Protein AF-0000000083112279 (afdb_homodimer)

Nearest PDB structures (foldseek):
  7aj0-assembly1_C  TM=8.791E-01  e=6.677E-43  Pseudoalteromonas sp. MB47
  1n2l-assembly1_A-2  TM=8.224E-01  e=1.714E-39  Homo sapiens
  1e1z-assembly1_P-2  TM=8.198E-01  e=3.653E-37  Homo sapiens
  4fdi-assembly1_A  TM=7.988E-01  e=1.793E-35  Homo sapiens
  4cxs-assembly2_B  TM=7.095E-01  e=3.251E-26  Pseudomonas aeruginosa

Organism: NCBI:txid185642

Foldseek 3Di:
DDPFFFEAEEEEAQAFQCLACCRPVCVQLFHLVLVVQLCQQFEWEQFEWAAQDQQQRLCLQFQLAHCLFALRLDFDFAPDPQFGDQQGATLLLQVVLLQAAEEEFEERRGDHDPCRDVQLHRHQKYWYFDDADVLLAVCVDPPRDPDPVCCVRGHGAATWIKGADPVSDMDIDRPDGCHLVVLQCVLVVRLVVQLVVVVVCVVVVTHYYYHYYHNPLAFSRRHNPVQPQVSHPPHDSSSSVSNVSSVSSNVVCVSCVVSVSQQRYKYKYWYNWHKQCQSPPSMHDYLAAADRQFQTCRTIGIIMGIHRRPQGHRNHYAHAHHYSSAVSLQSVVSSVNNCVQVCQCVWDDGPHDIHHAHRPHHHCSCCRRVVDNYGPDQKDFHAGLQSDRQWMGGHQKIWGQWHQPDRHHCVSVVDGTDGDPGTQMDRCVVPVRPCCVPPPPCRVVVCVVVSVVVVVVVVVVVVVVVVCVVSPHNDGHDDPDVVVVVVVVVVVVVVVD/DDPFFFEAEEEEAQAFQCLACCRPVCVQLFHLVLVVQLQQQFEWEQFEWAAQDQQQRLCLQFQLAHCLFALRLDFDFAPDPQFGDQQGATLLLQVVLLQAAEEEFEERRRDHDPCRDVQLHRHQKYWYFDDADVLLAQCVDPPRDPDVVCCVRGHGAATWIKGADPVSDMDIDRPDGCHLVVLQCVLVVRLVVQLVVVVVCVVVVTHYYYHYYHNPLAFSRRHNPVQPQVSHPPHDSSSSVSNVSSVSSNVVCVSCVVSVSQLRYKYKYWYNWHKQCQSPPSMHDYLAAADRQFQTCRTIGIIMGIHRRPQGHRNHYAHAHHYSSAVSLQSVVSSVCNCVQVCQCVWDDGPHDIHHAHRPHHHCSCCRRVVDNYGPDQKDFHAGLQSDRQWMGGHQKIWGQWHQPDRHHCVSVVDGTDGDPGTQMDRCVVPVRPCCVPPPPCRVVVCVVVSVVVVVVVVVVVVVVVVCVSRPHNDGHDDPDVVVVVVVVVVVVVVVD

Radius of gyration: 30.5 Å; Cα contacts (8 Å, |Δi|>4): 2407; chains: 2; bounding box: 56×106×86 Å

Structure (mmCIF, N/CA/C/O backbone):
data_AF-0000000083112279-model_v1
#
loop_
_entity.id
_entity.type
_entity.pdbx_description
1 polymer Arylsulfatase
#
loop_
_atom_site.group_PDB
_atom_site.id
_atom_site.type_symbol
_atom_site.label_atom_id
_atom_site.label_alt_id
_atom_site.label_comp_id
_atom_site.label_asym_id
_atom_site.label_entity_id
_atom_site.label_seq_id
_atom_site.pdbx_PDB_ins_code
_atom_site.Cartn_x
_atom_site.Cartn_y
_atom_site.Cartn_z
_atom_site.occupancy
_atom_site.B_iso_or_equiv
_atom_site.auth_seq_id
_atom_site.auth_comp_id
_atom_site.auth_asym_id
_atom_site.auth_atom_id
_atom_site.pdbx_PDB_model_num
ATOM 1 N N . MET A 1 1 ? 4.617 -41.594 12.555 1 44.28 1 MET A N 1
ATOM 2 C CA . MET A 1 1 ? 4.465 -40.375 11.742 1 44.28 1 MET A CA 1
ATOM 3 C C . MET A 1 1 ? 5.797 -39.969 11.125 1 44.28 1 MET A C 1
ATOM 5 O O . MET A 1 1 ? 6.855 -40.188 11.727 1 44.28 1 MET A O 1
ATOM 9 N N . SER A 1 2 ? 5.77 -39.906 9.797 1 56.88 2 SER A N 1
ATOM 10 C CA . SER A 1 2 ? 7.02 -39.531 9.133 1 56.88 2 SER A CA 1
ATOM 11 C C . SER A 1 2 ? 7.652 -38.312 9.766 1 56.88 2 SER A C 1
ATOM 13 O O . SER A 1 2 ? 6.949 -37.438 10.273 1 56.88 2 SER A O 1
ATOM 15 N N . ASP A 1 3 ? 8.891 -38.375 10.023 1 83.44 3 ASP A N 1
ATOM 16 C CA . ASP A 1 3 ? 9.672 -37.25 10.539 1 83.44 3 ASP A CA 1
ATOM 17 C C . ASP A 1 3 ? 9.727 -36.125 9.531 1 83.44 3 ASP A C 1
ATOM 19 O O . ASP A 1 3 ? 10.062 -34.969 9.883 1 83.44 3 ASP A O 1
ATOM 23 N N . LYS A 1 4 ? 9.266 -36.406 8.297 1 93.19 4 LYS A N 1
ATOM 24 C CA . LYS A 1 4 ? 9.281 -35.344 7.277 1 93.19 4 LYS A CA 1
ATOM 25 C C . LYS A 1 4 ? 8.039 -34.469 7.371 1 93.19 4 LYS A C 1
ATOM 27 O O . LYS A 1 4 ? 6.93 -34.969 7.551 1 93.19 4 LYS A O 1
ATOM 32 N N . PRO A 1 5 ? 8.172 -33.219 7.238 1 97.5 5 PRO A N 1
ATOM 33 C CA . PRO A 1 5 ? 7.004 -32.344 7.348 1 97.5 5 PRO A CA 1
ATOM 34 C C . PRO A 1 5 ? 6.082 -32.438 6.137 1 97.5 5 PRO A C 1
ATOM 36 O O . PRO A 1 5 ? 6.551 -32.656 5.012 1 97.5 5 PRO A O 1
ATOM 39 N N . ASN A 1 6 ? 4.738 -32.375 6.375 1 98.75 6 ASN A N 1
ATOM 40 C CA . ASN A 1 6 ? 3.773 -32.188 5.293 1 98.75 6 ASN A CA 1
ATOM 41 C C . ASN A 1 6 ? 3.902 -30.812 4.648 1 98.75 6 ASN A C 1
ATOM 43 O O . ASN A 1 6 ? 4.465 -29.891 5.246 1 98.75 6 ASN A O 1
ATOM 47 N N . VAL A 1 7 ? 3.477 -30.688 3.416 1 98.88 7 VAL A N 1
ATOM 48 C CA . VAL A 1 7 ? 3.473 -29.406 2.705 1 98.88 7 VAL A CA 1
ATOM 49 C C . VAL A 1 7 ? 2.092 -29.156 2.111 1 98.88 7 VAL A C 1
ATOM 51 O O . VAL A 1 7 ? 1.567 -29.984 1.36 1 98.88 7 VAL A O 1
ATOM 54 N N . LEU A 1 8 ? 1.483 -28.047 2.477 1 98.94 8 LEU A N 1
ATOM 55 C CA . LEU A 1 8 ? 0.222 -27.578 1.919 1 98.94 8 LEU A CA 1
ATOM 56 C C . LEU A 1 8 ? 0.392 -26.188 1.292 1 98.94 8 LEU A C 1
ATOM 58 O O . LEU A 1 8 ? 0.614 -25.203 1.999 1 98.94 8 LEU A O 1
ATOM 62 N N . ILE A 1 9 ? 0.342 -26.172 -0.002 1 98.94 9 ILE A N 1
ATOM 63 C CA . ILE A 1 9 ? 0.379 -24.922 -0.763 1 98.94 9 ILE A CA 1
ATOM 64 C C . ILE A 1 9 ? -1.037 -24.531 -1.17 1 98.94 9 ILE A C 1
ATOM 66 O O . ILE A 1 9 ? -1.743 -25.297 -1.821 1 98.94 9 ILE A O 1
ATOM 70 N N . ILE A 1 10 ? -1.463 -23.297 -0.829 1 98.94 10 ILE A N 1
ATOM 71 C CA . ILE A 1 10 ? -2.781 -22.781 -1.196 1 98.94 10 ILE A CA 1
ATOM 72 C C . ILE A 1 10 ? -2.631 -21.516 -2.039 1 98.94 10 ILE A C 1
ATOM 74 O O . ILE A 1 10 ? -1.991 -20.547 -1.613 1 98.94 10 ILE A O 1
ATOM 78 N N . TRP A 1 11 ? -3.203 -21.578 -3.215 1 98.56 11 TRP A N 1
ATOM 79 C CA . TRP A 1 11 ? -3.162 -20.406 -4.078 1 98.56 11 TRP A CA 1
ATOM 80 C C . TRP A 1 11 ? -4.57 -19.922 -4.414 1 98.56 11 TRP A C 1
ATOM 82 O O . TRP A 1 11 ? -5.504 -20.719 -4.5 1 98.56 11 TRP A O 1
ATOM 92 N N . GLY A 1 12 ? -4.691 -18.578 -4.48 1 97.12 12 GLY A N 1
ATOM 93 C CA . GLY A 1 12 ? -5.77 -18.016 -5.277 1 97.12 12 GLY A CA 1
ATOM 94 C C . GLY A 1 12 ? -5.34 -17.641 -6.684 1 97.12 12 GLY A C 1
ATOM 95 O O . GLY A 1 12 ? -4.191 -17.875 -7.07 1 97.12 12 GLY A O 1
ATOM 96 N N . ASP A 1 13 ? -6.289 -17.141 -7.465 1 96.81 13 ASP A N 1
ATOM 97 C CA . ASP A 1 13 ? -6.02 -16.812 -8.859 1 96.81 13 ASP A CA 1
ATOM 98 C C . ASP A 1 13 ? -6.113 -15.297 -9.086 1 96.81 13 ASP A C 1
ATOM 100 O O . ASP A 1 13 ? -7.191 -14.711 -8.953 1 96.81 13 ASP A O 1
ATOM 104 N N . ASP A 1 14 ? -4.992 -14.609 -9.445 1 97.25 14 ASP A N 1
ATOM 105 C CA . ASP A 1 14 ? -4.973 -13.195 -9.797 1 97.25 14 ASP A CA 1
ATOM 106 C C . ASP A 1 14 ? -5.266 -12.32 -8.578 1 97.25 14 ASP A C 1
ATOM 108 O O . ASP A 1 14 ? -6.031 -11.359 -8.672 1 97.25 14 ASP A O 1
ATOM 112 N N . ILE A 1 15 ? -4.695 -12.602 -7.469 1 98.06 15 ILE A N 1
ATOM 113 C CA . ILE A 1 15 ? -4.926 -11.836 -6.246 1 98.06 15 ILE A CA 1
ATOM 114 C C . ILE A 1 15 ? -3.789 -10.844 -6.035 1 98.06 15 ILE A C 1
ATOM 116 O O . ILE A 1 15 ? -2.613 -11.203 -6.137 1 98.06 15 ILE A O 1
ATOM 120 N N . GLY A 1 16 ? -4.125 -9.578 -5.836 1 98 16 GLY A N 1
ATOM 121 C CA . GLY A 1 16 ? -3.121 -8.578 -5.508 1 98 16 GLY A CA 1
ATOM 122 C C . GLY A 1 16 ? -2.881 -8.438 -4.016 1 98 16 GLY A C 1
ATOM 123 O O . GLY A 1 16 ? -3.693 -8.898 -3.207 1 98 16 GLY A O 1
ATOM 124 N N . GLN A 1 17 ? -1.799 -7.758 -3.637 1 98.06 17 GLN A N 1
ATOM 125 C CA . GLN A 1 17 ? -1.451 -7.598 -2.229 1 98.06 17 GLN A CA 1
ATOM 126 C C . GLN A 1 17 ? -2.543 -6.844 -1.475 1 98.06 17 GLN A C 1
ATOM 128 O O . GLN A 1 17 ? -2.82 -7.145 -0.312 1 98.06 17 GLN A O 1
ATOM 133 N N . SER A 1 18 ? -3.199 -5.922 -2.158 1 98.31 18 SER A N 1
ATOM 134 C CA . SER A 1 18 ? -4.18 -5.094 -1.463 1 98.31 18 SER A CA 1
ATOM 135 C C . SER A 1 18 ? -5.418 -5.898 -1.09 1 98.31 18 SER A C 1
ATOM 137 O O . SER A 1 18 ? -6.215 -5.469 -0.252 1 98.31 18 SER A O 1
ATOM 139 N N . ASN A 1 19 ? -5.641 -7.039 -1.704 1 98.44 19 ASN A N 1
ATOM 140 C CA . ASN A 1 19 ? -6.824 -7.855 -1.434 1 98.44 19 ASN A CA 1
ATOM 141 C C . ASN A 1 19 ? -6.711 -8.578 -0.096 1 98.44 19 ASN A C 1
ATOM 143 O O . ASN A 1 19 ? -7.703 -9.094 0.42 1 98.44 19 ASN A O 1
ATOM 147 N N . LEU A 1 20 ? -5.543 -8.68 0.424 1 98.75 20 LEU A N 1
ATOM 148 C CA . LEU A 1 20 ? -5.34 -9.328 1.715 1 98.75 20 LEU A CA 1
ATOM 149 C C . LEU A 1 20 ? -5.18 -8.289 2.822 1 98.75 20 LEU A C 1
ATOM 151 O O . LEU A 1 20 ? -4.316 -7.414 2.736 1 98.75 20 LEU A O 1
ATOM 155 N N . SER A 1 21 ? -5.93 -8.492 3.883 1 98.31 21 SER A N 1
ATOM 156 C CA . SER A 1 21 ? -5.953 -7.484 4.934 1 98.31 21 SER A CA 1
ATOM 157 C C . SER A 1 21 ? -4.633 -7.453 5.699 1 98.31 21 SER A C 1
ATOM 159 O O . SER A 1 21 ? -4.277 -6.434 6.297 1 98.31 21 SER A O 1
ATOM 161 N N . CYS A 1 22 ? -3.838 -8.484 5.664 1 98.31 22 CYS A N 1
ATOM 162 C CA . CYS A 1 22 ? -2.539 -8.461 6.328 1 98.31 22 CYS A CA 1
ATOM 163 C C . CYS A 1 22 ? -1.589 -7.492 5.629 1 98.31 22 CYS A C 1
ATOM 165 O O . CYS A 1 22 ? -0.601 -7.051 6.219 1 98.31 22 CYS A O 1
ATOM 167 N N . TYR A 1 23 ? -1.874 -7.164 4.336 1 98.25 23 TYR A N 1
ATOM 168 C CA . TYR A 1 23 ? -1.071 -6.188 3.611 1 98.25 23 TYR A CA 1
ATOM 169 C C . TYR A 1 23 ? -1.723 -4.812 3.648 1 98.25 23 TYR A C 1
ATOM 171 O O . TYR A 1 23 ? -1.031 -3.791 3.68 1 98.25 23 TYR A O 1
ATOM 179 N N . SER A 1 24 ? -3.037 -4.754 3.664 1 97.5 24 SER A N 1
ATOM 180 C CA . SER A 1 24 ? -3.697 -3.488 3.357 1 97.5 24 SER A CA 1
ATOM 181 C C . SER A 1 24 ? -4.43 -2.939 4.578 1 97.5 24 SER A C 1
ATOM 183 O O . SER A 1 24 ? -4.938 -1.814 4.547 1 97.5 24 SER A O 1
ATOM 185 N N . ASN A 1 25 ? -4.488 -3.701 5.672 1 97.19 25 ASN A N 1
ATOM 186 C CA . ASN A 1 25 ? -5.16 -3.283 6.898 1 97.19 25 ASN A CA 1
ATOM 187 C C . ASN A 1 25 ? -6.641 -2.998 6.66 1 97.19 25 ASN A C 1
ATOM 189 O O . ASN A 1 25 ? -7.18 -2.02 7.18 1 97.19 25 ASN A O 1
ATOM 193 N N . GLY A 1 26 ? -7.281 -3.793 5.762 1 97.31 26 GLY A N 1
ATOM 194 C CA . GLY A 1 26 ? -8.711 -3.65 5.543 1 97.31 26 GLY A CA 1
ATOM 195 C C . GLY A 1 26 ? -9.055 -2.516 4.598 1 97.31 26 GLY A C 1
ATOM 196 O O . GLY A 1 26 ? -10.219 -2.119 4.496 1 97.31 26 GLY A O 1
ATOM 197 N N . LEU A 1 27 ? -8.117 -2.018 3.855 1 97.62 27 LEU A N 1
ATOM 198 C CA . LEU A 1 27 ? -8.273 -0.892 2.939 1 97.62 27 LEU A CA 1
ATOM 199 C C . LEU A 1 27 ? -9.391 -1.151 1.939 1 97.62 27 LEU A C 1
ATOM 201 O O . LEU A 1 27 ? -10.094 -0.224 1.536 1 97.62 27 LEU A O 1
ATOM 205 N N . MET A 1 28 ? -9.641 -2.414 1.576 1 97.44 28 MET A N 1
ATOM 206 C CA . MET A 1 28 ? -10.586 -2.781 0.52 1 97.44 28 MET A CA 1
ATOM 207 C C . MET A 1 28 ? -12 -2.902 1.071 1 97.44 28 MET A C 1
ATOM 209 O O . MET A 1 28 ? -12.93 -3.223 0.332 1 97.44 28 MET A O 1
ATOM 213 N N . GLY A 1 29 ? -12.211 -2.756 2.35 1 96.88 29 GLY A N 1
ATOM 214 C CA . GLY A 1 29 ? -13.547 -2.744 2.924 1 96.88 29 GLY A CA 1
ATOM 215 C C . GLY A 1 29 ? -13.922 -4.059 3.584 1 96.88 29 GLY A C 1
ATOM 216 O O . GLY A 1 29 ? -15.055 -4.227 4.047 1 96.88 29 GLY A O 1
ATOM 217 N N . TYR A 1 30 ? -12.984 -5.008 3.578 1 97.44 30 TYR A N 1
ATOM 218 C CA . TYR A 1 30 ? -13.148 -6.305 4.223 1 97.44 30 TYR A CA 1
ATOM 219 C C . TYR A 1 30 ? -11.836 -6.789 4.82 1 97.44 30 TYR A C 1
ATOM 221 O O . TYR A 1 30 ? -10.797 -6.137 4.664 1 97.44 30 TYR A O 1
ATOM 229 N N . ARG A 1 31 ? -11.891 -7.832 5.57 1 97.88 31 ARG A N 1
ATOM 230 C CA . ARG A 1 31 ? -10.695 -8.477 6.109 1 97.88 31 ARG A CA 1
ATOM 231 C C . ARG A 1 31 ? -10.633 -9.945 5.691 1 97.88 31 ARG A C 1
ATOM 233 O O . ARG A 1 31 ? -11.641 -10.523 5.277 1 97.88 31 ARG A O 1
ATOM 240 N N . THR A 1 32 ? -9.523 -10.5 5.68 1 98.62 32 THR A N 1
ATOM 241 C CA . THR A 1 32 ? -9.266 -11.898 5.367 1 98.62 32 THR A CA 1
ATOM 242 C C . THR A 1 32 ? -8.594 -12.602 6.539 1 98.62 32 THR A C 1
ATOM 244 O O . THR A 1 32 ? -7.457 -13.07 6.418 1 98.62 32 THR A O 1
ATOM 247 N N . PRO A 1 33 ? -9.281 -12.766 7.66 1 98.62 33 PRO A N 1
ATOM 248 C CA . PRO A 1 33 ? -8.656 -13.195 8.906 1 98.62 33 PRO A CA 1
ATOM 249 C C . PRO A 1 33 ? -8.008 -14.578 8.797 1 98.62 33 PRO A C 1
ATOM 251 O O . PRO A 1 33 ? -7.008 -14.852 9.469 1 98.62 33 PRO A O 1
ATOM 254 N N . ASN A 1 34 ? -8.578 -15.477 7.969 1 98.88 34 ASN A N 1
ATOM 255 C CA . ASN A 1 34 ? -7.996 -16.812 7.848 1 98.88 34 ASN A CA 1
ATOM 256 C C . ASN A 1 34 ? -6.668 -16.781 7.102 1 98.88 34 ASN A C 1
ATOM 258 O O . ASN A 1 34 ? -5.695 -17.406 7.527 1 98.88 34 ASN A O 1
ATOM 262 N N . ILE A 1 35 ? -6.637 -16.062 6.035 1 98.88 35 ILE A N 1
ATOM 263 C CA . ILE A 1 35 ? -5.383 -15.891 5.312 1 98.88 35 ILE A CA 1
ATOM 264 C C . ILE A 1 35 ? -4.379 -15.148 6.195 1 98.88 35 ILE A C 1
ATOM 266 O O . ILE A 1 35 ? -3.199 -15.508 6.242 1 98.88 35 ILE A O 1
ATOM 270 N N . ASP A 1 36 ? -4.887 -14.133 6.926 1 98.75 36 ASP A N 1
ATOM 271 C CA . ASP A 1 36 ? -4.035 -13.359 7.828 1 98.75 36 ASP A CA 1
ATOM 272 C C . ASP A 1 36 ? -3.404 -14.258 8.891 1 98.75 36 ASP A C 1
ATOM 274 O O . ASP A 1 36 ? -2.301 -13.984 9.367 1 98.75 36 ASP A O 1
ATOM 278 N N . ARG A 1 37 ? -4.039 -15.305 9.266 1 98.5 37 ARG A N 1
ATOM 279 C CA . ARG A 1 37 ? -3.525 -16.25 10.25 1 98.5 37 ARG A CA 1
ATOM 280 C C . ARG A 1 37 ? -2.215 -16.875 9.773 1 98.5 37 ARG A C 1
ATOM 282 O O . ARG A 1 37 ? -1.325 -17.141 10.578 1 98.5 37 ARG A O 1
ATOM 289 N N . VAL A 1 38 ? -2.096 -17.109 8.461 1 98.81 38 VAL A N 1
ATOM 290 C CA . VAL A 1 38 ? -0.855 -17.656 7.926 1 98.81 38 VAL A CA 1
ATOM 291 C C . VAL A 1 38 ? 0.289 -16.672 8.148 1 98.81 38 VAL A C 1
ATOM 293 O O . VAL A 1 38 ? 1.393 -17.062 8.531 1 98.81 38 VAL A O 1
ATOM 296 N N . ALA A 1 39 ? 0.016 -15.422 7.949 1 98.38 39 ALA A N 1
ATOM 297 C CA . ALA A 1 39 ? 1.013 -14.375 8.18 1 98.38 39 ALA A CA 1
ATOM 298 C C . ALA A 1 39 ? 1.322 -14.227 9.664 1 98.38 39 ALA A C 1
ATOM 300 O O . ALA A 1 39 ? 2.49 -14.219 10.062 1 98.38 39 ALA A O 1
ATOM 301 N N . THR A 1 40 ? 0.293 -14.148 10.516 1 97.5 40 THR A N 1
ATOM 302 C CA . THR A 1 40 ? 0.44 -13.891 11.945 1 97.5 40 THR A CA 1
ATOM 303 C C . THR A 1 40 ? 1.188 -15.039 12.625 1 97.5 40 THR A C 1
ATOM 305 O O . THR A 1 40 ? 1.942 -14.82 13.57 1 97.5 40 THR A O 1
ATOM 308 N N . GLU A 1 41 ? 1.013 -16.25 12.078 1 98.12 41 GLU A N 1
ATOM 309 C CA . GLU A 1 41 ? 1.639 -17.422 12.664 1 98.12 41 GLU A CA 1
ATOM 310 C C . GLU A 1 41 ? 2.924 -17.797 11.93 1 98.12 41 GLU A C 1
ATOM 312 O O . GLU A 1 41 ? 3.574 -18.781 12.266 1 98.12 41 GLU A O 1
ATOM 317 N N . GLY A 1 42 ? 3.26 -17.047 10.945 1 98.56 42 GLY A N 1
ATOM 318 C CA . GLY A 1 42 ? 4.426 -17.312 10.125 1 98.56 42 GLY A CA 1
ATOM 319 C C . GLY A 1 42 ? 5.121 -16.062 9.633 1 98.56 42 GLY A C 1
ATOM 320 O O . GLY A 1 42 ? 5.418 -15.164 10.422 1 98.56 42 GLY A O 1
ATOM 321 N N . VAL A 1 43 ? 5.469 -16.062 8.344 1 98.75 43 VAL A N 1
ATOM 322 C CA . VAL A 1 43 ? 6.23 -14.953 7.773 1 98.75 43 VAL A CA 1
ATOM 323 C C . VAL A 1 43 ? 5.461 -14.344 6.602 1 98.75 43 VAL A C 1
ATOM 325 O O . VAL A 1 43 ? 4.836 -15.07 5.82 1 98.75 43 VAL A O 1
ATOM 328 N N . LEU A 1 44 ? 5.41 -13.008 6.551 1 98.75 44 LEU A N 1
ATOM 329 C CA . LEU A 1 44 ? 4.895 -12.219 5.438 1 98.75 44 LEU A CA 1
ATOM 330 C C . LEU A 1 44 ? 6.039 -11.672 4.59 1 98.75 44 LEU A C 1
ATOM 332 O O . LEU A 1 44 ? 7.004 -11.125 5.129 1 98.75 44 LEU A O 1
ATOM 336 N N . PHE A 1 45 ? 5.945 -11.789 3.23 1 98.81 45 PHE A N 1
ATOM 337 C CA . PHE A 1 45 ? 6.961 -11.266 2.326 1 98.81 45 PHE A CA 1
ATOM 338 C C . PHE A 1 45 ? 6.465 -10.008 1.626 1 98.81 45 PHE A C 1
ATOM 340 O O . PHE A 1 45 ? 5.32 -9.953 1.175 1 98.81 45 PHE A O 1
ATOM 347 N N . THR A 1 46 ? 7.348 -9 1.518 1 98.12 46 THR A N 1
ATOM 348 C CA . THR A 1 46 ? 6.957 -7.801 0.783 1 98.12 46 THR A CA 1
ATOM 349 C C . THR A 1 46 ? 7.457 -7.859 -0.656 1 98.12 46 THR A C 1
ATOM 351 O O . THR A 1 46 ? 6.875 -7.238 -1.549 1 98.12 46 THR A O 1
ATOM 354 N N . ASP A 1 47 ? 8.609 -8.508 -0.817 1 98.19 47 ASP A N 1
ATOM 355 C CA . ASP A 1 47 ? 9.242 -8.602 -2.129 1 98.19 47 ASP A CA 1
ATOM 356 C C . ASP A 1 47 ? 9.211 -10.031 -2.658 1 98.19 47 ASP A C 1
ATOM 358 O O . ASP A 1 47 ? 10.258 -10.617 -2.939 1 98.19 47 ASP A O 1
ATOM 362 N N . TYR A 1 48 ? 8.039 -10.531 -2.861 1 98.81 48 TYR A N 1
ATOM 363 C CA . TYR A 1 48 ? 7.832 -11.867 -3.4 1 98.81 48 TYR A CA 1
ATOM 364 C C . TYR A 1 48 ? 7.422 -11.812 -4.867 1 98.81 48 TYR A C 1
ATOM 366 O O . TYR A 1 48 ? 6.457 -11.133 -5.223 1 98.81 48 TYR A O 1
ATOM 374 N N . TYR A 1 49 ? 8.164 -12.594 -5.691 1 98.75 49 TYR A N 1
ATOM 375 C CA . TYR A 1 49 ? 7.973 -12.477 -7.133 1 98.75 49 TYR A CA 1
ATOM 376 C C . TYR A 1 49 ? 7.375 -13.758 -7.711 1 98.75 49 TYR A C 1
ATOM 378 O O . TYR A 1 49 ? 7.93 -14.844 -7.535 1 98.75 49 TYR A O 1
ATOM 386 N N . ALA A 1 50 ? 6.312 -13.609 -8.344 1 98.44 50 ALA A N 1
ATOM 387 C CA . ALA A 1 50 ? 5.742 -14.625 -9.227 1 98.44 50 ALA A CA 1
ATOM 388 C C . ALA A 1 50 ? 6.215 -14.422 -10.664 1 98.44 50 ALA A C 1
ATOM 390 O O . ALA A 1 50 ? 7.414 -14.281 -10.922 1 98.44 50 ALA A O 1
ATOM 391 N N . GLU A 1 51 ? 5.293 -14.547 -11.609 1 97.69 51 GLU A N 1
ATOM 392 C CA . GLU A 1 51 ? 5.449 -14.203 -13.023 1 97.69 51 GLU A CA 1
ATOM 393 C C . GLU A 1 51 ? 4.238 -13.43 -13.539 1 97.69 51 GLU A C 1
ATOM 395 O O . GLU A 1 51 ? 3.311 -13.141 -12.781 1 97.69 51 GLU A O 1
ATOM 400 N N . GLN A 1 52 ? 4.285 -12.992 -14.766 1 96.19 52 GLN A N 1
ATOM 401 C CA . GLN A 1 52 ? 3.316 -12.008 -15.242 1 96.19 52 GLN A CA 1
ATOM 402 C C . GLN A 1 52 ? 2.062 -12.688 -15.781 1 96.19 52 GLN A C 1
ATOM 404 O O . GLN A 1 52 ? 1.125 -12.016 -16.219 1 96.19 52 GLN A O 1
ATOM 409 N N . SER A 1 53 ? 2.002 -14.031 -15.758 1 94.56 53 SER A N 1
ATOM 410 C CA . SER A 1 53 ? 0.819 -14.758 -16.203 1 94.56 53 SER A CA 1
ATOM 411 C C . SER A 1 53 ? 0.625 -16.047 -15.422 1 94.56 53 SER A C 1
ATOM 413 O O . SER A 1 53 ? 1.534 -16.484 -14.719 1 94.56 53 SER A O 1
ATOM 415 N N . CYS A 1 54 ? -0.604 -16.641 -15.641 1 94.94 54 CYS A N 1
ATOM 416 C CA . CYS A 1 54 ? -0.977 -17.828 -14.867 1 94.94 54 CYS A CA 1
ATOM 417 C C . CYS A 1 54 ? -0.032 -18.984 -15.156 1 94.94 54 CYS A C 1
ATOM 419 O O . CYS A 1 54 ? 0.507 -19.594 -14.234 1 94.94 54 CYS A O 1
ATOM 421 N N . THR A 1 55 ? 0.122 -19.312 -16.438 1 95.44 55 THR A N 1
ATOM 422 C CA . THR A 1 55 ? 0.971 -20.438 -16.828 1 95.44 55 THR A CA 1
ATOM 423 C C . THR A 1 55 ? 2.406 -20.219 -16.359 1 95.44 55 THR A C 1
ATOM 425 O O . THR A 1 55 ? 3.02 -21.125 -15.773 1 95.44 55 THR A O 1
ATOM 428 N N . ALA A 1 56 ? 2.906 -19.047 -16.562 1 96.56 56 ALA A N 1
ATOM 429 C CA . ALA A 1 56 ? 4.289 -18.75 -16.203 1 96.56 56 ALA A CA 1
ATOM 430 C C . ALA A 1 56 ? 4.508 -18.859 -14.703 1 96.56 56 ALA A C 1
ATOM 432 O O . ALA A 1 56 ? 5.492 -19.453 -14.258 1 96.56 56 ALA A O 1
ATOM 433 N N . GLY A 1 57 ? 3.635 -18.234 -13.922 1 97.81 57 GLY A N 1
ATOM 434 C CA . GLY A 1 57 ? 3.762 -18.312 -12.477 1 97.81 57 GLY A CA 1
ATOM 435 C C . GLY A 1 57 ? 3.686 -19.719 -11.938 1 97.81 57 GLY A C 1
ATOM 436 O O . GLY A 1 57 ? 4.504 -20.125 -11.102 1 97.81 57 GLY A O 1
ATOM 437 N N . ARG A 1 58 ? 2.73 -20.5 -12.367 1 98.06 58 ARG A N 1
ATOM 438 C CA . ARG A 1 58 ? 2.547 -21.875 -11.922 1 98.06 58 ARG A CA 1
ATOM 439 C C . ARG A 1 58 ? 3.715 -22.75 -12.359 1 98.06 58 ARG A C 1
ATOM 441 O O . ARG A 1 58 ? 4.176 -23.609 -11.602 1 98.06 58 ARG A O 1
ATOM 448 N N . ALA A 1 59 ? 4.199 -22.5 -13.586 1 97.81 59 ALA A N 1
ATOM 449 C CA . ALA A 1 59 ? 5.348 -23.266 -14.078 1 97.81 59 ALA A CA 1
ATOM 450 C C . ALA A 1 59 ? 6.594 -22.969 -13.25 1 97.81 59 ALA A C 1
ATOM 452 O O . ALA A 1 59 ? 7.34 -23.891 -12.891 1 97.81 59 ALA A O 1
ATOM 453 N N . ALA A 1 60 ? 6.773 -21.688 -12.961 1 98.38 60 ALA A N 1
ATOM 454 C CA . ALA A 1 60 ? 7.941 -21.297 -12.172 1 98.38 60 ALA A CA 1
ATOM 455 C C . ALA A 1 60 ? 7.922 -21.969 -10.797 1 98.38 60 ALA A C 1
ATOM 457 O O . ALA A 1 60 ? 8.961 -22.422 -10.305 1 98.38 60 ALA A O 1
ATOM 458 N N . PHE A 1 61 ? 6.82 -22.094 -10.203 1 98.75 61 PHE A N 1
ATOM 459 C CA . PHE A 1 61 ? 6.688 -22.703 -8.883 1 98.75 61 PHE A CA 1
ATOM 460 C C . PHE A 1 61 ? 6.992 -24.188 -8.938 1 98.75 61 PHE A C 1
ATOM 462 O O . PHE A 1 61 ? 7.832 -24.688 -8.18 1 98.75 61 PHE A O 1
ATOM 469 N N . ILE A 1 62 ? 6.324 -24.875 -9.852 1 98.62 62 ILE A N 1
ATOM 470 C CA . ILE A 1 62 ? 6.312 -26.328 -9.758 1 98.62 62 ILE A CA 1
ATOM 471 C C . ILE A 1 62 ? 7.594 -26.906 -10.359 1 98.62 62 ILE A C 1
ATOM 473 O O . ILE A 1 62 ? 8.055 -27.984 -9.961 1 98.62 62 ILE A O 1
ATOM 477 N N . THR A 1 63 ? 8.312 -26.156 -11.281 1 98.5 63 THR A N 1
ATOM 478 C CA . THR A 1 63 ? 9.508 -26.672 -11.93 1 98.5 63 THR A CA 1
ATOM 479 C C . THR A 1 63 ? 10.766 -26.062 -11.305 1 98.5 63 THR A C 1
ATOM 481 O O . THR A 1 63 ? 11.867 -26.578 -11.5 1 98.5 63 THR A O 1
ATOM 484 N N . GLY A 1 64 ? 10.617 -24.891 -10.648 1 98.62 64 GLY A N 1
ATOM 485 C CA . GLY A 1 64 ? 11.773 -24.172 -10.125 1 98.62 64 GLY A CA 1
ATOM 486 C C . GLY A 1 64 ? 12.609 -23.516 -11.203 1 98.62 64 GLY A C 1
ATOM 487 O O . GLY A 1 64 ? 13.758 -23.141 -10.961 1 98.62 64 GLY A O 1
ATOM 488 N N . GLN A 1 65 ? 12.07 -23.5 -12.406 1 97.88 65 GLN A N 1
ATOM 489 C CA . GLN A 1 65 ? 12.789 -22.969 -13.562 1 97.88 65 GLN A CA 1
ATOM 490 C C . GLN A 1 65 ? 12.164 -21.656 -14.031 1 97.88 65 GLN A C 1
ATOM 492 O O . GLN A 1 65 ? 10.953 -21.469 -13.922 1 97.88 65 GLN A O 1
ATOM 497 N N . ASN A 1 66 ? 13.016 -20.797 -14.531 1 95.75 66 ASN A N 1
ATOM 498 C CA . ASN A 1 66 ? 12.508 -19.594 -15.203 1 95.75 66 ASN A CA 1
ATOM 499 C C . ASN A 1 66 ? 11.656 -19.953 -16.422 1 95.75 66 ASN A C 1
ATOM 501 O O . ASN A 1 66 ? 12 -20.859 -17.172 1 95.75 66 ASN A O 1
ATOM 505 N N . PRO A 1 67 ? 10.594 -19.266 -16.547 1 94 67 PRO A N 1
ATOM 506 C CA . PRO A 1 67 ? 9.734 -19.578 -17.688 1 94 67 PRO A CA 1
ATOM 507 C C . PRO A 1 67 ? 10.461 -19.469 -19.031 1 94 67 PRO A C 1
ATOM 509 O O . PRO A 1 67 ? 10.086 -20.141 -20 1 94 67 PRO A O 1
ATOM 512 N N . TYR A 1 68 ? 11.492 -18.75 -19.062 1 91.31 68 TYR A N 1
ATOM 513 C CA . TYR A 1 68 ? 12.32 -18.719 -20.266 1 91.31 68 TYR A CA 1
ATOM 514 C C . TYR A 1 68 ? 12.836 -20.109 -20.594 1 91.31 68 TYR A C 1
ATOM 516 O O . TYR A 1 68 ? 12.914 -20.484 -21.766 1 91.31 68 TYR A O 1
ATOM 524 N N . ARG A 1 69 ? 13.156 -20.859 -19.641 1 94.12 69 ARG A N 1
ATOM 525 C CA . ARG A 1 69 ? 13.742 -22.188 -19.828 1 94.12 69 ARG A CA 1
ATOM 526 C C . ARG A 1 69 ? 12.68 -23.203 -20.266 1 94.12 69 ARG A C 1
ATOM 528 O O . ARG A 1 69 ? 12.914 -24 -21.172 1 94.12 69 ARG A O 1
ATOM 535 N N . THR A 1 70 ? 11.539 -23.125 -19.641 1 94.94 70 THR A N 1
ATOM 536 C CA . THR A 1 70 ? 10.523 -24.141 -19.891 1 94.94 70 THR A CA 1
ATOM 537 C C . THR A 1 70 ? 9.719 -23.797 -21.156 1 94.94 70 THR A C 1
ATOM 539 O O . THR A 1 70 ? 9.102 -24.672 -21.75 1 94.94 70 THR A O 1
ATOM 542 N N . GLY A 1 71 ? 9.695 -22.5 -21.469 1 93.75 71 GLY A N 1
ATOM 543 C CA . GLY A 1 71 ? 8.852 -22.031 -22.562 1 93.75 71 GLY A CA 1
ATOM 544 C C . GLY A 1 71 ? 7.398 -21.875 -22.172 1 93.75 71 GLY A C 1
ATOM 545 O O . GLY A 1 71 ? 6.559 -21.531 -23.016 1 93.75 71 GLY A O 1
ATOM 546 N N . LEU A 1 72 ? 7.043 -22.109 -20.953 1 95.06 72 LEU A N 1
ATOM 547 C CA . LEU A 1 72 ? 5.68 -21.984 -20.453 1 95.06 72 LEU A CA 1
ATOM 548 C C . LEU A 1 72 ? 5.402 -20.562 -19.984 1 95.06 72 LEU A C 1
ATOM 550 O O . LEU A 1 72 ? 5.211 -20.328 -18.781 1 95.06 72 LEU A O 1
ATOM 554 N N . THR A 1 73 ? 5.301 -19.641 -20.922 1 92.31 73 THR A N 1
ATOM 555 C CA . THR A 1 73 ? 5.195 -18.219 -20.609 1 92.31 73 THR A CA 1
ATOM 556 C C . THR A 1 73 ? 3.771 -17.719 -20.828 1 92.31 73 THR A C 1
ATOM 558 O O . THR A 1 73 ? 3.4 -16.641 -20.359 1 92.31 73 THR A O 1
ATOM 561 N N . LYS A 1 74 ? 3.023 -18.531 -21.594 1 85.31 74 LYS A N 1
ATOM 562 C CA . LYS A 1 74 ? 1.675 -18.125 -21.969 1 85.31 74 LYS A CA 1
ATOM 563 C C . LYS A 1 74 ? 0.684 -19.281 -21.812 1 85.31 74 LYS A C 1
ATOM 565 O O . LYS A 1 74 ? 1.076 -20.438 -21.812 1 85.31 74 LYS A O 1
ATOM 570 N N . VAL A 1 75 ? -0.508 -18.828 -21.844 1 71.31 75 VAL A N 1
ATOM 571 C CA . VAL A 1 75 ? -1.599 -19.797 -21.688 1 71.31 75 VAL A CA 1
ATOM 572 C C . VAL A 1 75 ? -1.732 -20.625 -22.953 1 71.31 75 VAL A C 1
ATOM 574 O O . VAL A 1 75 ? -1.735 -20.094 -24.062 1 71.31 75 VAL A O 1
ATOM 577 N N . GLY A 1 76 ? -1.806 -21.891 -22.719 1 73.44 76 GLY A N 1
ATOM 578 C CA . GLY A 1 76 ? -2.008 -22.766 -23.844 1 73.44 76 GLY A CA 1
ATOM 579 C C . GLY A 1 76 ? -3.459 -22.875 -24.281 1 73.44 76 GLY A C 1
ATOM 580 O O . GLY A 1 76 ? -4.367 -22.688 -23.469 1 73.44 76 GLY A O 1
ATOM 581 N N . LEU A 1 77 ? -3.639 -23.125 -25.531 1 78.81 77 LEU A N 1
ATOM 582 C CA . LEU A 1 77 ? -4.969 -23.312 -26.094 1 78.81 77 LEU A CA 1
ATOM 583 C C . LEU A 1 77 ? -5.398 -24.766 -26 1 78.81 77 LEU A C 1
ATOM 585 O O . LEU A 1 77 ? -4.559 -25.656 -25.828 1 78.81 77 LEU A O 1
ATOM 589 N N . PRO A 1 78 ? -6.66 -24.938 -26.016 1 83.19 78 PRO A N 1
ATOM 590 C CA . PRO A 1 78 ? -7.137 -26.328 -26.031 1 83.19 78 PRO A CA 1
ATOM 591 C C . PRO A 1 78 ? -6.457 -27.172 -27.109 1 83.19 78 PRO A C 1
ATOM 593 O O . PRO A 1 78 ? -6.348 -26.734 -28.25 1 83.19 78 PRO A O 1
ATOM 596 N N . GLY A 1 79 ? -5.965 -28.219 -26.656 1 85.12 79 GLY A N 1
ATOM 597 C CA . GLY A 1 79 ? -5.391 -29.172 -27.594 1 85.12 79 GLY A CA 1
ATOM 598 C C . GLY A 1 79 ? -3.961 -28.844 -27.984 1 85.12 79 GLY A C 1
ATOM 599 O O . GLY A 1 79 ? -3.297 -29.641 -28.656 1 85.12 79 GLY A O 1
ATOM 600 N N . ALA A 1 80 ? -3.469 -27.766 -27.5 1 86.12 80 ALA A N 1
ATOM 601 C CA . ALA A 1 80 ? -2.127 -27.328 -27.875 1 86.12 80 ALA A CA 1
ATOM 602 C C . ALA A 1 80 ? -1.072 -28.312 -27.391 1 86.12 80 ALA A C 1
ATOM 604 O O . ALA A 1 80 ? -1.209 -28.891 -26.297 1 86.12 80 ALA A O 1
ATOM 605 N N . GLU A 1 81 ? -0.03 -28.422 -28.188 1 88.31 81 GLU A N 1
ATOM 606 C CA . GLU A 1 81 ? 1.069 -29.312 -27.828 1 88.31 81 GLU A CA 1
ATOM 607 C C . GLU A 1 81 ? 1.943 -28.688 -26.734 1 88.31 81 GLU A C 1
ATOM 609 O O . GLU A 1 81 ? 2.666 -29.406 -26.031 1 88.31 81 GLU A O 1
ATOM 614 N N . LEU A 1 82 ? 1.836 -27.422 -26.688 1 90.31 82 LEU A N 1
ATOM 615 C CA . LEU A 1 82 ? 2.613 -26.734 -25.656 1 90.31 82 LEU A CA 1
ATOM 616 C C . LEU A 1 82 ? 2.076 -27.047 -24.266 1 90.31 82 LEU A C 1
ATOM 618 O O . LEU A 1 82 ? 0.866 -26.984 -24.031 1 90.31 82 LEU A O 1
ATOM 622 N N . GLY A 1 83 ? 2.891 -27.422 -23.344 1 94.5 83 GLY A N 1
ATOM 623 C CA . GLY A 1 83 ? 2.584 -27.781 -21.969 1 94.5 83 GLY A CA 1
ATOM 624 C C . GLY A 1 83 ? 3.783 -28.312 -21.203 1 94.5 83 GLY A C 1
ATOM 625 O O . GLY A 1 83 ? 4.914 -28.234 -21.688 1 94.5 83 GLY A O 1
ATOM 626 N N . LEU A 1 84 ? 3.5 -28.688 -20.016 1 95.94 84 LEU A N 1
ATOM 627 C CA . LEU A 1 84 ? 4.562 -29.266 -19.203 1 95.94 84 LEU A CA 1
ATOM 628 C C . LEU A 1 84 ? 5.164 -30.484 -19.891 1 95.94 84 LEU A C 1
ATOM 630 O O . LEU A 1 84 ? 4.434 -31.375 -20.344 1 95.94 84 LEU A O 1
ATOM 634 N N . GLN A 1 85 ? 6.484 -30.547 -20.016 1 95.44 85 GLN A N 1
ATOM 635 C CA . GLN A 1 85 ? 7.184 -31.594 -20.734 1 95.44 85 GLN A CA 1
ATOM 636 C C . GLN A 1 85 ? 7.805 -32.625 -19.781 1 95.44 85 GLN A C 1
ATOM 638 O O . GLN A 1 85 ? 8.203 -32.25 -18.672 1 95.44 85 GLN A O 1
ATOM 643 N N . PRO A 1 86 ? 7.902 -33.844 -20.219 1 94.88 86 PRO A N 1
ATOM 644 C CA . PRO A 1 86 ? 8.398 -34.875 -19.312 1 94.88 86 PRO A CA 1
ATOM 645 C C . PRO A 1 86 ? 9.859 -34.688 -18.922 1 94.88 86 PRO A C 1
ATOM 647 O O . PRO A 1 86 ? 10.32 -35.25 -17.938 1 94.88 86 PRO A O 1
ATOM 650 N N . GLN A 1 87 ? 10.594 -33.844 -19.656 1 95.81 87 GLN A N 1
ATOM 651 C CA . GLN A 1 87 ? 12.008 -33.625 -19.375 1 95.81 87 GLN A CA 1
ATOM 652 C C . GLN A 1 87 ? 12.188 -32.625 -18.219 1 95.81 87 GLN A C 1
ATOM 654 O O . GLN A 1 87 ? 13.289 -32.469 -17.688 1 95.81 87 GLN A O 1
ATOM 659 N N . ASP A 1 88 ? 11.133 -32 -17.828 1 96.56 88 ASP A N 1
ATOM 660 C CA . ASP A 1 88 ? 11.203 -31.062 -16.719 1 96.56 88 ASP A CA 1
ATOM 661 C C . ASP A 1 88 ? 10.625 -31.672 -15.438 1 96.56 88 ASP A C 1
ATOM 663 O O . ASP A 1 88 ? 9.414 -31.859 -15.328 1 96.56 88 ASP A O 1
ATOM 667 N N . PRO A 1 89 ? 11.484 -31.953 -14.508 1 97.81 89 PRO A N 1
ATOM 668 C CA . PRO A 1 89 ? 10.945 -32.469 -13.242 1 97.81 89 PRO A CA 1
ATOM 669 C C . PRO A 1 89 ? 10.133 -31.406 -12.484 1 97.81 89 PRO A C 1
ATOM 671 O O . PRO A 1 89 ? 10.359 -30.203 -12.648 1 97.81 89 PRO A O 1
ATOM 674 N N . THR A 1 90 ? 9.195 -31.891 -11.68 1 98.5 90 THR A N 1
ATOM 675 C CA . THR A 1 90 ? 8.406 -31 -10.828 1 98.5 90 THR A CA 1
ATOM 676 C C . THR A 1 90 ? 8.734 -31.234 -9.359 1 98.5 90 THR A C 1
ATOM 678 O O . THR A 1 90 ? 9.406 -32.219 -9.008 1 98.5 90 THR A O 1
ATOM 681 N N . ILE A 1 91 ? 8.312 -30.25 -8.516 1 98.75 91 ILE A N 1
ATOM 682 C CA . ILE A 1 91 ? 8.398 -30.438 -7.066 1 98.75 91 ILE A CA 1
ATOM 683 C C . ILE A 1 91 ? 7.766 -31.781 -6.68 1 98.75 91 ILE A C 1
ATOM 685 O O . ILE A 1 91 ? 8.305 -32.5 -5.848 1 98.75 91 ILE A O 1
ATOM 689 N N . ALA A 1 92 ? 6.652 -32.156 -7.293 1 98.56 92 ALA A N 1
ATOM 690 C CA . ALA A 1 92 ? 5.949 -33.375 -7 1 98.56 92 ALA A CA 1
ATOM 691 C C . ALA A 1 92 ? 6.824 -34.594 -7.316 1 98.56 92 ALA A C 1
ATOM 693 O O . ALA A 1 92 ? 6.941 -35.531 -6.504 1 98.56 92 ALA A O 1
ATOM 694 N N . THR A 1 93 ? 7.477 -34.562 -8.508 1 97.69 93 THR A N 1
ATOM 695 C CA . THR A 1 93 ? 8.375 -35.656 -8.906 1 97.69 93 THR A CA 1
ATOM 696 C C . THR A 1 93 ? 9.492 -35.844 -7.879 1 97.69 93 THR A C 1
ATOM 698 O O . THR A 1 93 ? 9.805 -36.938 -7.473 1 97.69 93 THR A O 1
ATOM 701 N N . ALA A 1 94 ? 10.031 -34.719 -7.512 1 98.44 94 ALA A N 1
ATOM 702 C CA . ALA A 1 94 ? 11.195 -34.75 -6.629 1 98.44 94 ALA A CA 1
ATOM 703 C C . ALA A 1 94 ? 10.805 -35.188 -5.215 1 98.44 94 ALA A C 1
ATOM 705 O O . ALA A 1 94 ? 11.539 -35.938 -4.562 1 98.44 94 ALA A O 1
ATOM 706 N N . LEU A 1 95 ? 9.656 -34.656 -4.711 1 98.44 95 LEU A N 1
ATOM 707 C CA . LEU A 1 95 ? 9.219 -35.031 -3.363 1 98.44 95 LEU A CA 1
ATOM 708 C C . LEU A 1 95 ? 8.727 -36.469 -3.318 1 98.44 95 LEU A C 1
ATOM 710 O O . LEU A 1 95 ? 8.891 -37.156 -2.307 1 98.44 95 LEU A O 1
ATOM 714 N N . LYS A 1 96 ? 8.109 -36.906 -4.391 1 97 96 LYS A N 1
ATOM 715 C CA . LYS A 1 96 ? 7.727 -38.312 -4.48 1 97 96 LYS A CA 1
ATOM 716 C C . LYS A 1 96 ? 8.938 -39.219 -4.32 1 97 96 LYS A C 1
ATOM 718 O O . LYS A 1 96 ? 8.852 -40.281 -3.678 1 97 96 LYS A O 1
ATOM 723 N N . ALA A 1 97 ? 10.047 -38.875 -4.879 1 96.75 97 ALA A N 1
ATOM 724 C CA . ALA A 1 97 ? 11.297 -39.594 -4.758 1 96.75 97 ALA A CA 1
ATOM 725 C C . ALA A 1 97 ? 11.766 -39.656 -3.307 1 96.75 97 ALA A C 1
ATOM 727 O O . ALA A 1 97 ? 12.617 -40.469 -2.951 1 96.75 97 ALA A O 1
ATOM 728 N N . GLN A 1 98 ? 11.219 -38.781 -2.475 1 97.06 98 GLN A N 1
ATOM 729 C CA . GLN A 1 98 ? 11.562 -38.75 -1.057 1 97.06 98 GLN A CA 1
ATOM 730 C C . GLN A 1 98 ? 10.461 -39.406 -0.209 1 97.06 98 GLN A C 1
ATOM 732 O O . GLN A 1 98 ? 10.453 -39.25 1.015 1 97.06 98 GLN A O 1
ATOM 737 N N . GLY A 1 99 ? 9.492 -40 -0.822 1 96.75 99 GLY A N 1
ATOM 738 C CA . GLY A 1 99 ? 8.508 -40.781 -0.089 1 96.75 99 GLY A CA 1
ATOM 739 C C . GLY A 1 99 ? 7.211 -40.031 0.143 1 96.75 99 GLY A C 1
ATOM 740 O O . GLY A 1 99 ? 6.336 -40.5 0.877 1 96.75 99 GLY A O 1
ATOM 741 N N . TYR A 1 100 ? 7.02 -38.844 -0.479 1 98.38 100 TYR A N 1
ATOM 742 C CA . TYR A 1 100 ? 5.797 -38.094 -0.303 1 98.38 100 TYR A CA 1
ATOM 743 C C . TYR A 1 100 ? 4.684 -38.625 -1.2 1 98.38 100 TYR A C 1
ATOM 745 O O . TYR A 1 100 ? 4.938 -39.031 -2.328 1 98.38 100 TYR A O 1
ATOM 753 N N . ALA A 1 101 ? 3.484 -38.562 -0.687 1 98.44 101 ALA A N 1
ATOM 754 C CA . ALA A 1 101 ? 2.314 -38.594 -1.56 1 98.44 101 ALA A CA 1
ATOM 755 C C . ALA A 1 101 ? 2.018 -37.188 -2.092 1 98.44 101 ALA A C 1
ATOM 757 O O . ALA A 1 101 ? 2.143 -36.188 -1.362 1 98.44 101 ALA A O 1
ATOM 758 N N . THR A 1 102 ? 1.7 -37.094 -3.33 1 98.75 102 THR A N 1
ATOM 759 C CA . THR A 1 102 ? 1.586 -35.781 -3.963 1 98.75 102 THR A CA 1
ATOM 760 C C . THR A 1 102 ? 0.218 -35.625 -4.617 1 98.75 102 THR A C 1
ATOM 762 O O . THR A 1 102 ? -0.253 -36.531 -5.32 1 98.75 102 THR A O 1
ATOM 765 N N . GLY A 1 103 ? -0.513 -34.531 -4.301 1 98.94 103 GLY A N 1
ATOM 766 C CA . GLY A 1 103 ? -1.823 -34.219 -4.859 1 98.94 103 GLY A CA 1
ATOM 767 C C . GLY A 1 103 ? -1.969 -32.781 -5.309 1 98.94 103 GLY A C 1
ATOM 768 O O . GLY A 1 103 ? -1.481 -31.875 -4.641 1 98.94 103 GLY A O 1
ATOM 769 N N . GLN A 1 104 ? -2.533 -32.594 -6.469 1 98.88 104 GLN A N 1
ATOM 770 C CA . GLN A 1 104 ? -2.928 -31.266 -6.926 1 98.88 104 GLN A CA 1
ATOM 771 C C . GLN A 1 104 ? -4.441 -31.156 -7.066 1 98.88 104 GLN A C 1
ATOM 773 O O . GLN A 1 104 ? -5.082 -32.031 -7.66 1 98.88 104 GLN A O 1
ATOM 778 N N . PHE A 1 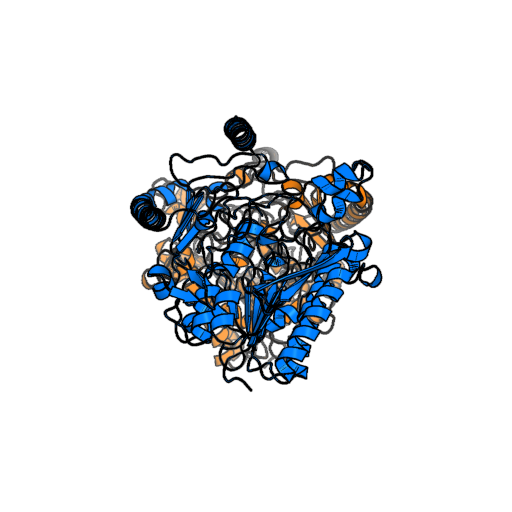105 ? -5.02 -30.156 -6.543 1 98.94 105 PHE A N 1
ATOM 779 C CA . PHE A 1 105 ? -6.461 -29.953 -6.562 1 98.94 105 PHE A CA 1
ATOM 780 C C . PHE A 1 105 ? -6.805 -28.516 -6.957 1 98.94 105 PHE A C 1
ATOM 782 O O . PHE A 1 105 ? -6.234 -27.562 -6.41 1 98.94 105 PHE A O 1
ATOM 789 N N . GLY A 1 106 ? -7.738 -28.344 -7.824 1 98.62 106 GLY A N 1
ATOM 790 C CA . GLY A 1 106 ? -8.102 -27.047 -8.367 1 98.62 106 GLY A CA 1
ATOM 791 C C . GLY A 1 106 ? -7.395 -26.734 -9.672 1 98.62 106 GLY A C 1
ATOM 792 O O . GLY A 1 106 ? -7.023 -27.641 -10.422 1 98.62 106 GLY A O 1
ATOM 793 N N . LYS A 1 107 ? -7.168 -25.484 -9.977 1 97.81 107 LYS A N 1
ATOM 794 C CA . LYS A 1 107 ? -6.68 -25.016 -11.266 1 97.81 107 LYS A CA 1
ATOM 795 C C . LYS A 1 107 ? -5.23 -25.438 -11.5 1 97.81 107 LYS A C 1
ATOM 797 O O . LYS A 1 107 ? -4.398 -25.328 -10.602 1 97.81 107 LYS A O 1
ATOM 802 N N . ASN A 1 108 ? -4.922 -25.922 -12.688 1 96.81 108 ASN A N 1
ATOM 803 C CA . ASN A 1 108 ? -3.566 -26.312 -13.062 1 96.81 108 ASN A CA 1
ATOM 804 C C . ASN A 1 108 ? -2.941 -25.312 -14.031 1 96.81 108 ASN A C 1
ATOM 806 O O . ASN A 1 108 ? -2.244 -24.375 -13.602 1 96.81 108 ASN A O 1
ATOM 810 N N . HIS A 1 109 ? -3.334 -25.328 -15.352 1 94.94 109 HIS A N 1
ATOM 811 C CA . HIS A 1 109 ? -3 -24.391 -16.422 1 94.94 109 HIS A CA 1
ATOM 812 C C . HIS A 1 109 ? -1.583 -24.625 -16.938 1 94.94 109 HIS A C 1
ATOM 814 O O . HIS A 1 109 ? -0.86 -23.672 -17.234 1 94.94 109 HIS A O 1
ATOM 820 N N . LEU A 1 110 ? -1.076 -25.891 -17 1 96.5 110 LEU A N 1
ATOM 821 C CA . LEU A 1 110 ? 0.256 -26.219 -17.5 1 96.5 110 LEU A CA 1
ATOM 822 C C . LEU A 1 110 ? 0.173 -27.094 -18.75 1 96.5 110 LEU A C 1
ATOM 824 O O . LEU A 1 110 ? 1.034 -27.953 -18.969 1 96.5 110 LEU A O 1
ATOM 828 N N . GLY A 1 111 ? -0.908 -26.969 -19.484 1 94.06 111 GLY A N 1
ATOM 829 C CA . GLY A 1 111 ? -1.146 -27.719 -20.703 1 94.06 111 GLY A CA 1
ATOM 830 C C . GLY A 1 111 ? -2.527 -28.344 -20.766 1 94.06 111 GLY A C 1
ATOM 831 O O . GLY A 1 111 ? -3.244 -28.359 -19.766 1 94.06 111 GLY A O 1
ATOM 832 N N . ASP A 1 112 ? -2.869 -28.828 -21.906 1 93.88 112 ASP A N 1
ATOM 833 C CA . ASP A 1 112 ? -4.23 -29.312 -22.141 1 93.88 112 ASP A CA 1
ATOM 834 C C . ASP A 1 112 ? -4.25 -30.828 -22.312 1 93.88 112 ASP A C 1
ATOM 836 O O . ASP A 1 112 ? -5.164 -31.5 -21.844 1 93.88 112 ASP A O 1
ATOM 840 N N . ARG A 1 113 ? -3.242 -31.375 -22.922 1 94.56 113 ARG A N 1
ATOM 841 C CA . ARG A 1 113 ? -3.25 -32.75 -23.344 1 94.56 113 ARG A CA 1
ATOM 842 C C . ARG A 1 113 ? -2.98 -33.688 -22.172 1 94.56 113 ARG A C 1
ATOM 844 O O . ARG A 1 113 ? -2.424 -33.281 -21.156 1 94.56 113 ARG A O 1
ATOM 851 N N . ASP A 1 114 ? -3.338 -34.969 -22.406 1 96.25 114 ASP A N 1
ATOM 852 C CA . ASP A 1 114 ? -3.191 -35.938 -21.344 1 96.25 114 ASP A CA 1
ATOM 853 C C . ASP A 1 114 ? -1.742 -36.031 -20.859 1 96.25 114 ASP A C 1
ATOM 855 O O . ASP A 1 114 ? -1.484 -36.219 -19.672 1 96.25 114 ASP A O 1
ATOM 859 N N . GLU A 1 115 ? -0.806 -35.875 -21.781 1 95.69 115 GLU A N 1
ATOM 860 C CA . GLU A 1 115 ? 0.606 -35.969 -21.422 1 95.69 115 GLU A CA 1
ATOM 861 C C . GLU A 1 115 ? 1.051 -34.812 -20.562 1 95.69 115 GLU A C 1
ATOM 863 O O . GLU A 1 115 ? 2.119 -34.844 -19.938 1 95.69 115 GLU A O 1
ATOM 868 N N . HIS A 1 116 ? 0.214 -33.719 -20.5 1 96.38 116 HIS A N 1
ATOM 869 C CA . HIS A 1 116 ? 0.561 -32.531 -19.719 1 96.38 116 HIS A CA 1
ATOM 870 C C . HIS A 1 116 ? -0.02 -32.625 -18.312 1 96.38 116 HIS A C 1
ATOM 872 O O . HIS A 1 116 ? 0.33 -31.828 -17.438 1 96.38 116 HIS A O 1
ATOM 878 N N . LEU A 1 117 ? -0.936 -33.531 -18.078 1 97.75 117 LEU A N 1
ATOM 879 C CA . LEU A 1 117 ? -1.688 -33.562 -16.828 1 97.75 117 LEU A CA 1
ATOM 880 C C . LEU A 1 117 ? -0.764 -33.812 -15.641 1 97.75 117 LEU A C 1
ATOM 882 O O . LEU A 1 117 ? 0.267 -34.5 -15.789 1 97.75 117 LEU A O 1
ATOM 886 N N . PRO A 1 118 ? -1.12 -33.344 -14.445 1 98.06 118 PRO A N 1
ATOM 887 C CA . PRO A 1 118 ? -0.275 -33.438 -13.25 1 98.06 118 PRO A CA 1
ATOM 888 C C . PRO A 1 118 ? 0.145 -34.875 -12.945 1 98.06 118 PRO A C 1
ATOM 890 O O . PRO A 1 118 ? 1.276 -35.125 -12.516 1 98.06 118 PRO A O 1
ATOM 893 N N . THR A 1 119 ? -0.705 -35.875 -13.242 1 98.19 119 THR A N 1
ATOM 894 C CA . THR A 1 119 ? -0.44 -37.25 -12.875 1 98.19 119 THR A CA 1
ATOM 895 C C . THR A 1 119 ? 0.618 -37.875 -13.797 1 98.19 119 THR A C 1
ATOM 897 O O . THR A 1 119 ? 1.164 -38.938 -13.5 1 98.19 119 THR A O 1
ATOM 900 N N . MET A 1 120 ? 0.942 -37.156 -14.859 1 96.81 120 MET A N 1
ATOM 901 C CA . MET A 1 120 ? 2.055 -37.562 -15.711 1 96.81 120 MET A CA 1
ATOM 902 C C . MET A 1 120 ? 3.348 -36.875 -15.289 1 96.81 120 MET A C 1
ATOM 904 O O . MET A 1 120 ? 4.41 -37.125 -15.852 1 96.81 120 MET A O 1
ATOM 908 N N . HIS A 1 121 ? 3.25 -36.031 -14.32 1 97 121 HIS A N 1
ATOM 909 C CA . HIS A 1 121 ? 4.395 -35.219 -13.914 1 97 121 HIS A CA 1
ATOM 910 C C . HIS A 1 121 ? 4.559 -35.219 -12.398 1 97 121 HIS A C 1
ATOM 912 O O . HIS A 1 121 ? 4.785 -34.156 -11.797 1 97 121 HIS A O 1
ATOM 918 N N . GLY A 1 122 ? 4.387 -36.312 -11.789 1 96.81 122 GLY A N 1
ATOM 919 C CA . GLY A 1 122 ? 4.816 -36.531 -10.414 1 96.81 122 GLY A CA 1
ATOM 920 C C . GLY A 1 122 ? 3.666 -36.531 -9.422 1 96.81 122 GLY A C 1
ATOM 921 O O . GLY A 1 122 ? 3.811 -37.031 -8.305 1 96.81 122 GLY A O 1
ATOM 922 N N . PHE A 1 123 ? 2.492 -36.031 -9.766 1 98.5 123 PHE A N 1
ATOM 923 C CA . PHE A 1 123 ? 1.362 -36.062 -8.844 1 98.5 123 PHE A CA 1
ATOM 924 C C . PHE A 1 123 ? 0.667 -37.406 -8.867 1 98.5 123 PHE A C 1
ATOM 926 O O . PHE A 1 123 ? 0.497 -38 -9.938 1 98.5 123 PHE A O 1
ATOM 933 N N . ASP A 1 124 ? 0.229 -37.844 -7.734 1 98.38 124 ASP A N 1
ATOM 934 C CA . ASP A 1 124 ? -0.494 -39.125 -7.617 1 98.38 124 ASP A CA 1
ATOM 935 C C . ASP A 1 124 ? -1.964 -38.938 -7.992 1 98.38 124 ASP A C 1
ATOM 937 O O . ASP A 1 124 ? -2.604 -39.875 -8.469 1 98.38 124 ASP A O 1
ATOM 941 N N . GLU A 1 125 ? -2.414 -37.781 -7.707 1 98.81 125 GLU A N 1
ATOM 942 C CA . GLU A 1 125 ? -3.826 -37.469 -7.914 1 98.81 125 GLU A CA 1
ATOM 943 C C . GLU A 1 125 ? -4.012 -36 -8.297 1 98.81 125 GLU A C 1
ATOM 945 O O . GLU A 1 125 ? -3.354 -35.125 -7.75 1 98.81 125 GLU A O 1
ATOM 950 N N . PHE A 1 126 ? -4.844 -35.844 -9.344 1 98.81 126 PHE A N 1
ATOM 951 C CA . PHE A 1 126 ? -5.246 -34.5 -9.742 1 98.81 126 PHE A CA 1
ATOM 952 C C . PHE A 1 126 ? -6.762 -34.406 -9.891 1 98.81 126 PHE A C 1
ATOM 954 O O . PHE A 1 126 ? -7.387 -35.312 -10.477 1 98.81 126 PHE A O 1
ATOM 961 N N . PHE A 1 127 ? -7.359 -33.344 -9.328 1 98.94 127 PHE A N 1
ATOM 962 C CA . PHE A 1 127 ? -8.766 -33 -9.539 1 98.94 127 PHE A CA 1
ATOM 963 C C . PHE A 1 127 ? -8.945 -31.5 -9.727 1 98.94 127 PHE A C 1
ATOM 965 O O . PHE A 1 127 ? -8.75 -30.734 -8.789 1 98.94 127 PHE A O 1
ATOM 972 N N . GLY A 1 128 ? -9.258 -31.156 -10.914 1 98.56 128 GLY A N 1
ATOM 973 C CA . GLY A 1 128 ? -9.398 -29.734 -11.141 1 98.56 128 GLY A CA 1
ATOM 974 C C . GLY A 1 128 ? -9.547 -29.375 -12.609 1 98.56 128 GLY A C 1
ATOM 975 O O . GLY A 1 128 ? -9.742 -30.25 -13.453 1 98.56 128 GLY A O 1
ATOM 976 N N . ASN A 1 129 ? -9.609 -28.109 -12.898 1 97.25 129 ASN A N 1
ATOM 977 C CA . ASN A 1 129 ? -9.758 -27.562 -14.242 1 97.25 129 ASN A CA 1
ATOM 978 C C . ASN A 1 129 ? -8.414 -27.125 -14.828 1 97.25 129 ASN A C 1
ATOM 980 O O . ASN A 1 129 ? -7.461 -26.875 -14.078 1 97.25 129 ASN A O 1
ATOM 984 N N . LEU A 1 130 ? -8.359 -27.016 -16.125 1 95.81 130 LEU A N 1
ATOM 985 C CA . LEU A 1 130 ? -7.078 -26.766 -16.781 1 95.81 130 LEU A CA 1
ATOM 986 C C . LEU A 1 130 ? -6.941 -25.297 -17.172 1 95.81 130 LEU A C 1
ATOM 988 O O . LEU A 1 130 ? -5.836 -24.828 -17.438 1 95.81 130 LEU A O 1
ATOM 992 N N . TYR A 1 131 ? -8.117 -24.547 -17.188 1 92.62 131 TYR A N 1
ATOM 993 C CA . TYR A 1 131 ? -8.078 -23.188 -17.672 1 92.62 131 TYR A CA 1
ATOM 994 C C . TYR A 1 131 ? -8.672 -22.219 -16.656 1 92.62 131 TYR A C 1
ATOM 996 O O . TYR A 1 131 ? -9.047 -22.625 -15.555 1 92.62 131 TYR A O 1
ATOM 1004 N N . HIS A 1 132 ? -8.562 -20.969 -17 1 91.88 132 HIS A N 1
ATOM 1005 C CA . HIS A 1 132 ? -9.156 -19.938 -16.172 1 91.88 132 HIS A CA 1
ATOM 1006 C C . HIS A 1 132 ? -10.656 -19.812 -16.438 1 91.88 132 HIS A C 1
ATOM 1008 O O . HIS A 1 132 ? -11.156 -20.297 -17.453 1 91.88 132 HIS A O 1
ATOM 1014 N N . LEU A 1 133 ? -11.336 -19.109 -15.539 1 93.69 133 LEU A N 1
ATOM 1015 C CA . LEU A 1 133 ? -12.789 -19.109 -15.453 1 93.69 133 LEU A CA 1
ATOM 1016 C C . LEU A 1 133 ? -13.414 -18.594 -16.75 1 93.69 133 LEU A C 1
ATOM 1018 O O . LEU A 1 133 ? -14.336 -19.203 -17.281 1 93.69 133 LEU A O 1
ATOM 1022 N N . ASN A 1 134 ? -12.898 -17.547 -17.297 1 92.12 134 ASN A N 1
ATOM 1023 C CA . ASN A 1 134 ? -13.516 -16.969 -18.5 1 92.12 134 ASN A CA 1
ATOM 1024 C C . ASN A 1 134 ? -13.398 -17.906 -19.688 1 92.12 134 ASN A C 1
ATOM 1026 O O . ASN A 1 134 ? -14.297 -17.969 -20.531 1 92.12 134 ASN A O 1
ATOM 1030 N N . ALA A 1 135 ? -12.305 -18.688 -19.766 1 91.69 135 ALA A N 1
ATOM 1031 C CA . ALA A 1 135 ? -12.172 -19.688 -20.828 1 91.69 135 ALA A CA 1
ATOM 1032 C C . ALA A 1 135 ? -13.164 -20.828 -20.625 1 91.69 135 ALA A C 1
ATOM 1034 O O . ALA A 1 135 ? -13.773 -21.297 -21.594 1 91.69 135 ALA A O 1
ATOM 1035 N N . GLU A 1 136 ? -13.32 -21.203 -19.406 1 94 136 GLU A N 1
ATOM 1036 C CA . GLU A 1 136 ? -14.18 -22.328 -19.078 1 94 136 GLU A CA 1
ATOM 1037 C C . GLU A 1 136 ? -15.641 -22.016 -19.359 1 94 136 GLU A C 1
ATOM 1039 O O . GLU A 1 136 ? -16.438 -22.922 -19.656 1 94 136 GLU A O 1
ATOM 1044 N N . GLU A 1 137 ? -16.016 -20.766 -19.328 1 95.06 137 GLU A N 1
ATOM 1045 C CA . GLU A 1 137 ? -17.438 -20.453 -19.5 1 95.06 137 GLU A CA 1
ATOM 1046 C C . GLU A 1 137 ? -17.734 -20 -20.922 1 95.06 137 GLU A C 1
ATOM 1048 O O . GLU A 1 137 ? -18.891 -19.703 -21.25 1 95.06 137 GLU A O 1
ATOM 1053 N N . GLU A 1 138 ? -16.797 -19.969 -21.812 1 93.81 138 GLU A N 1
ATOM 1054 C CA . GLU A 1 138 ? -16.984 -19.531 -23.188 1 93.81 138 GLU A CA 1
ATOM 1055 C C . GLU A 1 138 ? -18.094 -20.312 -23.875 1 93.81 138 GLU A C 1
ATOM 1057 O O . GLU A 1 138 ? -18.922 -19.734 -24.594 1 93.81 138 GLU A O 1
ATOM 1062 N N . PRO A 1 139 ? -18.125 -21.609 -23.641 1 94.81 139 PRO A N 1
ATOM 1063 C CA . PRO A 1 139 ? -19.141 -22.375 -24.359 1 94.81 139 PRO A CA 1
ATOM 1064 C C . PRO A 1 139 ? -20.578 -21.953 -24 1 94.81 139 PRO A C 1
ATOM 1066 O O . PRO A 1 139 ? -21.516 -22.328 -24.688 1 94.81 139 PRO A O 1
ATOM 1069 N N . GLU A 1 140 ? -20.719 -21.219 -22.906 1 96 140 GLU A N 1
ATOM 1070 C CA . GLU A 1 140 ? -22.047 -20.781 -22.469 1 96 140 GLU A CA 1
ATOM 1071 C C . GLU A 1 140 ? -22.422 -19.438 -23.094 1 96 140 GLU A C 1
ATOM 1073 O O . GLU A 1 140 ? -23.531 -18.969 -22.906 1 96 140 GLU A O 1
ATOM 1078 N N . LEU A 1 141 ? -21.562 -18.859 -23.828 1 94.81 141 LEU A N 1
ATOM 1079 C CA . LEU A 1 141 ? -21.891 -17.609 -24.484 1 94.81 141 LEU A CA 1
ATOM 1080 C C . LEU A 1 141 ? -22.938 -17.812 -25.562 1 94.81 141 LEU A C 1
ATOM 1082 O O . LEU A 1 141 ? -22.922 -18.828 -26.281 1 94.81 141 LEU A O 1
ATOM 1086 N N . PRO A 1 142 ? -23.797 -16.781 -25.734 1 94.62 142 PRO A N 1
ATOM 1087 C CA . PRO A 1 142 ? -24.875 -16.938 -26.703 1 94.62 142 PRO A CA 1
ATOM 1088 C C . PRO A 1 142 ? -24.375 -17.109 -28.141 1 94.62 142 PRO A C 1
ATOM 1090 O O . PRO A 1 142 ? -25.016 -17.781 -28.953 1 94.62 142 PRO A O 1
ATOM 1093 N N . ASP A 1 143 ? -23.25 -16.578 -28.438 1 95.12 143 ASP A N 1
ATOM 1094 C CA . ASP A 1 143 ? -22.734 -16.594 -29.812 1 95.12 143 ASP A CA 1
ATOM 1095 C C . ASP A 1 143 ? -21.641 -17.641 -29.984 1 95.12 143 ASP A C 1
ATOM 1097 O O . ASP A 1 143 ? -20.969 -17.672 -31.016 1 95.12 143 ASP A O 1
ATOM 1101 N N . TYR A 1 144 ? -21.422 -18.469 -28.906 1 93.62 144 TYR A N 1
ATOM 1102 C CA . TYR A 1 144 ? -20.516 -19.594 -29.062 1 93.62 144 TYR A CA 1
ATOM 1103 C C . TYR A 1 144 ? -21.109 -20.641 -30 1 93.62 144 TYR A C 1
ATOM 1105 O O . TYR A 1 144 ? -22.281 -21 -29.859 1 93.62 144 TYR A O 1
ATOM 1113 N N . PRO A 1 145 ? -20.297 -21.141 -30.953 1 93.12 145 PRO A N 1
ATOM 1114 C CA . PRO A 1 145 ? -20.844 -22.125 -31.891 1 93.12 145 PRO A CA 1
ATOM 1115 C C . PRO A 1 145 ? -21.406 -23.359 -31.188 1 93.12 145 PRO A C 1
ATOM 1117 O O . PRO A 1 145 ? -20.766 -23.922 -30.297 1 93.12 145 PRO A O 1
ATOM 1120 N N . LYS A 1 146 ? -22.547 -23.828 -31.672 1 92.06 146 LYS A N 1
ATOM 1121 C CA . LYS A 1 146 ? -23.234 -24.922 -31 1 92.06 146 LYS A CA 1
ATOM 1122 C C . LYS A 1 146 ? -22.875 -26.266 -31.641 1 92.06 146 LYS A C 1
ATOM 1124 O O . LYS A 1 146 ? -23.234 -27.312 -31.109 1 92.06 146 LYS A O 1
ATOM 1129 N N . ASP A 1 147 ? -22.047 -26.219 -32.625 1 92.56 147 ASP A N 1
ATOM 1130 C CA . ASP A 1 147 ? -21.562 -27.438 -33.281 1 92.56 147 ASP A CA 1
ATOM 1131 C C . ASP A 1 147 ? -20.719 -28.266 -32.344 1 92.56 147 ASP A C 1
ATOM 1133 O O . ASP A 1 147 ? -19.672 -27.812 -31.859 1 92.56 147 ASP A O 1
ATOM 1137 N N . PRO A 1 148 ? -21.125 -29.484 -32.094 1 91.94 148 PRO A N 1
ATOM 1138 C CA . PRO A 1 148 ? -20.359 -30.344 -31.203 1 91.94 148 PRO A CA 1
ATOM 1139 C C . PRO A 1 148 ? -18.922 -30.562 -31.672 1 91.94 148 PRO A C 1
ATOM 1141 O O . PRO A 1 148 ? -18.016 -30.75 -30.844 1 91.94 148 PRO A O 1
ATOM 1144 N N . GLU A 1 149 ? -18.688 -30.578 -32.938 1 92.25 149 GLU A N 1
ATOM 1145 C CA . GLU A 1 149 ? -17.328 -30.734 -33.438 1 92.25 149 GLU A CA 1
ATOM 1146 C C . GLU A 1 149 ? -16.453 -29.547 -33.094 1 92.25 149 GLU A C 1
ATOM 1148 O O . GLU A 1 149 ? -15.25 -29.703 -32.875 1 92.25 149 GLU A O 1
ATOM 1153 N N . PHE A 1 150 ? -17.141 -28.391 -33.094 1 92.38 150 PHE A N 1
ATOM 1154 C CA . PHE A 1 150 ? -16.406 -27.188 -32.688 1 92.38 150 PHE A CA 1
ATOM 1155 C C . PHE A 1 150 ? -15.953 -27.312 -31.219 1 92.38 150 PHE A C 1
ATOM 1157 O O . PHE A 1 150 ? -14.789 -27.062 -30.906 1 92.38 150 PHE A O 1
ATOM 1164 N N . ARG A 1 151 ? -16.812 -27.672 -30.438 1 91 151 ARG A N 1
ATOM 1165 C CA . ARG A 1 151 ? -16.5 -27.828 -29.016 1 91 151 ARG A CA 1
ATOM 1166 C C . ARG A 1 151 ? -15.422 -28.891 -28.797 1 91 151 ARG A C 1
ATOM 1168 O O . ARG A 1 151 ? -14.531 -28.719 -27.969 1 91 151 ARG A O 1
ATOM 1175 N N . LYS A 1 152 ? -15.578 -29.969 -29.469 1 88.62 152 LYS A N 1
ATOM 1176 C CA . LYS A 1 152 ? -14.609 -31.062 -29.344 1 88.62 152 LYS A CA 1
ATOM 1177 C C . LYS A 1 152 ? -13.203 -30.594 -29.719 1 88.62 152 LYS A C 1
ATOM 1179 O O . LYS A 1 152 ? -12.227 -30.969 -29.062 1 88.62 152 LYS A O 1
ATOM 1184 N N . LYS A 1 153 ? -13.156 -29.812 -30.703 1 87.44 153 LYS A N 1
ATOM 1185 C CA . LYS A 1 153 ? -11.867 -29.406 -31.25 1 87.44 153 LYS A CA 1
ATOM 1186 C C . LYS A 1 153 ? -11.289 -28.219 -30.5 1 87.44 153 LYS A C 1
ATOM 1188 O O . LYS A 1 153 ? -10.078 -28.109 -30.312 1 87.44 153 LYS A O 1
ATOM 1193 N N . PHE A 1 154 ? -12.18 -27.297 -30.094 1 89.94 154 PHE A N 1
ATOM 1194 C CA . PHE A 1 154 ? -11.664 -26 -29.672 1 89.94 154 PHE A CA 1
ATOM 1195 C C . PHE A 1 154 ? -12.133 -25.672 -28.25 1 89.94 154 PHE A C 1
ATOM 1197 O O . PHE A 1 154 ? -11.695 -24.688 -27.672 1 89.94 154 PHE A O 1
ATOM 1204 N N . GLY A 1 155 ? -12.992 -26.406 -27.719 1 91.44 155 GLY A N 1
ATOM 1205 C CA . GLY A 1 155 ? -13.562 -26.109 -26.406 1 91.44 155 GLY A CA 1
ATOM 1206 C C . GLY A 1 155 ? -12.68 -26.547 -25.266 1 91.44 155 GLY A C 1
ATOM 1207 O O . GLY A 1 155 ? -11.836 -27.422 -25.422 1 91.44 155 GLY A O 1
ATOM 1208 N N . PRO A 1 156 ? -12.82 -25.859 -24.141 1 92.88 156 PRO A N 1
ATOM 1209 C CA . PRO A 1 156 ? -12.086 -26.297 -22.953 1 92.88 156 PRO A CA 1
ATOM 1210 C C . PRO A 1 156 ? -12.516 -27.672 -22.469 1 92.88 156 PRO A C 1
ATOM 1212 O O . PRO A 1 156 ? -13.688 -28.047 -22.594 1 92.88 156 PRO A O 1
ATOM 1215 N N . ARG A 1 157 ? -11.555 -28.375 -21.953 1 93.44 157 ARG A N 1
ATOM 1216 C CA . ARG A 1 157 ? -11.891 -29.641 -21.297 1 93.44 157 ARG A CA 1
ATOM 1217 C C . ARG A 1 157 ? -12.688 -29.391 -20.016 1 93.44 157 ARG A C 1
ATOM 1219 O O . ARG A 1 157 ? -12.734 -28.266 -19.516 1 93.44 157 ARG A O 1
ATOM 1226 N N . GLY A 1 158 ? -13.391 -30.391 -19.547 1 93.75 158 GLY A N 1
ATOM 1227 C CA . GLY A 1 158 ? -14.102 -30.281 -18.281 1 93.75 158 GLY A CA 1
ATOM 1228 C C . GLY A 1 158 ? -13.18 -30.375 -17.062 1 93.75 158 GLY A C 1
ATOM 1229 O O . GLY A 1 158 ? -11.969 -30.219 -17.203 1 93.75 158 GLY A O 1
ATOM 1230 N N . VAL A 1 159 ? -13.773 -30.484 -15.93 1 98.12 159 VAL A N 1
ATOM 1231 C CA . VAL A 1 159 ? -13.039 -30.766 -14.703 1 98.12 159 VAL A CA 1
ATOM 1232 C C . VAL A 1 159 ? -12.57 -32.219 -14.695 1 98.12 159 VAL A C 1
ATOM 1234 O O . VAL A 1 159 ? -13.383 -33.125 -14.828 1 98.12 159 VAL A O 1
ATOM 1237 N N . LEU A 1 160 ? -11.305 -32.375 -14.562 1 98.5 160 LEU A N 1
ATOM 1238 C CA . LEU A 1 160 ? -10.727 -33.719 -14.688 1 98.5 160 LEU A CA 1
ATOM 1239 C C . LEU A 1 160 ? -10.352 -34.25 -13.312 1 98.5 160 LEU A C 1
ATOM 1241 O O . LEU A 1 160 ? -9.867 -33.531 -12.453 1 98.5 160 LEU A O 1
ATOM 1245 N N . HIS A 1 161 ? -10.625 -35.469 -13.07 1 98.75 161 HIS A N 1
ATOM 1246 C CA . HIS A 1 161 ? -10.062 -36.281 -11.984 1 98.75 161 HIS A CA 1
ATOM 1247 C C . HIS A 1 161 ? -9.125 -37.344 -12.516 1 98.75 161 HIS A C 1
ATOM 1249 O O . HIS A 1 161 ? -9.539 -38.219 -13.289 1 98.75 161 HIS A O 1
ATOM 1255 N N . THR A 1 162 ? -7.867 -37.25 -12.203 1 98.69 162 THR A N 1
ATOM 1256 C CA . THR A 1 162 ? -6.875 -38.156 -12.75 1 98.69 162 THR A CA 1
ATOM 1257 C C . THR A 1 162 ? -6.078 -38.844 -11.625 1 98.69 162 THR A C 1
ATOM 1259 O O . THR A 1 162 ? -5.879 -38.25 -10.562 1 98.69 162 THR A O 1
ATOM 1262 N N . TRP A 1 163 ? -5.699 -40.062 -11.789 1 98.31 163 TRP A N 1
ATOM 1263 C CA . TRP A 1 163 ? -4.91 -40.844 -10.859 1 98.31 163 TRP A CA 1
ATOM 1264 C C . TRP A 1 163 ? -3.791 -41.594 -11.586 1 98.31 163 TRP A C 1
ATOM 1266 O O . TRP A 1 163 ? -3.965 -42.031 -12.734 1 98.31 163 TRP A O 1
ATOM 1276 N N . VAL A 1 164 ? -2.703 -41.656 -10.938 1 96.44 164 VAL A N 1
ATOM 1277 C CA . VAL A 1 164 ? -1.64 -42.5 -11.492 1 96.44 164 VAL A CA 1
ATOM 1278 C C . VAL A 1 164 ? -1.976 -43.969 -11.297 1 96.44 164 VAL A C 1
ATOM 1280 O O . VAL A 1 164 ? -2.504 -44.375 -10.258 1 96.44 164 VAL A O 1
ATOM 1283 N N . ASN A 1 165 ? -1.616 -44.656 -12.359 1 93.38 165 ASN A N 1
ATOM 1284 C CA . ASN A 1 165 ? -1.688 -46.094 -12.242 1 93.38 165 ASN A CA 1
ATOM 1285 C C . ASN A 1 165 ? -0.348 -46.688 -11.82 1 93.38 165 ASN A C 1
ATOM 1287 O O . ASN A 1 165 ? 0.7 -46.094 -12.023 1 93.38 165 ASN A O 1
ATOM 1291 N N . GLY A 1 166 ? -0.367 -47.812 -11.133 1 84.94 166 GLY A N 1
ATOM 1292 C CA . GLY A 1 166 ? 0.847 -48.469 -10.672 1 84.94 166 GLY A CA 1
ATOM 1293 C C . GLY A 1 166 ? 1.845 -48.719 -11.781 1 84.94 166 GLY A C 1
ATOM 1294 O O . GLY A 1 166 ? 3.041 -48.875 -11.523 1 84.94 166 GLY A O 1
ATOM 1295 N N . ASP A 1 167 ? 1.451 -48.688 -13.117 1 87.69 167 ASP A N 1
ATOM 1296 C CA . ASP A 1 167 ? 2.32 -49.062 -14.227 1 87.69 167 ASP A CA 1
ATOM 1297 C C . ASP A 1 167 ? 2.832 -47.812 -14.953 1 87.69 167 ASP A C 1
ATOM 1299 O O . ASP A 1 167 ? 3.35 -47.906 -16.062 1 87.69 167 ASP A O 1
ATOM 1303 N N . GLY A 1 168 ? 2.67 -46.719 -14.398 1 83.62 168 GLY A N 1
ATOM 1304 C CA . GLY A 1 168 ? 3.172 -45.469 -14.992 1 83.62 168 GLY A CA 1
ATOM 1305 C C . GLY A 1 168 ? 2.148 -44.781 -15.859 1 83.62 168 GLY A C 1
ATOM 1306 O O . GLY A 1 168 ? 2.367 -43.625 -16.297 1 83.62 168 GLY A O 1
ATOM 1307 N N . THR A 1 169 ? 1.054 -45.406 -16.109 1 93.12 169 THR A N 1
ATOM 1308 C CA . THR A 1 169 ? -0.034 -44.781 -16.844 1 93.12 169 THR A CA 1
ATOM 1309 C C . THR A 1 169 ? -0.958 -44.031 -15.898 1 93.12 169 THR A C 1
ATOM 1311 O O . THR A 1 169 ? -0.696 -43.938 -14.695 1 93.12 169 THR A O 1
ATOM 1314 N N . GLN A 1 170 ? -1.908 -43.281 -16.5 1 97.06 170 GLN A N 1
ATOM 1315 C CA . GLN A 1 170 ? -2.867 -42.562 -15.664 1 97.06 170 GLN A CA 1
ATOM 1316 C C . GLN A 1 170 ? -4.301 -42.906 -16.047 1 97.06 170 GLN A C 1
ATOM 1318 O O . GLN A 1 170 ? -4.555 -43.375 -17.156 1 97.06 170 GLN A O 1
ATOM 1323 N N . ARG A 1 171 ? -5.156 -42.812 -15.117 1 97.81 171 ARG A N 1
ATOM 1324 C CA . ARG A 1 171 ? -6.598 -42.812 -15.336 1 97.81 171 ARG A CA 1
ATOM 1325 C C . ARG A 1 171 ? -7.172 -41.406 -15.328 1 97.81 171 ARG A C 1
ATOM 1327 O O . ARG A 1 171 ? -6.863 -40.625 -14.438 1 97.81 171 ARG A O 1
ATOM 1334 N N . VAL A 1 172 ? -7.91 -41.125 -16.375 1 98.06 172 VAL A N 1
ATOM 1335 C CA . VAL A 1 172 ? -8.484 -39.781 -16.516 1 98.06 172 VAL A CA 1
ATOM 1336 C C . VAL A 1 172 ? -10.008 -39.875 -16.547 1 98.06 172 VAL A C 1
ATOM 1338 O O . VAL A 1 172 ? -10.578 -40.625 -17.328 1 98.06 172 VAL A O 1
ATOM 1341 N N . GLU A 1 173 ? -10.648 -39.219 -15.664 1 98.19 173 GLU A N 1
ATOM 1342 C CA . GLU A 1 173 ? -12.102 -39.031 -15.648 1 98.19 173 GLU A CA 1
ATOM 1343 C C . GLU A 1 173 ? -12.492 -37.594 -15.875 1 98.19 173 GLU A C 1
ATOM 1345 O O . GLU A 1 173 ? -12.047 -36.688 -15.141 1 98.19 173 GLU A O 1
ATOM 1350 N N . ASP A 1 174 ? -13.203 -37.344 -16.906 1 97.12 174 ASP A N 1
ATOM 1351 C CA . ASP A 1 174 ? -13.805 -36.031 -17.125 1 97.12 174 ASP A CA 1
ATOM 1352 C C . ASP A 1 174 ? -15.141 -35.906 -16.391 1 97.12 174 ASP A C 1
ATOM 1354 O O . ASP A 1 174 ? -16.125 -36.531 -16.797 1 97.12 174 ASP A O 1
ATOM 1358 N N . THR A 1 175 ? -15.219 -35.094 -15.414 1 98.19 175 THR A N 1
ATOM 1359 C CA . THR A 1 175 ? -16.391 -35.031 -14.555 1 98.19 175 THR A CA 1
ATOM 1360 C C . THR A 1 175 ? -17.406 -34 -15.07 1 98.19 175 THR A C 1
ATOM 1362 O O . THR A 1 175 ? -18.375 -33.688 -14.383 1 98.19 175 THR A O 1
ATOM 1365 N N . GLY A 1 176 ? -17.203 -33.469 -16.203 1 97 176 GLY A N 1
ATOM 1366 C CA . GLY A 1 176 ? -18.141 -32.531 -16.812 1 97 176 GLY A CA 1
ATOM 1367 C C . GLY A 1 176 ? -17.594 -31.109 -16.859 1 97 176 GLY A C 1
ATOM 1368 O O . GLY A 1 176 ? -16.547 -30.812 -16.266 1 97 176 GLY A O 1
ATOM 1369 N N . PRO A 1 177 ? -18.312 -30.219 -17.594 1 96.69 177 PRO A N 1
ATOM 1370 C CA . PRO A 1 177 ? -17.844 -28.844 -17.797 1 96.69 177 PRO A CA 1
ATOM 1371 C C . PRO A 1 177 ? -17.875 -28.016 -16.516 1 96.69 177 PRO A C 1
ATOM 1373 O O . PRO A 1 177 ? -18.734 -28.234 -15.656 1 96.69 177 PRO A O 1
ATOM 1376 N N . LEU A 1 178 ? -16.922 -27.125 -16.359 1 97.62 178 LEU A N 1
ATOM 1377 C CA . LEU A 1 178 ? -16.953 -26.109 -15.32 1 97.62 178 LEU A CA 1
ATOM 1378 C C . LEU A 1 178 ? -17.844 -24.938 -15.734 1 97.62 178 LEU A C 1
ATOM 1380 O O . LEU A 1 178 ? -17.359 -23.875 -16.078 1 97.62 178 LEU A O 1
ATOM 1384 N N . THR A 1 179 ? -19.141 -25.172 -15.695 1 97.56 179 THR A N 1
ATOM 1385 C CA . THR A 1 179 ? -20.141 -24.172 -16.078 1 97.56 179 THR A CA 1
ATOM 1386 C C . THR A 1 179 ? -20.141 -23.016 -15.094 1 97.56 179 THR A C 1
ATOM 1388 O O . THR A 1 179 ? -19.609 -23.125 -13.992 1 97.56 179 THR A O 1
ATOM 1391 N N . LYS A 1 180 ? -20.797 -21.938 -15.547 1 97.38 180 LYS A N 1
ATOM 1392 C CA . LYS A 1 180 ? -20.969 -20.797 -14.648 1 97.38 180 LYS A CA 1
ATOM 1393 C C . LYS A 1 180 ? -21.625 -21.219 -13.336 1 97.38 180 LYS A C 1
ATOM 1395 O O . LYS A 1 180 ? -21.203 -20.797 -12.266 1 97.38 180 LYS A O 1
ATOM 1400 N N . LYS A 1 181 ? -22.625 -22.031 -13.461 1 97.88 181 LYS A N 1
ATOM 1401 C CA . LYS A 1 181 ? -23.328 -22.516 -12.266 1 97.88 181 LYS A CA 1
ATOM 1402 C C . LYS A 1 181 ? -22.391 -23.344 -11.383 1 97.88 181 LYS A C 1
ATOM 1404 O O . LYS A 1 181 ? -22.359 -23.172 -10.164 1 97.88 181 LYS A O 1
ATOM 1409 N N . ARG A 1 182 ? -21.594 -24.266 -11.891 1 97.88 182 ARG A N 1
ATOM 1410 C CA . ARG A 1 182 ? -20.656 -25.094 -11.133 1 97.88 182 ARG A CA 1
ATOM 1411 C C . ARG A 1 182 ? -19.578 -24.25 -10.477 1 97.88 182 ARG A C 1
ATOM 1413 O O . ARG A 1 182 ? -19.109 -24.547 -9.375 1 97.88 182 ARG A O 1
ATOM 1420 N N . MET A 1 183 ? -19.219 -23.125 -11.156 1 98.12 183 MET A N 1
ATOM 1421 C CA . MET A 1 183 ? -18.172 -22.234 -10.68 1 98.12 183 MET A CA 1
ATOM 1422 C C . MET A 1 183 ? -18.547 -21.625 -9.328 1 98.12 183 MET A C 1
ATOM 1424 O O . MET A 1 183 ? -17.656 -21.234 -8.555 1 98.12 183 MET A O 1
ATOM 1428 N N . GLU A 1 184 ? -19.812 -21.578 -9.023 1 97.75 184 GLU A N 1
ATOM 1429 C CA . GLU A 1 184 ? -20.25 -20.969 -7.77 1 97.75 184 GLU A CA 1
ATOM 1430 C C . GLU A 1 184 ? -19.703 -21.734 -6.566 1 97.75 184 GLU A C 1
ATOM 1432 O O . GLU A 1 184 ? -19.484 -21.156 -5.504 1 97.75 184 GLU A O 1
ATOM 1437 N N . THR A 1 185 ? -19.375 -23.062 -6.773 1 97 185 THR A N 1
ATOM 1438 C CA . THR A 1 185 ? -19.016 -23.875 -5.617 1 97 185 THR A CA 1
ATOM 1439 C C . THR A 1 185 ? -17.875 -24.828 -5.969 1 97 185 THR A C 1
ATOM 1441 O O . THR A 1 185 ? -17.578 -25.766 -5.211 1 97 185 THR A O 1
ATOM 1444 N N . CYS A 1 186 ? -17.297 -24.641 -7.078 1 97.31 186 CYS A N 1
ATOM 1445 C CA . CYS A 1 186 ? -16.297 -25.609 -7.551 1 97.31 186 CYS A CA 1
ATOM 1446 C C . CYS A 1 186 ? -15.133 -25.703 -6.578 1 97.31 186 CYS A C 1
ATOM 1448 O O . CYS A 1 186 ? -14.562 -26.781 -6.391 1 97.31 186 CYS A O 1
ATOM 1450 N N . ASP A 1 187 ? -14.789 -24.578 -5.922 1 98.25 187 ASP A N 1
ATOM 1451 C CA . ASP A 1 187 ? -13.672 -24.594 -4.988 1 98.25 187 ASP A CA 1
ATOM 1452 C C . ASP A 1 187 ? -13.984 -25.469 -3.773 1 98.25 187 ASP A C 1
ATOM 1454 O O . ASP A 1 187 ? -13.07 -26 -3.129 1 98.25 187 ASP A O 1
ATOM 1458 N N . ASP A 1 188 ? -15.281 -25.672 -3.471 1 98.12 188 ASP A N 1
ATOM 1459 C CA . ASP A 1 188 ? -15.664 -26.641 -2.436 1 98.12 188 ASP A CA 1
ATOM 1460 C C . ASP A 1 188 ? -15.391 -28.062 -2.883 1 98.12 188 ASP A C 1
ATOM 1462 O O . ASP A 1 188 ? -14.969 -28.906 -2.084 1 98.12 188 ASP A O 1
ATOM 1466 N N . GLU A 1 189 ? -15.648 -28.359 -4.168 1 98.31 189 GLU A N 1
ATOM 1467 C CA . GLU A 1 189 ? -15.367 -29.688 -4.703 1 98.31 189 GLU A CA 1
ATOM 1468 C C . GLU A 1 189 ? -13.875 -30.016 -4.609 1 98.31 189 GLU A C 1
ATOM 1470 O O . GLU A 1 189 ? -13.5 -31.094 -4.156 1 98.31 189 GLU A O 1
ATOM 1475 N N . PHE A 1 190 ? -13.125 -29.031 -5.039 1 98.81 190 PHE A N 1
ATOM 1476 C CA . PHE A 1 190 ? -11.68 -29.219 -5.043 1 98.81 190 PHE A CA 1
ATOM 1477 C C . PHE A 1 190 ? -11.141 -29.344 -3.623 1 98.81 190 PHE A C 1
ATOM 1479 O O . PHE A 1 190 ? -10.297 -30.188 -3.338 1 98.81 190 PHE A O 1
ATOM 1486 N N . ARG A 1 191 ? -11.633 -28.469 -2.74 1 98.81 191 ARG A N 1
ATOM 1487 C CA . ARG A 1 191 ? -11.242 -28.516 -1.334 1 98.81 191 ARG A CA 1
ATOM 1488 C C . ARG A 1 191 ? -11.578 -29.859 -0.714 1 98.81 191 ARG A C 1
ATOM 1490 O O . ARG A 1 191 ? -10.75 -30.453 -0.005 1 98.81 191 ARG A O 1
ATOM 1497 N N . ASN A 1 192 ? -12.773 -30.375 -0.957 1 98.81 192 ASN A N 1
ATOM 1498 C CA . ASN A 1 192 ? -13.188 -31.656 -0.411 1 98.81 192 ASN A CA 1
ATOM 1499 C C . ASN A 1 192 ? -12.281 -32.781 -0.889 1 98.81 192 ASN A C 1
ATOM 1501 O O . ASN A 1 192 ? -11.953 -33.688 -0.123 1 98.81 192 ASN A O 1
ATOM 1505 N N . ALA A 1 193 ? -11.891 -32.719 -2.156 1 98.88 193 ALA A N 1
ATOM 1506 C CA . ALA A 1 193 ? -10.969 -33.719 -2.689 1 98.88 193 ALA A CA 1
ATOM 1507 C C . ALA A 1 193 ? -9.602 -33.625 -2.016 1 98.88 193 ALA A C 1
ATOM 1509 O O . ALA A 1 193 ? -8.977 -34.656 -1.716 1 98.88 193 ALA A O 1
ATOM 1510 N N . ALA A 1 194 ? -9.133 -32.406 -1.833 1 98.94 194 ALA A N 1
ATOM 1511 C CA . ALA A 1 194 ? -7.867 -32.188 -1.134 1 98.94 194 ALA A CA 1
ATOM 1512 C C . ALA A 1 194 ? -7.934 -32.719 0.293 1 98.94 194 ALA A C 1
ATOM 1514 O O . ALA A 1 194 ? -7 -33.406 0.759 1 98.94 194 ALA A O 1
ATOM 1515 N N . VAL A 1 195 ? -9.039 -32.438 0.977 1 98.94 195 VAL A N 1
ATOM 1516 C CA . VAL A 1 195 ? -9.25 -32.875 2.346 1 98.94 195 VAL A CA 1
ATOM 1517 C C . VAL A 1 195 ? -9.219 -34.406 2.395 1 98.94 195 VAL A C 1
ATOM 1519 O O . VAL A 1 195 ? -8.555 -35 3.252 1 98.94 195 VAL A O 1
ATOM 1522 N N . ASP A 1 196 ? -9.945 -35.062 1.502 1 98.88 196 ASP A N 1
ATOM 1523 C CA . ASP A 1 196 ? -9.969 -36.531 1.43 1 98.88 196 ASP A CA 1
ATOM 1524 C C . ASP A 1 196 ? -8.562 -37.094 1.229 1 98.88 196 ASP A C 1
ATOM 1526 O O . ASP A 1 196 ? -8.164 -38.031 1.914 1 98.88 196 ASP A O 1
ATOM 1530 N N . PHE A 1 197 ? -7.824 -36.5 0.292 1 98.88 197 PHE A N 1
ATOM 1531 C CA . PHE A 1 197 ? -6.461 -36.938 0.009 1 98.88 197 PHE A CA 1
ATOM 1532 C C . PHE A 1 197 ? -5.59 -36.844 1.256 1 98.88 197 PHE A C 1
ATOM 1534 O O . PHE A 1 197 ? -4.879 -37.781 1.602 1 98.88 197 PHE A O 1
ATOM 1541 N N . ILE A 1 198 ? -5.633 -35.656 1.929 1 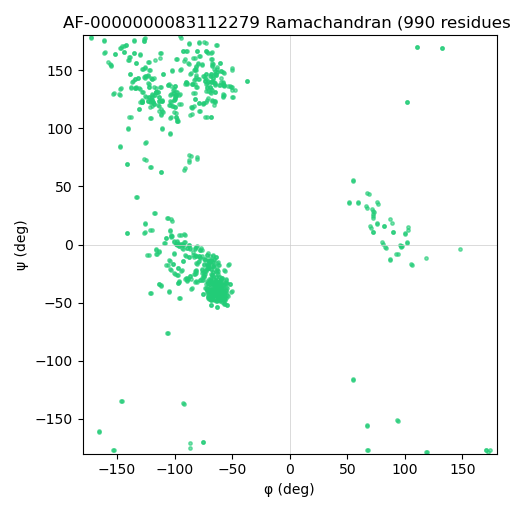98.88 198 ILE A N 1
ATOM 1542 C CA . ILE A 1 198 ? -4.82 -35.406 3.111 1 98.88 198 ILE A CA 1
ATOM 1543 C C . ILE A 1 198 ? -5.164 -36.406 4.207 1 98.88 198 ILE A C 1
ATOM 1545 O O . ILE A 1 198 ? -4.27 -36.969 4.832 1 98.88 198 ILE A O 1
ATOM 1549 N N . LYS A 1 199 ? -6.43 -36.656 4.383 1 98.81 199 LYS A N 1
ATOM 1550 C CA . LYS A 1 199 ? -6.855 -37.594 5.41 1 98.81 199 LYS A CA 1
ATOM 1551 C C . LYS A 1 199 ? -6.359 -39 5.105 1 98.81 199 LYS A C 1
ATOM 1553 O O . LYS A 1 199 ? -5.891 -39.719 6 1 98.81 199 LYS A O 1
ATOM 1558 N N . ARG A 1 200 ? -6.457 -39.438 3.832 1 98.62 200 ARG A N 1
ATOM 1559 C CA . ARG A 1 200 ? -5.977 -40.75 3.438 1 98.62 200 ARG A CA 1
ATOM 1560 C C . ARG A 1 200 ? -4.48 -40.906 3.701 1 98.62 200 ARG A C 1
ATOM 1562 O O . ARG A 1 200 ? -4.035 -41.906 4.258 1 98.62 200 ARG A O 1
ATOM 1569 N N . GLN A 1 201 ? -3.74 -39.938 3.344 1 98.44 201 GLN A N 1
ATOM 1570 C CA . GLN A 1 201 ? -2.293 -40 3.512 1 98.44 201 GLN A CA 1
ATOM 1571 C C . GLN A 1 201 ? -1.906 -39.938 4.988 1 98.44 201 GLN A C 1
ATOM 1573 O O . GLN A 1 201 ? -0.989 -40.656 5.418 1 98.44 201 GLN A O 1
ATOM 1578 N N . HIS A 1 202 ? -2.609 -39.094 5.738 1 97.94 202 HIS A N 1
ATOM 1579 C CA . HIS A 1 202 ? -2.371 -39.031 7.176 1 97.94 202 HIS A CA 1
ATOM 1580 C C . HIS A 1 202 ? -2.633 -40.375 7.832 1 97.94 202 HIS A C 1
ATOM 1582 O O . HIS A 1 202 ? -1.836 -40.844 8.656 1 97.94 202 HIS A O 1
ATOM 1588 N N . GLN A 1 203 ? -3.727 -41.031 7.469 1 97.69 203 GLN A N 1
ATOM 1589 C CA . GLN A 1 203 ? -4.078 -42.344 8.008 1 97.69 203 GLN A CA 1
ATOM 1590 C C . GLN A 1 203 ? -3.027 -43.375 7.641 1 97.69 203 GLN A C 1
ATOM 1592 O O . GLN A 1 203 ? -2.725 -44.281 8.438 1 97.69 203 GLN A O 1
ATOM 1597 N N . ALA A 1 204 ? -2.426 -43.25 6.496 1 97.75 204 ALA A N 1
ATOM 1598 C CA . ALA A 1 204 ? -1.432 -44.188 6.004 1 97.75 204 ALA A CA 1
ATOM 1599 C C . ALA A 1 204 ? -0.05 -43.906 6.574 1 97.75 204 ALA A C 1
ATOM 1601 O O . ALA A 1 204 ? 0.892 -44.656 6.387 1 97.75 204 ALA A O 1
ATOM 1602 N N . GLY A 1 205 ? 0.098 -42.781 7.27 1 97.25 205 GLY A N 1
ATOM 1603 C CA . GLY A 1 205 ? 1.383 -42.375 7.824 1 97.25 205 GLY A CA 1
ATOM 1604 C C . GLY A 1 205 ? 2.363 -41.906 6.77 1 97.25 205 GLY A C 1
ATOM 1605 O O . GLY A 1 205 ? 3.576 -42 6.941 1 97.25 205 GLY A O 1
ATOM 1606 N N . ILE A 1 206 ? 1.87 -41.438 5.645 1 98 206 ILE A N 1
ATOM 1607 C CA . ILE A 1 206 ? 2.689 -40.938 4.535 1 98 206 ILE A CA 1
ATOM 1608 C C . ILE A 1 206 ? 2.672 -39.438 4.496 1 98 206 ILE A C 1
ATOM 1610 O O . ILE A 1 206 ? 1.605 -38.812 4.535 1 98 206 ILE A O 1
ATOM 1614 N N . PRO A 1 207 ? 3.842 -38.781 4.551 1 98.44 207 PRO A N 1
ATOM 1615 C CA . PRO A 1 207 ? 3.828 -37.312 4.371 1 98.44 207 PRO A CA 1
ATOM 1616 C C . PRO A 1 207 ? 3.262 -36.906 3.016 1 98.44 207 PRO A C 1
ATOM 1618 O O . PRO A 1 207 ? 3.447 -37.594 2.02 1 98.44 207 PRO A O 1
ATOM 1621 N N . PHE A 1 208 ? 2.617 -35.688 3 1 98.81 208 PHE A N 1
ATOM 1622 C CA . PHE A 1 208 ? 1.985 -35.281 1.749 1 98.81 208 PHE A CA 1
ATOM 1623 C C . PHE A 1 208 ? 2.541 -33.969 1.264 1 98.81 208 PHE A C 1
ATOM 1625 O O . PHE A 1 208 ? 3.037 -33.156 2.061 1 98.81 208 PHE A O 1
ATOM 1632 N N . PHE A 1 209 ? 2.568 -33.75 -0.017 1 98.88 209 PHE A N 1
ATOM 1633 C CA . PHE A 1 209 ? 2.645 -32.5 -0.735 1 98.88 209 PHE A CA 1
ATOM 1634 C C . PHE A 1 209 ? 1.343 -32.219 -1.475 1 98.88 209 PHE A C 1
ATOM 1636 O O . PHE A 1 209 ? 1.01 -32.906 -2.441 1 98.88 209 PHE A O 1
ATOM 1643 N N . VAL A 1 210 ? 0.608 -31.203 -1.03 1 98.94 210 VAL A N 1
ATOM 1644 C CA . VAL A 1 210 ? -0.66 -30.828 -1.652 1 98.94 210 VAL A CA 1
ATOM 1645 C C . VAL A 1 210 ? -0.573 -29.406 -2.201 1 98.94 210 VAL A C 1
ATOM 1647 O O . VAL A 1 210 ? -0.216 -28.469 -1.475 1 98.94 210 VAL A O 1
ATOM 1650 N N . TRP A 1 211 ? -0.787 -29.266 -3.459 1 98.88 211 TRP A N 1
ATOM 1651 C CA . TRP A 1 211 ? -0.938 -27.984 -4.121 1 98.88 211 TRP A CA 1
ATOM 1652 C C . TRP A 1 211 ? -2.402 -27.703 -4.441 1 98.88 211 TRP A C 1
ATOM 1654 O O . TRP A 1 211 ? -2.924 -28.172 -5.453 1 98.88 211 TRP A O 1
ATOM 1664 N N . PHE A 1 212 ? -3.076 -26.969 -3.582 1 98.88 212 PHE A N 1
ATOM 1665 C CA . PHE A 1 212 ? -4.488 -26.625 -3.695 1 98.88 212 PHE A CA 1
ATOM 1666 C C . PHE A 1 212 ? -4.66 -25.234 -4.293 1 98.88 212 PHE A C 1
ATOM 1668 O O . PHE A 1 212 ? -4.414 -24.234 -3.623 1 98.88 212 PHE A O 1
ATOM 1675 N N . ASN A 1 213 ? -5.086 -25.172 -5.559 1 98.44 213 ASN A N 1
ATOM 1676 C CA . ASN A 1 213 ? -5.238 -23.938 -6.324 1 98.44 213 ASN A CA 1
ATOM 1677 C C . ASN A 1 213 ? -6.707 -23.625 -6.582 1 98.44 213 ASN A C 1
ATOM 1679 O O . ASN A 1 213 ? -7.27 -24.047 -7.594 1 98.44 213 ASN A O 1
ATOM 1683 N N . THR A 1 214 ? -7.25 -22.75 -5.801 1 98.12 214 THR A N 1
ATOM 1684 C CA . THR A 1 214 ? -8.641 -22.375 -6.035 1 98.12 214 THR A CA 1
ATOM 1685 C C . THR A 1 214 ? -8.789 -21.656 -7.367 1 98.12 214 THR A C 1
ATOM 1687 O O . THR A 1 214 ? -7.832 -21.047 -7.859 1 98.12 214 THR A O 1
ATOM 1690 N N . THR A 1 215 ? -9.961 -21.797 -7.949 1 96.75 215 THR A N 1
ATOM 1691 C CA . THR A 1 215 ? -10.234 -21.109 -9.211 1 96.75 215 THR A CA 1
ATOM 1692 C C . THR A 1 215 ? -10.727 -19.688 -8.969 1 96.75 215 THR A C 1
ATOM 1694 O O . THR A 1 215 ? -10.5 -18.797 -9.789 1 96.75 215 THR A O 1
ATOM 1697 N N . HIS A 1 216 ? -11.375 -19.594 -7.836 1 96 216 HIS A N 1
ATOM 1698 C CA . HIS A 1 216 ? -11.906 -18.281 -7.496 1 96 216 HIS A CA 1
ATOM 1699 C C . HIS A 1 216 ? -10.789 -17.25 -7.402 1 96 216 HIS A C 1
ATOM 1701 O O . HIS A 1 216 ? -9.664 -17.578 -7 1 96 216 HIS A O 1
ATOM 1707 N N . MET A 1 217 ? -11.016 -16.156 -7.789 1 95.88 217 MET A N 1
ATOM 1708 C CA . MET A 1 217 ? -10.773 -14.711 -7.797 1 95.88 217 MET A CA 1
ATOM 1709 C C . MET A 1 217 ? -10.328 -14.234 -9.172 1 95.88 217 MET A C 1
ATOM 1711 O O . MET A 1 217 ? -10.195 -13.031 -9.414 1 95.88 217 MET A O 1
ATOM 1715 N N . HIS A 1 218 ? -9.992 -15.352 -10.039 1 96.44 218 HIS A N 1
ATOM 1716 C CA . HIS A 1 218 ? -9.891 -14.938 -11.43 1 96.44 218 HIS A CA 1
ATOM 1717 C C . HIS A 1 218 ? -11.117 -14.133 -11.859 1 96.44 218 HIS A C 1
ATOM 1719 O O . HIS A 1 218 ? -12.211 -14.336 -11.328 1 96.44 218 HIS A O 1
ATOM 1725 N N . PHE A 1 219 ? -10.945 -13.164 -12.844 1 95 219 PHE A N 1
ATOM 1726 C CA . PHE A 1 219 ? -12.125 -12.43 -13.281 1 95 219 PHE A CA 1
ATOM 1727 C C . PHE A 1 219 ? -13.172 -13.375 -13.867 1 95 219 PHE A C 1
ATOM 1729 O O . PHE A 1 219 ? -12.852 -14.508 -14.234 1 95 219 PHE A O 1
ATOM 1736 N N . ARG A 1 220 ? -14.469 -13 -13.883 1 94.38 220 ARG A N 1
ATOM 1737 C CA . ARG A 1 220 ? -15.625 -13.867 -14.102 1 94.38 220 ARG A CA 1
ATOM 1738 C C . ARG A 1 220 ? -15.797 -14.844 -12.953 1 94.38 220 ARG A C 1
ATOM 1740 O O . ARG A 1 220 ? -16.172 -16 -13.164 1 94.38 220 ARG A O 1
ATOM 1747 N N . THR A 1 221 ? -15.375 -14.266 -11.844 1 96.12 221 THR A N 1
ATOM 1748 C CA . THR A 1 221 ? -15.594 -15.055 -10.633 1 96.12 221 THR A CA 1
ATOM 1749 C C . THR A 1 221 ? -17.078 -15.094 -10.281 1 96.12 221 THR A C 1
ATOM 1751 O O . THR A 1 221 ? -17.75 -14.062 -10.312 1 96.12 221 THR A O 1
ATOM 1754 N N . HIS A 1 222 ? -17.703 -16.297 -10.109 1 96.75 222 HIS A N 1
ATOM 1755 C CA . HIS A 1 222 ? -19.109 -16.484 -9.812 1 96.75 222 HIS A CA 1
ATOM 1756 C C . HIS A 1 222 ? -19.328 -16.766 -8.328 1 96.75 222 HIS A C 1
ATOM 1758 O O . HIS A 1 222 ? -18.938 -17.812 -7.828 1 96.75 222 HIS A O 1
ATOM 1764 N N . THR A 1 223 ? -19.984 -15.82 -7.703 1 96.88 223 THR A N 1
ATOM 1765 C CA . THR A 1 223 ? -20.219 -15.883 -6.262 1 96.88 223 THR A CA 1
ATOM 1766 C C . THR A 1 223 ? -21.422 -16.781 -5.949 1 96.88 223 THR A C 1
ATOM 1768 O O . THR A 1 223 ? -22.438 -16.719 -6.637 1 96.88 223 THR A O 1
ATOM 1771 N N . GLU A 1 224 ? -21.25 -17.609 -4.965 1 96.25 224 GLU A N 1
ATOM 1772 C CA . GLU A 1 224 ? -22.406 -18.359 -4.488 1 96.25 224 GLU A CA 1
ATOM 1773 C C . GLU A 1 224 ? -23.531 -17.422 -4.047 1 96.25 224 GLU A C 1
ATOM 1775 O O . GLU A 1 224 ? -23.281 -16.422 -3.355 1 96.25 224 GLU A O 1
ATOM 1780 N N . PRO A 1 225 ? -24.781 -17.75 -4.41 1 96.38 225 PRO A N 1
ATOM 1781 C CA . PRO A 1 225 ? -25.875 -16.812 -4.141 1 96.38 225 PRO A CA 1
ATOM 1782 C C . PRO A 1 225 ? -25.969 -16.422 -2.668 1 96.38 225 PRO A C 1
ATOM 1784 O O . PRO A 1 225 ? -26.219 -15.25 -2.354 1 96.38 225 PRO A O 1
ATOM 1787 N N . GLY A 1 226 ? -25.719 -17.281 -1.785 1 97.12 226 GLY A N 1
ATOM 1788 C CA . GLY A 1 226 ? -25.812 -17.016 -0.36 1 97.12 226 GLY A CA 1
ATOM 1789 C C . GLY A 1 226 ? -24.734 -16.062 0.143 1 97.12 226 GLY A C 1
ATOM 1790 O O . GLY A 1 226 ? -24.859 -15.508 1.235 1 97.12 226 GLY A O 1
ATOM 1791 N N . SER A 1 227 ? -23.703 -15.844 -0.657 1 97.69 227 SER A N 1
ATOM 1792 C CA . SER A 1 227 ? -22.562 -15.039 -0.221 1 97.69 227 SER A CA 1
ATOM 1793 C C . SER A 1 227 ? -22.656 -13.625 -0.778 1 97.69 227 SER A C 1
ATOM 1795 O O . SER A 1 227 ? -21.859 -12.758 -0.403 1 97.69 227 SER A O 1
ATOM 1797 N N . VAL A 1 228 ? -23.609 -13.336 -1.677 1 97.5 228 VAL A N 1
ATOM 1798 C CA . VAL A 1 228 ? -23.719 -12.016 -2.293 1 97.5 228 VAL A CA 1
ATOM 1799 C C . VAL A 1 228 ? -24.062 -10.977 -1.231 1 97.5 228 VAL A C 1
ATOM 1801 O O . VAL A 1 228 ? -25.047 -11.141 -0.498 1 97.5 228 VAL A O 1
ATOM 1804 N N . GLY A 1 229 ? -23.234 -9.898 -1.082 1 97.19 229 GLY A N 1
ATOM 1805 C CA . GLY A 1 229 ? -23.469 -8.828 -0.131 1 97.19 229 GLY A CA 1
ATOM 1806 C C . GLY A 1 229 ? -22.719 -9.008 1.174 1 97.19 229 GLY A C 1
ATOM 1807 O O . GLY A 1 229 ? -22.703 -8.109 2.016 1 97.19 229 GLY A O 1
ATOM 1808 N N . ARG A 1 230 ? -21.969 -10.125 1.259 1 96.94 230 ARG A N 1
ATOM 1809 C CA . ARG A 1 230 ? -21.328 -10.477 2.516 1 96.94 230 ARG A CA 1
ATOM 1810 C C . ARG A 1 230 ? -20.219 -9.477 2.861 1 96.94 230 ARG A C 1
ATOM 1812 O O . ARG A 1 230 ? -19.922 -9.266 4.035 1 96.94 230 ARG A O 1
ATOM 1819 N N . ALA A 1 231 ? -19.625 -8.898 1.916 1 97.06 231 ALA A N 1
ATOM 1820 C CA . ALA A 1 231 ? -18.5 -8.008 2.152 1 97.06 231 ALA A CA 1
ATOM 1821 C C . ALA A 1 231 ? -18.969 -6.633 2.621 1 97.06 231 ALA A C 1
ATOM 1823 O O . ALA A 1 231 ? -18.156 -5.809 3.053 1 97.06 231 ALA A O 1
ATO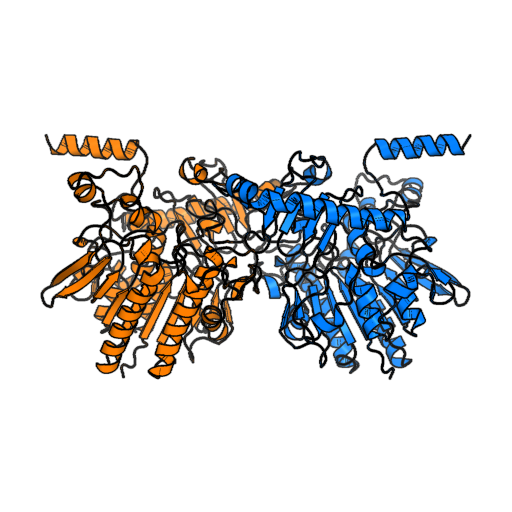M 1824 N N . GLY A 1 232 ? -20.25 -6.367 2.568 1 94.12 232 GLY A N 1
ATOM 1825 C CA . GLY A 1 232 ? -20.781 -5.102 3.043 1 94.12 232 GLY A CA 1
ATOM 1826 C C . GLY A 1 232 ? -21.469 -4.293 1.954 1 94.12 232 GLY A C 1
ATOM 1827 O O . GLY A 1 232 ? -21.531 -4.727 0.801 1 94.12 232 GLY A O 1
ATOM 1828 N N . ARG A 1 233 ? -21.938 -3.119 2.361 1 91.31 233 ARG A N 1
ATOM 1829 C CA . ARG A 1 233 ? -22.719 -2.275 1.461 1 91.31 233 ARG A CA 1
ATOM 1830 C C . ARG A 1 233 ? -21.828 -1.67 0.375 1 91.31 233 ARG A C 1
ATOM 1832 O O . ARG A 1 233 ? -20.703 -1.271 0.641 1 91.31 233 ARG A O 1
ATOM 1839 N N . TRP A 1 234 ? -22.328 -1.723 -0.817 1 91.69 23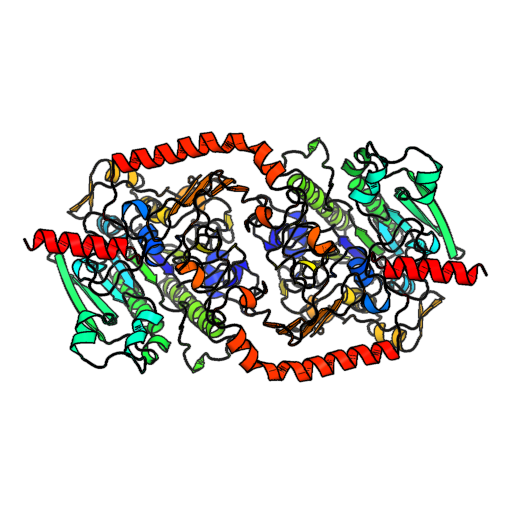4 TRP A N 1
ATOM 1840 C CA . TRP A 1 234 ? -21.75 -1.062 -1.98 1 91.69 234 TRP A CA 1
ATOM 1841 C C . TRP A 1 234 ? -20.438 -1.723 -2.383 1 91.69 234 TRP A C 1
ATOM 1843 O O . TRP A 1 234 ? -19.625 -1.124 -3.09 1 91.69 234 TRP A O 1
ATOM 1853 N N . GLN A 1 235 ? -20.219 -2.922 -1.861 1 95.94 235 GLN A N 1
ATOM 1854 C CA . GLN A 1 235 ? -19.031 -3.68 -2.273 1 95.94 235 GLN A CA 1
ATOM 1855 C C . GLN A 1 235 ? -19.312 -4.492 -3.531 1 95.94 235 GLN A C 1
ATOM 1857 O O . GLN A 1 235 ? -20.328 -4.285 -4.199 1 95.94 235 GLN A O 1
ATOM 1862 N N . SER A 1 236 ? -18.453 -5.355 -3.955 1 96.38 236 SER A N 1
ATOM 1863 C CA . SER A 1 236 ? -18.578 -6.078 -5.215 1 96.38 236 SER A CA 1
ATOM 1864 C C . SER A 1 236 ? -18.703 -7.582 -4.977 1 96.38 236 SER A C 1
ATOM 1866 O O . SER A 1 236 ? -18.359 -8.078 -3.906 1 96.38 236 SER A O 1
ATOM 1868 N N . ARG A 1 237 ? -19.25 -8.273 -5.988 1 96.69 237 ARG A N 1
ATOM 1869 C CA . ARG A 1 237 ? -19.281 -9.727 -5.949 1 96.69 237 ARG A CA 1
ATOM 1870 C C . ARG A 1 237 ? -17.875 -10.305 -5.809 1 96.69 237 ARG A C 1
ATOM 1872 O O . ARG A 1 237 ? -17.688 -11.352 -5.18 1 96.69 237 ARG A O 1
ATOM 1879 N N . TYR A 1 238 ? -16.938 -9.641 -6.41 1 97.62 238 TYR A N 1
ATOM 1880 C CA . TYR A 1 238 ? -15.555 -10.062 -6.25 1 97.62 238 TYR A CA 1
ATOM 1881 C C . TYR A 1 238 ? -15.148 -10.047 -4.781 1 97.62 238 TYR A C 1
ATOM 1883 O O . TYR A 1 238 ? -14.508 -10.992 -4.297 1 97.62 238 TYR A O 1
ATOM 1891 N N . HIS A 1 239 ? -15.523 -8.977 -4.055 1 98.19 239 HIS A N 1
ATOM 1892 C CA . HIS A 1 239 ? -15.219 -8.875 -2.633 1 98.19 239 HIS A CA 1
ATOM 1893 C C . HIS A 1 239 ? -15.93 -9.961 -1.835 1 98.19 239 HIS A C 1
ATOM 1895 O O . HIS A 1 239 ? -15.352 -10.531 -0.907 1 98.19 239 HIS A O 1
ATOM 1901 N N . ASP A 1 240 ? -17.172 -10.227 -2.207 1 98.44 240 ASP A N 1
ATOM 1902 C CA . ASP A 1 240 ? -17.922 -11.305 -1.563 1 98.44 240 ASP A CA 1
ATOM 1903 C C . ASP A 1 240 ? -17.219 -12.648 -1.74 1 98.44 240 ASP A C 1
ATOM 1905 O O . ASP A 1 240 ? -17.109 -13.422 -0.788 1 98.44 240 ASP A O 1
ATOM 1909 N N . THR A 1 241 ? -16.766 -12.883 -2.938 1 98.44 241 THR A N 1
ATOM 1910 C CA . THR A 1 241 ? -16.109 -14.141 -3.25 1 98.44 241 THR A CA 1
ATOM 1911 C C . THR A 1 241 ? -14.75 -14.234 -2.547 1 98.44 241 THR A C 1
ATOM 1913 O O . THR A 1 241 ? -14.328 -15.32 -2.154 1 98.44 241 THR A O 1
ATOM 1916 N N . MET A 1 242 ? -14.102 -13.078 -2.336 1 98.44 242 MET A N 1
ATOM 1917 C CA . MET A 1 242 ? -12.852 -13.078 -1.583 1 98.44 242 MET A CA 1
ATOM 1918 C C . MET A 1 242 ? -13.07 -13.602 -0.167 1 98.44 242 MET A C 1
ATOM 1920 O O . MET A 1 242 ? -12.203 -14.281 0.386 1 98.44 242 MET A O 1
ATOM 1924 N N . LEU A 1 243 ? -14.18 -13.266 0.446 1 98.62 243 LEU A N 1
ATOM 1925 C CA . LEU A 1 243 ? -14.5 -13.766 1.776 1 98.62 243 LEU A CA 1
ATOM 1926 C C . LEU A 1 243 ? -14.727 -15.273 1.746 1 98.62 243 LEU A C 1
ATOM 1928 O O . LEU A 1 243 ? -14.32 -15.992 2.662 1 98.62 243 LEU A O 1
ATOM 1932 N N . ASP A 1 244 ? -15.398 -15.781 0.656 1 98.5 244 ASP A N 1
ATOM 1933 C CA . ASP A 1 244 ? -15.547 -17.219 0.486 1 98.5 244 ASP A CA 1
ATOM 1934 C C . ASP A 1 244 ? -14.195 -17.906 0.364 1 98.5 244 ASP A C 1
ATOM 1936 O O . ASP A 1 244 ? -13.969 -18.969 0.956 1 98.5 244 ASP A O 1
ATOM 1940 N N . HIS A 1 245 ? -13.375 -17.297 -0.432 1 98.62 245 HIS A N 1
ATOM 1941 C CA . HIS A 1 245 ? -12.031 -17.828 -0.595 1 98.62 245 HIS A CA 1
ATOM 1942 C C . HIS A 1 245 ? -11.289 -17.859 0.737 1 98.62 245 HIS A C 1
ATOM 1944 O O . HIS A 1 245 ? -10.625 -18.859 1.054 1 98.62 245 HIS A O 1
ATOM 1950 N N . ASP A 1 246 ? -11.375 -16.812 1.525 1 98.75 246 ASP A N 1
ATOM 1951 C CA . ASP A 1 246 ? -10.766 -16.781 2.854 1 98.75 246 ASP A CA 1
ATOM 1952 C C . ASP A 1 246 ? -11.289 -17.922 3.727 1 98.75 246 ASP A C 1
ATOM 1954 O O . ASP A 1 246 ? -10.516 -18.547 4.445 1 98.75 246 ASP A O 1
ATOM 1958 N N . ASP A 1 247 ? -12.594 -18.156 3.699 1 98.75 247 ASP A N 1
ATOM 1959 C CA . ASP A 1 247 ? -13.188 -19.266 4.449 1 98.75 247 ASP A CA 1
ATOM 1960 C C . ASP A 1 247 ? -12.609 -20.609 4.016 1 98.75 247 ASP A C 1
ATOM 1962 O O . ASP A 1 247 ? -12.391 -21.484 4.848 1 98.75 247 ASP A O 1
ATOM 1966 N N . THR A 1 248 ? -12.43 -20.703 2.73 1 98.69 248 THR A N 1
ATOM 1967 C CA . THR A 1 248 ? -11.844 -21.922 2.199 1 98.69 248 THR A CA 1
ATOM 1968 C C . THR A 1 248 ? -10.445 -22.156 2.777 1 98.69 248 THR A C 1
ATOM 1970 O O . THR A 1 248 ? -10.125 -23.266 3.219 1 98.69 248 THR A O 1
ATOM 1973 N N . VAL A 1 249 ? -9.625 -21.125 2.816 1 98.88 249 VAL A N 1
ATOM 1974 C CA . VAL A 1 249 ? -8.297 -21.219 3.41 1 98.88 249 VAL A CA 1
ATOM 1975 C C . VAL A 1 249 ? -8.414 -21.594 4.887 1 98.88 249 VAL A C 1
ATOM 1977 O O . VAL A 1 249 ? -7.699 -22.484 5.363 1 98.88 249 VAL A O 1
ATOM 1980 N N . GLY A 1 250 ? -9.312 -20.969 5.578 1 98.88 250 GLY A N 1
ATOM 1981 C CA . GLY A 1 250 ? -9.547 -21.281 6.98 1 98.88 250 GLY A CA 1
ATOM 1982 C C . GLY A 1 250 ? -9.891 -22.734 7.215 1 98.88 250 GLY A C 1
ATOM 1983 O O . GLY A 1 250 ? -9.414 -23.359 8.172 1 98.88 250 GLY A O 1
ATOM 1984 N N . SER A 1 251 ? -10.711 -23.281 6.367 1 98.81 251 SER A N 1
ATOM 1985 C CA . SER A 1 251 ? -11.148 -24.672 6.527 1 98.81 251 SER A CA 1
ATOM 1986 C C . SER A 1 251 ? -9.977 -25.641 6.371 1 98.81 251 SER A C 1
ATOM 1988 O O . SER A 1 251 ? -9.938 -26.688 7.023 1 98.81 251 SER A O 1
ATOM 1990 N N . MET A 1 252 ? -9.047 -25.312 5.492 1 98.94 252 MET A N 1
ATOM 1991 C CA . MET A 1 252 ? -7.867 -26.156 5.324 1 98.94 252 MET A CA 1
ATOM 1992 C C . MET A 1 252 ? -6.961 -26.078 6.547 1 98.94 252 MET A C 1
ATOM 1994 O O . MET A 1 252 ? -6.398 -27.078 6.98 1 98.94 252 MET A O 1
ATOM 1998 N N . LEU A 1 253 ? -6.789 -24.844 7.078 1 98.88 253 LEU A N 1
ATOM 1999 C CA . LEU A 1 253 ? -6.004 -24.672 8.297 1 98.88 253 LEU A CA 1
ATOM 2000 C C . LEU A 1 253 ? -6.645 -25.422 9.461 1 98.88 253 LEU A C 1
ATOM 2002 O O . LEU A 1 253 ? -5.949 -26.078 10.242 1 98.88 253 LEU A O 1
ATOM 2006 N N . ASP A 1 254 ? -7.973 -25.359 9.57 1 98.81 254 ASP A N 1
ATOM 2007 C CA . ASP A 1 254 ? -8.711 -26.062 10.617 1 98.81 254 ASP A CA 1
ATOM 2008 C C . ASP A 1 254 ? -8.516 -27.578 10.5 1 98.81 254 ASP A C 1
ATOM 2010 O O . ASP A 1 254 ? -8.445 -28.266 11.508 1 98.81 254 ASP A O 1
ATOM 2014 N N . LEU A 1 255 ? -8.5 -28.047 9.258 1 98.88 255 LEU A N 1
ATOM 2015 C CA . LEU A 1 255 ? -8.266 -29.469 9.031 1 98.88 255 LEU A CA 1
ATOM 2016 C C . LEU A 1 255 ? -6.945 -29.906 9.664 1 98.88 255 LEU A C 1
ATOM 2018 O O . LEU A 1 255 ? -6.879 -30.953 10.297 1 98.88 255 LEU A O 1
ATOM 2022 N N . LEU A 1 256 ? -5.895 -29.094 9.445 1 98.75 256 LEU A N 1
ATOM 2023 C CA . LEU A 1 256 ? -4.59 -29.438 10.016 1 98.75 256 LEU A CA 1
ATOM 2024 C C . LEU A 1 256 ? -4.656 -29.484 11.539 1 98.75 256 LEU A C 1
ATOM 2026 O O . LEU A 1 256 ? -4.047 -30.359 12.156 1 98.75 256 LEU A O 1
ATOM 2030 N N . ASP A 1 257 ? -5.367 -28.531 12.133 1 98.44 257 ASP A N 1
ATOM 2031 C CA . ASP A 1 257 ? -5.559 -28.516 13.586 1 98.44 257 ASP A CA 1
ATOM 2032 C C . ASP A 1 257 ? -6.32 -29.766 14.039 1 98.44 257 ASP A C 1
ATOM 2034 O O . ASP A 1 257 ? -5.93 -30.406 15.016 1 98.44 257 ASP A O 1
ATOM 2038 N N . GLU A 1 258 ? -7.371 -30.094 13.312 1 98.5 258 GLU A N 1
ATOM 2039 C CA . GLU A 1 258 ? -8.211 -31.25 13.633 1 98.5 258 GLU A CA 1
ATOM 2040 C C . GLU A 1 258 ? -7.41 -32.531 13.617 1 98.5 258 GLU A C 1
ATOM 2042 O O . GLU A 1 258 ? -7.598 -33.406 14.477 1 98.5 258 GLU A O 1
ATOM 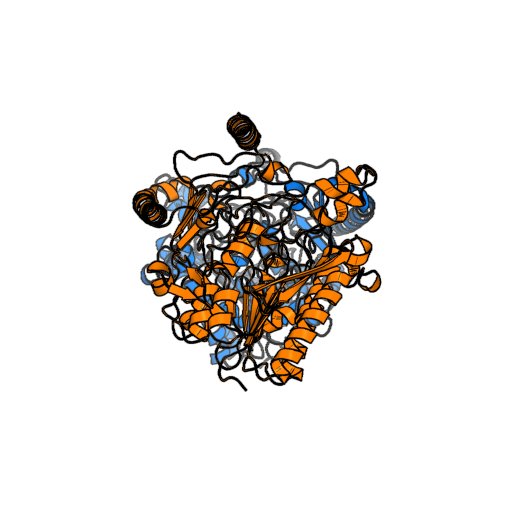2047 N N . LEU A 1 259 ? -6.523 -32.656 12.695 1 98.44 259 LEU A N 1
ATOM 2048 C CA . LEU A 1 259 ? -5.73 -33.875 12.531 1 98.44 259 LEU A CA 1
ATOM 2049 C C . LEU A 1 259 ? -4.52 -33.875 13.453 1 98.44 259 LEU A C 1
ATOM 2051 O O . LEU A 1 259 ? -3.805 -34.875 13.555 1 98.44 259 LEU A O 1
ATOM 2055 N N . GLY A 1 260 ? -4.246 -32.75 14.109 1 97.94 260 GLY A N 1
ATOM 2056 C CA . GLY A 1 260 ? -3.119 -32.625 15.023 1 97.94 260 GLY A CA 1
ATOM 2057 C C . GLY A 1 260 ? -1.779 -32.594 14.312 1 97.94 260 GLY A C 1
ATOM 2058 O O . GLY A 1 260 ? -0.771 -33.031 14.852 1 97.94 260 GLY A O 1
ATOM 2059 N N . ILE A 1 261 ? -1.776 -32.062 13.078 1 98.12 261 ILE A N 1
ATOM 2060 C CA . ILE A 1 261 ? -0.535 -32.125 12.312 1 98.12 261 ILE A CA 1
ATOM 2061 C C . ILE A 1 261 ? -0.093 -30.703 11.945 1 98.12 261 ILE A C 1
ATOM 2063 O O . ILE A 1 261 ? 0.767 -30.516 11.086 1 98.12 261 ILE A O 1
ATOM 2067 N N . ALA A 1 262 ? -0.654 -29.641 12.516 1 97.94 262 ALA A N 1
ATOM 2068 C CA . ALA A 1 262 ? -0.355 -28.25 12.188 1 97.94 262 ALA A CA 1
ATOM 2069 C C . ALA A 1 262 ? 1.127 -27.953 12.391 1 97.94 262 ALA A C 1
ATOM 2071 O O . ALA A 1 262 ? 1.738 -27.25 11.578 1 97.94 262 ALA A O 1
ATOM 2072 N N . GLU A 1 263 ? 1.762 -28.469 13.438 1 97 263 GLU A N 1
ATOM 2073 C CA . GLU A 1 263 ? 3.154 -28.172 13.758 1 97 263 GLU A CA 1
ATOM 2074 C C . GLU A 1 263 ? 4.105 -28.859 12.789 1 97 263 GLU A C 1
ATOM 2076 O O . GLU A 1 263 ? 5.254 -28.438 12.633 1 97 263 GLU A O 1
ATOM 2081 N N . ASN A 1 264 ? 3.617 -29.891 12.188 1 97.88 264 ASN A N 1
ATOM 2082 C CA . ASN A 1 264 ? 4.441 -30.641 11.25 1 97.88 264 ASN A CA 1
ATOM 2083 C C . ASN A 1 264 ? 4.012 -30.375 9.805 1 97.88 264 ASN A C 1
ATOM 2085 O O . ASN A 1 264 ? 4.129 -31.266 8.953 1 97.88 264 ASN A O 1
ATOM 2089 N N . THR A 1 265 ? 3.352 -29.266 9.508 1 98.75 265 THR A N 1
ATOM 2090 C CA . THR A 1 265 ? 2.92 -28.938 8.156 1 98.75 265 THR A CA 1
ATOM 2091 C C . THR A 1 265 ? 3.375 -27.531 7.773 1 98.75 265 THR A C 1
ATOM 2093 O O . THR A 1 265 ? 3.092 -26.562 8.484 1 98.75 265 THR A O 1
ATOM 2096 N N . ILE A 1 266 ? 4.121 -27.422 6.695 1 98.81 266 ILE A N 1
ATOM 2097 C CA . ILE A 1 266 ? 4.402 -26.141 6.066 1 98.81 266 ILE A CA 1
ATOM 2098 C C . ILE A 1 266 ? 3.203 -25.703 5.234 1 98.81 266 ILE A C 1
ATOM 2100 O O . ILE A 1 266 ? 2.729 -26.438 4.371 1 98.81 266 ILE A O 1
ATOM 2104 N N . VAL A 1 267 ? 2.656 -24.531 5.555 1 98.94 267 VAL A N 1
ATOM 2105 C CA . VAL A 1 267 ? 1.586 -23.938 4.758 1 98.94 267 VAL A CA 1
ATOM 2106 C C . VAL A 1 267 ? 2.1 -22.688 4.043 1 98.94 267 VAL A C 1
ATOM 2108 O O . VAL A 1 267 ? 2.666 -21.797 4.676 1 98.94 267 VAL A O 1
ATOM 2111 N N . MET A 1 268 ? 1.98 -22.672 2.803 1 98.88 268 MET A N 1
ATOM 2112 C CA . MET A 1 268 ? 2.316 -21.484 2.014 1 98.88 268 MET A CA 1
ATOM 2113 C C . MET A 1 268 ? 1.098 -20.984 1.252 1 98.88 268 MET A C 1
ATOM 2115 O O . MET A 1 268 ? 0.377 -21.766 0.63 1 98.88 268 MET A O 1
ATOM 2119 N N . TYR A 1 269 ? 0.789 -19.688 1.367 1 98.94 269 TYR A N 1
ATOM 2120 C CA . TYR A 1 269 ? -0.289 -19.031 0.628 1 98.94 269 TYR A CA 1
ATOM 2121 C C . TYR A 1 269 ? 0.264 -18.031 -0.379 1 98.94 269 TYR A C 1
ATOM 2123 O O . TYR A 1 269 ? 1.152 -17.25 -0.054 1 98.94 269 TYR A O 1
ATOM 2131 N N . SER A 1 270 ? -0.26 -18.031 -1.58 1 98.81 270 SER A N 1
ATOM 2132 C CA . SER A 1 270 ? 0.106 -17.047 -2.588 1 98.81 270 SER A CA 1
ATOM 2133 C C . SER A 1 270 ? -0.879 -17.047 -3.752 1 98.81 270 SER A C 1
ATOM 2135 O O . SER A 1 270 ? -2.062 -17.344 -3.568 1 98.81 270 SER A O 1
ATOM 2137 N N . THR A 1 271 ? -0.454 -16.5 -4.875 1 98.56 271 THR A N 1
ATOM 2138 C CA . THR A 1 271 ? -1.153 -16.453 -6.152 1 98.56 271 THR A CA 1
ATOM 2139 C C . THR A 1 271 ? -0.177 -16.625 -7.312 1 98.56 271 THR A C 1
ATOM 2141 O O . THR A 1 271 ? 1.036 -16.703 -7.102 1 98.56 271 THR A O 1
ATOM 2144 N N . ASP A 1 272 ? -0.682 -16.766 -8.477 1 97.19 272 ASP A N 1
ATOM 2145 C CA . ASP A 1 272 ? 0.15 -17.172 -9.602 1 97.19 272 ASP A CA 1
ATOM 2146 C C . ASP A 1 272 ? 0.766 -15.969 -10.305 1 97.19 272 ASP A C 1
ATOM 2148 O O . ASP A 1 272 ? 1.801 -16.094 -10.961 1 97.19 272 ASP A O 1
ATOM 2152 N N . ASN A 1 273 ? 0.188 -14.867 -10.297 1 97.69 273 ASN A N 1
ATOM 2153 C CA . ASN A 1 273 ? 0.636 -13.625 -10.922 1 97.69 273 ASN A CA 1
ATOM 2154 C C . ASN A 1 273 ? -0.081 -12.414 -10.336 1 97.69 273 ASN A C 1
ATOM 2156 O O . ASN A 1 273 ? -0.917 -12.555 -9.445 1 97.69 273 ASN A O 1
ATOM 2160 N N . GLY A 1 274 ? 0.321 -11.227 -10.773 1 96.94 274 GLY A N 1
ATOM 2161 C CA . GLY A 1 274 ? -0.404 -10.023 -10.398 1 96.94 274 GLY A CA 1
ATOM 2162 C C . GLY A 1 274 ? -1.826 -9.992 -10.93 1 96.94 274 GLY A C 1
ATOM 2163 O O . GLY A 1 274 ? -2.205 -10.828 -11.75 1 96.94 274 GLY A O 1
ATOM 2164 N N . PRO A 1 275 ? -2.584 -9.016 -10.492 1 97.06 275 PRO A N 1
ATOM 2165 C CA . PRO A 1 275 ? -4.016 -9.031 -10.797 1 97.06 275 PRO A CA 1
ATOM 2166 C C . PRO A 1 275 ? -4.328 -8.539 -12.211 1 97.06 275 PRO A C 1
ATOM 2168 O O . PRO A 1 275 ? -3.508 -7.855 -12.82 1 97.06 275 PRO A O 1
ATOM 2171 N N . HIS A 1 276 ? -5.457 -9.016 -12.664 1 95.56 276 HIS A N 1
ATOM 2172 C CA . HIS A 1 276 ? -6.066 -8.539 -13.898 1 95.56 276 HIS A CA 1
ATOM 2173 C C . HIS A 1 276 ? -6.926 -7.305 -13.656 1 95.56 276 HIS A C 1
ATOM 2175 O O . HIS A 1 276 ? -8.141 -7.344 -13.844 1 95.56 276 HIS A O 1
ATOM 2181 N N . MET A 1 277 ? -6.312 -6.125 -13.477 1 96.38 277 MET A N 1
ATOM 2182 C CA . MET A 1 277 ? -7.008 -4.938 -12.984 1 96.38 277 MET A CA 1
ATOM 2183 C C . MET A 1 277 ? -7.938 -4.375 -14.055 1 96.38 277 MET A C 1
ATOM 2185 O O . MET A 1 277 ? -8.891 -3.662 -13.742 1 96.38 277 MET A O 1
ATOM 2189 N N . ASN A 1 278 ? -7.699 -4.691 -15.32 1 97 278 ASN A N 1
ATOM 2190 C CA . ASN A 1 278 ? -8.523 -4.152 -16.406 1 97 278 ASN A CA 1
ATOM 2191 C C . ASN A 1 278 ? -9.93 -4.734 -16.375 1 97 278 ASN A C 1
ATOM 2193 O O . ASN A 1 278 ? -10.836 -4.223 -17.047 1 97 278 ASN A O 1
ATOM 2197 N N . SER A 1 279 ? -10.148 -5.777 -15.531 1 96.38 279 SER A N 1
ATOM 2198 C CA . SER A 1 279 ? -11.469 -6.391 -15.406 1 96.38 279 SER A CA 1
ATOM 2199 C C . SER A 1 279 ? -12.258 -5.797 -14.242 1 96.38 279 SER A C 1
ATOM 2201 O O . SER A 1 279 ? -13.344 -6.273 -13.914 1 96.38 279 SER A O 1
ATOM 2203 N N . TRP A 1 280 ? -11.828 -4.777 -13.609 1 95.94 280 TRP A N 1
ATOM 2204 C CA . TRP A 1 280 ? -12.547 -4.102 -12.539 1 95.94 280 TRP A CA 1
ATOM 2205 C C . TRP A 1 280 ? -13.977 -3.775 -12.969 1 95.94 280 TRP A C 1
ATOM 2207 O O . TRP A 1 280 ? -14.211 -3.336 -14.094 1 95.94 280 TRP A O 1
ATOM 2217 N N . PRO A 1 281 ? -14.961 -4.062 -12.008 1 95.75 281 PRO A N 1
ATOM 2218 C CA . PRO A 1 281 ? -14.797 -4.301 -10.57 1 95.75 281 PRO A CA 1
ATOM 2219 C C . PRO A 1 281 ? -14.609 -5.781 -10.242 1 95.75 281 PRO A C 1
ATOM 2221 O O . PRO A 1 281 ? -14.461 -6.141 -9.07 1 95.75 281 PRO A O 1
ATOM 2224 N N . ASP A 1 282 ? -14.57 -6.688 -11.211 1 95.62 282 ASP A N 1
ATOM 2225 C CA . ASP A 1 282 ? -14.289 -8.102 -11.016 1 95.62 282 ASP A CA 1
ATOM 2226 C C . ASP A 1 282 ? -12.797 -8.391 -11.148 1 95.62 282 ASP A C 1
ATOM 2228 O O . ASP A 1 282 ? -12.375 -9.086 -12.07 1 95.62 282 ASP A O 1
ATOM 2232 N N . ALA A 1 283 ? -12.016 -7.836 -10.195 1 95.69 283 ALA A N 1
ATOM 2233 C CA . ALA A 1 283 ? -10.562 -7.926 -10.32 1 95.69 283 ALA A CA 1
ATOM 2234 C C . ALA A 1 283 ? -9.883 -7.746 -8.969 1 95.69 283 ALA A C 1
ATOM 2236 O O . ALA A 1 283 ? -10.461 -7.172 -8.047 1 95.69 283 ALA A O 1
ATOM 2237 N N . GLY A 1 284 ? -8.664 -8.266 -8.859 1 96.75 284 GLY A N 1
ATOM 2238 C CA . GLY A 1 284 ? -7.809 -7.941 -7.73 1 96.75 284 GLY A CA 1
ATOM 2239 C C . GLY A 1 284 ? -7.223 -6.543 -7.805 1 96.75 284 GLY A C 1
ATOM 2240 O O . GLY A 1 284 ? -7.488 -5.805 -8.758 1 96.75 284 GLY A O 1
ATOM 2241 N N . MET A 1 285 ? -6.527 -6.156 -6.746 1 98 285 MET A N 1
ATOM 2242 C CA . MET A 1 285 ? -5.945 -4.824 -6.648 1 98 285 MET A CA 1
ATOM 2243 C C . MET A 1 285 ? -4.531 -4.887 -6.086 1 98 285 MET A C 1
ATOM 2245 O O . MET A 1 285 ? -4.25 -5.684 -5.188 1 98 285 MET A O 1
ATOM 2249 N N . THR A 1 286 ? -3.619 -4.078 -6.621 1 98.31 286 THR A N 1
ATOM 2250 C CA . THR A 1 286 ? -2.238 -3.961 -6.168 1 98.31 286 THR A CA 1
ATOM 2251 C C . THR A 1 286 ? -1.797 -2.5 -6.16 1 98.31 286 THR A C 1
ATOM 2253 O O . THR A 1 286 ? -2.283 -1.693 -6.957 1 98.31 286 THR A O 1
ATOM 2256 N N . PRO A 1 287 ? -0.932 -2.109 -5.227 1 97.94 287 PRO A N 1
ATOM 2257 C CA . PRO A 1 287 ? -0.427 -0.735 -5.258 1 97.94 287 PRO A CA 1
ATOM 2258 C C . PRO A 1 287 ? 0.657 -0.53 -6.316 1 97.94 287 PRO A C 1
ATOM 2260 O O . PRO A 1 287 ? 1.05 0.606 -6.59 1 97.94 287 PRO A O 1
ATOM 2263 N N . PHE A 1 288 ? 1.177 -1.558 -6.887 1 98.56 288 PHE A N 1
ATOM 2264 C CA . PHE A 1 288 ? 2.32 -1.496 -7.789 1 98.56 288 PHE A CA 1
ATOM 2265 C C . PHE A 1 288 ? 1.878 -1.12 -9.203 1 98.56 288 PHE A C 1
ATOM 2267 O O . PHE A 1 288 ? 0.697 -1.233 -9.539 1 98.56 288 PHE A O 1
ATOM 2274 N N . ARG A 1 289 ? 2.818 -0.657 -9.945 1 97.62 289 ARG A N 1
ATOM 2275 C CA . ARG A 1 289 ? 2.562 -0.129 -11.281 1 97.62 289 ARG A CA 1
ATOM 2276 C C . ARG A 1 289 ? 2.059 -1.223 -12.211 1 97.62 289 ARG A C 1
ATOM 2278 O O . ARG A 1 289 ? 2.656 -2.297 -12.297 1 97.62 289 ARG A O 1
ATOM 2285 N N . ASN A 1 290 ? 0.979 -0.934 -12.914 1 97.62 290 ASN A N 1
ATOM 2286 C CA . ASN A 1 290 ? 0.39 -1.748 -13.969 1 97.62 290 ASN A CA 1
ATOM 2287 C C . ASN A 1 290 ? -0.178 -3.055 -13.422 1 97.62 290 ASN A C 1
ATOM 2289 O O . ASN A 1 290 ? -0.721 -3.084 -12.312 1 97.62 290 ASN A O 1
ATOM 2293 N N . GLU A 1 291 ? -0.266 -4.031 -14.258 1 97.56 291 GLU A N 1
ATOM 2294 C CA . GLU A 1 291 ? -1.012 -5.25 -13.953 1 97.56 291 GLU A CA 1
ATOM 2295 C C . GLU A 1 291 ? -0.469 -6.441 -14.742 1 97.56 291 GLU A C 1
ATOM 2297 O O . GLU A 1 291 ? 0.569 -6.336 -15.391 1 97.56 291 GLU A O 1
ATOM 2302 N N . LYS A 1 292 ? -1.12 -7.551 -14.57 1 96.31 292 LYS A N 1
ATOM 2303 C CA . LYS A 1 292 ? -0.861 -8.789 -15.305 1 96.31 292 LYS A CA 1
ATOM 2304 C C . LYS A 1 292 ? -0.504 -8.5 -16.766 1 96.31 292 LYS A C 1
ATOM 2306 O O . LYS A 1 292 ? -1.085 -7.605 -17.375 1 96.31 292 LYS A O 1
ATOM 2311 N N . ASN A 1 293 ? 0.49 -9.289 -17.312 1 96.31 293 ASN A N 1
ATOM 2312 C CA . ASN A 1 293 ? 0.899 -9.273 -18.703 1 96.31 293 ASN A CA 1
ATOM 2313 C C . ASN A 1 293 ? 1.68 -8.008 -19.047 1 96.31 293 ASN A C 1
ATOM 2315 O O . ASN A 1 293 ? 1.626 -7.523 -20.188 1 96.31 293 ASN A O 1
ATOM 2319 N N . SER A 1 294 ? 2.348 -7.375 -18.109 1 97.5 294 SER A N 1
ATOM 2320 C CA . SER A 1 294 ? 3.238 -6.238 -18.328 1 97.5 294 SER A CA 1
ATOM 2321 C C . SER A 1 294 ? 4.621 -6.5 -17.734 1 97.5 294 SER A C 1
ATOM 2323 O O . SER A 1 294 ? 4.867 -7.566 -17.172 1 97.5 294 SER A O 1
ATOM 2325 N N . ASN A 1 295 ? 5.551 -5.539 -17.906 1 97.69 295 ASN A N 1
ATOM 2326 C CA . ASN A 1 295 ? 6.906 -5.68 -17.375 1 97.69 295 ASN A CA 1
ATOM 2327 C C . ASN A 1 295 ? 7.047 -5.02 -16.016 1 97.69 295 ASN A C 1
ATOM 2329 O O . ASN A 1 295 ? 8.141 -4.996 -15.445 1 97.69 295 ASN A O 1
ATOM 2333 N N . TRP A 1 296 ? 5.973 -4.438 -15.492 1 98.62 296 TRP A N 1
ATOM 2334 C CA . TRP A 1 296 ? 6.043 -3.625 -14.281 1 98.62 296 TRP A CA 1
ATOM 2335 C C . TRP A 1 296 ? 5.77 -4.473 -13.039 1 98.62 296 TRP A C 1
ATOM 2337 O O . TRP A 1 296 ? 5.285 -5.602 -13.148 1 98.62 296 TRP A O 1
ATOM 2347 N N . GLU A 1 297 ? 6.059 -3.943 -11.82 1 98.75 297 GLU A N 1
ATOM 2348 C CA . GLU A 1 297 ? 5.969 -4.684 -10.562 1 98.75 297 GLU A CA 1
ATOM 2349 C C . GLU A 1 297 ? 4.555 -5.211 -10.336 1 98.75 297 GLU A C 1
ATOM 2351 O O . GLU A 1 297 ? 4.375 -6.27 -9.727 1 98.75 297 GLU A O 1
ATOM 2356 N N . GLY A 1 298 ? 3.549 -4.562 -10.844 1 98.44 298 GLY A N 1
ATOM 2357 C CA . GLY A 1 298 ? 2.176 -4.988 -10.625 1 98.44 298 GLY A CA 1
ATOM 2358 C C . GLY A 1 298 ? 1.878 -6.355 -11.211 1 98.44 298 GLY A C 1
ATOM 2359 O O . GLY A 1 298 ? 0.918 -7.016 -10.805 1 98.44 298 GLY A O 1
ATOM 2360 N N . ALA A 1 299 ? 2.688 -6.762 -12.164 1 98.31 299 ALA A N 1
ATOM 2361 C CA . ALA A 1 299 ? 2.482 -8.062 -12.797 1 98.31 299 ALA A CA 1
ATOM 2362 C C . ALA A 1 299 ? 3.176 -9.172 -12.016 1 98.31 299 ALA A C 1
ATOM 2364 O O . ALA A 1 299 ? 2.736 -10.32 -12.039 1 98.31 299 ALA A O 1
ATOM 2365 N N . TYR A 1 300 ? 4.25 -8.805 -11.312 1 98.56 300 TYR A N 1
ATOM 2366 C CA . TYR A 1 300 ? 5.152 -9.844 -10.836 1 98.56 300 TYR A CA 1
ATOM 2367 C C . TYR A 1 300 ? 5.133 -9.93 -9.312 1 98.56 300 TYR A C 1
ATOM 2369 O O . TYR A 1 300 ? 5.434 -10.984 -8.742 1 98.56 300 TYR A O 1
ATOM 2377 N N . ARG A 1 301 ? 4.961 -8.805 -8.602 1 98.44 301 ARG A N 1
ATOM 2378 C CA . ARG A 1 301 ? 5 -8.797 -7.145 1 98.44 301 ARG A CA 1
ATOM 2379 C C . ARG A 1 301 ? 3.646 -9.188 -6.559 1 98.44 301 ARG A C 1
ATOM 2381 O O . ARG A 1 301 ? 2.648 -8.5 -6.789 1 98.44 301 ARG A O 1
ATOM 2388 N N . VAL A 1 302 ? 3.66 -10.273 -5.812 1 98.75 302 VAL A N 1
ATOM 2389 C CA . VAL A 1 302 ? 2.396 -10.844 -5.359 1 98.75 302 VAL A CA 1
ATOM 2390 C C . VAL A 1 302 ? 2.453 -11.102 -3.855 1 98.75 302 VAL A C 1
ATOM 2392 O O . VAL A 1 302 ? 3.523 -11.023 -3.246 1 98.75 302 VAL A O 1
ATOM 2395 N N . PRO A 1 303 ? 1.264 -11.297 -3.188 1 98.75 303 PRO A N 1
ATOM 2396 C CA . PRO A 1 303 ? 1.289 -11.703 -1.781 1 98.75 303 PRO A CA 1
ATOM 2397 C C . PRO A 1 303 ? 1.85 -13.109 -1.585 1 98.75 303 PRO A C 1
ATOM 2399 O O . PRO A 1 303 ? 1.617 -13.992 -2.416 1 98.75 303 PRO A O 1
ATOM 2402 N N . ALA A 1 304 ? 2.551 -13.258 -0.532 1 98.88 304 ALA A N 1
ATOM 2403 C CA . ALA A 1 304 ? 3.057 -14.57 -0.15 1 98.88 304 ALA A CA 1
ATOM 2404 C C . ALA A 1 304 ? 3.268 -14.664 1.359 1 98.88 304 ALA A C 1
ATOM 2406 O O . ALA A 1 304 ? 3.822 -13.742 1.971 1 98.88 304 ALA A O 1
ATOM 2407 N N . LEU A 1 305 ? 2.758 -15.688 1.968 1 98.88 305 LEU A N 1
ATOM 2408 C CA . LEU A 1 305 ? 2.816 -16 3.393 1 98.88 305 LEU A CA 1
ATOM 2409 C C . LEU A 1 305 ? 3.232 -17.453 3.617 1 98.88 305 LEU A C 1
ATOM 2411 O O . LEU A 1 305 ? 2.861 -18.328 2.842 1 98.88 305 LEU A O 1
ATOM 2415 N N . VAL A 1 306 ? 4.004 -17.719 4.633 1 98.88 306 VAL A N 1
ATOM 2416 C CA . VAL A 1 306 ? 4.402 -19.078 4.965 1 98.88 306 VAL A CA 1
ATOM 2417 C C . VAL A 1 306 ? 4.328 -19.281 6.477 1 98.88 306 VAL A C 1
ATOM 2419 O O . VAL A 1 306 ? 4.734 -18.406 7.25 1 98.88 306 VAL A O 1
ATOM 2422 N N . ARG A 1 307 ? 3.773 -20.391 6.859 1 98.75 307 ARG A N 1
ATOM 2423 C CA . ARG A 1 307 ? 3.697 -20.75 8.273 1 98.75 307 ARG A CA 1
ATOM 2424 C C . ARG A 1 307 ? 4.23 -22.156 8.516 1 98.75 307 ARG A C 1
ATOM 2426 O O . ARG A 1 307 ? 3.959 -23.062 7.734 1 98.75 307 ARG A O 1
ATOM 2433 N N . TRP A 1 308 ? 5.039 -22.344 9.414 1 98.56 308 TRP A N 1
ATOM 2434 C CA . TRP A 1 308 ? 5.578 -23.594 9.938 1 98.56 308 TRP A CA 1
ATOM 2435 C C . TRP A 1 308 ? 5.879 -23.484 11.43 1 98.56 308 TRP A C 1
ATOM 2437 O O . TRP A 1 308 ? 7.023 -23.25 11.82 1 98.56 308 TRP A O 1
ATOM 2447 N N . PRO A 1 309 ? 4.789 -23.719 12.258 1 97.38 309 PRO A N 1
ATOM 2448 C CA . PRO A 1 309 ? 4.945 -23.484 13.695 1 97.38 309 PRO A CA 1
ATOM 2449 C C . PRO A 1 309 ? 6.145 -24.234 14.281 1 97.38 309 PRO A C 1
ATOM 2451 O O . PRO A 1 309 ? 6.383 -25.391 13.945 1 97.38 309 PRO A O 1
ATOM 2454 N N . GLY A 1 310 ? 6.883 -23.5 15.141 1 96.5 310 GLY A N 1
ATOM 2455 C CA . GLY A 1 310 ? 8.055 -24.062 15.781 1 96.5 310 GLY A CA 1
ATOM 2456 C C . GLY A 1 310 ? 9.32 -23.906 14.961 1 96.5 310 GLY A C 1
ATOM 2457 O O . GLY A 1 310 ? 10.43 -24.109 15.469 1 96.5 310 GLY A O 1
ATOM 2458 N N . HIS A 1 311 ? 9.18 -23.547 13.727 1 97.62 311 HIS A N 1
ATOM 2459 C CA . HIS A 1 311 ? 10.336 -23.422 12.852 1 97.62 311 HIS A CA 1
ATOM 2460 C C . HIS A 1 311 ? 10.461 -22 12.305 1 97.62 311 HIS A C 1
ATOM 2462 O O . HIS A 1 311 ? 11.57 -21.453 12.211 1 97.62 311 HIS A O 1
ATOM 2468 N N . ILE A 1 312 ? 9.359 -21.391 11.914 1 98.19 312 ILE A N 1
ATOM 2469 C CA . ILE A 1 312 ? 9.312 -20.016 11.438 1 98.19 312 ILE A CA 1
ATOM 2470 C C . ILE A 1 312 ? 8.812 -19.094 12.547 1 98.19 312 ILE A C 1
ATOM 2472 O O . ILE A 1 312 ? 7.746 -19.344 13.125 1 98.19 312 ILE A O 1
ATOM 2476 N N . PRO A 1 313 ? 9.586 -18.078 12.883 1 97.25 313 PRO A N 1
ATOM 2477 C CA . PRO A 1 313 ? 9.102 -17.141 13.906 1 97.25 313 PRO A CA 1
ATOM 2478 C C . PRO A 1 313 ? 7.773 -16.5 13.539 1 97.25 313 PRO A C 1
ATOM 2480 O O . PRO A 1 313 ? 7.645 -15.914 12.461 1 97.25 313 PRO A O 1
ATOM 2483 N N . ALA A 1 314 ? 6.816 -16.594 14.453 1 97.56 314 ALA A N 1
ATOM 2484 C CA . ALA A 1 314 ? 5.477 -16.062 14.211 1 97.56 314 ALA A CA 1
ATOM 2485 C C . ALA A 1 314 ? 5.508 -14.539 14.062 1 97.56 314 ALA A C 1
ATOM 2487 O O . ALA A 1 314 ? 6.238 -13.859 14.781 1 97.56 314 ALA A O 1
ATOM 2488 N N . GLY A 1 315 ? 4.738 -14.047 13.117 1 97 315 GLY A N 1
ATOM 2489 C CA . GLY A 1 315 ? 4.559 -12.617 12.953 1 97 315 GLY A CA 1
ATOM 2490 C C . GLY A 1 315 ? 5.754 -11.938 12.305 1 97 315 GLY A C 1
ATOM 2491 O O . GLY A 1 315 ? 5.898 -10.719 12.391 1 97 315 GLY A O 1
ATOM 2492 N N . SER A 1 316 ? 6.641 -12.656 11.641 1 97.31 316 SER A N 1
ATOM 2493 C CA . SER A 1 316 ? 7.828 -12.07 11.023 1 97.31 316 SER A CA 1
ATOM 2494 C C . SER A 1 316 ? 7.508 -11.477 9.656 1 97.31 316 SER A C 1
ATOM 2496 O O . SER A 1 316 ? 6.543 -11.875 9.008 1 97.31 316 SER A O 1
ATOM 2498 N N . VAL A 1 317 ? 8.25 -10.445 9.289 1 97.88 317 VAL A N 1
ATOM 2499 C CA . VAL A 1 317 ? 8.195 -9.828 7.973 1 97.88 317 VAL A CA 1
ATOM 2500 C C . VAL A 1 317 ? 9.578 -9.867 7.324 1 97.88 317 VAL A C 1
ATOM 2502 O O . VAL A 1 317 ? 10.578 -9.531 7.957 1 97.88 317 VAL A O 1
ATOM 2505 N N . ARG A 1 318 ? 9.641 -10.383 6.133 1 98.38 318 ARG A N 1
ATOM 2506 C CA . ARG A 1 318 ? 10.891 -10.438 5.379 1 98.38 318 ARG A CA 1
ATOM 2507 C C . ARG A 1 318 ? 10.805 -9.586 4.113 1 98.38 318 ARG A C 1
ATOM 2509 O O . ARG A 1 318 ? 9.859 -9.719 3.336 1 98.38 318 ARG A O 1
ATOM 2516 N N . ASN A 1 319 ? 11.82 -8.75 3.885 1 97.94 319 ASN A N 1
ATOM 2517 C CA . ASN A 1 319 ? 11.789 -7.809 2.77 1 97.94 319 ASN A CA 1
ATOM 2518 C C . ASN A 1 319 ? 12.773 -8.211 1.669 1 97.94 319 ASN A C 1
ATOM 2520 O O . ASN A 1 319 ? 12.891 -7.516 0.659 1 97.94 319 ASN A O 1
ATOM 2524 N N . GLY A 1 320 ? 13.484 -9.328 1.839 1 98.12 320 GLY A N 1
ATOM 2525 C CA . GLY A 1 320 ? 14.375 -9.789 0.788 1 98.12 320 GLY A CA 1
ATOM 2526 C C . GLY A 1 320 ? 13.641 -10.367 -0.406 1 98.12 320 GLY A C 1
ATOM 2527 O O . GLY A 1 320 ? 12.43 -10.617 -0.338 1 98.12 320 GLY A O 1
ATOM 2528 N N . ILE A 1 321 ? 14.375 -10.562 -1.531 1 98.56 321 ILE A N 1
ATOM 2529 C CA . ILE A 1 321 ? 13.789 -11.07 -2.768 1 98.56 321 ILE A CA 1
ATOM 2530 C C . ILE A 1 321 ? 13.531 -12.57 -2.645 1 98.56 321 ILE A C 1
ATOM 2532 O O . ILE A 1 321 ? 14.445 -13.336 -2.33 1 98.56 321 ILE A O 1
ATOM 2536 N N . VAL A 1 322 ? 12.344 -12.984 -2.789 1 98.81 322 VAL A N 1
ATOM 2537 C CA . VAL A 1 322 ? 11.93 -14.383 -2.877 1 98.81 322 VAL A CA 1
ATOM 2538 C C . VAL A 1 322 ? 11.07 -14.586 -4.121 1 98.81 322 VAL A C 1
ATOM 2540 O O . VAL A 1 322 ? 10.43 -13.648 -4.602 1 98.81 322 VAL A O 1
ATOM 2543 N N . SER A 1 323 ? 11.086 -15.781 -4.699 1 98.69 323 SER A N 1
ATOM 2544 C CA . SER A 1 323 ? 10.305 -16.031 -5.906 1 98.69 323 SER A CA 1
ATOM 2545 C C . SER A 1 323 ? 9.648 -17.406 -5.855 1 98.69 323 SER A C 1
ATOM 2547 O O . SER A 1 323 ? 10.047 -18.266 -5.062 1 98.69 323 SER A O 1
ATOM 2549 N N . HIS A 1 324 ? 8.625 -17.594 -6.68 1 98.75 324 HIS A N 1
ATOM 2550 C CA . HIS A 1 324 ? 8.016 -18.906 -6.867 1 98.75 324 HIS A CA 1
ATOM 2551 C C . HIS A 1 324 ? 9.07 -19.953 -7.203 1 98.75 324 HIS A C 1
ATOM 2553 O O . HIS A 1 324 ? 9 -21.078 -6.723 1 98.75 324 HIS A O 1
ATOM 2559 N N . ALA A 1 325 ? 10.086 -19.594 -7.91 1 98.5 325 ALA A N 1
ATOM 2560 C CA . ALA A 1 325 ? 11.094 -20.531 -8.398 1 98.5 325 ALA A CA 1
ATOM 2561 C C . ALA A 1 325 ? 11.938 -21.078 -7.246 1 98.5 325 ALA A C 1
ATOM 2563 O O . ALA A 1 325 ? 12.656 -22.078 -7.41 1 98.5 325 ALA A O 1
ATOM 2564 N N . ASP A 1 326 ? 11.852 -20.469 -6.117 1 98.88 326 ASP A N 1
ATOM 2565 C CA . ASP A 1 326 ? 12.719 -20.828 -5 1 98.88 326 ASP A CA 1
ATOM 2566 C C . ASP A 1 326 ? 12.195 -22.062 -4.273 1 98.88 326 ASP A C 1
ATOM 2568 O O . ASP A 1 326 ? 12.93 -22.703 -3.508 1 98.88 326 ASP A O 1
ATOM 2572 N N . TRP A 1 327 ? 10.961 -22.422 -4.484 1 98.88 327 TRP A N 1
ATOM 2573 C CA . TRP A 1 327 ? 10.305 -23.391 -3.6 1 98.88 327 TRP A CA 1
ATOM 2574 C C . TRP A 1 327 ? 10.742 -24.812 -3.926 1 98.88 327 TRP A C 1
ATOM 2576 O O . TRP A 1 327 ? 10.781 -25.672 -3.043 1 98.88 327 TRP A O 1
ATOM 2586 N N . PHE A 1 328 ? 11.094 -25.109 -5.25 1 98.81 328 PHE A N 1
ATOM 2587 C CA . PHE A 1 328 ? 11.602 -26.422 -5.602 1 98.81 328 PHE A CA 1
ATOM 2588 C C . PHE A 1 328 ? 12.805 -26.781 -4.734 1 98.81 328 PHE A C 1
ATOM 2590 O O . PHE A 1 328 ? 12.789 -27.812 -4.039 1 98.81 328 PHE A O 1
ATOM 2597 N N . VAL A 1 329 ? 13.781 -25.906 -4.684 1 98.75 329 VAL A N 1
ATOM 2598 C CA . VAL A 1 329 ? 15.008 -26.156 -3.938 1 98.75 329 VAL A CA 1
ATOM 2599 C C . VAL A 1 329 ? 14.727 -26.094 -2.438 1 98.75 329 VAL A C 1
ATOM 2601 O O . VAL A 1 329 ? 15.242 -26.906 -1.669 1 98.75 329 VAL A O 1
ATOM 2604 N N . THR A 1 330 ? 13.883 -25.172 -1.989 1 98.88 330 THR A N 1
ATOM 2605 C CA . THR A 1 330 ? 13.594 -24.953 -0.575 1 98.88 330 THR A CA 1
ATOM 2606 C C . THR A 1 330 ? 12.883 -26.156 0.026 1 98.88 330 THR A C 1
ATOM 2608 O O . THR A 1 330 ? 13.266 -26.656 1.087 1 98.88 330 THR A O 1
ATOM 2611 N N . LEU A 1 331 ? 11.828 -26.688 -0.653 1 98.81 331 LEU A N 1
ATOM 2612 C CA . LEU A 1 331 ? 11.062 -27.812 -0.122 1 98.81 331 LEU A CA 1
ATOM 2613 C C . LEU A 1 331 ? 11.898 -29.094 -0.129 1 98.81 331 LEU A C 1
ATOM 2615 O O . LEU A 1 331 ? 11.758 -29.938 0.757 1 98.81 331 LEU A O 1
ATOM 2619 N N . LEU A 1 332 ? 12.781 -29.266 -1.112 1 98.62 332 LEU A N 1
ATOM 2620 C CA . LEU A 1 332 ? 13.648 -30.438 -1.115 1 98.62 332 LEU A CA 1
ATOM 2621 C C . LEU A 1 332 ? 14.703 -30.344 -0.017 1 98.62 332 LEU A C 1
ATOM 2623 O O . LEU A 1 332 ? 15.109 -31.359 0.553 1 98.62 332 LEU A O 1
ATOM 2627 N N . SER A 1 333 ? 15.125 -29.094 0.246 1 98.31 333 SER A N 1
ATOM 2628 C CA . SER A 1 333 ? 15.984 -28.906 1.41 1 98.31 333 SER A CA 1
ATOM 2629 C C . SER A 1 333 ? 15.289 -29.359 2.691 1 98.31 333 SER A C 1
ATOM 2631 O O . SER A 1 333 ? 15.883 -30.047 3.518 1 98.31 333 SER A O 1
ATOM 2633 N N . VAL A 1 334 ? 14.055 -29.047 2.861 1 97.56 334 VAL A N 1
ATOM 2634 C CA . VAL A 1 334 ? 13.258 -29.453 4.012 1 97.56 334 VAL A CA 1
ATOM 2635 C C . VAL A 1 334 ? 13.141 -30.969 4.051 1 97.56 334 VAL A C 1
ATOM 2637 O O . VAL A 1 334 ? 13.164 -31.578 5.129 1 97.56 334 VAL A O 1
ATOM 2640 N N . ALA A 1 335 ? 13.055 -31.594 2.879 1 97 335 ALA A N 1
ATOM 2641 C CA . ALA A 1 335 ? 12.867 -33.031 2.756 1 97 335 ALA A CA 1
ATOM 2642 C C . ALA A 1 335 ? 14.188 -33.781 2.898 1 97 335 ALA A C 1
ATOM 2644 O O . ALA A 1 335 ? 14.227 -35 2.82 1 97 335 ALA A O 1
ATOM 2645 N N . GLY A 1 336 ? 15.312 -33.062 3.029 1 96 336 GLY A N 1
ATOM 2646 C CA . GLY A 1 336 ? 16.594 -33.688 3.299 1 96 336 GLY A CA 1
ATOM 2647 C C . GLY A 1 336 ? 17.484 -33.781 2.076 1 96 336 GLY A C 1
ATOM 2648 O O . GLY A 1 336 ? 18.469 -34.531 2.072 1 96 336 GLY A O 1
ATOM 2649 N N . VAL A 1 337 ? 17.141 -33.031 1.011 1 97.69 337 VAL A N 1
ATOM 2650 C CA . VAL A 1 337 ? 17.938 -33.062 -0.21 1 97.69 337 VAL A CA 1
ATOM 2651 C C . VAL A 1 337 ? 18.328 -31.625 -0.584 1 97.69 337 VAL A C 1
ATOM 2653 O O . VAL A 1 337 ? 17.906 -31.109 -1.619 1 97.69 337 VAL A O 1
ATOM 2656 N N . PRO A 1 338 ? 19.25 -31.031 0.146 1 97.44 338 PRO A N 1
ATOM 2657 C CA . PRO A 1 338 ? 19.578 -29.609 -0.066 1 97.44 338 PRO A CA 1
ATOM 2658 C C . PRO A 1 338 ? 20.406 -29.391 -1.337 1 97.44 338 PRO A C 1
ATOM 2660 O O . PRO A 1 338 ? 20.578 -28.25 -1.767 1 97.44 338 PRO A O 1
ATOM 2663 N N . ASP A 1 339 ? 20.938 -30.5 -1.936 1 98.19 339 ASP A N 1
ATOM 2664 C CA . ASP A 1 339 ? 21.828 -30.344 -3.082 1 98.19 339 ASP A CA 1
ATOM 2665 C C . ASP A 1 339 ? 21.094 -30.656 -4.387 1 98.19 339 ASP A C 1
ATOM 2667 O O . ASP A 1 339 ? 21.734 -31.031 -5.383 1 98.19 339 ASP A O 1
ATOM 2671 N N . ILE A 1 340 ? 19.734 -30.609 -4.398 1 98.5 340 ILE A N 1
ATOM 2672 C CA . ILE A 1 340 ? 18.922 -31.047 -5.523 1 98.5 340 ILE A CA 1
ATOM 2673 C C . ILE A 1 340 ? 19.281 -30.25 -6.773 1 98.5 340 ILE A C 1
ATOM 2675 O O . ILE A 1 340 ? 19.297 -30.797 -7.883 1 98.5 340 ILE A O 1
ATOM 2679 N N . ALA A 1 341 ? 19.5 -28.938 -6.668 1 98.38 341 ALA A N 1
ATOM 2680 C CA . ALA A 1 341 ? 19.844 -28.109 -7.824 1 98.38 341 ALA A CA 1
ATOM 2681 C C . ALA A 1 341 ? 21.125 -28.578 -8.492 1 98.38 341 ALA A C 1
ATOM 2683 O O . ALA A 1 341 ? 21.188 -28.688 -9.719 1 98.38 341 ALA A O 1
ATOM 2684 N N . GLU A 1 342 ? 22.109 -28.906 -7.688 1 98.19 342 GLU A N 1
ATOM 2685 C CA . GLU A 1 342 ? 23.375 -29.391 -8.203 1 98.19 342 GLU A CA 1
ATOM 2686 C C . GLU A 1 342 ? 23.219 -30.766 -8.852 1 98.19 342 GLU A C 1
ATOM 2688 O O . GLU A 1 342 ? 23.781 -31.031 -9.914 1 98.19 342 GLU A O 1
ATOM 2693 N N . ARG A 1 343 ? 22.453 -31.594 -8.234 1 98.25 343 ARG A N 1
ATOM 2694 C CA . ARG A 1 343 ? 22.219 -32.938 -8.75 1 98.25 343 ARG A CA 1
ATOM 2695 C C . ARG A 1 343 ? 21.531 -32.875 -10.109 1 98.25 343 ARG A C 1
ATOM 2697 O O . ARG A 1 343 ? 21.906 -33.625 -11.031 1 98.25 343 ARG A O 1
ATOM 2704 N N . LEU A 1 344 ? 20.562 -32.062 -10.18 1 98.44 344 LEU A N 1
ATOM 2705 C CA . LEU A 1 344 ? 19.812 -31.953 -11.422 1 98.44 344 LEU A CA 1
ATOM 2706 C C . LEU A 1 344 ? 20.656 -31.312 -12.523 1 98.44 344 LEU A C 1
ATOM 2708 O O . LEU A 1 344 ? 20.547 -31.688 -13.688 1 98.44 344 LEU A O 1
ATOM 2712 N N . ARG A 1 345 ? 21.453 -30.359 -12.156 1 97.44 345 ARG A N 1
ATOM 2713 C CA . ARG A 1 345 ? 22.359 -29.75 -13.133 1 97.44 345 ARG A CA 1
ATOM 2714 C C . ARG A 1 345 ? 23.312 -30.781 -13.711 1 97.44 345 ARG A C 1
ATOM 2716 O O . ARG A 1 345 ? 23.625 -30.766 -14.906 1 97.44 345 ARG A O 1
ATOM 2723 N N . ALA A 1 346 ? 23.781 -31.734 -12.922 1 97.62 346 ALA A N 1
ATOM 2724 C CA . ALA A 1 346 ? 24.719 -32.781 -13.328 1 97.62 346 ALA A CA 1
ATOM 2725 C C . ALA A 1 346 ? 23.984 -33.938 -14.023 1 97.62 346 ALA A C 1
ATOM 2727 O O . ALA A 1 346 ? 24.562 -34.625 -14.844 1 97.62 346 ALA A O 1
ATOM 2728 N N . GLY A 1 347 ? 22.812 -34.062 -13.781 1 97.62 347 GLY A N 1
ATOM 2729 C CA . GLY A 1 347 ? 22.016 -35.188 -14.195 1 97.62 347 GLY A CA 1
ATOM 2730 C C . GLY A 1 347 ? 21.766 -36.188 -13.078 1 97.62 347 GLY A C 1
ATOM 2731 O O . GLY A 1 347 ? 22.719 -36.656 -12.422 1 97.62 347 GLY A O 1
ATOM 2732 N N . THR A 1 348 ? 20.531 -36.438 -12.805 1 97.56 348 THR A N 1
ATOM 2733 C CA . THR A 1 348 ? 20.203 -37.406 -11.758 1 97.56 348 THR A CA 1
ATOM 2734 C C . THR A 1 348 ? 18.859 -38.062 -12.031 1 97.56 348 THR A C 1
ATOM 2736 O O . THR A 1 348 ? 18.125 -37.625 -12.93 1 97.56 348 THR A O 1
ATOM 2739 N N . GLU A 1 349 ? 18.672 -39.094 -11.375 1 96.56 349 GLU A N 1
ATOM 2740 C CA . GLU A 1 349 ? 17.391 -39.812 -11.484 1 96.56 349 GLU A CA 1
ATOM 2741 C C . GLU A 1 349 ? 16.453 -39.438 -10.336 1 96.56 349 GLU A C 1
ATOM 2743 O O . GLU A 1 349 ? 16.891 -39.344 -9.18 1 96.56 349 GLU A O 1
ATOM 2748 N N . LEU A 1 350 ? 15.266 -39.125 -10.68 1 95.44 350 LEU A N 1
ATOM 2749 C CA . LEU A 1 350 ? 14.195 -38.906 -9.711 1 95.44 350 LEU A CA 1
ATOM 2750 C C . LEU A 1 350 ? 13.031 -39.875 -9.984 1 95.44 350 LEU A C 1
ATOM 2752 O O . LEU A 1 350 ? 12.391 -39.781 -11.031 1 95.44 350 LEU A O 1
ATOM 2756 N N . ASN A 1 351 ? 12.766 -40.688 -9.016 1 89.62 351 ASN A N 1
ATOM 2757 C CA . ASN A 1 351 ? 11.648 -41.625 -9.109 1 89.62 351 ASN A CA 1
ATOM 2758 C C . ASN A 1 351 ? 11.695 -42.438 -10.398 1 89.62 351 ASN A C 1
ATOM 2760 O O . ASN A 1 351 ? 10.695 -42.562 -11.102 1 89.62 351 ASN A O 1
ATOM 2764 N N . GLY A 1 352 ? 12.82 -42.812 -10.891 1 88.88 352 GLY A N 1
ATOM 2765 C CA . GLY A 1 352 ? 13 -43.719 -12.008 1 88.88 352 GLY A CA 1
ATOM 2766 C C . GLY A 1 352 ? 13.211 -43 -13.328 1 88.88 352 GLY A C 1
ATOM 2767 O O . GLY A 1 352 ? 13.414 -43.656 -14.359 1 88.88 352 GLY A O 1
ATOM 2768 N N . THR A 1 353 ? 13.164 -41.75 -13.344 1 93.44 353 THR A N 1
ATOM 2769 C CA . THR A 1 353 ? 13.344 -40.969 -14.57 1 93.44 353 THR A CA 1
ATOM 2770 C C . THR A 1 353 ? 14.594 -40.094 -14.477 1 93.44 353 THR A C 1
ATOM 2772 O O . THR A 1 353 ? 14.82 -39.438 -13.461 1 93.44 353 THR A O 1
ATOM 2775 N N . ALA A 1 354 ? 15.375 -40.094 -15.539 1 96.62 354 ALA A N 1
ATOM 2776 C CA . ALA A 1 354 ? 16.578 -39.281 -15.586 1 96.62 354 ALA A CA 1
ATOM 2777 C C . ALA A 1 354 ? 16.25 -37.844 -15.984 1 96.62 354 ALA A C 1
ATOM 2779 O O . ALA A 1 354 ? 15.484 -37.625 -16.922 1 96.62 354 ALA A O 1
ATOM 2780 N N . TYR A 1 355 ? 16.766 -36.938 -15.203 1 97.44 355 TYR A N 1
ATOM 2781 C CA . TYR A 1 355 ? 16.578 -35.5 -15.477 1 97.44 355 TYR A CA 1
ATOM 2782 C C . TYR A 1 355 ? 17.906 -34.781 -15.516 1 97.44 355 TYR A C 1
ATOM 2784 O O . TYR A 1 355 ? 18.828 -35.125 -14.781 1 97.44 355 TYR A O 1
ATOM 2792 N N . LYS A 1 356 ? 18.031 -33.812 -16.375 1 97.75 356 LYS A N 1
ATOM 2793 C CA . LYS A 1 356 ? 19.125 -32.844 -16.406 1 97.75 356 LYS A CA 1
ATOM 2794 C C . LYS A 1 356 ? 18.609 -31.438 -16.75 1 97.75 356 LYS A C 1
ATOM 2796 O O . LYS A 1 356 ? 18.359 -31.141 -17.922 1 97.75 356 LYS A O 1
ATOM 2801 N N . VAL A 1 357 ? 18.469 -30.656 -15.719 1 97.75 357 VAL A N 1
ATOM 2802 C CA . VAL A 1 357 ? 17.906 -29.328 -15.898 1 97.75 357 VAL A CA 1
ATOM 2803 C C . VAL A 1 357 ? 18.656 -28.328 -15.008 1 97.75 357 VAL A C 1
ATOM 2805 O O . VAL A 1 357 ? 19.375 -28.734 -14.086 1 97.75 357 VAL A O 1
ATOM 2808 N N . HIS A 1 358 ? 18.578 -27.078 -15.359 1 97.25 358 HIS A N 1
ATOM 2809 C CA . HIS A 1 358 ? 19.078 -25.969 -14.555 1 97.25 358 HIS A CA 1
ATOM 2810 C C . HIS A 1 358 ? 17.938 -25.328 -13.758 1 97.25 358 HIS A C 1
ATOM 2812 O O . HIS A 1 358 ? 17.094 -24.625 -14.328 1 97.25 358 HIS A O 1
ATOM 2818 N N . LEU A 1 359 ? 17.875 -25.516 -12.438 1 98.12 359 LEU A N 1
ATOM 2819 C CA . LEU A 1 359 ? 16.938 -24.812 -11.594 1 98.12 359 LEU A CA 1
ATOM 2820 C C . LEU A 1 359 ? 17.375 -23.375 -11.375 1 98.12 359 LEU A C 1
ATOM 2822 O O . LEU A 1 359 ? 18.578 -23.094 -11.297 1 98.12 359 LEU A O 1
ATOM 2826 N N . ASP A 1 360 ? 16.438 -22.484 -11.281 1 97.62 360 ASP A N 1
ATOM 2827 C CA . ASP A 1 360 ? 16.719 -21.062 -11.094 1 97.62 360 ASP A CA 1
ATOM 2828 C C . ASP A 1 360 ? 16.375 -20.625 -9.672 1 97.62 360 ASP A C 1
ATOM 2830 O O . ASP A 1 360 ? 16.375 -19.438 -9.367 1 97.62 360 ASP A O 1
ATOM 2834 N N . GLY A 1 361 ? 16.016 -21.547 -8.82 1 97.94 361 GLY A N 1
ATOM 2835 C CA . GLY A 1 361 ? 15.625 -21.25 -7.453 1 97.94 361 GLY A CA 1
ATOM 2836 C C . GLY A 1 361 ? 16.781 -21.312 -6.477 1 97.94 361 GLY A C 1
ATOM 2837 O O . GLY A 1 361 ? 17.812 -21.906 -6.77 1 97.94 361 GLY A O 1
ATOM 2838 N N . TYR A 1 362 ? 16.609 -20.641 -5.355 1 98.25 362 TYR A N 1
ATOM 2839 C CA . TYR A 1 362 ? 17.531 -20.625 -4.23 1 98.25 362 TYR A CA 1
ATOM 2840 C C . TYR A 1 362 ? 16.875 -21.203 -2.977 1 98.25 362 TYR A C 1
ATOM 2842 O O . TYR A 1 362 ? 15.688 -21 -2.744 1 98.25 362 TYR A O 1
ATOM 2850 N N . ASP A 1 363 ? 17.688 -21.922 -2.215 1 98.75 363 ASP A N 1
ATOM 2851 C CA . ASP A 1 363 ? 17.172 -22.469 -0.958 1 98.75 363 ASP A CA 1
ATOM 2852 C C . ASP A 1 363 ? 16.891 -21.344 0.049 1 98.75 363 ASP A C 1
ATOM 2854 O O . ASP A 1 363 ? 17.828 -20.781 0.626 1 98.75 363 ASP A O 1
ATOM 2858 N N . GLN A 1 364 ? 15.625 -21.062 0.342 1 98.81 364 GLN A N 1
ATOM 2859 C CA . GLN A 1 364 ? 15.203 -19.969 1.202 1 98.81 364 GLN A CA 1
ATOM 2860 C C . GLN A 1 364 ? 15.047 -20.438 2.648 1 98.81 364 GLN A C 1
ATOM 2862 O O . GLN A 1 364 ? 14.695 -19.641 3.523 1 98.81 364 GLN A O 1
ATOM 2867 N N . LEU A 1 365 ? 15.273 -21.703 2.973 1 98.56 365 LEU A N 1
ATOM 2868 C CA . LEU A 1 365 ? 14.977 -22.281 4.277 1 98.56 365 LEU A CA 1
ATOM 2869 C C . LEU A 1 365 ? 15.68 -21.5 5.391 1 98.56 365 LEU A C 1
ATOM 2871 O O . LEU A 1 365 ? 15.047 -21.078 6.355 1 98.56 365 LEU A O 1
ATOM 2875 N N . PRO A 1 366 ? 17.016 -21.172 5.289 1 98.5 366 PRO A N 1
ATOM 2876 C CA . PRO A 1 366 ? 17.641 -20.391 6.352 1 98.5 366 PRO A CA 1
ATOM 2877 C C . PRO A 1 366 ? 17.031 -19 6.516 1 98.5 366 PRO A C 1
ATOM 2879 O O . PRO A 1 366 ? 16.938 -18.5 7.637 1 98.5 366 PRO A O 1
ATOM 2882 N N . TYR A 1 367 ? 16.609 -18.422 5.426 1 98.44 367 TYR A N 1
ATOM 2883 C CA . TYR A 1 367 ? 16.031 -17.094 5.434 1 98.44 367 TYR A CA 1
ATOM 2884 C C . TYR A 1 367 ? 14.664 -17.094 6.098 1 98.44 367 TYR A C 1
ATOM 2886 O O . TYR A 1 367 ? 14.391 -16.281 6.984 1 98.44 367 TYR A O 1
ATOM 2894 N N . ILE A 1 368 ? 13.773 -18.062 5.734 1 98.06 368 ILE A N 1
ATOM 2895 C CA . ILE A 1 368 ? 12.398 -18.078 6.199 1 98.06 368 ILE A CA 1
ATOM 2896 C C . ILE A 1 368 ? 12.344 -18.5 7.664 1 98.06 368 ILE A C 1
ATOM 2898 O O . ILE A 1 368 ? 11.461 -18.078 8.414 1 98.06 368 ILE A O 1
ATOM 2902 N N . THR A 1 369 ? 13.352 -19.281 8.18 1 97.69 369 THR A N 1
ATOM 2903 C CA . THR A 1 369 ? 13.367 -19.766 9.547 1 97.69 369 THR A CA 1
ATOM 2904 C C . THR A 1 369 ? 14.094 -18.797 10.469 1 97.69 369 THR A C 1
ATOM 2906 O O . THR A 1 369 ? 14.148 -19 11.68 1 97.69 369 THR A O 1
ATOM 2909 N N . GLY A 1 370 ? 14.727 -17.812 9.914 1 97.06 370 GLY A N 1
ATOM 2910 C CA . GLY A 1 370 ? 15.383 -16.797 10.711 1 97.06 370 GLY A CA 1
ATOM 2911 C C . GLY A 1 370 ? 16.828 -17.141 11.039 1 97.06 370 GLY A C 1
ATOM 2912 O O . GLY A 1 370 ? 17.453 -16.469 11.867 1 97.06 370 GLY A O 1
ATOM 2913 N N . GLN A 1 371 ? 17.344 -18.141 10.414 1 97.12 371 GLN A N 1
ATOM 2914 C CA . GLN A 1 371 ? 18.734 -18.469 10.617 1 97.12 371 GLN A CA 1
ATOM 2915 C C . GLN A 1 371 ? 19.656 -17.406 10.023 1 97.12 371 GLN A C 1
ATOM 2917 O O . GLN A 1 371 ? 20.781 -17.203 10.492 1 97.12 371 GLN A O 1
ATOM 2922 N N . THR A 1 372 ? 19.188 -16.766 8.938 1 97.12 372 THR A N 1
ATOM 2923 C CA . THR A 1 372 ? 19.859 -15.617 8.344 1 97.12 372 THR A CA 1
ATOM 2924 C C . THR A 1 372 ? 18.859 -14.508 8.039 1 97.12 372 THR A C 1
ATOM 2926 O O . THR A 1 372 ? 17.672 -14.773 7.879 1 97.12 372 THR A O 1
ATOM 2929 N N . ASP A 1 373 ? 19.391 -13.297 7.984 1 95 373 ASP A N 1
ATOM 2930 C CA . ASP A 1 373 ? 18.531 -12.148 7.715 1 95 373 ASP A CA 1
ATOM 2931 C C . ASP A 1 373 ? 18.547 -11.781 6.234 1 95 373 ASP A C 1
ATOM 2933 O O . ASP A 1 373 ? 17.828 -10.875 5.801 1 95 373 ASP A O 1
ATOM 2937 N N . GLU A 1 374 ? 19.297 -12.492 5.488 1 96.38 374 GLU A N 1
ATOM 2938 C CA . GLU A 1 374 ? 19.453 -12.156 4.074 1 96.38 374 GLU A CA 1
ATOM 2939 C C . GLU A 1 374 ? 18.922 -13.273 3.18 1 96.38 374 GLU A C 1
ATOM 2941 O O . GLU A 1 374 ? 19.234 -14.445 3.395 1 96.38 374 GLU A O 1
ATOM 2946 N N . SER A 1 375 ? 18.062 -12.883 2.252 1 98.19 375 SER A N 1
ATOM 2947 C CA . SER A 1 375 ? 17.672 -13.836 1.218 1 98.19 375 SER A CA 1
ATOM 2948 C C . SER A 1 375 ? 18.859 -14.211 0.339 1 98.19 375 SER A C 1
ATOM 2950 O O . SER A 1 375 ? 19.672 -13.359 -0.019 1 98.19 375 SER A O 1
ATOM 2952 N N . PRO A 1 376 ? 18.969 -15.484 0.026 1 98.31 376 PRO A N 1
ATOM 2953 C CA . PRO A 1 376 ? 20.031 -15.859 -0.902 1 98.31 376 PRO A CA 1
ATOM 2954 C C . PRO A 1 376 ? 19.781 -15.391 -2.33 1 98.31 376 PRO A C 1
ATOM 2956 O O . PRO A 1 376 ? 20.688 -15.398 -3.164 1 98.31 376 PRO A O 1
ATOM 2959 N N . ARG A 1 377 ? 18.594 -15.047 -2.701 1 98 377 ARG A N 1
ATOM 2960 C CA . ARG A 1 377 ? 18.281 -14.5 -4.02 1 98 377 ARG A CA 1
ATOM 2961 C C . ARG A 1 377 ? 18.578 -13.008 -4.082 1 98 377 ARG A C 1
ATOM 2963 O O . ARG A 1 377 ? 18 -12.227 -3.316 1 98 377 ARG A O 1
ATOM 2970 N N . THR A 1 378 ? 19.375 -12.602 -5.031 1 96.25 378 THR A N 1
ATOM 2971 C CA . THR A 1 378 ? 19.75 -11.195 -5.129 1 96.25 378 THR A CA 1
ATOM 2972 C C . THR A 1 378 ? 19.234 -10.586 -6.434 1 96.25 378 THR A C 1
ATOM 2974 O O . THR A 1 378 ? 19.406 -9.391 -6.676 1 96.25 378 THR A O 1
ATOM 2977 N N . HIS A 1 379 ? 18.609 -11.461 -7.285 1 96.69 379 HIS A N 1
ATOM 2978 C CA . HIS A 1 379 ? 18.156 -10.953 -8.578 1 96.69 379 HIS A CA 1
ATOM 2979 C C . HIS A 1 379 ? 16.844 -11.602 -8.992 1 96.69 379 HIS A C 1
ATOM 2981 O O . HIS A 1 379 ? 16.422 -12.602 -8.414 1 96.69 379 HIS A O 1
ATOM 2987 N N . PHE A 1 380 ? 16.203 -11.055 -9.945 1 97.94 380 PHE A N 1
ATOM 2988 C CA . PHE A 1 380 ? 15.031 -11.594 -10.617 1 97.94 380 PHE A CA 1
ATOM 2989 C C . PHE A 1 380 ? 15 -11.164 -12.078 1 97.94 380 PHE A C 1
ATOM 2991 O O . PHE A 1 380 ? 15.188 -9.992 -12.391 1 97.94 380 PHE A O 1
ATOM 2998 N N . PHE A 1 381 ? 14.82 -12.078 -13.008 1 96.81 381 PHE A N 1
ATOM 2999 C CA . PHE A 1 381 ? 14.664 -11.812 -14.43 1 96.81 381 PHE A CA 1
ATOM 3000 C C . PHE A 1 381 ? 13.195 -11.758 -14.812 1 96.81 381 PHE A C 1
ATOM 3002 O O . PHE A 1 381 ? 12.461 -12.734 -14.633 1 96.81 381 PHE A O 1
ATOM 3009 N N . TYR A 1 382 ? 12.812 -10.641 -15.336 1 97.44 382 TYR A N 1
ATOM 3010 C CA . TYR A 1 382 ? 11.445 -10.461 -15.805 1 97.44 382 TYR A CA 1
ATOM 3011 C C . TYR A 1 382 ? 11.289 -10.969 -17.234 1 97.44 382 TYR A C 1
ATOM 3013 O O . TYR A 1 382 ? 11.883 -10.422 -18.156 1 97.44 382 TYR A O 1
ATOM 3021 N N . VAL A 1 383 ? 10.438 -11.945 -17.375 1 95.5 383 VAL A N 1
ATOM 3022 C CA . VAL A 1 383 ? 10.219 -12.547 -18.688 1 95.5 383 VAL A CA 1
ATOM 3023 C C . VAL A 1 383 ? 8.781 -12.312 -19.141 1 95.5 383 VAL A C 1
ATOM 3025 O O . VAL A 1 383 ? 7.84 -12.531 -18.375 1 95.5 383 VAL A O 1
ATOM 3028 N N . SER A 1 384 ? 8.609 -11.844 -20.375 1 95 384 SER A N 1
ATOM 3029 C CA . SER A 1 384 ? 7.277 -11.562 -20.891 1 95 384 SER A CA 1
ATOM 3030 C C . SER A 1 384 ? 6.566 -12.836 -21.328 1 95 384 SER A C 1
ATOM 3032 O O . SER A 1 384 ? 7.164 -13.914 -21.328 1 95 384 SER A O 1
ATOM 3034 N N . ASP A 1 385 ? 5.312 -12.68 -21.688 1 93.12 385 ASP A N 1
ATOM 3035 C CA . ASP A 1 385 ? 4.52 -13.812 -22.156 1 93.12 385 ASP A CA 1
ATOM 3036 C C . ASP A 1 385 ? 5.02 -14.305 -23.516 1 93.12 385 ASP A C 1
ATOM 3038 O O . ASP A 1 385 ? 4.746 -15.445 -23.906 1 93.12 385 ASP A O 1
ATOM 3042 N N . ASP A 1 386 ? 5.875 -13.523 -24.203 1 89.31 386 ASP A N 1
ATOM 3043 C CA . ASP A 1 386 ? 6.469 -13.93 -25.469 1 89.31 386 ASP A CA 1
ATOM 3044 C C . ASP A 1 386 ? 7.875 -14.484 -25.266 1 89.31 386 ASP A C 1
ATOM 3046 O O . ASP A 1 386 ? 8.562 -14.828 -26.234 1 89.31 386 ASP A O 1
ATOM 3050 N N . GLY A 1 387 ? 8.281 -14.5 -24.062 1 90.06 387 GLY A N 1
ATOM 3051 C CA . GLY A 1 387 ? 9.57 -15.086 -23.75 1 90.06 387 GLY A CA 1
ATOM 3052 C C . GLY A 1 387 ? 10.719 -14.102 -23.875 1 90.06 387 GLY A C 1
ATOM 3053 O O . GLY A 1 387 ? 11.875 -14.5 -24.047 1 90.06 387 GLY A O 1
ATOM 3054 N N . ASP A 1 388 ? 10.414 -12.789 -23.797 1 90.81 388 ASP A N 1
ATOM 3055 C CA . ASP A 1 388 ? 11.453 -11.766 -23.828 1 90.81 388 ASP A CA 1
ATOM 3056 C C . ASP A 1 388 ? 11.922 -11.422 -22.406 1 90.81 388 ASP A C 1
ATOM 3058 O O . ASP A 1 388 ? 11.117 -11.383 -21.484 1 90.81 388 ASP A O 1
ATOM 3062 N N . LEU A 1 389 ? 13.172 -11.281 -22.281 1 93.56 389 LEU A N 1
ATOM 3063 C CA . LEU A 1 389 ? 13.672 -10.664 -21.062 1 93.56 389 LEU A CA 1
ATOM 3064 C C . LEU A 1 389 ? 13.375 -9.172 -21.047 1 93.56 389 LEU A C 1
ATOM 3066 O O . LEU A 1 389 ? 14.008 -8.398 -21.766 1 93.56 389 LEU A O 1
ATOM 3070 N N . THR A 1 390 ? 12.477 -8.727 -20.203 1 96.5 390 THR A N 1
ATOM 3071 C CA . THR A 1 390 ? 12.031 -7.336 -20.266 1 96.5 390 THR A CA 1
ATOM 3072 C C . THR A 1 390 ? 12.773 -6.484 -19.234 1 96.5 390 THR A C 1
ATOM 3074 O O . THR A 1 390 ? 12.883 -5.27 -19.391 1 96.5 390 THR A O 1
ATOM 3077 N N . ALA A 1 391 ? 13.234 -7.098 -18.156 1 97.62 391 ALA A N 1
ATOM 3078 C CA . ALA A 1 391 ? 13.898 -6.34 -17.094 1 97.62 391 ALA A CA 1
ATOM 3079 C C . ALA A 1 391 ? 14.742 -7.258 -16.219 1 97.62 391 ALA A C 1
ATOM 3081 O O . ALA A 1 391 ? 14.648 -8.484 -16.312 1 97.62 391 ALA A O 1
ATOM 3082 N N . LEU A 1 392 ? 15.594 -6.691 -15.43 1 96.69 392 LEU A N 1
ATOM 3083 C CA . LEU A 1 392 ? 16.406 -7.309 -14.391 1 96.69 392 LEU A CA 1
ATOM 3084 C C . LEU A 1 392 ? 16.281 -6.539 -13.078 1 96.69 392 LEU A C 1
ATOM 3086 O O . LEU A 1 392 ? 16.438 -5.32 -13.047 1 96.69 392 LEU A O 1
ATOM 3090 N N . ARG A 1 393 ? 15.875 -7.219 -12.055 1 98.06 393 ARG A N 1
ATOM 3091 C CA . ARG A 1 393 ? 16.109 -6.684 -10.719 1 98.06 393 ARG A CA 1
ATOM 3092 C C . ARG A 1 393 ? 17.375 -7.258 -10.109 1 98.06 393 ARG A C 1
ATOM 3094 O O . ARG A 1 393 ? 17.609 -8.469 -10.164 1 98.06 393 ARG A O 1
ATOM 3101 N N . PHE A 1 394 ? 18.219 -6.469 -9.625 1 96.25 394 PHE A N 1
ATOM 3102 C CA . PHE A 1 394 ? 19.375 -6.836 -8.805 1 96.25 394 PHE A CA 1
ATOM 3103 C C . PHE A 1 394 ? 19.438 -5.973 -7.551 1 96.25 394 PHE A C 1
ATOM 3105 O O . PHE A 1 394 ? 19.656 -4.762 -7.637 1 96.25 394 PHE A O 1
ATOM 3112 N N . ASP A 1 395 ? 19.297 -6.645 -6.379 1 95.5 395 ASP A N 1
ATOM 3113 C CA . ASP A 1 395 ? 19.234 -5.922 -5.113 1 95.5 395 ASP A CA 1
ATOM 3114 C C . ASP A 1 395 ? 18.125 -4.875 -5.137 1 95.5 395 ASP A C 1
ATOM 3116 O O . ASP A 1 395 ? 16.953 -5.199 -5.402 1 95.5 395 ASP A O 1
ATOM 3120 N N . ASN A 1 396 ? 18.453 -3.543 -5.02 1 96.62 396 ASN A N 1
ATOM 3121 C CA . ASN A 1 396 ? 17.438 -2.492 -5.012 1 96.62 396 ASN A CA 1
ATOM 3122 C C . ASN A 1 396 ? 17.094 -2.033 -6.426 1 96.62 396 ASN A C 1
ATOM 3124 O O . ASN A 1 396 ? 16.094 -1.356 -6.637 1 96.62 396 ASN A O 1
ATOM 3128 N N . TRP A 1 397 ? 17.859 -2.439 -7.383 1 97.06 397 TRP A N 1
ATOM 3129 C CA . TRP A 1 397 ? 17.844 -1.807 -8.695 1 97.06 397 TRP A CA 1
ATOM 3130 C C . TRP A 1 397 ? 17 -2.617 -9.68 1 97.06 397 TRP A C 1
ATOM 3132 O O . TRP A 1 397 ? 17.078 -3.848 -9.711 1 97.06 397 TRP A O 1
ATOM 3142 N N . LYS A 1 398 ? 16.219 -1.958 -10.43 1 98.31 398 LYS A N 1
ATOM 3143 C CA . LYS A 1 398 ? 15.539 -2.57 -11.562 1 98.31 398 LYS A CA 1
ATOM 3144 C C . LYS A 1 398 ? 15.914 -1.881 -12.875 1 98.31 398 LYS A C 1
ATOM 3146 O O . LYS A 1 398 ? 15.836 -0.656 -12.977 1 98.31 398 LYS A O 1
ATOM 3151 N N . PHE A 1 399 ? 16.344 -2.615 -13.773 1 96.38 399 PHE A N 1
ATOM 3152 C CA . PHE A 1 399 ? 16.656 -2.184 -15.133 1 96.38 399 PHE A CA 1
ATOM 3153 C C . PHE A 1 399 ? 15.57 -2.621 -16.109 1 96.38 399 PHE A C 1
ATOM 3155 O O . PHE A 1 399 ? 15.289 -3.812 -16.234 1 96.38 399 PHE A O 1
ATOM 3162 N N . VAL A 1 400 ? 14.922 -1.694 -16.781 1 97.62 400 VAL A N 1
ATOM 3163 C CA . VAL A 1 400 ? 13.891 -2.014 -17.766 1 97.62 400 VAL A CA 1
ATOM 3164 C C . VAL A 1 400 ? 14.453 -1.896 -19.172 1 97.62 400 VAL A C 1
ATOM 3166 O O . VAL A 1 400 ? 14.875 -0.816 -19.594 1 97.62 400 VAL A O 1
ATOM 3169 N N . PHE A 1 401 ? 14.43 -2.979 -19.891 1 95.31 401 PHE A N 1
ATOM 3170 C CA . PHE A 1 401 ? 14.938 -3.023 -21.25 1 95.31 401 PHE A CA 1
ATOM 3171 C C . PHE A 1 401 ? 13.805 -2.836 -22.266 1 95.31 401 PHE A C 1
ATOM 3173 O O . PHE A 1 401 ? 13.969 -2.156 -23.281 1 95.31 401 PHE A O 1
ATOM 3180 N N . LEU A 1 402 ? 12.727 -3.541 -22.031 1 96.12 402 LEU A N 1
ATOM 3181 C CA . LEU A 1 402 ? 11.5 -3.455 -22.828 1 96.12 402 LEU A CA 1
ATOM 3182 C C . LEU A 1 402 ? 10.359 -2.875 -22 1 96.12 402 LEU A C 1
ATOM 3184 O O . LEU A 1 402 ? 10.055 -3.377 -20.906 1 96.12 402 LEU A O 1
ATOM 3188 N N . GLU A 1 403 ? 9.75 -1.841 -22.547 1 97 403 GLU A N 1
ATOM 3189 C CA . GLU A 1 403 ? 8.773 -1.083 -21.766 1 97 403 GLU A CA 1
ATOM 3190 C C . GLU A 1 403 ? 7.359 -1.288 -22.312 1 97 403 GLU A C 1
ATOM 3192 O O . GLU A 1 403 ? 7.117 -1.107 -23.516 1 97 403 GLU A O 1
ATOM 3197 N N . GLN A 1 404 ? 6.438 -1.744 -21.469 1 97.75 404 GLN A N 1
ATOM 3198 C CA . GLN A 1 404 ? 5.016 -1.626 -21.781 1 97.75 404 GLN A CA 1
ATOM 3199 C C . GLN A 1 404 ? 4.512 -0.212 -21.5 1 97.75 404 GLN A C 1
ATOM 3201 O O . GLN A 1 404 ? 4.426 0.211 -20.344 1 97.75 404 GLN A O 1
ATOM 3206 N N . ARG A 1 405 ? 4.102 0.493 -22.547 1 96.62 405 ARG A N 1
ATOM 3207 C CA . ARG A 1 405 ? 3.752 1.903 -22.406 1 96.62 405 ARG A CA 1
ATOM 3208 C C . ARG A 1 405 ? 2.248 2.08 -22.234 1 96.62 405 ARG A C 1
ATOM 3210 O O . ARG A 1 405 ? 1.789 3.129 -21.766 1 96.62 405 ARG A O 1
ATOM 3217 N N . CYS A 1 406 ? 1.476 1.019 -22.656 1 96.19 406 CYS A N 1
ATOM 3218 C CA . CYS A 1 406 ? 0.037 1.074 -22.422 1 96.19 406 CYS A CA 1
ATOM 3219 C C . CYS A 1 406 ? -0.277 0.989 -20.922 1 96.19 406 CYS A C 1
ATOM 3221 O O . CYS A 1 406 ? 0.315 0.181 -20.219 1 96.19 406 CYS A O 1
ATOM 3223 N N . VAL A 1 407 ? -1.286 1.788 -20.453 1 94 407 VAL A N 1
ATOM 3224 C CA . VAL A 1 407 ? -1.434 1.961 -19.016 1 94 407 VAL A CA 1
ATOM 3225 C C . VAL A 1 407 ? -2.627 1.149 -18.516 1 94 407 VAL A C 1
ATOM 3227 O O . VAL A 1 407 ? -2.795 0.958 -17.312 1 94 407 VAL A O 1
ATOM 3230 N N . GLY A 1 408 ? -3.492 0.672 -19.5 1 95.31 408 GLY A N 1
ATOM 3231 C CA . GLY A 1 408 ? -4.645 -0.053 -18.984 1 95.31 408 GLY A CA 1
ATOM 3232 C C . GLY A 1 408 ? -5.469 -0.714 -20.078 1 95.31 408 GLY A C 1
ATOM 3233 O O . GLY A 1 408 ? -5.117 -0.641 -21.25 1 95.31 408 GLY A O 1
ATOM 3234 N N . THR A 1 409 ? -6.492 -1.391 -19.578 1 96.38 409 THR A N 1
ATOM 3235 C CA . THR A 1 409 ? -7.453 -2.109 -20.406 1 96.38 409 THR A CA 1
ATOM 3236 C C . THR A 1 409 ? -6.789 -3.299 -21.109 1 96.38 409 THR A C 1
ATOM 3238 O O . THR A 1 409 ? -5.625 -3.607 -20.828 1 96.38 409 THR A O 1
ATOM 3241 N N . MET A 1 410 ? -7.562 -3.941 -21.906 1 95.56 410 MET A N 1
ATOM 3242 C CA . MET A 1 410 ? -7.055 -5.066 -22.672 1 95.56 410 MET A CA 1
ATOM 3243 C C . MET A 1 410 ? -6.035 -4.602 -23.703 1 95.56 410 MET A C 1
ATOM 3245 O O . MET A 1 410 ? -5.312 -5.414 -24.281 1 95.56 410 MET A O 1
ATOM 3249 N N . GLN A 1 411 ? -5.898 -3.307 -23.891 1 96.06 411 GLN A N 1
ATOM 3250 C CA . GLN A 1 411 ? -4.906 -2.754 -24.812 1 96.06 411 GLN A CA 1
ATOM 3251 C C . GLN A 1 411 ? -3.49 -3.137 -24.375 1 96.06 411 GLN A C 1
ATOM 3253 O O . GLN A 1 411 ? -2.598 -3.266 -25.219 1 96.06 411 GLN A O 1
ATOM 3258 N N . ILE A 1 412 ? -3.293 -3.346 -23.078 1 96.06 412 ILE A N 1
ATOM 3259 C CA . ILE A 1 412 ? -1.996 -3.779 -22.562 1 96.06 412 ILE A CA 1
ATOM 3260 C C . ILE A 1 412 ? -1.567 -5.062 -23.281 1 96.06 412 ILE A C 1
ATOM 3262 O O . ILE A 1 412 ? -0.396 -5.219 -23.641 1 96.06 412 ILE A O 1
ATOM 3266 N N . TRP A 1 413 ? -2.477 -5.93 -23.531 1 92.62 413 TRP A N 1
ATOM 3267 C CA . TRP A 1 413 ? -2.209 -7.223 -24.156 1 92.62 413 TRP A CA 1
ATOM 3268 C C . TRP A 1 413 ? -1.979 -7.062 -25.656 1 92.62 413 TRP A C 1
ATOM 3270 O O . TRP A 1 413 ? -1.347 -7.914 -26.281 1 92.62 413 TRP A O 1
ATOM 3280 N N . ALA A 1 414 ? -2.527 -5.984 -26.203 1 93.62 414 ALA A N 1
ATOM 3281 C CA . ALA A 1 414 ? -2.512 -5.789 -27.656 1 93.62 414 ALA A CA 1
ATOM 3282 C C . ALA A 1 414 ? -1.268 -5.023 -28.094 1 93.62 414 ALA A C 1
ATOM 3284 O O . ALA A 1 414 ? -0.783 -5.203 -29.219 1 93.62 414 ALA A O 1
ATOM 3285 N N . GLU A 1 415 ? -0.746 -4.16 -27.203 1 95.31 415 GLU A N 1
ATOM 3286 C CA . GLU A 1 415 ? 0.343 -3.264 -27.578 1 95.31 415 GLU A CA 1
ATOM 3287 C C . GLU A 1 415 ? 1.699 -3.941 -27.406 1 95.31 415 GLU A C 1
ATOM 3289 O O . GLU A 1 415 ? 1.893 -4.738 -26.484 1 95.31 415 GLU A O 1
ATOM 3294 N N . PRO A 1 416 ? 2.668 -3.625 -28.234 1 93.75 416 PRO A N 1
ATOM 3295 C CA . PRO A 1 416 ? 4 -4.227 -28.125 1 93.75 416 PRO A CA 1
ATOM 3296 C C . PRO A 1 416 ? 4.824 -3.648 -26.984 1 93.75 416 PRO A C 1
ATOM 3298 O O . PRO A 1 416 ? 4.586 -2.516 -26.547 1 93.75 416 PRO A O 1
ATOM 3301 N N . TYR A 1 417 ? 5.73 -4.395 -26.516 1 94.75 417 TYR A N 1
ATOM 3302 C CA . TYR A 1 417 ? 6.805 -3.822 -25.703 1 94.75 417 TYR A CA 1
ATOM 3303 C C . TYR A 1 417 ? 7.707 -2.934 -26.562 1 94.75 417 TYR A C 1
ATOM 3305 O O . TYR A 1 417 ? 7.996 -3.258 -27.719 1 94.75 417 TYR A O 1
ATOM 3313 N N . VAL A 1 418 ? 8.125 -1.814 -26 1 96 418 VAL A N 1
ATOM 3314 C CA . VAL A 1 418 ? 9.031 -0.909 -26.703 1 96 418 VAL A CA 1
ATOM 3315 C C . VAL A 1 418 ? 10.461 -1.138 -26.219 1 96 418 VAL A C 1
ATOM 3317 O O . VAL A 1 418 ? 10.75 -1.004 -25.031 1 96 418 VAL A O 1
ATOM 3320 N N . GLU A 1 419 ? 11.32 -1.532 -27.109 1 93.88 419 GLU A N 1
ATOM 3321 C CA . GLU A 1 419 ? 12.734 -1.647 -26.781 1 93.88 419 GLU A CA 1
ATOM 3322 C C . GLU A 1 419 ? 13.359 -0.277 -26.516 1 93.88 419 GLU A C 1
ATOM 3324 O O . GLU A 1 419 ? 13.359 0.583 -27.406 1 93.88 419 GLU A O 1
ATOM 3329 N N . LEU A 1 420 ? 13.945 -0.119 -25.359 1 93.25 420 LEU A N 1
ATOM 3330 C CA . LEU A 1 420 ? 14.523 1.173 -25 1 93.25 420 LEU A CA 1
ATOM 3331 C C . LEU A 1 420 ? 15.977 1.268 -25.438 1 93.25 420 LEU A C 1
ATOM 3333 O O . LEU A 1 420 ? 16.719 0.292 -25.359 1 93.25 420 LEU A O 1
ATOM 3337 N N . ARG A 1 421 ? 16.375 2.441 -25.938 1 90.69 421 ARG A N 1
ATOM 3338 C CA . ARG A 1 421 ? 17.766 2.674 -26.297 1 90.69 421 ARG A CA 1
ATOM 3339 C C . ARG A 1 421 ? 18.641 2.793 -25.047 1 90.69 421 ARG A C 1
ATOM 3341 O O . ARG A 1 421 ? 19.797 2.35 -25.047 1 90.69 421 ARG A O 1
ATOM 3348 N N . VAL A 1 422 ? 18.125 3.42 -24.078 1 91.31 422 VAL A N 1
ATOM 3349 C CA . VAL A 1 422 ? 18.688 3.436 -22.734 1 91.31 422 VAL A CA 1
ATOM 3350 C C . VAL A 1 422 ? 17.672 2.848 -21.75 1 91.31 422 VAL A C 1
ATOM 3352 O O . VAL A 1 422 ? 16.5 3.244 -21.734 1 91.31 422 VAL A O 1
ATOM 3355 N N . PRO A 1 423 ? 18.078 1.84 -21.016 1 94.25 423 PRO A N 1
ATOM 3356 C CA . PRO A 1 423 ? 17.125 1.267 -20.062 1 94.25 423 PRO A CA 1
ATOM 3357 C C . PRO A 1 423 ? 16.609 2.291 -19.062 1 94.25 423 PRO A C 1
ATOM 3359 O O . PRO A 1 423 ? 17.297 3.271 -18.766 1 94.25 423 PRO A O 1
ATOM 3362 N N . LYS A 1 424 ? 15.398 2.111 -18.641 1 97.56 424 LYS A N 1
ATOM 3363 C CA . LYS A 1 424 ? 14.977 2.818 -17.422 1 97.56 424 LYS A CA 1
ATOM 3364 C C . LYS A 1 424 ? 15.617 2.209 -16.188 1 97.56 424 LYS A C 1
ATOM 3366 O O . LYS A 1 424 ? 15.891 1.008 -16.141 1 97.56 424 LYS A O 1
ATOM 3371 N N . LEU A 1 425 ? 15.891 3.029 -15.25 1 96.69 425 LEU A N 1
ATOM 3372 C CA . LEU A 1 425 ? 16.5 2.619 -13.992 1 96.69 425 LEU A CA 1
ATOM 3373 C C . LEU A 1 425 ? 15.641 3.027 -12.805 1 96.69 425 LEU A C 1
ATOM 3375 O O . LEU A 1 425 ? 15.242 4.191 -12.688 1 96.69 425 LEU A O 1
ATOM 3379 N N . PHE A 1 426 ? 15.297 2.064 -12.023 1 98.31 426 PHE A N 1
ATOM 3380 C CA . PHE A 1 426 ? 14.562 2.344 -10.789 1 98.31 426 PHE A CA 1
ATOM 3381 C C . PHE A 1 426 ? 15.312 1.801 -9.578 1 98.31 426 PHE A C 1
ATOM 3383 O O . PHE A 1 426 ? 16.062 0.824 -9.695 1 98.31 426 PHE A O 1
ATOM 3390 N N . ASN A 1 427 ? 15.258 2.463 -8.453 1 98.12 427 ASN A N 1
ATOM 3391 C CA . ASN A 1 427 ? 15.539 1.914 -7.137 1 98.12 427 ASN A CA 1
ATOM 3392 C C . ASN A 1 427 ? 14.258 1.537 -6.398 1 98.12 427 ASN A C 1
ATOM 3394 O O . ASN A 1 427 ? 13.523 2.41 -5.934 1 98.12 427 ASN A O 1
ATOM 3398 N N . LEU A 1 428 ? 14.023 0.243 -6.234 1 98.19 428 LEU A N 1
ATOM 3399 C CA . LEU A 1 428 ? 12.727 -0.251 -5.785 1 98.19 428 LEU A CA 1
ATOM 3400 C C . LEU A 1 428 ? 12.562 -0.07 -4.281 1 98.19 428 LEU A C 1
ATOM 3402 O O . LEU A 1 428 ? 11.492 -0.329 -3.732 1 98.19 428 LEU A O 1
ATOM 3406 N N . ARG A 1 429 ? 13.562 0.389 -3.562 1 97.81 429 ARG A N 1
ATOM 3407 C CA . ARG A 1 429 ? 13.406 0.755 -2.158 1 97.81 429 ARG A CA 1
ATOM 3408 C C . ARG A 1 429 ? 12.992 2.215 -2.018 1 97.81 429 ARG A C 1
ATOM 3410 O O . ARG A 1 429 ? 12.25 2.568 -1.098 1 97.81 429 ARG A O 1
ATOM 3417 N N . THR A 1 430 ? 13.414 3.104 -2.973 1 96.75 430 THR A N 1
ATOM 3418 C CA . THR A 1 430 ? 13.062 4.516 -2.922 1 96.75 430 THR A CA 1
ATOM 3419 C C . THR A 1 430 ? 11.82 4.793 -3.76 1 96.75 430 THR A C 1
ATOM 3421 O O . THR A 1 430 ? 11.125 5.789 -3.547 1 96.75 430 THR A O 1
ATOM 3424 N N . ASP A 1 431 ? 11.57 3.936 -4.699 1 97.69 431 ASP A N 1
ATOM 3425 C CA . ASP A 1 431 ? 10.422 4.043 -5.594 1 97.69 431 ASP A CA 1
ATOM 3426 C C . ASP A 1 431 ? 9.812 2.67 -5.875 1 97.69 431 ASP A C 1
ATOM 3428 O O . ASP A 1 431 ? 9.805 2.213 -7.02 1 97.69 431 ASP A O 1
ATOM 3432 N N . PRO A 1 432 ? 9.188 2.074 -4.855 1 97.94 432 PRO A N 1
ATOM 3433 C CA . PRO A 1 432 ? 8.672 0.716 -5.039 1 97.94 432 PRO A CA 1
ATOM 3434 C C . PRO A 1 432 ? 7.535 0.648 -6.051 1 97.94 432 PRO A C 1
ATOM 3436 O O . PRO A 1 432 ? 7.238 -0.427 -6.578 1 97.94 432 PRO A O 1
ATOM 3439 N N . TYR A 1 433 ? 6.895 1.789 -6.371 1 98.12 433 TYR A N 1
ATOM 3440 C CA . TYR A 1 433 ? 5.738 1.81 -7.262 1 98.12 433 TYR A CA 1
ATOM 3441 C C . TYR A 1 433 ? 6.152 2.191 -8.68 1 98.12 433 TYR A C 1
ATOM 3443 O O . TYR A 1 433 ? 5.301 2.324 -9.562 1 98.12 433 TYR A O 1
ATOM 3451 N N . GLU A 1 434 ? 7.449 2.391 -8.914 1 98.06 434 GLU A N 1
ATOM 3452 C CA . GLU A 1 434 ? 8.031 2.668 -10.219 1 98.06 434 GLU A CA 1
ATOM 3453 C C . GLU A 1 434 ? 7.367 3.873 -10.875 1 98.06 434 GLU A C 1
ATOM 3455 O O . GLU A 1 434 ? 6.938 3.797 -12.031 1 98.06 434 GLU A O 1
ATOM 3460 N N . ARG A 1 435 ? 7.359 4.996 -10.172 1 97.38 435 ARG A N 1
ATOM 3461 C CA . ARG A 1 435 ? 6.637 6.164 -10.664 1 97.38 435 ARG A CA 1
ATOM 3462 C C . ARG A 1 435 ? 7.59 7.316 -10.953 1 97.38 435 ARG A C 1
ATOM 3464 O O . ARG A 1 435 ? 7.207 8.305 -11.578 1 97.38 435 ARG A O 1
ATOM 3471 N N . ALA A 1 436 ? 8.828 7.195 -10.602 1 97.38 436 ALA A N 1
ATOM 3472 C CA . ALA A 1 436 ? 9.75 8.328 -10.617 1 97.38 436 ALA A CA 1
ATOM 3473 C C . ALA A 1 436 ? 9.93 8.867 -12.039 1 97.38 436 ALA A C 1
ATOM 3475 O O . ALA A 1 436 ? 10.062 10.078 -12.234 1 97.38 436 ALA A O 1
ATOM 3476 N N . ASP A 1 437 ? 9.875 7.965 -13.031 1 97.06 437 ASP A N 1
ATOM 3477 C CA . ASP A 1 437 ? 10.102 8.406 -14.406 1 97.06 437 ASP A CA 1
ATOM 3478 C C . ASP A 1 437 ? 8.93 9.242 -14.914 1 97.06 437 ASP A C 1
ATOM 3480 O O . ASP A 1 437 ? 9.039 9.898 -15.953 1 97.06 437 ASP A O 1
ATOM 3484 N N . ILE A 1 438 ? 7.82 9.219 -14.195 1 95.81 438 ILE A N 1
ATOM 3485 C CA . ILE A 1 438 ? 6.602 9.938 -14.562 1 95.81 438 ILE A CA 1
ATOM 3486 C C . ILE A 1 438 ? 6.438 11.172 -13.68 1 95.81 438 ILE A C 1
ATOM 3488 O O . ILE A 1 438 ? 6.121 12.258 -14.172 1 95.81 438 ILE A O 1
ATOM 3492 N N . THR A 1 439 ? 6.738 11.055 -12.398 1 96.38 439 THR A N 1
ATOM 3493 C CA . THR A 1 439 ? 6.32 12.062 -11.43 1 96.38 439 THR A CA 1
ATOM 3494 C C . THR A 1 439 ? 7.473 13.008 -11.102 1 96.38 439 THR A C 1
ATOM 3496 O O . THR A 1 439 ? 7.25 14.164 -10.734 1 96.38 439 THR A O 1
ATOM 3499 N N . SER A 1 440 ? 8.695 12.617 -11.25 1 97.31 440 SER A N 1
ATOM 3500 C CA . SER A 1 440 ? 9.828 13.328 -10.672 1 97.31 440 SER A CA 1
ATOM 3501 C C . SER A 1 440 ? 10.367 14.391 -11.633 1 97.31 440 SER A C 1
ATOM 3503 O O . SER A 1 440 ? 10.547 14.125 -12.82 1 97.31 440 SER A O 1
ATOM 3505 N N . ASN A 1 441 ? 10.68 15.508 -11.039 1 97.06 441 ASN A N 1
ATOM 3506 C CA . ASN A 1 441 ? 11.352 16.562 -11.789 1 97.06 441 ASN A CA 1
ATOM 3507 C C . ASN A 1 441 ? 12.797 16.188 -12.102 1 97.06 441 ASN A C 1
ATOM 3509 O O . ASN A 1 441 ? 13.406 16.75 -13.023 1 97.06 441 ASN A O 1
ATOM 3513 N N . THR A 1 442 ? 13.344 15.195 -11.375 1 95.81 442 THR A N 1
ATOM 3514 C CA . THR A 1 442 ? 14.789 15.016 -11.375 1 95.81 442 THR A CA 1
ATOM 3515 C C . THR A 1 442 ? 15.156 13.586 -11.766 1 95.81 442 THR A C 1
ATOM 3517 O O . THR A 1 442 ? 16.312 13.18 -11.648 1 95.81 442 THR A O 1
ATOM 3520 N N . TYR A 1 443 ? 14.273 12.781 -12.242 1 97.38 443 TYR A N 1
ATOM 3521 C CA . TYR A 1 443 ? 14.508 11.367 -12.516 1 97.38 443 TYR A CA 1
ATOM 3522 C C . TYR A 1 443 ? 15.68 11.188 -13.477 1 97.38 443 TYR A C 1
ATOM 3524 O O . TYR A 1 443 ? 16.609 10.43 -13.195 1 97.38 443 TYR A O 1
ATOM 3532 N N . TYR A 1 444 ? 15.656 11.867 -14.547 1 95.56 444 TYR A N 1
ATOM 3533 C CA . TYR A 1 444 ? 16.672 11.633 -15.57 1 95.56 444 TYR A CA 1
ATOM 3534 C C . TYR A 1 444 ? 18.031 12.156 -15.109 1 95.56 444 TYR A C 1
ATOM 3536 O O . TYR A 1 444 ? 19.078 11.586 -15.453 1 95.56 444 TYR A O 1
ATOM 3544 N N . ASP A 1 445 ? 18.016 13.258 -14.289 1 96.44 445 ASP A N 1
ATOM 3545 C CA . ASP A 1 445 ? 19.266 13.719 -13.68 1 96.44 445 ASP A CA 1
ATOM 3546 C C . ASP A 1 445 ? 19.812 12.672 -12.703 1 96.44 445 ASP A C 1
ATOM 3548 O O . ASP A 1 445 ? 21 12.367 -12.727 1 96.44 445 ASP A O 1
ATOM 3552 N N . TRP A 1 446 ? 18.938 12.102 -11.906 1 96.69 446 TRP A N 1
ATOM 3553 C CA . TRP A 1 446 ? 19.297 11.039 -10.977 1 96.69 446 TRP A CA 1
ATOM 3554 C C . TRP A 1 446 ? 19.812 9.812 -11.727 1 96.69 446 TRP A C 1
ATOM 3556 O O . TRP A 1 446 ? 20.828 9.219 -11.352 1 96.69 446 TRP A O 1
ATOM 3566 N N . MET A 1 447 ? 19.156 9.414 -12.805 1 94.88 447 MET A N 1
ATOM 3567 C CA . MET A 1 447 ? 19.516 8.242 -13.609 1 94.88 447 MET A CA 1
ATOM 3568 C C . MET A 1 447 ? 20.906 8.398 -14.211 1 94.88 447 MET A C 1
ATOM 3570 O O . MET A 1 447 ? 21.703 7.457 -14.188 1 94.88 447 MET A O 1
ATOM 3574 N N . VAL A 1 448 ? 21.234 9.57 -14.711 1 93.38 448 VAL A N 1
ATOM 3575 C CA . VAL A 1 448 ? 22.516 9.805 -15.359 1 93.38 448 VAL A CA 1
ATOM 3576 C C . VAL A 1 448 ? 23.641 9.641 -14.336 1 93.38 448 VAL A C 1
ATOM 3578 O O . VAL A 1 448 ? 24.719 9.148 -14.664 1 93.38 448 VAL A O 1
ATOM 3581 N N . ASP A 1 449 ? 23.328 9.992 -13.07 1 94.62 449 ASP A N 1
ATOM 3582 C CA . ASP A 1 449 ? 24.312 9.844 -12.008 1 94.62 449 ASP A CA 1
ATOM 3583 C C . ASP A 1 449 ? 24.531 8.375 -11.656 1 94.62 449 ASP A C 1
ATOM 3585 O O . ASP A 1 449 ? 25.484 8.031 -10.953 1 94.62 449 ASP A O 1
ATOM 3589 N N . HIS A 1 450 ? 23.719 7.473 -12.188 1 94.12 450 HIS A N 1
ATOM 3590 C CA . HIS A 1 450 ? 23.797 6.062 -11.82 1 94.12 450 HIS A CA 1
ATOM 3591 C C . HIS A 1 450 ? 23.969 5.184 -13.055 1 94.12 450 HIS A C 1
ATOM 3593 O O . HIS A 1 450 ? 23.797 3.963 -12.977 1 94.12 450 HIS A O 1
ATOM 3599 N N . ILE A 1 451 ? 24.359 5.684 -14.18 1 89.44 451 ILE A N 1
ATOM 3600 C CA . ILE A 1 451 ? 24.438 4.98 -15.453 1 89.44 451 ILE A CA 1
ATOM 3601 C C . ILE A 1 451 ? 25.531 3.902 -15.375 1 89.44 451 ILE A C 1
ATOM 3603 O O . ILE A 1 451 ? 25.531 2.959 -16.172 1 89.44 451 ILE A O 1
ATOM 3607 N N . PHE A 1 452 ? 26.422 4.035 -14.414 1 89.62 452 PHE A N 1
ATOM 3608 C CA . PHE A 1 452 ? 27.516 3.08 -14.242 1 89.62 452 PHE A CA 1
ATOM 3609 C C . PHE A 1 452 ? 26.969 1.71 -13.852 1 89.62 452 PHE A C 1
ATOM 3611 O O . PHE A 1 452 ? 27.688 0.709 -13.922 1 89.62 452 PHE A O 1
ATOM 3618 N N . LEU A 1 453 ? 25.703 1.637 -13.461 1 92.44 453 LEU A N 1
ATOM 3619 C CA . LEU A 1 453 ? 25.094 0.378 -13.062 1 92.44 453 LEU A CA 1
ATOM 3620 C C . LEU A 1 453 ? 24.703 -0.451 -14.289 1 92.44 453 LEU A C 1
ATOM 3622 O O . LEU A 1 453 ? 24.453 -1.651 -14.172 1 92.44 453 LEU A O 1
ATOM 3626 N N . PHE A 1 454 ? 24.672 0.138 -15.469 1 89.06 454 PHE A N 1
ATOM 3627 C CA . PHE A 1 454 ? 24.141 -0.53 -16.656 1 89.06 454 PHE A CA 1
ATOM 3628 C C . PHE A 1 454 ? 25.109 -1.596 -17.141 1 89.06 454 PHE A C 1
ATOM 3630 O O . PHE A 1 454 ? 24.688 -2.676 -17.562 1 89.06 454 PHE A O 1
ATOM 3637 N N . VAL A 1 455 ? 26.406 -1.334 -17.062 1 84.69 455 VAL A N 1
ATOM 3638 C CA . VAL A 1 455 ? 27.375 -2.275 -17.594 1 84.69 455 VAL A CA 1
ATOM 3639 C C . VAL A 1 455 ? 27.406 -3.539 -16.734 1 84.69 455 VAL A C 1
ATOM 3641 O O . VAL A 1 455 ? 27.312 -4.652 -17.25 1 84.69 455 VAL A O 1
ATOM 3644 N N . PRO A 1 456 ? 27.453 -3.367 -15.367 1 86.5 456 PRO A N 1
ATOM 3645 C CA . PRO A 1 456 ? 27.359 -4.586 -14.555 1 86.5 456 PRO A CA 1
ATOM 3646 C C . PRO A 1 456 ? 26.047 -5.34 -14.781 1 86.5 456 PRO A C 1
ATOM 3648 O O . PRO A 1 456 ? 26.031 -6.57 -14.711 1 86.5 456 PRO A O 1
ATOM 3651 N N . ALA A 1 457 ? 25.016 -4.672 -14.977 1 86.81 457 ALA A N 1
ATOM 3652 C CA . ALA A 1 457 ? 23.734 -5.328 -15.266 1 86.81 457 ALA A CA 1
ATOM 3653 C C . ALA A 1 457 ? 23.828 -6.164 -16.531 1 86.81 457 ALA A C 1
ATOM 3655 O O . ALA A 1 457 ? 23.328 -7.289 -16.578 1 86.81 457 ALA A O 1
ATOM 3656 N N . GLN A 1 458 ? 24.453 -5.617 -17.547 1 84.12 458 GLN A N 1
ATOM 3657 C CA . GLN A 1 458 ? 24.656 -6.348 -18.797 1 84.12 458 GLN A CA 1
ATOM 3658 C C . GLN A 1 458 ? 25.484 -7.609 -18.578 1 84.12 458 GLN A C 1
ATOM 3660 O O . GLN A 1 458 ? 25.172 -8.664 -19.125 1 84.12 458 GLN A O 1
ATOM 3665 N N . ALA A 1 459 ? 26.5 -7.441 -17.766 1 84.38 459 ALA A N 1
ATOM 3666 C CA . ALA A 1 459 ? 27.344 -8.586 -17.469 1 84.38 459 ALA A CA 1
ATOM 3667 C C . ALA A 1 459 ? 26.562 -9.672 -16.734 1 84.38 459 ALA A C 1
ATOM 3669 O O . ALA A 1 459 ? 26.766 -10.867 -16.984 1 84.38 459 ALA A O 1
ATOM 3670 N N . TYR A 1 460 ? 25.719 -9.211 -15.891 1 89.5 460 TYR A N 1
ATOM 3671 C CA . TYR A 1 460 ? 24.906 -10.164 -15.156 1 89.5 460 TYR A CA 1
ATOM 3672 C C . TYR A 1 460 ? 23.938 -10.891 -16.094 1 89.5 460 TYR A C 1
ATOM 3674 O O . TYR A 1 460 ? 23.75 -12.102 -15.984 1 89.5 460 TYR A O 1
ATOM 3682 N N . VAL A 1 461 ? 23.297 -10.18 -16.984 1 89.44 461 VAL A N 1
ATOM 3683 C CA . VAL A 1 461 ? 22.406 -10.766 -17.969 1 89.44 461 VAL A CA 1
ATOM 3684 C C . VAL A 1 461 ? 23.172 -11.758 -18.844 1 89.44 461 VAL A C 1
ATOM 3686 O O . VAL A 1 461 ? 22.656 -12.836 -19.156 1 89.44 461 VAL A O 1
ATOM 3689 N N . ALA A 1 462 ? 24.422 -11.445 -19.172 1 86.5 462 ALA A N 1
ATOM 3690 C CA . ALA A 1 462 ? 25.25 -12.328 -19.984 1 86.5 462 ALA A CA 1
ATOM 3691 C C . ALA A 1 462 ? 25.484 -13.656 -19.266 1 86.5 462 ALA A C 1
ATOM 3693 O O . ALA A 1 462 ? 25.5 -14.719 -19.891 1 86.5 462 ALA A O 1
ATOM 3694 N N . LYS A 1 463 ? 25.641 -13.539 -18.031 1 87.5 463 LYS A N 1
ATOM 3695 C CA . LYS A 1 463 ? 25.828 -14.758 -17.25 1 87.5 463 LYS A CA 1
ATOM 3696 C C . LYS A 1 463 ? 24.594 -15.656 -17.328 1 87.5 463 LYS A C 1
ATOM 3698 O O . LYS A 1 463 ? 24.719 -16.875 -17.438 1 87.5 463 LYS A O 1
ATOM 3703 N N . MET A 1 464 ? 23.438 -15.047 -17.25 1 86.5 464 MET A N 1
ATOM 3704 C CA . MET A 1 464 ? 22.203 -15.812 -17.391 1 86.5 464 MET A CA 1
ATOM 3705 C C . MET A 1 464 ? 22.109 -16.453 -18.766 1 86.5 464 MET A C 1
ATOM 3707 O O . MET A 1 464 ? 21.734 -17.609 -18.891 1 86.5 464 MET A O 1
ATOM 3711 N N . LEU A 1 465 ? 22.5 -15.727 -19.75 1 85.19 465 LEU A N 1
ATOM 3712 C CA . LEU A 1 465 ? 22.453 -16.219 -21.125 1 85.19 465 LEU A CA 1
ATOM 3713 C C . LEU A 1 465 ? 23.391 -17.422 -21.297 1 85.19 465 LEU A C 1
ATOM 3715 O O . LEU A 1 465 ? 23.078 -18.344 -22.047 1 85.19 465 LEU A O 1
ATOM 3719 N N . GLU A 1 466 ? 24.516 -17.375 -20.625 1 88.38 466 GLU A N 1
ATOM 3720 C CA . GLU A 1 466 ? 25.438 -18.5 -20.672 1 88.38 466 GLU A CA 1
ATOM 3721 C C . GLU A 1 466 ? 24.797 -19.781 -20.141 1 88.38 466 GLU A C 1
ATOM 3723 O O . GLU A 1 466 ? 25.016 -20.859 -20.688 1 88.38 466 GLU A O 1
ATOM 3728 N N . THR A 1 467 ? 24.047 -19.625 -19.125 1 91.25 467 THR A N 1
ATOM 3729 C CA . THR A 1 467 ? 23.391 -20.797 -18.594 1 91.25 467 THR A CA 1
ATOM 3730 C C . THR A 1 467 ? 22.344 -21.328 -19.578 1 91.25 467 THR A C 1
ATOM 3732 O O . THR A 1 467 ? 22.062 -22.531 -19.594 1 91.25 467 THR A O 1
ATOM 3735 N N . LEU A 1 468 ? 21.828 -20.5 -20.375 1 88 468 LEU A N 1
ATOM 3736 C CA . LEU A 1 468 ? 20.844 -20.922 -21.359 1 88 468 LEU A CA 1
ATOM 3737 C C . LEU A 1 468 ? 21.516 -21.672 -22.5 1 88 468 LEU A C 1
ATOM 3739 O O . LEU A 1 468 ? 20.875 -22.484 -23.172 1 88 468 LEU A O 1
ATOM 3743 N N . VAL A 1 469 ? 22.75 -21.328 -22.703 1 88.38 469 VAL A N 1
ATOM 3744 C CA . VAL A 1 469 ? 23.5 -22.078 -23.703 1 88.38 469 VAL A CA 1
ATOM 3745 C C . VAL A 1 469 ? 23.719 -23.516 -23.219 1 88.38 469 VAL A C 1
ATOM 3747 O O . VAL A 1 469 ? 23.531 -24.469 -23.984 1 88.38 469 VAL A O 1
ATOM 3750 N N . GLU A 1 470 ? 24.047 -23.625 -22.016 1 90.75 470 GLU A N 1
ATOM 3751 C CA . GLU A 1 470 ? 24.266 -24.938 -21.422 1 90.75 470 GLU A CA 1
ATOM 3752 C C . GLU A 1 470 ? 22.953 -25.703 -21.266 1 90.75 470 GLU A C 1
ATOM 3754 O O . GLU A 1 470 ? 22.922 -26.922 -21.453 1 90.75 470 GLU A O 1
ATOM 3759 N N . PHE A 1 471 ? 21.969 -25.016 -20.906 1 94.75 471 PHE A N 1
ATOM 3760 C CA . PHE A 1 471 ? 20.641 -25.562 -20.719 1 94.75 471 PHE A CA 1
ATOM 3761 C C . PHE A 1 471 ? 19.625 -24.781 -21.562 1 94.75 471 PHE A C 1
ATOM 3763 O O . PHE A 1 471 ? 18.953 -23.875 -21.047 1 94.75 471 PHE A O 1
ATOM 3770 N N . PRO A 1 472 ? 19.438 -25.172 -22.75 1 89.75 472 PRO A N 1
ATOM 3771 C CA . PRO A 1 472 ? 18.578 -24.406 -23.656 1 89.75 472 PRO A CA 1
ATOM 3772 C C . PRO A 1 472 ? 17.094 -24.516 -23.297 1 89.75 472 PRO A C 1
ATOM 3774 O O . PRO A 1 472 ? 16.719 -25.391 -22.516 1 89.75 472 PRO A O 1
ATOM 3777 N N . GLN A 1 473 ? 16.344 -23.672 -23.844 1 90.94 473 GLN A N 1
ATOM 3778 C CA . GLN A 1 473 ? 14.898 -23.641 -23.672 1 90.94 473 GLN A CA 1
ATOM 3779 C C . GLN A 1 473 ? 14.273 -24.969 -24.078 1 90.94 473 GLN A C 1
ATOM 3781 O O . GLN A 1 473 ? 14.648 -25.562 -25.094 1 90.94 473 GLN A O 1
ATOM 3786 N N . ARG A 1 474 ? 13.336 -25.422 -23.281 1 90.38 474 ARG A N 1
ATOM 3787 C CA . ARG A 1 474 ? 12.672 -26.703 -23.484 1 90.38 474 ARG A CA 1
ATOM 3788 C C . ARG A 1 474 ? 11.797 -26.672 -24.734 1 90.38 474 ARG A C 1
ATOM 3790 O O . ARG A 1 474 ? 11.766 -27.656 -25.484 1 90.38 474 ARG A O 1
ATOM 3797 N N . GLN A 1 475 ? 11.062 -25.609 -24.906 1 86.94 475 GLN A N 1
ATOM 3798 C CA . GLN A 1 475 ? 10.133 -25.406 -26 1 86.94 475 GLN A CA 1
ATOM 3799 C C . GLN A 1 475 ? 9.906 -23.922 -26.266 1 86.94 475 GLN A C 1
ATOM 3801 O O . GLN A 1 475 ? 10.094 -23.094 -25.359 1 86.94 475 GLN A O 1
ATOM 3806 N N . LYS A 1 476 ? 9.555 -23.594 -27.453 1 81.69 476 LYS A N 1
ATOM 3807 C CA . LYS A 1 476 ? 9.312 -22.203 -27.797 1 81.69 476 LYS A CA 1
ATOM 3808 C C . LYS A 1 476 ? 8.031 -21.688 -27.141 1 81.69 476 LYS A C 1
ATOM 3810 O O . LYS A 1 476 ? 7.023 -22.391 -27.109 1 81.69 476 LYS A O 1
ATOM 3815 N N . SER A 1 477 ? 8.086 -20.453 -26.688 1 82.5 477 SER A N 1
ATOM 3816 C CA . SER A 1 477 ? 6.918 -19.828 -26.078 1 82.5 477 SER A CA 1
ATOM 3817 C C . SER A 1 477 ? 5.777 -19.688 -27.094 1 82.5 477 SER A C 1
ATOM 3819 O O . SER A 1 477 ? 6.012 -19.469 -28.281 1 82.5 477 SER A O 1
ATOM 3821 N N . ALA A 1 478 ? 4.605 -19.766 -26.547 1 71.75 478 ALA A N 1
ATOM 3822 C CA . ALA A 1 478 ? 3.447 -19.5 -27.391 1 71.75 478 ALA A CA 1
ATOM 3823 C C . ALA A 1 478 ? 3.328 -18.016 -27.703 1 71.75 478 ALA A C 1
ATOM 3825 O O . ALA A 1 478 ? 3.877 -17.172 -26.984 1 71.75 478 ALA A O 1
ATOM 3826 N N . SER A 1 479 ? 2.984 -17.641 -28.984 1 66.75 479 SER A N 1
ATOM 3827 C CA . SER A 1 479 ? 2.74 -16.25 -29.359 1 66.75 479 SER A CA 1
ATOM 3828 C C . SER A 1 479 ? 1.345 -16.078 -29.938 1 66.75 479 SER A C 1
ATOM 3830 O O . SER A 1 479 ? 0.833 -16.969 -30.625 1 66.75 479 SER A O 1
ATOM 3832 N N . PHE A 1 480 ? 0.679 -14.984 -29.547 1 54.34 480 PHE A N 1
ATOM 3833 C CA . PHE A 1 480 ? -0.593 -14.648 -30.172 1 54.34 480 PHE A CA 1
ATOM 3834 C C . PHE A 1 480 ? -0.369 -13.953 -31.5 1 54.34 480 PHE A C 1
ATOM 3836 O O . PHE A 1 480 ? -1.327 -13.633 -32.219 1 54.34 480 PHE A O 1
ATOM 3843 N N . SER A 1 481 ? 0.855 -13.781 -31.781 1 55.41 481 SER A N 1
ATOM 3844 C CA . SER A 1 481 ? 1.151 -13.031 -33 1 55.41 481 SER A CA 1
ATOM 3845 C C . SER A 1 481 ? 1.016 -13.914 -34.219 1 55.41 481 SER A C 1
ATOM 3847 O O . SER A 1 481 ? 1.246 -15.125 -34.156 1 55.41 481 SER A O 1
ATOM 3849 N N . MET A 1 482 ? 0.528 -13.305 -35.188 1 48.56 482 MET A N 1
ATOM 3850 C CA . MET A 1 482 ? 0.314 -13.961 -36.469 1 48.56 482 MET A CA 1
ATOM 3851 C C . MET A 1 482 ? 1.609 -14.57 -37 1 48.56 482 MET A C 1
ATOM 3853 O O . MET A 1 482 ? 1.588 -15.625 -37.656 1 48.56 482 MET A O 1
ATOM 3857 N N . ASP A 1 483 ? 2.66 -13.945 -36.688 1 50.12 483 ASP A N 1
ATOM 3858 C CA . ASP A 1 483 ? 3.922 -14.453 -37.219 1 50.12 483 ASP A CA 1
ATOM 3859 C C . ASP A 1 483 ? 4.234 -15.844 -36.656 1 50.12 483 ASP A C 1
ATOM 3861 O O . ASP A 1 483 ? 4.645 -16.734 -37.406 1 50.12 483 ASP A O 1
ATOM 3865 N N . GLN A 1 484 ? 4.02 -15.984 -35.531 1 54.12 484 GLN A N 1
ATOM 3866 C CA . GLN A 1 484 ? 4.223 -17.312 -34.938 1 54.12 484 GLN A CA 1
ATOM 3867 C C . GLN A 1 484 ? 3.145 -18.281 -35.406 1 54.12 484 GLN A C 1
ATOM 3869 O O . GLN A 1 484 ? 3.428 -19.453 -35.656 1 54.12 484 GLN A O 1
ATOM 3874 N N . VAL A 1 485 ? 1.944 -17.75 -35.5 1 50.84 485 VAL A N 1
ATOM 3875 C CA . VAL A 1 485 ? 0.867 -18.578 -36.031 1 50.84 485 VAL A CA 1
ATOM 3876 C C . VAL A 1 485 ? 1.211 -19.016 -37.469 1 50.84 485 VAL A C 1
ATOM 3878 O O . VAL A 1 485 ? 1.074 -20.188 -37.812 1 50.84 485 VAL A O 1
ATOM 3881 N N . MET A 1 486 ? 1.653 -18.047 -38.156 1 51.34 486 MET A N 1
ATOM 3882 C CA . MET A 1 486 ? 1.985 -18.312 -39.562 1 51.34 486 MET A CA 1
ATOM 3883 C C . MET A 1 486 ? 3.191 -19.25 -39.656 1 51.34 486 MET A C 1
ATOM 3885 O O . MET A 1 486 ? 3.24 -20.109 -40.531 1 51.34 486 MET A O 1
ATOM 3889 N N . ALA A 1 487 ? 4.188 -19.078 -38.844 1 55.69 487 ALA A N 1
ATOM 3890 C CA . ALA A 1 487 ? 5.355 -19.953 -38.844 1 55.69 487 ALA A CA 1
ATOM 3891 C C . ALA A 1 487 ? 4.965 -21.391 -38.5 1 55.69 487 ALA A C 1
ATOM 3893 O O . ALA A 1 487 ? 5.438 -22.344 -39.156 1 55.69 487 ALA A O 1
ATOM 3894 N N . LYS A 1 488 ? 4.055 -21.609 -37.625 1 54.12 488 LYS A N 1
ATOM 3895 C CA . LYS A 1 488 ? 3.52 -22.922 -37.25 1 54.12 488 LYS A CA 1
ATOM 3896 C C . LYS A 1 488 ? 2.742 -23.531 -38.438 1 54.12 488 LYS A C 1
ATOM 3898 O O . LYS A 1 488 ? 2.82 -24.734 -38.688 1 54.12 488 LYS A O 1
ATOM 3903 N N . LEU A 1 489 ? 2.027 -22.656 -39.156 1 51.47 489 LEU A N 1
ATOM 3904 C CA . LEU A 1 489 ? 1.294 -23.109 -40.344 1 51.47 489 LEU A CA 1
ATOM 3905 C C . LEU A 1 489 ? 2.252 -23.5 -41.469 1 51.47 489 LEU A C 1
ATOM 3907 O O . LEU A 1 489 ? 2.01 -24.469 -42.188 1 51.47 489 LEU A O 1
ATOM 3911 N N . ARG A 1 490 ? 3.221 -22.719 -41.531 1 53.84 490 ARG A N 1
ATOM 3912 C CA . ARG A 1 490 ? 4.227 -23.016 -42.562 1 53.84 490 ARG A CA 1
ATOM 3913 C C . ARG A 1 490 ? 4.957 -24.312 -42.219 1 53.84 490 ARG A C 1
ATOM 3915 O O . ARG A 1 490 ? 5.227 -25.125 -43.125 1 53.84 490 ARG A O 1
ATOM 3922 N N . ASP A 1 491 ? 5.344 -24.406 -41.031 1 49.62 491 ASP A N 1
ATOM 3923 C CA . ASP A 1 491 ? 6.051 -25.609 -40.594 1 49.62 491 ASP A CA 1
ATOM 3924 C C . ASP A 1 491 ? 5.156 -26.844 -40.719 1 49.62 491 ASP A C 1
ATOM 3926 O O . ASP A 1 491 ? 5.641 -27.953 -41 1 49.62 491 ASP A O 1
ATOM 3930 N N . ALA A 1 492 ? 3.926 -26.812 -40.531 1 51.47 492 ALA A N 1
ATOM 3931 C CA . ALA A 1 492 ? 2.963 -27.891 -40.688 1 51.47 492 ALA A CA 1
ATOM 3932 C C . ALA A 1 492 ? 2.812 -28.266 -42.188 1 51.47 492 ALA A C 1
ATOM 3934 O O . ALA A 1 492 ? 2.637 -29.438 -42.5 1 51.47 492 ALA A O 1
ATOM 3935 N N . THR A 1 493 ? 2.83 -27.188 -42.844 1 48.72 493 THR A N 1
ATOM 3936 C CA . THR A 1 493 ? 2.742 -27.469 -44.25 1 48.72 493 THR A CA 1
ATOM 3937 C C . THR A 1 493 ? 4 -28.172 -44.75 1 48.72 493 THR A C 1
ATOM 3939 O O . THR A 1 493 ? 3.943 -28.984 -45.688 1 48.72 493 THR A O 1
ATOM 3942 N N . THR A 1 494 ? 5.102 -27.766 -44.094 1 45.5 494 THR A N 1
ATOM 3943 C CA . THR A 1 494 ? 6.324 -28.406 -44.562 1 45.5 494 THR A CA 1
ATOM 3944 C C . THR A 1 494 ? 6.398 -29.844 -44.031 1 45.5 494 THR A C 1
ATOM 3946 O O . THR A 1 494 ? 7.09 -30.688 -44.594 1 45.5 494 THR A O 1
ATOM 3949 N N . ARG A 1 495 ? 5.875 -30.25 -42.938 1 48.81 495 ARG A N 1
ATOM 3950 C CA . ARG A 1 495 ? 5.895 -31.641 -42.5 1 48.81 495 ARG A CA 1
ATOM 3951 C C . ARG A 1 495 ? 4.891 -32.469 -43.281 1 48.81 495 ARG A C 1
ATOM 3953 O O . ARG A 1 495 ? 4.891 -33.719 -43.156 1 48.81 495 ARG A O 1
ATOM 3960 N N . SER A 1 496 ? 3.83 -31.797 -43.688 1 40.84 496 SER A N 1
ATOM 3961 C CA . SER A 1 496 ? 2.885 -32.562 -44.5 1 40.84 496 SER A CA 1
ATOM 3962 C C . SER A 1 496 ? 3.4 -32.719 -45.938 1 40.84 496 SER A C 1
ATOM 3964 O O . SER A 1 496 ? 2.76 -33.406 -46.75 1 40.84 496 SER A O 1
ATOM 3966 N N . SER A 1 497 ? 4.504 -32.125 -46.219 1 36.09 497 SER A N 1
ATOM 3967 C CA . SER A 1 497 ? 5.062 -32.531 -47.5 1 36.09 497 SER A CA 1
ATOM 3968 C C . SER A 1 497 ? 6.086 -33.656 -47.312 1 36.09 497 SER A C 1
ATOM 3970 O O . SER A 1 497 ? 6.809 -33.719 -46.312 1 36.09 497 SER A O 1
ATOM 3972 N N . MET B 1 1 ? -1.863 16.062 40.188 1 44.31 1 MET B N 1
ATOM 3973 C CA . MET B 1 1 ? -1.832 15.938 38.719 1 44.31 1 MET B CA 1
ATOM 3974 C C . MET B 1 1 ? -3.227 16.109 38.125 1 44.31 1 MET B C 1
ATOM 3976 O O . MET B 1 1 ? -4.223 15.75 38.781 1 44.31 1 MET B O 1
ATOM 3980 N N . SER B 1 2 ? -3.297 17.078 37.219 1 56.88 2 SER B N 1
ATOM 3981 C CA . SER B 1 2 ? -4.605 17.328 36.625 1 56.88 2 SER B CA 1
ATOM 3982 C C . SER B 1 2 ? -5.246 16.047 36.125 1 56.88 2 SER B C 1
ATOM 3984 O O . SER B 1 2 ? -4.543 15.117 35.719 1 56.88 2 SER B O 1
ATOM 3986 N N . ASP B 1 3 ? -6.453 15.852 36.438 1 83.38 3 ASP B N 1
ATOM 3987 C CA . ASP B 1 3 ? -7.242 14.719 35.969 1 83.38 3 ASP B CA 1
ATOM 3988 C C . ASP B 1 3 ? -7.418 14.781 34.438 1 83.38 3 ASP B C 1
ATOM 3990 O O . ASP B 1 3 ? -7.77 13.781 33.812 1 83.38 3 ASP B O 1
ATOM 3994 N N . LYS B 1 4 ? -7.043 15.922 33.875 1 93.25 4 LYS B N 1
ATOM 3995 C CA . LYS B 1 4 ? -7.172 16.047 32.406 1 93.25 4 LYS B CA 1
ATOM 3996 C C . LYS B 1 4 ? -5.957 15.469 31.703 1 93.25 4 LYS B C 1
ATOM 3998 O O . LYS B 1 4 ? -4.82 15.688 32.125 1 93.25 4 LYS B O 1
ATOM 4003 N N . PRO B 1 5 ? -6.145 14.773 30.656 1 97.56 5 PRO B N 1
ATOM 4004 C CA . PRO B 1 5 ? -5.004 14.172 29.969 1 97.56 5 PRO B CA 1
ATOM 4005 C C . PRO B 1 5 ? -4.176 15.203 29.203 1 97.56 5 PRO B C 1
ATOM 4007 O O . PRO B 1 5 ? -4.723 16.172 28.688 1 97.56 5 PRO B O 1
ATOM 4010 N N . ASN B 1 6 ? -2.824 15.016 29.188 1 98.75 6 ASN B N 1
ATOM 4011 C CA . ASN B 1 6 ? -1.951 15.773 28.297 1 98.75 6 ASN B CA 1
ATOM 4012 C C . ASN B 1 6 ? -2.18 15.398 26.844 1 98.75 6 ASN B C 1
ATOM 4014 O O . ASN B 1 6 ? -2.729 14.336 26.547 1 98.75 6 ASN B O 1
ATOM 4018 N N . VAL B 1 7 ? -1.852 16.297 25.938 1 98.88 7 VAL B N 1
ATOM 4019 C CA . VAL B 1 7 ? -1.948 16.031 24.5 1 98.88 7 VAL B CA 1
ATOM 4020 C C . VAL B 1 7 ? -0.624 16.375 23.828 1 98.88 7 VAL B C 1
ATOM 4022 O O . VAL B 1 7 ? -0.127 17.5 23.953 1 98.88 7 VAL B O 1
ATOM 4025 N N . LEU B 1 8 ? -0.036 15.414 23.156 1 98.94 8 LEU B N 1
ATOM 4026 C CA . LEU B 1 8 ? 1.162 15.586 22.344 1 98.94 8 LEU B CA 1
ATOM 4027 C C . LEU B 1 8 ? 0.896 15.195 20.891 1 98.94 8 LEU B C 1
ATOM 4029 O O . LEU B 1 8 ? 0.693 14.016 20.594 1 98.94 8 LEU B O 1
ATOM 4033 N N . ILE B 1 9 ? 0.857 16.172 20.062 1 98.94 9 ILE B N 1
ATOM 4034 C CA . ILE B 1 9 ? 0.719 15.977 18.625 1 98.94 9 ILE B CA 1
ATOM 4035 C C . ILE B 1 9 ? 2.086 16.094 17.953 1 98.94 9 ILE B C 1
ATOM 4037 O O . ILE B 1 9 ? 2.77 17.109 18.078 1 98.94 9 ILE B O 1
ATOM 4041 N N . ILE B 1 10 ? 2.488 15.062 17.172 1 98.94 10 ILE B N 1
ATOM 4042 C CA . ILE B 1 10 ? 3.756 15.078 16.453 1 98.94 10 ILE B CA 1
ATOM 4043 C C . ILE B 1 10 ? 3.498 14.922 14.953 1 98.94 10 ILE B C 1
ATOM 4045 O O . ILE B 1 10 ? 2.863 13.953 14.523 1 98.94 10 ILE B O 1
ATOM 4049 N N . TRP B 1 11 ? 3.975 15.883 14.219 1 98.56 11 TRP B N 1
ATOM 4050 C CA . TRP B 1 11 ? 3.826 15.805 12.766 1 98.56 11 TRP B CA 1
ATOM 4051 C C . TRP B 1 11 ? 5.188 15.805 12.078 1 98.56 11 TRP B C 1
ATOM 4053 O O . TRP B 1 11 ? 6.137 16.422 12.57 1 98.56 11 TRP B O 1
ATOM 4063 N N . GLY B 1 12 ? 5.262 15 10.992 1 97.19 12 GLY B N 1
ATOM 4064 C CA . GLY B 1 12 ? 6.254 15.281 9.969 1 97.19 12 GLY B CA 1
ATOM 4065 C C . GLY B 1 12 ? 5.711 16.125 8.828 1 97.19 12 GLY B C 1
ATOM 4066 O O . GLY B 1 12 ? 4.543 16.516 8.844 1 97.19 12 GLY B O 1
ATOM 4067 N N . ASP B 1 13 ? 6.594 16.453 7.887 1 96.81 13 ASP B N 1
ATOM 4068 C CA . ASP B 1 13 ? 6.215 17.297 6.762 1 96.81 13 ASP B CA 1
ATOM 4069 C C . ASP B 1 13 ? 6.227 16.5 5.453 1 96.81 13 ASP B C 1
ATOM 4071 O O . ASP B 1 13 ? 7.281 16.047 5.012 1 96.81 13 ASP B O 1
ATOM 4075 N N . ASP B 1 14 ? 5.066 16.328 4.77 1 97.25 14 ASP B N 1
ATOM 4076 C CA . ASP B 1 14 ? 4.969 15.695 3.453 1 97.25 14 ASP B CA 1
ATOM 4077 C C . ASP B 1 14 ? 5.312 14.211 3.525 1 97.25 14 ASP B C 1
ATOM 4079 O O . ASP B 1 14 ? 6.039 13.695 2.674 1 97.25 14 ASP B O 1
ATOM 4083 N N . ILE B 1 15 ? 4.824 13.516 4.484 1 98.06 15 ILE B N 1
ATOM 4084 C CA . ILE B 1 15 ? 5.113 12.102 4.648 1 98.06 15 ILE B CA 1
ATOM 4085 C C . ILE B 1 15 ? 3.957 11.266 4.098 1 98.06 15 ILE B C 1
ATOM 4087 O O . ILE B 1 15 ? 2.791 11.547 4.391 1 98.06 15 ILE B O 1
ATOM 4091 N N . GLY B 1 16 ? 4.266 10.312 3.23 1 98.06 16 GLY B N 1
ATOM 4092 C CA . GLY B 1 16 ? 3.25 9.398 2.74 1 98.06 16 GLY B CA 1
ATOM 4093 C C . GLY B 1 16 ? 3.117 8.148 3.592 1 98.06 16 GLY B C 1
ATOM 4094 O O . GLY B 1 16 ? 3.998 7.84 4.398 1 98.06 16 GLY B O 1
ATOM 4095 N N . GLN B 1 17 ? 2.037 7.391 3.379 1 98.12 17 GLN B N 1
ATOM 4096 C CA . GLN B 1 17 ? 1.79 6.188 4.168 1 98.12 17 GLN B CA 1
ATOM 4097 C C . GLN B 1 17 ? 2.908 5.168 3.977 1 98.12 17 GLN B C 1
ATOM 4099 O O . GLN B 1 17 ? 3.287 4.469 4.918 1 98.12 17 GLN B O 1
ATOM 4104 N N . SER B 1 18 ? 3.482 5.129 2.789 1 98.31 18 SER B N 1
ATOM 4105 C CA . SER B 1 18 ? 4.484 4.102 2.512 1 98.31 18 SER B CA 1
ATOM 4106 C C . SER B 1 18 ? 5.773 4.367 3.279 1 98.31 18 SER B C 1
ATOM 4108 O O . SER B 1 18 ? 6.609 3.475 3.424 1 98.31 18 SER B O 1
ATOM 4110 N N . ASN B 1 19 ? 5.992 5.582 3.754 1 98.44 19 ASN B N 1
ATOM 4111 C CA . ASN B 1 19 ? 7.219 5.93 4.465 1 98.44 19 ASN B CA 1
ATOM 4112 C C . ASN B 1 19 ? 7.238 5.352 5.875 1 98.44 19 ASN B C 1
ATOM 4114 O O . ASN B 1 19 ? 8.281 5.316 6.523 1 98.44 19 ASN B O 1
ATOM 4118 N N . LEU B 1 20 ? 6.117 4.961 6.359 1 98.75 20 LEU B N 1
ATOM 4119 C CA . LEU B 1 20 ? 6.035 4.367 7.688 1 98.75 20 LEU B CA 1
ATOM 4120 C C . LEU B 1 20 ? 5.922 2.85 7.602 1 98.75 20 LEU B C 1
ATOM 4122 O O . LEU B 1 20 ? 5.027 2.328 6.934 1 98.75 20 LEU B O 1
ATOM 4126 N N . SER B 1 21 ? 6.766 2.189 8.375 1 98.38 21 SER B N 1
ATOM 4127 C CA . SER B 1 21 ? 6.828 0.736 8.258 1 98.38 21 SER B CA 1
ATOM 4128 C C . SER B 1 21 ? 5.57 0.08 8.812 1 98.38 21 SER B C 1
ATOM 4130 O O . SER B 1 21 ? 5.227 -1.039 8.43 1 98.38 21 SER B O 1
ATOM 4132 N N . CYS B 1 22 ? 4.812 0.736 9.648 1 98.31 22 CYS B N 1
ATOM 4133 C CA . CYS B 1 22 ? 3.566 0.163 10.148 1 98.31 22 CYS B CA 1
ATOM 4134 C C . CYS B 1 22 ? 2.531 0.056 9.031 1 98.31 22 CYS B C 1
ATOM 4136 O O . CYS B 1 22 ? 1.575 -0.713 9.141 1 98.31 22 CYS B O 1
ATOM 4138 N N . TYR B 1 23 ? 2.711 0.854 7.941 1 98.31 23 TYR B N 1
ATOM 4139 C CA . TYR B 1 23 ? 1.819 0.768 6.793 1 98.31 23 TYR B CA 1
ATOM 4140 C C . TYR B 1 23 ? 2.422 -0.112 5.703 1 98.31 23 TYR B C 1
ATOM 4142 O O . TYR B 1 23 ? 1.696 -0.807 4.988 1 98.31 23 TYR B O 1
ATOM 4150 N N . SER B 1 24 ? 3.732 -0.107 5.57 1 97.56 24 SER B N 1
ATOM 4151 C CA . SER B 1 24 ? 4.316 -0.651 4.348 1 97.56 24 SER B CA 1
ATOM 4152 C C . SER B 1 24 ? 5.117 -1.916 4.637 1 97.56 24 SER B C 1
ATOM 4154 O O . SER B 1 24 ? 5.574 -2.592 3.711 1 97.56 24 SER B O 1
ATOM 4156 N N . ASN B 1 25 ? 5.285 -2.283 5.91 1 97.25 25 ASN B N 1
ATOM 4157 C CA . ASN B 1 25 ? 6.031 -3.473 6.309 1 97.25 25 ASN B CA 1
ATOM 4158 C C . ASN B 1 25 ? 7.477 -3.416 5.824 1 97.25 25 ASN B C 1
ATOM 4160 O O . ASN B 1 25 ? 8.016 -4.414 5.344 1 97.25 25 ASN B O 1
ATOM 4164 N N . GLY B 1 26 ? 8.086 -2.189 5.828 1 97.31 26 GLY B N 1
ATOM 4165 C CA . GLY B 1 26 ? 9.492 -2.064 5.469 1 97.31 26 GLY B CA 1
ATOM 4166 C C . GLY B 1 26 ? 9.727 -2.035 3.971 1 97.31 26 GLY B C 1
ATOM 4167 O O . GLY B 1 26 ? 10.859 -2.168 3.514 1 97.31 26 GLY B O 1
ATOM 4168 N N . LEU B 1 27 ? 8.711 -1.81 3.184 1 97.62 27 LEU B N 1
ATOM 4169 C CA . LEU B 1 27 ? 8.75 -1.811 1.726 1 97.62 27 LEU B CA 1
ATOM 4170 C C . LEU B 1 27 ? 9.797 -0.831 1.211 1 97.62 27 LEU B C 1
ATOM 4172 O O . LEU B 1 27 ? 10.438 -1.079 0.183 1 97.62 27 LEU B O 1
ATOM 4176 N N . MET B 1 28 ? 10.062 0.256 1.951 1 97.5 28 MET B N 1
ATOM 4177 C CA . MET B 1 28 ? 10.93 1.339 1.496 1 97.5 28 MET B CA 1
ATOM 4178 C C . MET B 1 28 ? 12.391 1.043 1.829 1 97.5 28 MET B C 1
ATOM 4180 O O . MET B 1 28 ? 13.273 1.854 1.541 1 97.5 28 MET B O 1
ATOM 4184 N N . GLY B 1 29 ? 12.695 -0.035 2.498 1 96.94 29 GLY B N 1
ATOM 4185 C CA . GLY B 1 29 ? 14.07 -0.432 2.752 1 96.94 29 GLY B CA 1
ATOM 4186 C C . GLY B 1 29 ? 14.539 -0.098 4.156 1 96.94 29 GLY B C 1
ATOM 4187 O O . GLY B 1 29 ? 15.703 -0.302 4.492 1 96.94 29 GLY B O 1
ATOM 4188 N N . TYR B 1 30 ? 13.633 0.464 4.961 1 97.5 30 TYR B N 1
ATOM 4189 C CA . TYR B 1 30 ? 13.898 0.794 6.355 1 97.5 30 TYR B CA 1
ATOM 4190 C C . TYR B 1 30 ? 12.648 0.597 7.207 1 97.5 30 TYR B C 1
ATOM 4192 O O . TYR B 1 30 ? 11.578 0.268 6.684 1 97.5 30 TYR B O 1
ATOM 4200 N N . ARG B 1 31 ? 12.789 0.674 8.477 1 97.88 31 ARG B N 1
ATOM 4201 C CA . ARG B 1 31 ? 11.672 0.629 9.406 1 97.88 31 ARG B CA 1
ATOM 4202 C C . ARG B 1 31 ? 11.633 1.881 10.273 1 97.88 31 ARG B C 1
ATOM 4204 O O . ARG B 1 31 ? 12.625 2.604 10.375 1 97.88 31 ARG B O 1
ATOM 4211 N N . THR B 1 32 ? 10.539 2.203 10.781 1 98.62 32 THR B N 1
ATOM 4212 C CA . THR B 1 32 ? 10.32 3.326 11.68 1 98.62 32 THR B CA 1
ATOM 4213 C C . THR B 1 32 ? 9.758 2.846 13.016 1 98.62 32 THR B C 1
ATOM 4215 O O . THR B 1 32 ? 8.641 3.197 13.391 1 98.62 32 THR B O 1
ATOM 4218 N N . PRO B 1 33 ? 10.539 2.109 13.797 1 98.62 33 PRO B N 1
ATOM 4219 C CA . PRO B 1 33 ? 10.023 1.398 14.969 1 98.62 33 PRO B CA 1
ATOM 4220 C C . PRO B 1 33 ? 9.422 2.338 16.016 1 98.62 33 PRO B C 1
ATOM 4222 O O . PRO B 1 33 ? 8.484 1.961 16.719 1 98.62 33 PRO B O 1
ATOM 4225 N N . ASN B 1 34 ? 9.961 3.562 16.141 1 98.88 34 ASN B N 1
ATOM 4226 C CA . ASN B 1 34 ? 9.422 4.484 17.141 1 98.88 34 ASN B CA 1
ATOM 4227 C C . ASN B 1 34 ? 8.039 4.992 16.75 1 98.88 34 ASN B C 1
ATOM 4229 O O . ASN B 1 34 ? 7.133 5.035 17.578 1 98.88 34 ASN B O 1
ATOM 4233 N N . ILE B 1 35 ? 7.906 5.367 15.523 1 98.88 35 ILE B N 1
ATOM 4234 C CA . ILE B 1 35 ? 6.594 5.77 15.031 1 98.88 35 ILE B CA 1
ATOM 4235 C C . ILE B 1 35 ? 5.633 4.582 15.094 1 98.88 35 ILE B C 1
ATOM 4237 O O . ILE B 1 35 ? 4.477 4.734 15.492 1 98.88 35 ILE B O 1
ATOM 4241 N N . ASP B 1 36 ? 6.156 3.395 14.727 1 98.75 36 ASP B N 1
ATOM 4242 C CA . ASP B 1 36 ? 5.348 2.18 14.766 1 98.75 36 ASP B CA 1
ATOM 4243 C C . ASP B 1 36 ? 4.832 1.905 16.172 1 98.75 36 ASP B C 1
ATOM 4245 O O . ASP B 1 36 ? 3.76 1.322 16.344 1 98.75 36 ASP B O 1
ATOM 4249 N N . ARG B 1 37 ? 5.531 2.301 17.172 1 98.56 37 ARG B N 1
ATOM 4250 C CA . ARG B 1 37 ? 5.125 2.123 18.562 1 98.56 37 ARG B CA 1
ATOM 4251 C C . ARG B 1 37 ? 3.807 2.834 18.828 1 98.56 37 ARG B C 1
ATOM 4253 O O . ARG B 1 37 ? 2.99 2.35 19.625 1 98.56 37 ARG B O 1
ATOM 4260 N N . VAL B 1 38 ? 3.594 3.992 18.203 1 98.81 38 VAL B N 1
ATOM 4261 C CA . VAL B 1 38 ? 2.336 4.711 18.391 1 98.81 38 VAL B CA 1
ATOM 4262 C C . VAL B 1 38 ? 1.18 3.865 17.844 1 98.81 38 VAL B C 1
ATOM 4264 O O . VAL B 1 38 ? 0.123 3.779 18.484 1 98.81 38 VAL B O 1
ATOM 4267 N N . ALA B 1 39 ? 1.387 3.24 16.734 1 98.38 39 ALA B N 1
ATOM 4268 C CA . ALA B 1 39 ? 0.374 2.365 16.156 1 98.38 39 ALA B CA 1
ATOM 4269 C C . ALA B 1 39 ? 0.176 1.112 17 1 98.38 39 ALA B C 1
ATOM 4271 O O . ALA B 1 39 ? -0.956 0.749 17.328 1 98.38 39 ALA B O 1
ATOM 4272 N N . THR B 1 40 ? 1.267 0.437 17.391 1 97.5 40 THR B N 1
ATOM 4273 C CA . THR B 1 40 ? 1.223 -0.833 18.109 1 97.5 40 THR B CA 1
ATOM 4274 C C . THR B 1 40 ? 0.567 -0.66 19.484 1 97.5 40 THR B C 1
ATOM 4276 O O . THR B 1 40 ? -0.119 -1.562 19.969 1 97.5 40 THR B O 1
ATOM 4279 N N . GLU B 1 41 ? 0.746 0.538 20.062 1 98.12 41 GLU B N 1
ATOM 4280 C CA . GLU B 1 41 ? 0.206 0.806 21.391 1 98.12 41 GLU B CA 1
ATOM 4281 C C . GLU B 1 41 ? -1.118 1.56 21.297 1 98.12 41 GLU B C 1
ATOM 4283 O O . GLU B 1 41 ? -1.708 1.904 22.328 1 98.12 41 GLU B O 1
ATOM 4288 N N . GLY B 1 42 ? -1.554 1.827 20.125 1 98.56 42 GLY B N 1
ATOM 4289 C CA . GLY B 1 42 ? -2.771 2.592 19.906 1 98.56 42 GLY B CA 1
ATOM 4290 C C . GLY B 1 42 ? -3.543 2.152 18.672 1 98.56 42 GLY B C 1
ATOM 4291 O O . GLY B 1 42 ? -3.805 0.962 18.5 1 98.56 42 GLY B O 1
ATOM 4292 N N . VAL B 1 43 ? -3.986 3.137 17.891 1 98.75 43 VAL B N 1
ATOM 4293 C CA . VAL B 1 43 ? -4.828 2.854 16.734 1 98.75 43 VAL B CA 1
ATOM 4294 C C . VAL B 1 43 ? -4.164 3.4 15.469 1 98.75 43 VAL B C 1
ATOM 4296 O O . VAL B 1 43 ? -3.572 4.48 15.484 1 98.75 43 VAL B O 1
ATOM 4299 N N . LEU B 1 44 ? -4.168 2.588 14.398 1 98.75 44 LEU B N 1
ATOM 4300 C CA . LEU B 1 44 ? -3.771 2.969 13.047 1 98.75 44 LEU B CA 1
ATOM 4301 C C . LEU B 1 44 ? -4.992 3.229 12.172 1 98.75 44 LEU B C 1
ATOM 4303 O O . LEU B 1 44 ? -5.934 2.434 12.156 1 98.75 44 LEU B O 1
ATOM 4307 N N . PHE B 1 45 ? -5.004 4.363 11.406 1 98.81 45 PHE B N 1
ATOM 4308 C CA . PHE B 1 45 ? -6.105 4.695 10.508 1 98.81 45 PHE B CA 1
ATOM 4309 C C . PHE B 1 45 ? -5.707 4.457 9.055 1 98.81 45 PHE B C 1
ATOM 4311 O O . PHE B 1 45 ? -4.602 4.816 8.641 1 98.81 45 PHE B O 1
ATOM 4318 N N . THR B 1 46 ? -6.621 3.871 8.266 1 98.12 46 THR B N 1
ATOM 4319 C CA . THR B 1 46 ? -6.328 3.693 6.852 1 98.12 46 THR B CA 1
ATOM 4320 C C . THR B 1 46 ? -6.938 4.824 6.027 1 98.12 46 THR B C 1
ATOM 4322 O O . THR B 1 46 ? -6.445 5.141 4.941 1 98.12 46 THR B O 1
ATOM 4325 N N . ASP B 1 47 ? -8.07 5.324 6.512 1 98.25 47 ASP B N 1
ATOM 4326 C CA . ASP B 1 47 ? -8.797 6.375 5.801 1 98.25 47 ASP B CA 1
ATOM 4327 C C . ASP B 1 47 ? -8.75 7.691 6.57 1 98.25 47 ASP B C 1
ATOM 4329 O O . ASP B 1 47 ? -9.789 8.25 6.926 1 98.25 47 ASP B O 1
ATOM 4333 N N . TYR B 1 48 ? -7.574 8.203 6.75 1 98.81 48 TYR B N 1
ATOM 4334 C CA . TYR B 1 48 ? -7.367 9.477 7.43 1 98.81 48 TYR B CA 1
ATOM 4335 C C . TYR B 1 48 ? -7.074 10.586 6.426 1 98.81 48 TYR B C 1
ATOM 4337 O O . TYR B 1 48 ? -6.16 10.469 5.605 1 98.81 48 TYR B O 1
ATOM 4345 N N . TYR B 1 49 ? -7.844 11.703 6.574 1 98.75 49 TYR B N 1
ATOM 4346 C CA . TYR B 1 49 ? -7.766 12.75 5.562 1 98.75 49 TYR B CA 1
ATOM 4347 C C . TYR B 1 49 ? -7.164 14.023 6.141 1 98.75 49 TYR B C 1
ATOM 4349 O O . TYR B 1 49 ? -7.664 14.555 7.133 1 98.75 49 TYR B O 1
ATOM 4357 N N . ALA B 1 50 ? -6.156 14.453 5.547 1 98.5 50 ALA B N 1
ATOM 4358 C CA . ALA B 1 50 ? -5.613 15.805 5.727 1 98.5 50 ALA B CA 1
ATOM 4359 C C . ALA B 1 50 ? -6.203 16.766 4.707 1 98.5 50 ALA B C 1
ATOM 4361 O O . ALA B 1 50 ? -7.422 16.844 4.539 1 98.5 50 ALA B O 1
ATOM 4362 N N . GLU B 1 51 ? -5.355 17.609 4.137 1 97.69 51 GLU B N 1
ATOM 4363 C CA . GLU B 1 51 ? -5.629 18.484 2.992 1 97.69 51 GLU B CA 1
ATOM 4364 C C . GLU B 1 51 ? -4.492 18.438 1.979 1 97.69 51 GLU B C 1
ATOM 4366 O O . GLU B 1 51 ? -3.521 17.688 2.16 1 97.69 51 GLU B O 1
ATOM 4371 N N . GLN B 1 52 ? -4.645 19.094 0.869 1 96.25 52 GLN B N 1
ATOM 4372 C CA . GLN B 1 52 ? -3.75 18.875 -0.263 1 96.25 52 GLN B CA 1
ATOM 4373 C C . GLN B 1 52 ? -2.516 19.766 -0.174 1 96.25 52 GLN B C 1
ATOM 4375 O O . GLN B 1 52 ? -1.634 19.703 -1.032 1 96.25 52 GLN B O 1
ATOM 4380 N N . SER B 1 53 ? -2.422 20.609 0.874 1 94.75 53 SER B N 1
ATOM 4381 C CA . SER B 1 53 ? -1.253 21.469 1.058 1 94.75 53 SER B CA 1
ATOM 4382 C C . SER B 1 53 ? -0.951 21.672 2.537 1 94.75 53 SER B C 1
ATOM 4384 O O . SER B 1 53 ? -1.785 21.375 3.396 1 94.75 53 SER B O 1
ATOM 4386 N N . CYS B 1 54 ? 0.277 22.266 2.771 1 95.12 54 CYS B N 1
ATOM 4387 C CA . CYS B 1 54 ? 0.75 22.438 4.141 1 95.12 54 CYS B CA 1
ATOM 4388 C C . CYS B 1 54 ? -0.169 23.359 4.93 1 95.12 54 CYS B C 1
ATOM 4390 O O . CYS B 1 54 ? -0.612 23.016 6.027 1 95.12 54 CYS B O 1
ATOM 4392 N N . THR B 1 55 ? -0.406 24.547 4.387 1 95.56 55 THR B N 1
ATOM 4393 C CA . THR B 1 55 ? -1.24 25.531 5.07 1 95.56 55 THR B CA 1
ATOM 4394 C C . THR B 1 55 ? -2.643 24.984 5.309 1 95.56 55 THR B C 1
ATOM 4396 O O . THR B 1 55 ? -3.18 25.094 6.41 1 95.56 55 THR B O 1
ATOM 4399 N N . ALA B 1 56 ? -3.199 24.375 4.305 1 96.56 56 ALA B N 1
ATOM 4400 C CA . ALA B 1 56 ? -4.566 23.859 4.402 1 96.56 56 ALA B CA 1
ATOM 4401 C C . ALA B 1 56 ? -4.664 22.766 5.457 1 96.56 56 ALA B C 1
ATOM 4403 O O . ALA B 1 56 ? -5.598 22.75 6.266 1 96.56 56 ALA B O 1
ATOM 4404 N N . GLY B 1 57 ? -3.75 21.812 5.406 1 97.81 57 GLY B N 1
ATOM 4405 C CA . GLY B 1 57 ? -3.766 20.734 6.383 1 97.81 57 GLY B CA 1
ATOM 4406 C C . GLY B 1 57 ? -3.598 21.203 7.809 1 97.81 57 GLY B C 1
ATOM 4407 O O . GLY B 1 57 ? -4.34 20.797 8.703 1 97.81 57 GLY B O 1
ATOM 4408 N N . ARG B 1 58 ? -2.65 22.062 8.062 1 98.06 58 ARG B N 1
ATOM 4409 C CA . ARG B 1 58 ? -2.385 22.609 9.398 1 98.06 58 ARG B CA 1
ATOM 4410 C C . ARG B 1 58 ? -3.553 23.453 9.883 1 98.06 58 ARG B C 1
ATOM 4412 O O . ARG B 1 58 ? -3.922 23.391 11.055 1 98.06 58 ARG B O 1
ATOM 4419 N N . ALA B 1 59 ? -4.137 24.219 8.961 1 97.88 59 ALA B N 1
ATOM 4420 C CA . ALA B 1 59 ? -5.289 25.047 9.32 1 97.88 59 ALA B CA 1
ATOM 4421 C C . ALA B 1 59 ? -6.484 24.172 9.711 1 97.88 59 ALA B C 1
ATOM 4423 O O . ALA B 1 59 ? -7.168 24.453 10.695 1 97.88 59 ALA B O 1
ATOM 4424 N N . ALA B 1 60 ? -6.688 23.125 8.906 1 98.38 60 ALA B N 1
ATOM 4425 C CA . ALA B 1 60 ? -7.809 22.234 9.195 1 98.38 60 ALA B CA 1
ATOM 4426 C C . ALA B 1 60 ? -7.66 21.594 10.57 1 98.38 60 ALA B C 1
ATOM 4428 O O . ALA B 1 60 ? -8.641 21.453 11.305 1 98.38 60 ALA B O 1
ATOM 4429 N N . PHE B 1 61 ? -6.512 21.25 10.961 1 98.75 61 PHE B N 1
ATOM 4430 C CA . PHE B 1 61 ? -6.262 20.609 12.25 1 98.75 61 PHE B CA 1
ATOM 4431 C C . PHE B 1 61 ? -6.52 21.594 13.391 1 98.75 61 PHE B C 1
ATOM 4433 O O . PHE B 1 61 ? -7.281 21.297 14.312 1 98.75 61 PHE B O 1
ATOM 4440 N N . ILE B 1 62 ? -5.891 22.766 13.297 1 98.62 62 ILE B N 1
ATOM 4441 C CA . ILE B 1 62 ? -5.82 23.609 14.484 1 98.62 62 ILE B CA 1
ATOM 4442 C C . ILE B 1 62 ? -7.125 24.391 14.641 1 98.62 62 ILE B C 1
ATOM 4444 O O . ILE B 1 62 ? -7.512 24.734 15.758 1 98.62 62 ILE B O 1
ATOM 4448 N N . THR B 1 63 ? -7.938 24.594 13.531 1 98.5 63 THR B N 1
ATOM 4449 C CA . THR B 1 63 ? -9.164 25.391 13.625 1 98.5 63 THR B CA 1
ATOM 4450 C C . THR B 1 63 ? -10.391 24.484 13.633 1 98.5 63 THR B C 1
ATOM 4452 O O . THR B 1 63 ? -11.484 24.906 13.992 1 98.5 63 THR B O 1
ATOM 4455 N N . GLY B 1 64 ? -10.227 23.219 13.125 1 98.62 64 GLY B N 1
ATOM 4456 C CA . GLY B 1 64 ? -11.367 22.328 12.992 1 98.62 64 GLY B CA 1
ATOM 4457 C C . GLY B 1 64 ? -12.312 22.734 11.875 1 98.62 64 GLY B C 1
ATOM 4458 O O . GLY B 1 64 ? -13.453 22.25 11.82 1 98.62 64 GLY B O 1
ATOM 4459 N N . GLN B 1 65 ? -11.867 23.672 11.07 1 97.94 65 GLN B N 1
ATOM 4460 C CA . GLN B 1 65 ? -12.688 24.188 9.977 1 97.94 65 GLN B CA 1
ATOM 4461 C C . GLN B 1 65 ? -12.148 23.75 8.625 1 97.94 65 GLN B C 1
ATOM 4463 O O . GLN B 1 65 ? -10.938 23.578 8.453 1 97.94 65 GLN B O 1
ATOM 4468 N N . ASN B 1 66 ? -13.07 23.547 7.699 1 95.75 66 ASN B N 1
ATOM 4469 C CA . ASN B 1 66 ? -12.664 23.328 6.316 1 95.75 66 ASN B CA 1
ATOM 4470 C C . ASN B 1 66 ? -11.891 24.516 5.762 1 95.75 66 ASN B C 1
ATOM 4472 O O . ASN B 1 66 ? -12.258 25.672 6.004 1 95.75 66 ASN B O 1
ATOM 4476 N N . PRO B 1 67 ? -10.867 24.219 5.074 1 94.06 67 PRO B N 1
ATOM 4477 C CA . PRO B 1 67 ? -10.078 25.328 4.535 1 94.06 67 PRO B CA 1
ATOM 4478 C C . PRO B 1 67 ? -10.898 26.281 3.664 1 94.06 67 PRO B C 1
ATOM 4480 O O . PRO B 1 67 ? -10.57 27.453 3.545 1 94.06 67 PRO B O 1
ATOM 4483 N N . TYR B 1 68 ? -11.953 25.812 3.148 1 91.38 68 TYR B N 1
ATOM 4484 C CA . TYR B 1 68 ? -12.867 26.688 2.432 1 91.38 68 TYR B CA 1
ATOM 4485 C C . TYR B 1 68 ? -13.359 27.828 3.332 1 91.38 68 TYR B C 1
ATOM 4487 O O . TYR B 1 68 ? -13.5 28.969 2.889 1 91.38 68 TYR B O 1
ATOM 4495 N N . ARG B 1 69 ? -13.586 27.547 4.535 1 94.25 69 ARG B N 1
ATOM 4496 C CA . ARG B 1 69 ? -14.133 28.516 5.484 1 94.25 69 ARG B CA 1
ATOM 4497 C C . ARG B 1 69 ? -13.07 29.516 5.914 1 94.25 69 ARG B C 1
ATOM 4499 O O . ARG B 1 69 ? -13.344 30.719 5.98 1 94.25 69 ARG B O 1
ATOM 4506 N N . THR B 1 70 ? -11.891 29.016 6.164 1 94.88 70 THR B N 1
ATOM 4507 C CA . THR B 1 70 ? -10.859 29.891 6.711 1 94.88 70 THR B CA 1
ATOM 4508 C C . THR B 1 70 ? -10.172 30.688 5.598 1 94.88 70 THR B C 1
ATOM 4510 O O . THR B 1 70 ? -9.578 31.734 5.852 1 94.88 70 THR B O 1
ATOM 4513 N N . GLY B 1 71 ? -10.211 30.109 4.391 1 93.69 71 GLY B N 1
ATOM 4514 C CA . GLY B 1 71 ? -9.477 30.703 3.281 1 93.69 71 GLY B CA 1
ATOM 4515 C C . GLY B 1 71 ? -8 30.344 3.289 1 93.69 71 GLY B C 1
ATOM 4516 O O . GLY B 1 71 ? -7.238 30.812 2.436 1 93.69 71 GLY B O 1
ATOM 4517 N N . LEU B 1 72 ? -7.543 29.562 4.234 1 95 72 LEU B N 1
ATOM 4518 C CA . LEU B 1 72 ? -6.152 29.156 4.344 1 95 72 LEU B CA 1
ATOM 4519 C C . LEU B 1 72 ? -5.898 27.891 3.516 1 95 72 LEU B C 1
ATOM 4521 O O . LEU B 1 72 ? -5.645 26.828 4.07 1 95 72 LEU B O 1
ATOM 4525 N N . THR B 1 73 ? -5.875 28.047 2.203 1 92.12 73 THR B N 1
ATOM 4526 C CA . THR B 1 73 ? -5.797 26.906 1.291 1 92.12 73 THR B CA 1
ATOM 4527 C C . THR B 1 73 ? -4.414 26.828 0.654 1 92.12 73 THR B C 1
ATOM 4529 O O . THR B 1 73 ? -4.039 25.781 0.105 1 92.12 73 THR B O 1
ATOM 4532 N N . LYS B 1 74 ? -3.717 27.969 0.739 1 85.25 74 LYS B N 1
ATOM 4533 C CA . LYS B 1 74 ? -2.42 28.047 0.073 1 85.25 74 LYS B CA 1
ATOM 4534 C C . LYS B 1 74 ? -1.374 28.688 0.988 1 85.25 74 LYS B C 1
ATOM 4536 O O . LYS B 1 74 ? -1.718 29.406 1.929 1 85.25 74 LYS B O 1
ATOM 4541 N N . VAL B 1 75 ? -0.203 28.453 0.525 1 71.44 75 VAL B N 1
ATOM 4542 C CA . VAL B 1 75 ? 0.931 28.984 1.283 1 71.44 75 VAL B CA 1
ATOM 4543 C C . VAL B 1 75 ? 0.996 30.5 1.14 1 71.44 75 VAL B C 1
ATOM 4545 O O . VAL B 1 75 ? 0.874 31.031 0.034 1 71.44 75 VAL B O 1
ATOM 4548 N N . GLY B 1 76 ? 1.141 31.078 2.281 1 73.81 76 GLY B N 1
ATOM 4549 C CA . GLY B 1 76 ? 1.294 32.531 2.262 1 73.81 76 GLY B CA 1
ATOM 4550 C C . GLY B 1 76 ? 2.709 32.969 1.951 1 73.81 76 GLY B C 1
ATOM 4551 O O . GLY B 1 76 ? 3.672 32.281 2.264 1 73.81 76 GLY B O 1
ATOM 4552 N N . LEU B 1 77 ? 2.811 34.094 1.341 1 79.06 77 LEU B N 1
ATOM 4553 C CA . LEU B 1 77 ? 4.098 34.719 1.021 1 79.06 77 LEU B CA 1
ATOM 4554 C C . LEU B 1 77 ? 4.59 35.594 2.174 1 79.06 77 LEU B C 1
ATOM 4556 O O . LEU B 1 77 ? 3.801 36 3.027 1 79.06 77 LEU B O 1
ATOM 4560 N N . PRO B 1 78 ? 5.848 35.75 2.174 1 83 78 PRO B N 1
ATOM 4561 C CA . PRO B 1 78 ? 6.375 36.688 3.193 1 83 78 PRO B CA 1
ATOM 4562 C C . PRO B 1 78 ? 5.645 38 3.225 1 83 78 PRO B C 1
ATOM 4564 O O . PRO B 1 78 ? 5.426 38.625 2.176 1 83 78 PRO B O 1
ATOM 4567 N N . GLY B 1 79 ? 5.227 38.312 4.367 1 84.81 79 GLY B N 1
ATOM 4568 C CA . GLY B 1 79 ? 4.617 39.625 4.566 1 84.81 79 GLY B CA 1
ATOM 4569 C C . GLY B 1 79 ? 3.152 39.656 4.172 1 84.81 79 GLY B C 1
ATOM 4570 O O . GLY B 1 79 ? 2.469 40.656 4.402 1 84.81 79 GLY B O 1
ATOM 4571 N N . ALA B 1 80 ? 2.666 38.562 3.68 1 85.81 80 ALA B N 1
ATOM 4572 C CA . ALA B 1 80 ? 1.283 38.531 3.207 1 85.81 80 ALA B CA 1
ATOM 4573 C C . ALA B 1 80 ? 0.306 38.75 4.359 1 85.81 80 ALA B C 1
ATOM 4575 O O . ALA B 1 80 ? 0.546 38.281 5.477 1 85.81 80 ALA B O 1
ATOM 4576 N N . GLU B 1 81 ? -0.797 39.406 4.012 1 88.12 81 GLU B N 1
ATOM 4577 C CA . GLU B 1 81 ? -1.833 39.656 5.012 1 88.12 81 GLU B CA 1
ATOM 4578 C C . GLU B 1 81 ? -2.65 38.375 5.277 1 88.12 81 GLU B C 1
ATOM 4580 O O . GLU B 1 81 ? -3.291 38.281 6.324 1 88.12 81 GLU B O 1
ATOM 4585 N N . LEU B 1 82 ? -2.576 37.531 4.328 1 90.25 82 LEU B N 1
ATOM 4586 C CA . LEU B 1 82 ? -3.303 36.281 4.492 1 90.25 82 LEU B CA 1
ATOM 4587 C C . LEU B 1 82 ? -2.652 35.438 5.566 1 90.25 82 LEU B C 1
ATOM 4589 O O . LEU B 1 82 ? -1.432 35.25 5.574 1 90.25 82 LEU B O 1
ATOM 4593 N N . GLY B 1 83 ? -3.383 34.906 6.508 1 94.5 83 GLY B N 1
ATOM 4594 C CA . GLY B 1 83 ? -2.963 34.094 7.625 1 94.5 83 GLY B CA 1
ATOM 4595 C C . GLY B 1 83 ? -4.082 33.812 8.609 1 94.5 83 GLY B C 1
ATOM 4596 O O . GLY B 1 83 ? -5.25 34.094 8.328 1 94.5 83 GLY B O 1
ATOM 4597 N N . LEU B 1 84 ? -3.699 33.125 9.617 1 95.94 84 LEU B N 1
ATOM 4598 C CA . LEU B 1 84 ? -4.68 32.844 10.656 1 95.94 84 LEU B CA 1
ATOM 4599 C C . LEU B 1 84 ? -5.285 34.094 11.227 1 95.94 84 LEU B C 1
ATOM 4601 O O . LEU B 1 84 ? -4.559 35.031 11.57 1 95.94 84 LEU B O 1
ATOM 4605 N N . GLN B 1 85 ? -6.613 34.188 11.289 1 95.38 85 GLN B N 1
ATOM 4606 C CA . GLN B 1 85 ? -7.328 35.375 11.703 1 95.38 85 GLN B CA 1
ATOM 4607 C C . GLN B 1 85 ? -7.832 35.25 13.141 1 95.38 85 GLN B C 1
ATOM 4609 O O . GLN B 1 85 ? -8.164 34.156 13.594 1 95.38 85 GLN B O 1
ATOM 4614 N N . PRO B 1 86 ? -7.922 36.375 13.812 1 94.81 86 PRO B N 1
ATOM 4615 C CA . PRO B 1 86 ? -8.305 36.312 15.219 1 94.81 86 PRO B CA 1
ATOM 4616 C C . PRO B 1 86 ? -9.742 35.844 15.43 1 94.81 86 PRO B C 1
ATOM 4618 O O . PRO B 1 86 ? -10.109 35.438 16.531 1 94.81 86 PRO B O 1
ATOM 4621 N N . GLN B 1 87 ? -10.562 35.844 14.375 1 95.69 87 GLN B N 1
ATOM 4622 C CA . GLN B 1 87 ? -11.953 35.438 14.484 1 95.69 87 GLN B CA 1
ATOM 4623 C C . GLN B 1 87 ? -12.086 33.938 14.453 1 95.69 87 GLN B C 1
ATOM 4625 O O . GLN B 1 87 ? -13.148 33.375 14.758 1 95.69 87 GLN B O 1
ATOM 4630 N N . ASP B 1 88 ? -11.031 33.25 14.148 1 96.5 88 ASP B N 1
ATOM 4631 C CA . ASP B 1 88 ? -11.047 31.812 14.125 1 96.5 88 ASP B CA 1
ATOM 4632 C C . ASP B 1 88 ? -10.359 31.219 15.359 1 96.5 88 ASP B C 1
ATOM 4634 O O . ASP B 1 88 ? -9.133 31.297 15.484 1 96.5 88 ASP B O 1
ATOM 4638 N N . PRO B 1 89 ? -11.133 30.641 16.234 1 97.81 89 PRO B N 1
ATOM 4639 C CA . PRO B 1 89 ? -10.469 30.016 17.375 1 97.81 89 PRO B CA 1
ATOM 4640 C C . PRO B 1 89 ? -9.641 28.797 16.984 1 97.81 89 PRO B C 1
ATOM 4642 O O . PRO B 1 89 ? -9.93 28.141 15.969 1 97.81 89 PRO B O 1
ATOM 4645 N N . THR B 1 90 ? -8.633 28.5 17.781 1 98.5 90 THR B N 1
ATOM 4646 C CA . THR B 1 90 ? -7.812 27.312 17.578 1 98.5 90 THR B CA 1
ATOM 4647 C C . THR B 1 90 ? -8.031 26.312 18.703 1 98.5 90 THR B C 1
ATOM 4649 O O . THR B 1 90 ? -8.641 26.641 19.719 1 98.5 90 THR B O 1
ATOM 4652 N N . ILE B 1 91 ? -7.578 25.047 18.453 1 98.75 91 ILE B N 1
ATOM 4653 C CA . ILE B 1 91 ? -7.547 24.047 19.516 1 98.75 91 ILE B CA 1
ATOM 4654 C C . ILE B 1 91 ? -6.84 24.625 20.734 1 98.75 91 ILE B C 1
ATOM 4656 O O . ILE B 1 91 ? -7.285 24.422 21.875 1 98.75 91 ILE B O 1
ATOM 4660 N N . ALA B 1 92 ? -5.762 25.359 20.547 1 98.56 92 ALA B N 1
ATOM 4661 C CA . ALA B 1 92 ? -4.996 25.953 21.641 1 98.56 92 ALA B CA 1
ATOM 4662 C C . ALA B 1 92 ? -5.848 26.938 22.438 1 98.56 92 ALA B C 1
ATOM 4664 O O . ALA B 1 92 ? -5.867 26.891 23.672 1 98.56 92 ALA B O 1
ATOM 4665 N N . THR B 1 93 ? -6.59 27.812 21.734 1 97.69 93 THR B N 1
ATOM 4666 C CA . THR B 1 93 ? -7.484 28.781 22.375 1 97.69 93 THR B CA 1
ATOM 4667 C C . THR B 1 93 ? -8.508 28.062 23.25 1 97.69 93 THR B C 1
ATOM 4669 O O . THR B 1 93 ? -8.742 28.438 24.391 1 97.69 93 THR B O 1
ATOM 4672 N N . ALA B 1 94 ? -9.055 27.047 22.672 1 98.44 94 ALA B N 1
ATOM 4673 C CA . ALA B 1 94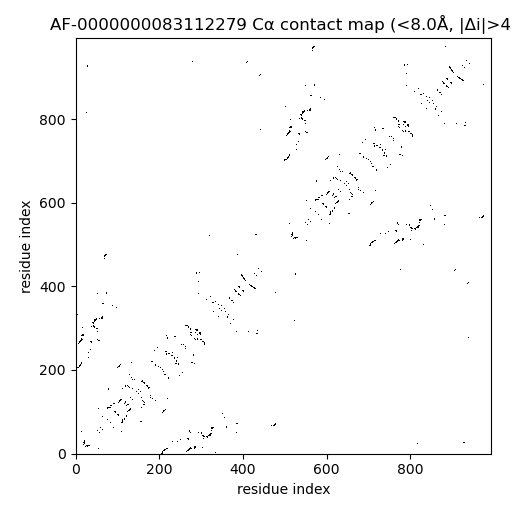 ? -10.148 26.344 23.328 1 98.44 94 ALA B CA 1
ATOM 4674 C C . ALA B 1 94 ? -9.641 25.531 24.516 1 98.44 94 ALA B C 1
ATOM 4676 O O . ALA B 1 94 ? -10.289 25.484 25.562 1 98.44 94 ALA B O 1
ATOM 4677 N N . LEU B 1 95 ? -8.469 24.859 24.359 1 98.44 95 LEU B N 1
ATOM 4678 C CA . LEU B 1 95 ? -7.922 24.062 25.453 1 98.44 95 LEU B CA 1
ATOM 4679 C C . LEU B 1 95 ? -7.375 24.953 26.547 1 98.44 95 LEU B C 1
ATOM 4681 O O . LEU B 1 95 ? -7.441 24.609 27.734 1 98.44 95 LEU B O 1
ATOM 4685 N N . LYS B 1 96 ? -6.836 26.094 26.188 1 97.06 96 LYS B N 1
ATOM 4686 C CA . LYS B 1 96 ? -6.406 27.078 27.188 1 97.06 96 LYS B CA 1
ATOM 4687 C C . LYS B 1 96 ? -7.57 27.484 28.078 1 97.06 96 LYS B C 1
ATOM 4689 O O . LYS B 1 96 ? -7.395 27.656 29.297 1 97.06 96 LYS B O 1
ATOM 4694 N N . ALA B 1 97 ? -8.727 27.641 27.531 1 96.75 97 ALA B N 1
ATOM 4695 C CA . ALA B 1 97 ? -9.938 27.969 28.266 1 96.75 97 ALA B CA 1
ATOM 4696 C C . ALA B 1 97 ? -10.289 26.859 29.266 1 96.75 97 ALA B C 1
ATOM 4698 O O . ALA B 1 97 ? -11.078 27.078 30.188 1 96.75 97 ALA B O 1
ATOM 4699 N N . GLN B 1 98 ? -9.719 25.688 29.062 1 97.06 98 GLN B N 1
ATOM 4700 C CA . GLN B 1 98 ? -9.953 24.562 29.969 1 97.06 98 GLN B CA 1
ATOM 4701 C C . GLN B 1 98 ? -8.773 24.344 30.906 1 97.06 98 GLN B C 1
ATOM 4703 O O . GLN B 1 98 ? -8.68 23.312 31.562 1 97.06 98 GLN B O 1
ATOM 4708 N N . GLY B 1 99 ? -7.832 25.234 30.906 1 96.75 99 GLY B N 1
ATOM 4709 C CA . GLY B 1 99 ? -6.766 25.203 31.891 1 96.75 99 GLY B CA 1
ATOM 4710 C C . GLY B 1 99 ? -5.48 24.594 31.359 1 96.75 99 GLY B C 1
ATOM 4711 O O . GLY B 1 99 ? -4.535 24.359 32.125 1 96.75 99 GLY B O 1
ATOM 4712 N N . TYR B 1 100 ? -5.383 24.344 30.062 1 98.38 100 TYR B N 1
ATOM 4713 C CA . TYR B 1 100 ? -4.176 23.766 29.484 1 98.38 100 TYR B CA 1
ATOM 4714 C C . TYR B 1 100 ? -3.115 24.844 29.25 1 98.38 100 TYR B C 1
ATOM 4716 O O . TYR B 1 100 ? -3.439 25.969 28.891 1 98.38 100 TYR B O 1
ATOM 4724 N N . ALA B 1 101 ? -1.881 24.453 29.453 1 98.5 101 ALA B N 1
ATOM 4725 C CA . ALA B 1 101 ? -0.78 25.172 28.812 1 98.5 101 ALA B CA 1
ATOM 4726 C C . ALA B 1 101 ? -0.573 24.719 27.375 1 98.5 101 ALA B C 1
ATOM 4728 O O . ALA B 1 101 ? -0.678 23.516 27.078 1 98.5 101 ALA B O 1
ATOM 4729 N N . THR B 1 102 ? -0.346 25.625 26.5 1 98.75 102 THR B N 1
ATOM 4730 C CA . THR B 1 102 ? -0.328 25.297 25.078 1 98.75 102 THR B CA 1
ATOM 4731 C C . THR B 1 102 ? 0.981 25.734 24.438 1 98.75 102 THR B C 1
ATOM 4733 O O . THR B 1 102 ? 1.434 26.859 24.656 1 98.75 102 THR B O 1
ATOM 4736 N N . GLY B 1 103 ? 1.693 24.828 23.734 1 98.94 103 GLY B N 1
ATOM 4737 C CA . GLY B 1 103 ? 2.947 25.109 23.062 1 98.94 103 GLY B CA 1
ATOM 4738 C C . GLY B 1 103 ? 3.006 24.547 21.656 1 98.94 103 GLY B C 1
ATOM 4739 O O . GLY B 1 103 ? 2.541 23.438 21.406 1 98.94 103 GLY B O 1
ATOM 4740 N N . GLN B 1 104 ? 3.469 25.344 20.719 1 98.88 104 GLN B N 1
ATOM 4741 C CA . GLN B 1 104 ? 3.779 24.875 19.375 1 98.88 104 GLN B CA 1
ATOM 4742 C C . GLN B 1 104 ? 5.273 24.969 19.094 1 98.88 104 GLN B C 1
ATOM 4744 O O . GLN B 1 104 ? 5.898 26 19.344 1 98.88 104 GLN B O 1
ATOM 4749 N N . PHE B 1 105 ? 5.852 23.953 18.609 1 98.94 105 PHE B N 1
ATOM 4750 C CA . PHE B 1 105 ? 7.281 23.891 18.328 1 98.94 105 PHE B CA 1
ATOM 4751 C C . PHE B 1 105 ? 7.543 23.297 16.953 1 98.94 105 PHE B C 1
ATOM 4753 O O . PHE B 1 105 ? 6.992 22.25 16.609 1 98.94 105 PHE B O 1
ATOM 4760 N N . GLY B 1 106 ? 8.398 23.891 16.219 1 98.62 106 GLY B N 1
ATOM 4761 C CA . GLY B 1 106 ? 8.672 23.516 14.836 1 98.62 106 GLY B CA 1
ATOM 4762 C C . GLY B 1 106 ? 7.859 24.297 13.82 1 98.62 106 GLY B C 1
ATOM 4763 O O . GLY B 1 106 ? 7.465 25.422 14.078 1 98.62 106 GLY B O 1
ATOM 4764 N N . LYS B 1 107 ? 7.574 23.719 12.68 1 97.81 107 LYS B N 1
ATOM 4765 C CA . LYS B 1 107 ? 6.973 24.406 11.539 1 97.81 107 LYS B CA 1
ATOM 4766 C C . LYS B 1 107 ? 5.527 24.797 11.828 1 97.81 107 LYS B C 1
ATOM 4768 O O . LYS B 1 107 ? 4.762 24.016 12.383 1 97.81 107 LYS B O 1
ATOM 4773 N N . ASN B 1 108 ? 5.148 26.016 11.477 1 96.88 108 ASN B N 1
ATOM 4774 C CA . ASN B 1 108 ? 3.787 26.516 11.648 1 96.88 108 ASN B CA 1
ATOM 4775 C C . ASN B 1 108 ? 3.051 26.594 10.312 1 96.88 108 ASN B C 1
ATOM 4777 O O . ASN B 1 108 ? 2.33 25.672 9.938 1 96.88 108 ASN B O 1
ATOM 4781 N N . HIS B 1 109 ? 3.359 27.641 9.461 1 95.06 109 HIS B N 1
ATOM 4782 C CA . HIS B 1 109 ? 2.906 27.859 8.086 1 95.06 109 HIS B CA 1
ATOM 4783 C C . HIS B 1 109 ? 1.464 28.344 8.055 1 95.06 109 HIS B C 1
ATOM 4785 O O . HIS B 1 109 ? 0.683 27.938 7.195 1 95.06 109 HIS B O 1
ATOM 4791 N N . LEU B 1 110 ? 1 29.188 9.023 1 96.56 110 LEU B N 1
ATOM 4792 C CA . LEU B 1 110 ? -0.354 29.734 9.062 1 96.56 110 LEU B CA 1
ATOM 4793 C C . LEU B 1 110 ? -0.333 31.25 8.953 1 96.56 110 LEU B C 1
ATOM 4795 O O . LEU B 1 110 ? -1.177 31.938 9.539 1 96.56 110 LEU B O 1
ATOM 4799 N N . GLY B 1 111 ? 0.688 31.766 8.312 1 94.06 111 GLY B N 1
ATOM 4800 C CA . GLY B 1 111 ? 0.862 33.188 8.102 1 94.06 111 GLY B CA 1
ATOM 4801 C C . GLY B 1 111 ? 2.256 33.688 8.445 1 94.06 111 GLY B C 1
ATOM 4802 O O . GLY B 1 111 ? 3.041 32.969 9.055 1 94.06 111 GLY B O 1
ATOM 4803 N N . ASP B 1 112 ? 2.518 34.906 8.062 1 93.81 112 ASP B N 1
ATOM 4804 C CA . ASP B 1 112 ? 3.871 35.438 8.195 1 93.81 112 ASP B CA 1
ATOM 4805 C C . ASP B 1 112 ? 3.93 36.531 9.25 1 93.81 112 ASP B C 1
ATOM 4807 O O . ASP B 1 112 ? 4.898 36.625 10 1 93.81 112 ASP B O 1
ATOM 4811 N N . ARG B 1 113 ? 2.902 37.312 9.367 1 94.56 113 ARG B N 1
ATOM 4812 C CA . ARG B 1 113 ? 2.928 38.531 10.172 1 94.56 113 ARG B CA 1
ATOM 4813 C C . ARG B 1 113 ? 2.779 38.219 11.656 1 94.56 113 ARG B C 1
ATOM 4815 O O . ARG B 1 113 ? 2.283 37.125 12.023 1 94.56 113 ARG B O 1
ATOM 4822 N N . ASP B 1 114 ? 3.162 39.188 12.453 1 96.25 114 ASP B N 1
ATOM 4823 C CA . ASP B 1 114 ? 3.135 39 13.898 1 96.25 114 ASP B CA 1
ATOM 4824 C C . ASP B 1 114 ? 1.73 38.625 14.375 1 96.25 114 ASP B C 1
ATOM 4826 O O . ASP B 1 114 ? 1.572 37.812 15.289 1 96.25 114 ASP B O 1
ATOM 4830 N N . GLU B 1 115 ? 0.728 39.188 13.75 1 95.69 115 GLU B N 1
ATOM 4831 C CA . GLU B 1 115 ? -0.648 38.938 14.164 1 95.69 115 GLU B CA 1
ATOM 4832 C C . GLU B 1 115 ? -1.069 37.5 13.836 1 95.69 115 GLU B C 1
ATOM 4834 O O . GLU B 1 115 ? -2.086 37.031 14.336 1 95.69 115 GLU B O 1
ATOM 4839 N N . HIS B 1 116 ? -0.275 36.812 12.984 1 96.38 116 HIS B N 1
ATOM 4840 C CA . HIS B 1 116 ? -0.603 35.438 12.586 1 96.38 116 HIS B CA 1
ATOM 4841 C C . HIS B 1 116 ? 0.086 34.438 13.492 1 96.38 116 HIS B C 1
ATOM 4843 O O . HIS B 1 116 ? -0.221 33.25 13.438 1 96.38 116 HIS B O 1
ATOM 4849 N N . LEU B 1 117 ? 1.046 34.844 14.266 1 97.75 117 LEU B N 1
ATOM 4850 C CA . LEU B 1 117 ? 1.891 33.938 15.023 1 97.75 117 LEU B CA 1
ATOM 4851 C C . LEU B 1 117 ? 1.067 33.156 16.047 1 97.75 117 LEU B C 1
ATOM 4853 O O . LEU B 1 117 ? 0.054 33.656 16.547 1 97.75 117 LEU B O 1
ATOM 4857 N N . PRO B 1 118 ? 1.493 31.938 16.391 1 98.06 118 PRO B N 1
ATOM 4858 C CA . PRO B 1 118 ? 0.744 31.047 17.281 1 98.06 118 PRO B CA 1
ATOM 4859 C C . PRO B 1 118 ? 0.397 31.703 18.609 1 98.06 118 PRO B C 1
ATOM 4861 O O . PRO B 1 118 ? -0.69 31.484 19.156 1 98.06 118 PRO B O 1
ATOM 4864 N N . THR B 1 119 ? 1.261 32.594 19.141 1 98.19 119 THR B N 1
ATOM 4865 C CA . THR B 1 119 ? 1.073 33.188 20.453 1 98.19 119 THR B CA 1
ATOM 4866 C C . THR B 1 119 ? -0.031 34.219 20.438 1 98.19 119 THR B C 1
ATOM 4868 O O . THR B 1 119 ? -0.52 34.656 21.484 1 98.19 119 THR B O 1
ATOM 4871 N N . MET B 1 120 ? -0.464 34.594 19.234 1 96.81 120 MET B N 1
ATOM 4872 C CA . MET B 1 120 ? -1.621 35.469 19.094 1 96.81 120 MET B CA 1
ATOM 4873 C C . MET B 1 120 ? -2.902 34.656 18.922 1 96.81 120 MET B C 1
ATOM 4875 O O . MET B 1 120 ? -3.994 35.25 18.844 1 96.81 120 MET B O 1
ATOM 4879 N N . HIS B 1 121 ? -2.766 33.406 18.859 1 97.06 121 HIS B N 1
ATOM 4880 C CA . HIS B 1 121 ? -3.904 32.531 18.578 1 97.06 121 HIS B CA 1
ATOM 4881 C C . HIS B 1 121 ? -3.957 31.344 19.547 1 97.06 121 HIS B C 1
ATOM 4883 O O . HIS B 1 121 ? -4.172 30.203 19.125 1 97.06 121 HIS B O 1
ATOM 4889 N N . GLY B 1 122 ? -3.693 31.578 20.781 1 96.81 122 GLY B N 1
ATOM 4890 C CA . GLY B 1 122 ? -4.012 30.625 21.828 1 96.81 122 GLY B CA 1
ATOM 4891 C C . GLY B 1 122 ? -2.789 29.906 22.375 1 96.81 122 GLY B C 1
ATOM 4892 O O . GLY B 1 122 ? -2.83 29.359 23.484 1 96.81 122 GLY B O 1
ATOM 4893 N N . PHE B 1 123 ? -1.659 29.906 21.688 1 98.44 123 PHE B N 1
ATOM 4894 C CA . PHE B 1 123 ? -0.462 29.234 22.188 1 98.44 123 PHE B CA 1
ATOM 4895 C C . PHE B 1 123 ? 0.278 30.141 23.172 1 98.44 123 PHE B C 1
ATOM 4897 O O . PHE B 1 123 ? 0.384 31.359 22.953 1 98.44 123 PHE B O 1
ATOM 4904 N N . ASP B 1 124 ? 0.811 29.562 24.203 1 98.44 124 ASP B N 1
ATOM 4905 C CA . ASP B 1 124 ? 1.586 30.297 25.203 1 98.44 124 ASP B CA 1
ATOM 4906 C C . ASP B 1 124 ? 3.016 30.531 24.719 1 98.44 124 ASP B C 1
ATOM 4908 O O . ASP B 1 124 ? 3.65 31.516 25.094 1 98.44 124 ASP B O 1
ATOM 4912 N N . GLU B 1 125 ? 3.445 29.594 23.984 1 98.75 125 GLU B N 1
ATOM 4913 C CA . GLU B 1 125 ? 4.824 29.609 23.5 1 98.75 125 GLU B CA 1
ATOM 4914 C C . GLU B 1 125 ? 4.93 28.984 22.109 1 98.75 125 GLU B C 1
ATOM 4916 O O . GLU B 1 125 ? 4.281 27.969 21.828 1 98.75 125 GLU B O 1
ATOM 4921 N N . PHE B 1 126 ? 5.684 29.703 21.266 1 98.81 126 PHE B N 1
ATOM 4922 C CA . PHE B 1 126 ? 6.008 29.172 19.938 1 98.81 126 PHE B CA 1
ATOM 4923 C C . PHE B 1 126 ? 7.504 29.281 19.656 1 98.81 126 PHE B C 1
ATOM 4925 O O . PHE B 1 126 ? 8.117 30.328 19.938 1 98.81 126 PHE B O 1
ATOM 4932 N N . PHE B 1 127 ? 8.102 28.203 19.125 1 98.94 127 PHE B N 1
ATOM 4933 C CA . PHE B 1 127 ? 9.469 28.203 18.641 1 98.94 127 PHE B CA 1
ATOM 4934 C C . PHE B 1 127 ? 9.586 27.406 17.344 1 98.94 127 PHE B C 1
ATOM 4936 O O . PHE B 1 127 ? 9.43 26.188 17.359 1 98.94 127 PHE B O 1
ATOM 4943 N N . GLY B 1 128 ? 9.797 28.109 16.312 1 98.56 128 GLY B N 1
ATOM 4944 C CA . GLY B 1 128 ? 9.867 27.391 15.055 1 98.56 128 GLY B CA 1
ATOM 4945 C C . GLY B 1 128 ? 9.891 28.297 13.844 1 98.56 128 GLY B C 1
ATOM 4946 O O . GLY B 1 128 ? 10.07 29.516 13.977 1 98.56 128 GLY B O 1
ATOM 4947 N N . ASN B 1 129 ? 9.883 27.719 12.68 1 97.19 129 ASN B N 1
ATOM 4948 C CA . ASN B 1 129 ? 9.914 28.422 11.398 1 97.19 129 ASN B CA 1
ATOM 4949 C C . ASN B 1 129 ? 8.516 28.547 10.797 1 97.19 129 ASN B C 1
ATOM 4951 O O . ASN B 1 129 ? 7.613 27.797 11.148 1 97.19 129 ASN B O 1
ATOM 4955 N N . LEU B 1 130 ? 8.359 29.484 9.906 1 95.81 130 LEU B N 1
ATOM 4956 C CA . LEU B 1 130 ? 7.031 29.797 9.391 1 95.81 130 LEU B CA 1
ATOM 4957 C C . LEU B 1 130 ? 6.816 29.172 8.016 1 95.81 130 LEU B C 1
ATOM 4959 O O . LEU B 1 130 ? 5.68 29.047 7.559 1 95.81 130 LEU B O 1
ATOM 4963 N N . TYR B 1 131 ? 7.953 28.75 7.352 1 92.5 131 TYR B N 1
ATOM 4964 C CA . TYR B 1 131 ? 7.836 28.266 5.984 1 92.5 131 TYR B CA 1
ATOM 4965 C C . TYR B 1 131 ? 8.469 26.891 5.84 1 92.5 131 TYR B C 1
ATOM 4967 O O . TYR B 1 131 ? 8.93 26.297 6.824 1 92.5 131 TYR B O 1
ATOM 4975 N N . HIS B 1 132 ? 8.297 26.359 4.641 1 91.69 132 HIS B N 1
ATOM 4976 C CA . HIS B 1 132 ? 8.922 25.078 4.328 1 91.69 132 HIS B CA 1
ATOM 4977 C C . HIS B 1 132 ? 10.391 25.266 3.963 1 91.69 132 HIS B C 1
ATOM 4979 O O . HIS B 1 132 ? 10.828 26.375 3.648 1 91.69 132 HIS B O 1
ATOM 4985 N N . LEU B 1 133 ? 11.102 24.141 3.941 1 93.62 133 LEU B N 1
ATOM 4986 C CA . LEU B 1 133 ? 12.562 24.125 3.887 1 93.62 133 LEU B CA 1
ATOM 4987 C C . LEU B 1 133 ? 13.062 24.828 2.627 1 93.62 133 LEU B C 1
ATOM 4989 O O . LEU B 1 133 ? 13.969 25.656 2.693 1 93.62 133 LEU B O 1
ATOM 4993 N N . ASN B 1 134 ? 12.469 24.578 1.5 1 92 134 ASN B N 1
ATOM 4994 C CA . ASN B 1 134 ? 12.977 25.156 0.26 1 92 134 ASN B CA 1
ATOM 4995 C C . ASN B 1 134 ? 12.805 26.672 0.24 1 92 134 ASN B C 1
ATOM 4997 O O . ASN B 1 134 ? 13.648 27.391 -0.309 1 92 134 ASN B O 1
ATOM 5001 N N . ALA B 1 135 ? 11.734 27.172 0.873 1 91.56 135 ALA B N 1
ATOM 5002 C CA . ALA B 1 135 ? 11.562 28.625 0.981 1 91.56 135 ALA B CA 1
ATOM 5003 C C . ALA B 1 135 ? 12.609 29.234 1.915 1 91.56 135 ALA B C 1
ATOM 5005 O O . ALA B 1 135 ? 13.148 30.297 1.636 1 91.56 135 ALA B O 1
ATOM 5006 N N . GLU B 1 136 ? 12.875 28.531 2.967 1 94 136 GLU B N 1
ATOM 5007 C CA . GLU B 1 136 ? 13.789 29.031 3.988 1 94 136 GLU B CA 1
ATOM 5008 C C . GLU B 1 136 ? 15.227 29.094 3.463 1 94 136 GLU B C 1
ATOM 5010 O O . GLU B 1 136 ? 16.016 29.922 3.908 1 94 136 GLU B O 1
ATOM 5015 N N . GLU B 1 137 ? 15.555 28.281 2.471 1 95 137 GLU B N 1
ATOM 5016 C CA . GLU B 1 137 ? 16.938 28.25 2.021 1 95 137 GLU B CA 1
ATOM 5017 C C . GLU B 1 137 ? 17.125 29.078 0.752 1 95 137 GLU B C 1
ATOM 5019 O O . GLU B 1 137 ? 18.234 29.188 0.231 1 95 137 GLU B O 1
ATOM 5024 N N . GLU B 1 138 ? 16.125 29.734 0.25 1 93.62 138 GLU B N 1
ATOM 5025 C CA . GLU B 1 138 ? 16.188 30.516 -0.978 1 93.62 138 GLU B CA 1
ATOM 5026 C C . GLU B 1 138 ? 17.266 31.578 -0.891 1 93.62 138 GLU B C 1
ATOM 5028 O O . GLU B 1 138 ? 18.016 31.797 -1.846 1 93.62 138 GLU B O 1
ATOM 5033 N N . PRO B 1 139 ? 17.375 32.219 0.252 1 94.81 139 PRO B N 1
ATOM 5034 C CA . PRO B 1 139 ? 18.359 33.312 0.326 1 94.81 139 PRO B CA 1
ATOM 5035 C C . PRO B 1 139 ? 19.797 32.812 0.122 1 94.81 139 PRO B C 1
ATOM 5037 O O . PRO B 1 139 ? 20.703 33.625 -0.098 1 94.81 139 PRO B O 1
ATOM 5040 N N . GLU B 1 140 ? 20 31.5 0.238 1 96 140 GLU B N 1
ATOM 5041 C CA . GLU B 1 140 ? 21.328 30.938 0.082 1 96 140 GLU B CA 1
ATOM 5042 C C . GLU B 1 140 ? 21.609 30.578 -1.374 1 96 140 GLU B C 1
ATOM 5044 O O . GLU B 1 140 ? 22.734 30.188 -1.715 1 96 140 GLU B O 1
ATOM 5049 N N . LEU B 1 141 ? 20.688 30.75 -2.227 1 94.69 141 LEU B N 1
ATOM 5050 C CA . LEU B 1 141 ? 20.922 30.469 -3.641 1 94.69 141 LEU B CA 1
ATOM 5051 C C . LEU B 1 141 ? 21.891 31.469 -4.242 1 94.69 141 LEU B C 1
ATOM 5053 O O . LEU B 1 141 ? 21.859 32.656 -3.898 1 94.69 141 LEU B O 1
ATOM 5057 N N . PRO B 1 142 ? 22.703 30.984 -5.203 1 94.62 142 PRO B N 1
ATOM 5058 C CA . PRO B 1 142 ? 23.719 31.875 -5.766 1 94.62 142 PRO B CA 1
ATOM 5059 C C . PRO B 1 142 ? 23.109 33.062 -6.5 1 94.62 142 PRO B C 1
ATOM 5061 O O . PRO B 1 142 ? 23.719 34.156 -6.539 1 94.62 142 PRO B O 1
ATOM 5064 N N . ASP B 1 143 ? 21.953 32.906 -7.027 1 95.06 143 ASP B N 1
ATOM 5065 C CA . ASP B 1 143 ? 21.344 33.969 -7.84 1 95.06 143 ASP B CA 1
ATOM 5066 C C . ASP B 1 143 ? 20.266 34.719 -7.059 1 95.06 143 ASP B C 1
ATOM 5068 O O . ASP B 1 143 ? 19.516 35.5 -7.633 1 95.06 143 ASP B O 1
ATOM 5072 N N . TYR B 1 144 ? 20.156 34.406 -5.73 1 93.56 144 TYR B N 1
ATOM 5073 C CA . TYR B 1 144 ? 19.297 35.219 -4.879 1 93.56 144 TYR B CA 1
ATOM 5074 C C . TYR B 1 144 ? 19.859 36.625 -4.707 1 93.56 144 TYR B C 1
ATOM 5076 O O . TYR B 1 144 ? 21.047 36.812 -4.43 1 93.56 144 TYR B O 1
ATOM 5084 N N . PRO B 1 145 ? 18.984 37.656 -4.871 1 93 145 PRO B N 1
ATOM 5085 C CA . PRO B 1 145 ? 19.5 39.031 -4.75 1 93 145 PRO B CA 1
ATOM 5086 C C . PRO B 1 145 ? 20.156 39.281 -3.395 1 93 145 PRO B C 1
ATOM 5088 O O . PRO B 1 145 ? 19.594 38.938 -2.354 1 93 145 PRO B O 1
ATOM 5091 N N . LYS B 1 146 ? 21.266 40 -3.418 1 92 146 LYS B N 1
ATOM 5092 C CA . LYS B 1 146 ? 22.047 40.188 -2.193 1 92 146 LYS B CA 1
ATOM 5093 C C . LYS B 1 146 ? 21.688 41.531 -1.529 1 92 146 LYS B C 1
ATOM 5095 O O . LYS B 1 146 ? 22.109 41.812 -0.408 1 92 146 LYS B O 1
ATOM 5100 N N . ASP B 1 147 ? 20.781 42.25 -2.135 1 92.44 147 ASP B N 1
ATOM 5101 C CA . ASP B 1 147 ? 20.297 43.5 -1.572 1 92.44 147 ASP B CA 1
ATOM 5102 C C . ASP B 1 147 ? 19.547 43.25 -0.26 1 92.44 147 ASP B C 1
ATOM 5104 O O . ASP B 1 147 ? 18.531 42.562 -0.234 1 92.44 147 ASP B O 1
ATOM 5108 N N . PRO B 1 148 ? 20 43.875 0.786 1 91.88 148 PRO B N 1
ATOM 5109 C CA . PRO B 1 148 ? 19.328 43.688 2.076 1 91.88 148 PRO B CA 1
ATOM 5110 C C . PRO B 1 148 ? 17.875 44.125 2.053 1 91.88 148 PRO B C 1
ATOM 5112 O O . PRO B 1 148 ? 17.047 43.594 2.783 1 91.88 148 PRO B O 1
ATOM 5115 N N . GLU B 1 149 ? 17.547 45.094 1.284 1 92.06 149 GLU B N 1
ATOM 5116 C CA . GLU B 1 149 ? 16.172 45.562 1.183 1 92.06 149 GLU B CA 1
ATOM 5117 C C . GLU B 1 149 ? 15.281 44.5 0.552 1 92.06 149 GLU B C 1
ATOM 5119 O O . GLU B 1 149 ? 14.102 44.375 0.897 1 92.06 149 GLU B O 1
ATOM 5124 N N . PHE B 1 150 ? 15.922 43.812 -0.407 1 92.38 150 PHE B N 1
ATOM 5125 C CA . PHE B 1 150 ? 15.188 42.688 -1.011 1 92.38 150 PHE B CA 1
ATOM 5126 C C . PHE B 1 150 ? 14.852 41.625 0.033 1 92.38 150 PHE B C 1
ATOM 5128 O O . PHE B 1 150 ? 13.711 41.188 0.117 1 92.38 150 PHE B O 1
ATOM 5135 N N . ARG B 1 151 ? 15.781 41.281 0.761 1 90.94 151 ARG B N 1
ATOM 5136 C CA . ARG B 1 151 ? 15.594 40.281 1.797 1 90.94 151 ARG B CA 1
ATOM 5137 C C . ARG B 1 151 ? 14.57 40.719 2.83 1 90.94 151 ARG B C 1
ATOM 5139 O O . ARG B 1 151 ? 13.734 39.938 3.281 1 90.94 151 ARG B O 1
ATOM 5146 N N . LYS B 1 152 ? 14.688 41.938 3.229 1 88.44 152 LYS B N 1
ATOM 5147 C CA . LYS B 1 152 ? 13.773 42.5 4.223 1 88.44 152 LYS B CA 1
ATOM 5148 C C . LYS B 1 152 ? 12.328 42.438 3.73 1 88.44 152 LYS B C 1
ATOM 5150 O O . LYS B 1 152 ? 11.422 42.125 4.5 1 88.44 152 LYS B O 1
ATOM 5155 N N . LYS B 1 153 ? 12.188 42.688 2.502 1 87.25 153 LYS B N 1
ATOM 5156 C CA . LYS B 1 153 ? 10.844 42.812 1.948 1 87.25 153 LYS B CA 1
ATOM 5157 C C . LYS B 1 153 ? 10.281 41.469 1.542 1 87.25 153 LYS B C 1
ATOM 5159 O O . LYS B 1 153 ? 9.086 41.219 1.675 1 87.25 153 LYS B O 1
ATOM 5164 N N . PHE B 1 154 ? 11.156 40.625 0.999 1 89.81 154 PHE B N 1
ATOM 5165 C CA . PHE B 1 154 ? 10.633 39.438 0.31 1 89.81 154 PHE B CA 1
ATOM 5166 C C . PHE B 1 154 ? 11.195 38.156 0.917 1 89.81 154 PHE B C 1
ATOM 5168 O O . PHE B 1 154 ? 10.766 37.062 0.564 1 89.81 154 PHE B O 1
ATOM 5175 N N . GLY B 1 155 ? 12.117 38.25 1.766 1 91.25 155 GLY B N 1
ATOM 5176 C CA . GLY B 1 155 ? 12.773 37.062 2.322 1 91.25 155 GLY B CA 1
ATOM 5177 C C . GLY B 1 155 ? 11.992 36.406 3.445 1 91.25 155 GLY B C 1
ATOM 5178 O O . GLY B 1 155 ? 11.164 37.062 4.086 1 91.25 155 GLY B O 1
ATOM 5179 N N . PRO B 1 156 ? 12.195 35.125 3.609 1 92.62 156 PRO B N 1
ATOM 5180 C CA . PRO B 1 156 ? 11.562 34.438 4.746 1 92.62 156 PRO B CA 1
ATOM 5181 C C . PRO B 1 156 ? 12.078 34.969 6.094 1 92.62 156 PRO B C 1
ATOM 5183 O O . PRO B 1 156 ? 13.242 35.344 6.211 1 92.62 156 PRO B O 1
ATOM 5186 N N . ARG B 1 157 ? 11.188 34.969 7.031 1 93.31 157 ARG B N 1
ATOM 5187 C CA . ARG B 1 157 ? 11.609 35.25 8.398 1 93.31 157 ARG B CA 1
ATOM 5188 C C . ARG B 1 157 ? 12.484 34.125 8.953 1 93.31 157 ARG B C 1
ATOM 5190 O O . ARG B 1 157 ? 12.531 33.031 8.391 1 93.31 157 ARG B O 1
ATOM 5197 N N . GLY B 1 158 ? 13.25 34.406 9.969 1 93.75 158 GLY B N 1
ATOM 5198 C CA . GLY B 1 158 ? 14.039 33.406 10.633 1 93.75 158 GLY B CA 1
ATOM 5199 C C . GLY B 1 158 ? 13.219 32.5 11.531 1 93.75 158 GLY B C 1
ATOM 5200 O O . GLY B 1 158 ? 11.992 32.438 11.422 1 93.75 158 GLY B O 1
ATOM 5201 N N . VAL B 1 159 ? 13.898 31.719 12.312 1 98.12 159 VAL B N 1
ATOM 5202 C CA . VAL B 1 159 ? 13.266 30.922 13.352 1 98.12 159 VAL B CA 1
ATOM 5203 C C . VAL B 1 159 ? 12.852 31.812 14.516 1 98.12 159 VAL B C 1
ATOM 5205 O O . VAL B 1 159 ? 13.688 32.531 15.078 1 98.12 159 VAL B O 1
ATOM 5208 N N . LEU B 1 160 ? 11.602 31.781 14.805 1 98.44 160 LEU B N 1
ATOM 5209 C CA . LEU B 1 160 ? 11.062 32.688 15.805 1 98.44 160 LEU B CA 1
ATOM 5210 C C . LEU B 1 160 ? 10.805 31.984 17.125 1 98.44 160 LEU B C 1
ATOM 5212 O O . LEU B 1 160 ? 10.359 30.828 17.141 1 98.44 160 LEU B O 1
ATOM 5216 N N . HIS B 1 161 ? 11.148 32.562 18.188 1 98.75 161 HIS B N 1
ATOM 5217 C CA . HIS B 1 161 ? 10.695 32.188 19.531 1 98.75 161 HIS B CA 1
ATOM 5218 C C . HIS B 1 161 ? 9.766 33.25 20.109 1 98.75 161 HIS B C 1
ATOM 5220 O O . HIS B 1 161 ? 10.148 34.438 20.25 1 98.75 161 HIS B O 1
ATOM 5226 N N . THR B 1 162 ? 8.523 32.906 20.328 1 98.69 162 THR B N 1
ATOM 5227 C CA . THR B 1 162 ? 7.527 33.875 20.766 1 98.69 162 THR B CA 1
ATOM 5228 C C . THR B 1 162 ? 6.84 33.406 22.047 1 98.69 162 THR B C 1
ATOM 5230 O O . THR B 1 162 ? 6.695 32.219 22.266 1 98.69 162 THR B O 1
ATOM 5233 N N . TRP B 1 163 ? 6.496 34.312 22.906 1 98.31 163 TRP B N 1
ATOM 5234 C CA . TRP B 1 163 ? 5.805 34.062 24.172 1 98.31 163 TRP B CA 1
ATOM 5235 C C . TRP B 1 163 ? 4.664 35.062 24.375 1 98.31 163 TRP B C 1
ATOM 5237 O O . TRP B 1 163 ? 4.766 36.219 23.969 1 98.31 163 TRP B O 1
ATOM 5247 N N . VAL B 1 164 ? 3.629 34.562 24.922 1 96.5 164 VAL B N 1
ATOM 5248 C CA . VAL B 1 164 ? 2.559 35.469 25.297 1 96.5 164 VAL B CA 1
ATOM 5249 C C . VAL B 1 164 ? 2.967 36.281 26.531 1 96.5 164 VAL B C 1
ATOM 5251 O O . VAL B 1 164 ? 3.594 35.75 27.438 1 96.5 164 VAL B O 1
ATOM 5254 N N . ASN B 1 165 ? 2.533 37.531 26.406 1 93.44 165 ASN B N 1
ATOM 5255 C CA . ASN B 1 165 ? 2.666 38.344 27.594 1 93.44 165 ASN B CA 1
ATOM 5256 C C . ASN B 1 165 ? 1.383 38.375 28.422 1 93.44 165 ASN B C 1
ATOM 5258 O O . ASN B 1 165 ? 0.302 38.094 27.891 1 93.44 165 ASN B O 1
ATOM 5262 N N . GLY B 1 166 ? 1.482 38.531 29.703 1 84.88 166 GLY B N 1
ATOM 5263 C CA . GLY B 1 166 ? 0.331 38.562 30.594 1 84.88 166 GLY B CA 1
ATOM 5264 C C . GLY B 1 166 ? -0.733 39.562 30.172 1 84.88 166 GLY B C 1
ATOM 5265 O O . GLY B 1 166 ? -1.901 39.406 30.531 1 84.88 166 GLY B O 1
ATOM 5266 N N . ASP B 1 167 ? -0.439 40.562 29.266 1 87.69 167 ASP B N 1
ATOM 5267 C CA . ASP B 1 167 ? -1.37 41.625 28.906 1 87.69 167 ASP B CA 1
ATOM 5268 C C . ASP B 1 167 ? -1.979 41.375 27.531 1 87.69 167 ASP B C 1
ATOM 5270 O O . ASP B 1 167 ? -2.562 42.281 26.938 1 87.69 167 ASP B O 1
ATOM 5274 N N . GLY B 1 168 ? -1.828 40.281 27 1 83.75 168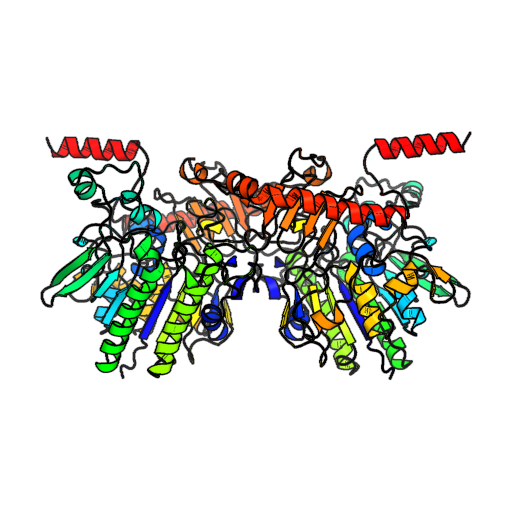 GLY B N 1
ATOM 5275 C CA . GLY B 1 168 ? -2.416 39.938 25.719 1 83.75 168 GLY B CA 1
ATOM 5276 C C . GLY B 1 168 ? -1.478 40.188 24.547 1 83.75 168 GLY B C 1
ATOM 5277 O O . GLY B 1 168 ? -1.767 39.812 23.422 1 83.75 168 GLY B O 1
ATOM 5278 N N . THR B 1 169 ? -0.373 40.812 24.828 1 93.12 169 THR B N 1
ATOM 5279 C CA . THR B 1 169 ? 0.639 41 23.797 1 93.12 169 THR B CA 1
ATOM 5280 C C . THR B 1 169 ? 1.6 39.812 23.734 1 93.12 169 THR B C 1
ATOM 5282 O O . THR B 1 169 ? 1.42 38.844 24.453 1 93.12 169 THR B O 1
ATOM 5285 N N . GLN B 1 170 ? 2.484 39.844 22.719 1 97.06 170 GLN B N 1
ATOM 5286 C CA . GLN B 1 170 ? 3.475 38.781 22.625 1 97.06 170 GLN B CA 1
ATOM 5287 C C . GLN B 1 170 ? 4.891 39.344 22.547 1 97.06 170 GLN B C 1
ATOM 5289 O O . GLN B 1 170 ? 5.074 40.5 22.188 1 97.06 170 GLN B O 1
ATOM 5294 N N . ARG B 1 171 ? 5.805 38.594 22.984 1 97.88 171 ARG B N 1
ATOM 5295 C CA . ARG B 1 171 ? 7.227 38.812 22.75 1 97.88 171 ARG B CA 1
ATOM 5296 C C . ARG B 1 171 ? 7.75 37.938 21.625 1 97.88 171 ARG B C 1
ATOM 5298 O O . ARG B 1 171 ? 7.473 36.75 21.578 1 97.88 171 ARG B O 1
ATOM 5305 N N . VAL B 1 172 ? 8.406 38.594 20.672 1 98.06 172 VAL B N 1
ATOM 5306 C CA . VAL B 1 172 ? 8.922 37.875 19.516 1 98.06 172 VAL B CA 1
ATOM 5307 C C . VAL B 1 172 ? 10.445 38 19.453 1 98.06 172 VAL B C 1
ATOM 5309 O O . VAL B 1 172 ? 10.977 39.094 19.484 1 98.06 172 VAL B O 1
ATOM 5312 N N . GLU B 1 173 ? 11.125 36.938 19.453 1 98.12 173 GLU B N 1
ATOM 5313 C CA . GLU B 1 173 ? 12.562 36.875 19.219 1 98.12 173 GLU B CA 1
ATOM 5314 C C . GLU B 1 173 ? 12.883 36.125 17.922 1 98.12 173 GLU B C 1
ATOM 5316 O O . GLU B 1 173 ? 12.461 35 17.734 1 98.12 173 GLU B O 1
ATOM 5321 N N . ASP B 1 174 ? 13.516 36.781 17.047 1 97.12 174 ASP B N 1
ATOM 5322 C CA . ASP B 1 174 ? 14.039 36.156 15.844 1 97.12 174 ASP B CA 1
ATOM 5323 C C . ASP B 1 174 ? 15.422 35.562 16.094 1 97.12 174 ASP B C 1
ATOM 5325 O O . ASP B 1 174 ? 16.406 36.281 16.234 1 97.12 174 ASP B O 1
ATOM 5329 N N . THR B 1 175 ? 15.539 34.281 16.078 1 98.19 175 THR B N 1
ATOM 5330 C CA . THR B 1 175 ? 16.781 33.625 16.5 1 98.19 175 THR B CA 1
ATOM 5331 C C . THR B 1 175 ? 17.703 33.406 15.305 1 98.19 175 THR B C 1
ATOM 5333 O O . THR B 1 175 ? 18.719 32.719 15.414 1 98.19 175 THR B O 1
ATOM 5336 N N . GLY B 1 176 ? 17.406 33.938 14.172 1 96.94 176 GLY B N 1
ATOM 5337 C CA . GLY B 1 176 ? 18.266 33.844 12.992 1 96.94 176 GLY B CA 1
ATOM 5338 C C . GLY B 1 176 ? 17.672 32.969 11.906 1 96.94 176 GLY B C 1
ATOM 5339 O O . GLY B 1 176 ? 16.672 32.281 12.125 1 96.94 176 GLY B O 1
ATOM 5340 N N . PRO B 1 177 ? 18.312 33 10.711 1 96.62 177 PRO B N 1
ATOM 5341 C CA . PRO B 1 177 ? 17.781 32.281 9.555 1 96.62 177 PRO B CA 1
ATOM 5342 C C . PRO B 1 177 ? 17.875 30.766 9.711 1 96.62 177 PRO B C 1
ATOM 5344 O O . PRO B 1 177 ? 18.797 30.266 10.359 1 96.62 177 PRO B O 1
ATOM 5347 N N . LEU B 1 178 ? 16.891 30.062 9.195 1 97.56 178 LEU B N 1
ATOM 5348 C CA . LEU B 1 178 ? 16.969 28.609 9.062 1 97.56 178 LEU B CA 1
ATOM 5349 C C . LEU B 1 178 ? 17.781 28.219 7.832 1 97.56 178 LEU B C 1
ATOM 5351 O O . LEU B 1 178 ? 17.219 27.781 6.824 1 97.56 178 LEU B O 1
ATOM 5355 N N . THR B 1 179 ? 19.078 28.359 7.926 1 97.5 179 THR B N 1
ATOM 5356 C CA . THR B 1 179 ? 20.016 28.062 6.84 1 97.5 179 THR B CA 1
ATOM 5357 C C . THR B 1 179 ? 20.047 26.562 6.566 1 97.5 179 THR B C 1
ATOM 5359 O O . THR B 1 179 ? 19.594 25.766 7.387 1 97.5 179 THR B O 1
ATOM 5362 N N . LYS B 1 180 ? 20.625 26.25 5.395 1 97.31 180 LYS B N 1
ATOM 5363 C CA . LYS B 1 180 ? 20.828 24.844 5.074 1 97.31 180 LYS B CA 1
ATOM 5364 C C . LYS B 1 180 ? 21.578 24.125 6.188 1 97.31 180 LYS B C 1
ATOM 5366 O O . LYS B 1 180 ? 21.219 23 6.566 1 97.31 180 LYS B O 1
ATOM 5371 N N . LYS B 1 181 ? 22.609 24.766 6.668 1 97.81 181 LYS B N 1
ATOM 5372 C CA . LYS B 1 181 ? 23.391 24.172 7.742 1 97.81 181 LYS B CA 1
ATOM 5373 C C . LYS B 1 181 ? 22.562 23.984 9 1 97.81 181 LYS B C 1
ATOM 5375 O O . LYS B 1 181 ? 22.625 22.922 9.641 1 97.81 181 LYS B O 1
ATOM 5380 N N . ARG B 1 182 ? 21.766 24.938 9.461 1 97.81 182 ARG B N 1
ATOM 5381 C CA . ARG B 1 182 ? 20.906 24.844 10.648 1 97.81 182 ARG B CA 1
ATOM 5382 C C . ARG B 1 182 ? 19.859 23.766 10.477 1 97.81 182 ARG B C 1
ATOM 5384 O O . ARG B 1 182 ? 19.484 23.094 11.445 1 97.81 182 ARG B O 1
ATOM 5391 N N . MET B 1 183 ? 19.422 23.547 9.211 1 98.06 183 MET B N 1
ATOM 5392 C CA . MET B 1 183 ? 18.359 22.578 8.906 1 98.06 183 MET B CA 1
ATOM 5393 C C . MET B 1 183 ? 18.812 21.172 9.25 1 98.06 183 MET B C 1
ATOM 5395 O O . MET B 1 183 ? 17.984 20.297 9.508 1 98.06 183 MET B O 1
ATOM 5399 N N . GLU B 1 184 ? 20.094 20.953 9.305 1 97.69 184 GLU B N 1
ATOM 5400 C CA . GLU B 1 184 ? 20.609 19.609 9.594 1 97.69 184 GLU B CA 1
ATOM 5401 C C . GLU B 1 184 ? 20.172 19.141 10.984 1 97.69 184 GLU B C 1
ATOM 5403 O O . GLU B 1 184 ? 20.016 17.953 11.219 1 97.69 184 GLU B O 1
ATOM 5408 N N . THR B 1 185 ? 19.891 20.125 11.914 1 96.94 185 THR B N 1
ATOM 5409 C CA . THR B 1 185 ? 19.641 19.734 13.289 1 96.94 185 THR B CA 1
ATOM 5410 C C . THR B 1 185 ? 18.516 20.578 13.898 1 96.94 185 THR B C 1
ATOM 5412 O O . THR B 1 185 ? 18.312 20.562 15.117 1 96.94 185 THR B O 1
ATOM 5415 N N . CYS B 1 186 ? 17.859 21.312 13.102 1 97.25 186 CYS B N 1
ATOM 5416 C CA . CYS B 1 186 ? 16.859 22.25 13.625 1 97.25 186 CYS B CA 1
ATOM 5417 C C . CYS B 1 186 ? 15.773 21.531 14.398 1 97.25 186 CYS B C 1
ATOM 5419 O O . CYS B 1 186 ? 15.266 22.047 15.398 1 97.25 186 CYS B O 1
ATOM 5421 N N . ASP B 1 187 ? 15.445 20.297 13.969 1 98.25 187 ASP B N 1
ATOM 5422 C CA . ASP B 1 187 ? 14.398 19.547 14.664 1 98.25 187 ASP B CA 1
ATOM 5423 C C . ASP B 1 187 ? 14.836 19.172 16.078 1 98.25 187 ASP B C 1
ATOM 5425 O O . ASP B 1 187 ? 13.992 18.969 16.953 1 98.25 187 ASP B O 1
ATOM 5429 N N . ASP B 1 188 ? 16.156 19.109 16.328 1 98.06 188 ASP B N 1
ATOM 5430 C CA . ASP B 1 188 ? 16.656 18.922 17.688 1 98.06 188 ASP B CA 1
ATOM 5431 C C . ASP B 1 188 ? 16.391 20.172 18.547 1 98.06 188 ASP B C 1
ATOM 5433 O O . ASP B 1 188 ? 16.062 20.062 19.719 1 98.06 188 ASP B O 1
ATOM 5437 N N . GLU B 1 189 ? 16.562 21.359 17.938 1 98.31 189 GLU B N 1
ATOM 5438 C CA . GLU B 1 189 ? 16.281 22.609 18.656 1 98.31 189 GLU B CA 1
ATOM 5439 C C . GLU B 1 189 ? 14.82 22.688 19.078 1 98.31 189 GLU B C 1
ATOM 5441 O O . GLU B 1 189 ? 14.523 23 20.219 1 98.31 189 GLU B O 1
ATOM 5446 N N . PHE B 1 190 ? 14.008 22.359 18.109 1 98.81 190 PHE B N 1
ATOM 5447 C CA . PHE B 1 190 ? 12.57 22.438 18.359 1 98.81 190 PHE B CA 1
ATOM 5448 C C . PHE B 1 190 ? 12.141 21.391 19.375 1 98.81 190 PHE B C 1
ATOM 5450 O O . PHE B 1 190 ? 11.352 21.672 20.281 1 98.81 190 PHE B O 1
ATOM 5457 N N . ARG B 1 191 ? 12.68 20.172 19.219 1 98.81 191 ARG B N 1
ATOM 5458 C CA . ARG B 1 191 ? 12.398 19.094 20.172 1 98.81 191 ARG B CA 1
ATOM 5459 C C . ARG B 1 191 ? 12.82 19.484 21.578 1 98.81 191 ARG B C 1
ATOM 5461 O O . ARG B 1 191 ? 12.078 19.281 22.531 1 98.81 191 ARG B O 1
ATOM 5468 N N . ASN B 1 192 ? 14.008 20.031 21.734 1 98.81 192 ASN B N 1
ATOM 5469 C CA . ASN B 1 192 ? 14.508 20.453 23.031 1 98.81 192 ASN B CA 1
ATOM 5470 C C . ASN B 1 192 ? 13.609 21.5 23.672 1 98.81 192 ASN B C 1
ATOM 5472 O O . ASN B 1 192 ? 13.375 21.484 24.891 1 98.81 192 ASN B O 1
ATOM 5476 N N . ALA B 1 193 ? 13.125 22.438 22.859 1 98.88 193 ALA B N 1
ATOM 5477 C CA . ALA B 1 193 ? 12.203 23.438 23.359 1 98.88 193 ALA B CA 1
ATOM 5478 C C . ALA B 1 193 ? 10.891 22.812 23.812 1 98.88 193 ALA B C 1
ATOM 5480 O O . ALA B 1 193 ? 10.32 23.203 24.844 1 98.88 193 ALA B O 1
ATOM 5481 N N . ALA B 1 194 ? 10.383 21.875 23.016 1 98.94 194 ALA B N 1
ATOM 5482 C CA . ALA B 1 194 ? 9.164 21.156 23.391 1 98.94 194 ALA B CA 1
ATOM 5483 C C . ALA B 1 194 ? 9.359 20.406 24.703 1 98.94 194 ALA B C 1
ATOM 5485 O O . ALA B 1 194 ? 8.484 20.422 25.562 1 98.94 194 ALA B O 1
ATOM 5486 N N . VAL B 1 195 ? 10.5 19.719 24.812 1 98.94 195 VAL B N 1
ATOM 5487 C CA . VAL B 1 195 ? 10.828 18.953 26.016 1 98.94 195 VAL B CA 1
ATOM 5488 C C . VAL B 1 195 ? 10.859 19.891 27.234 1 98.94 195 VAL B C 1
ATOM 5490 O O . VAL B 1 195 ? 10.281 19.578 28.266 1 98.94 195 VAL B O 1
ATOM 5493 N N . ASP B 1 196 ? 11.531 21.016 27.109 1 98.88 196 ASP B N 1
ATOM 5494 C CA . ASP B 1 196 ? 11.602 22 28.188 1 98.88 196 ASP B CA 1
ATOM 5495 C C . ASP B 1 196 ? 10.203 22.453 28.594 1 98.88 196 ASP B C 1
ATOM 5497 O O . ASP B 1 196 ? 9.891 22.516 29.797 1 98.88 196 ASP B O 1
ATOM 5501 N N . PHE B 1 197 ? 9.367 22.797 27.641 1 98.88 197 PHE B N 1
ATOM 5502 C CA . PHE B 1 197 ? 8.008 23.234 27.891 1 98.88 197 PHE B CA 1
ATOM 5503 C C . PHE B 1 197 ? 7.227 22.172 28.672 1 98.88 197 PHE B C 1
ATOM 5505 O O . PHE B 1 197 ? 6.574 22.484 29.672 1 98.88 197 PHE B O 1
ATOM 5512 N N . ILE B 1 198 ? 7.285 20.906 28.172 1 98.94 198 ILE B N 1
ATOM 5513 C CA . ILE B 1 198 ? 6.555 19.797 28.766 1 98.94 198 ILE B CA 1
ATOM 5514 C C . ILE B 1 198 ? 7.012 19.594 30.203 1 98.94 198 ILE B C 1
ATOM 5516 O O . ILE B 1 198 ? 6.191 19.453 31.109 1 98.94 198 ILE B O 1
ATOM 5520 N N . LYS B 1 199 ? 8.305 19.672 30.422 1 98.81 199 LYS B N 1
ATOM 5521 C CA . LYS B 1 199 ? 8.836 19.484 31.766 1 98.81 199 LYS B CA 1
ATOM 5522 C C . LYS B 1 199 ? 8.367 20.609 32.719 1 98.81 199 LYS B C 1
ATOM 5524 O O . LYS B 1 199 ? 8 20.344 33.844 1 98.81 199 LYS B O 1
ATOM 5529 N N . ARG B 1 200 ? 8.383 21.859 32.219 1 98.62 200 ARG B N 1
ATOM 5530 C CA . ARG B 1 200 ? 7.918 22.984 33.031 1 98.62 200 ARG B CA 1
ATOM 5531 C C . ARG B 1 200 ? 6.453 22.812 33.438 1 98.62 200 ARG B C 1
ATOM 5533 O O . ARG B 1 200 ? 6.086 23.016 34.594 1 98.62 200 ARG B O 1
ATOM 5540 N N . GLN B 1 201 ? 5.66 22.438 32.5 1 98.44 201 GLN B N 1
ATOM 5541 C CA . GLN B 1 201 ? 4.234 22.312 32.781 1 98.44 201 GLN B CA 1
ATOM 5542 C C . GLN B 1 201 ? 3.957 21.125 33.688 1 98.44 201 GLN B C 1
ATOM 5544 O O . GLN B 1 201 ? 3.1 21.203 34.562 1 98.44 201 GLN B O 1
ATOM 5549 N N . HIS B 1 202 ? 4.676 20.016 33.438 1 97.94 202 HIS B N 1
ATOM 5550 C CA . HIS B 1 202 ? 4.547 18.859 34.312 1 97.94 202 HIS B CA 1
ATOM 5551 C C . HIS B 1 202 ? 4.902 19.219 35.75 1 97.94 202 HIS B C 1
ATOM 5553 O O . HIS B 1 202 ? 4.188 18.844 36.688 1 97.94 202 HIS B O 1
ATOM 5559 N N . GLN B 1 203 ? 5.988 19.953 35.938 1 97.69 203 GLN B N 1
ATOM 5560 C CA . GLN B 1 203 ? 6.426 20.375 37.281 1 97.69 203 GLN B CA 1
ATOM 5561 C C . GLN B 1 203 ? 5.387 21.281 37.938 1 97.69 203 GLN B C 1
ATOM 5563 O O . GLN B 1 203 ? 5.176 21.219 39.156 1 97.69 203 GLN B O 1
ATOM 5568 N N . ALA B 1 204 ? 4.699 22.062 37.156 1 97.75 204 ALA B N 1
ATOM 5569 C CA . ALA B 1 204 ? 3.707 23.016 37.656 1 97.75 204 ALA B CA 1
ATOM 5570 C C . ALA B 1 204 ? 2.361 22.328 37.875 1 97.75 204 ALA B C 1
ATOM 5572 O O . ALA B 1 204 ? 1.436 22.922 38.438 1 97.75 204 ALA B O 1
ATOM 5573 N N . GLY B 1 205 ? 2.229 21.062 37.469 1 97.25 205 GLY B N 1
ATOM 5574 C CA . GLY B 1 205 ? 0.976 20.344 37.594 1 97.25 205 GLY B CA 1
ATOM 5575 C C . GLY B 1 205 ? -0.095 20.812 36.625 1 97.25 205 GLY B C 1
ATOM 5576 O O . GLY B 1 205 ? -1.289 20.719 36.906 1 97.25 205 GLY B O 1
ATOM 5577 N N . ILE B 1 206 ? 0.297 21.422 35.531 1 98.06 206 ILE B N 1
ATOM 5578 C CA . ILE B 1 206 ? -0.617 21.953 34.531 1 98.06 206 ILE B CA 1
ATOM 5579 C C . ILE B 1 206 ? -0.657 21.016 33.312 1 98.06 206 ILE B C 1
ATOM 5581 O O . ILE B 1 206 ? 0.388 20.625 32.781 1 98.06 206 ILE B O 1
ATOM 5585 N N . PRO B 1 207 ? -1.835 20.516 32.938 1 98.44 207 PRO B N 1
ATOM 5586 C CA . PRO B 1 207 ? -1.885 19.734 31.688 1 98.44 207 PRO B CA 1
ATOM 5587 C C . PRO B 1 207 ? -1.438 20.531 30.469 1 98.44 207 PRO B C 1
ATOM 5589 O O . PRO B 1 207 ? -1.672 21.75 30.391 1 98.44 207 PRO B O 1
ATOM 5592 N N . PHE B 1 208 ? -0.852 19.812 29.484 1 98.81 208 PHE B N 1
ATOM 5593 C CA . PHE B 1 208 ? -0.33 20.547 28.328 1 98.81 208 PHE B CA 1
ATOM 5594 C C . PHE B 1 208 ? -0.968 20.062 27.031 1 98.81 208 PHE B C 1
ATOM 5596 O O . PHE B 1 208 ? -1.432 18.922 26.953 1 98.81 208 PHE B O 1
ATOM 5603 N N . PHE B 1 209 ? -1.086 20.922 26.078 1 98.88 209 PHE B N 1
ATOM 5604 C CA . PHE B 1 209 ? -1.262 20.672 24.656 1 98.88 209 PHE B CA 1
ATOM 5605 C C . PHE B 1 209 ? -0.03 21.109 23.875 1 98.88 209 PHE B C 1
ATOM 5607 O O . PHE B 1 209 ? 0.253 22.312 23.766 1 98.88 209 PHE B O 1
ATOM 5614 N N . VAL B 1 210 ? 0.695 20.156 23.312 1 98.94 210 VAL B N 1
ATOM 5615 C CA . VAL B 1 210 ? 1.898 20.438 22.547 1 98.94 210 VAL B CA 1
ATOM 5616 C C . VAL B 1 210 ? 1.718 19.969 21.094 1 98.94 210 VAL B C 1
ATOM 5618 O O . VAL B 1 210 ? 1.381 18.797 20.859 1 98.94 210 VAL B O 1
ATOM 5621 N N . TRP B 1 211 ? 1.836 20.859 20.188 1 98.88 211 TRP B N 1
ATOM 5622 C CA . TRP B 1 211 ? 1.889 20.562 18.766 1 98.88 211 TRP B CA 1
ATOM 5623 C C . TRP B 1 211 ? 3.312 20.672 18.234 1 98.88 211 TRP B C 1
ATOM 5625 O O . TRP B 1 211 ? 3.773 21.781 17.922 1 98.88 211 TRP B O 1
ATOM 5635 N N . PHE B 1 212 ? 4.023 19.578 18.172 1 98.88 212 PHE B N 1
ATOM 5636 C CA . PHE B 1 212 ? 5.41 19.5 17.719 1 98.88 212 PHE B CA 1
ATOM 5637 C C . PHE B 1 212 ? 5.488 19.094 16.266 1 98.88 212 PHE B C 1
ATOM 5639 O O . PHE B 1 212 ? 5.25 17.922 15.922 1 98.88 212 PHE B O 1
ATOM 5646 N N . ASN B 1 213 ? 5.809 20.047 15.375 1 98.44 213 ASN B N 1
ATOM 5647 C CA . ASN B 1 213 ? 5.863 19.844 13.93 1 98.44 213 ASN B CA 1
ATOM 5648 C C . ASN B 1 213 ? 7.301 19.906 13.414 1 98.44 213 ASN B C 1
ATOM 5650 O O . ASN B 1 213 ? 7.801 20.969 13.07 1 98.44 213 ASN B O 1
ATOM 5654 N N . THR B 1 214 ? 7.871 18.781 13.195 1 98.12 214 THR B N 1
ATOM 5655 C CA . THR B 1 214 ? 9.227 18.766 12.656 1 98.12 214 THR B CA 1
ATOM 5656 C C . THR B 1 214 ? 9.25 19.359 11.25 1 98.12 214 THR B C 1
ATOM 5658 O O . THR B 1 214 ? 8.25 19.312 10.531 1 98.12 214 THR B O 1
ATOM 5661 N N . THR B 1 215 ? 10.383 19.969 10.914 1 96.69 215 THR B N 1
ATOM 5662 C CA . THR B 1 215 ? 10.539 20.516 9.57 1 96.69 215 THR B CA 1
ATOM 5663 C C . THR B 1 215 ? 10.961 19.422 8.586 1 96.69 215 THR B C 1
ATOM 5665 O O . THR B 1 215 ? 10.633 19.5 7.402 1 96.69 215 THR B O 1
ATOM 5668 N N . HIS B 1 216 ? 11.703 18.516 9.18 1 95.88 216 HIS B N 1
ATOM 5669 C CA . HIS B 1 216 ? 12.125 17.406 8.336 1 95.88 216 HIS B CA 1
ATOM 5670 C C . HIS B 1 216 ? 10.922 16.656 7.777 1 95.88 216 HIS B C 1
ATOM 5672 O O . HIS B 1 216 ? 9.922 16.469 8.469 1 95.88 216 HIS B O 1
ATOM 5678 N N . MET B 1 217 ? 10.961 16.297 6.664 1 95.88 217 MET B N 1
ATOM 5679 C CA . MET B 1 217 ? 10.891 15.398 5.52 1 95.88 217 MET B CA 1
ATOM 5680 C C . MET B 1 217 ? 10.383 16.125 4.281 1 95.88 217 MET B C 1
ATOM 5682 O O . MET B 1 217 ? 10.305 15.547 3.199 1 95.88 217 MET B O 1
ATOM 5686 N N . HIS B 1 218 ? 10.023 17.5 4.605 1 96.19 218 HIS B N 1
ATOM 5687 C CA . HIS B 1 218 ? 9.805 18.297 3.4 1 96.19 218 HIS B CA 1
ATOM 5688 C C . HIS B 1 218 ? 10.961 18.141 2.42 1 96.19 218 HIS B C 1
ATOM 5690 O O . HIS B 1 218 ? 12.086 17.859 2.824 1 96.19 218 HIS B O 1
ATOM 5696 N N . PHE B 1 219 ? 10.68 18.297 1.06 1 94.81 219 PHE B N 1
ATOM 5697 C CA . PHE B 1 219 ? 11.797 18.203 0.126 1 94.81 219 PHE B CA 1
ATOM 5698 C C . PHE B 1 219 ? 12.828 19.281 0.416 1 94.81 219 PHE B C 1
ATOM 5700 O O . PHE B 1 219 ? 12.523 20.281 1.079 1 94.81 219 PHE B O 1
ATOM 5707 N N . ARG B 1 220 ? 14.109 19.094 0.02 1 94.19 220 ARG B N 1
ATOM 5708 C CA . ARG B 1 220 ? 15.266 19.844 0.469 1 94.19 220 ARG B CA 1
ATOM 5709 C C . ARG B 1 220 ? 15.555 19.594 1.943 1 94.19 220 ARG B C 1
ATOM 5711 O O . ARG B 1 220 ? 15.953 20.5 2.676 1 94.19 220 ARG B O 1
ATOM 5718 N N . THR B 1 221 ? 15.211 18.344 2.213 1 95.81 221 THR B N 1
ATOM 5719 C CA . THR B 1 221 ? 15.547 17.906 3.564 1 95.81 221 THR B CA 1
ATOM 5720 C C . THR B 1 221 ? 17.047 17.719 3.709 1 95.81 221 THR B C 1
ATOM 5722 O O . THR B 1 221 ? 17.688 17.109 2.844 1 95.81 221 THR B O 1
ATOM 5725 N N . HIS B 1 222 ? 17.734 18.391 4.695 1 96.5 222 HIS B N 1
ATOM 5726 C CA . HIS B 1 222 ? 19.172 18.328 4.926 1 96.5 222 HIS B CA 1
ATOM 5727 C C . HIS B 1 222 ? 19.5 17.359 6.062 1 96.5 222 HIS B C 1
ATOM 5729 O O . HIS B 1 222 ? 19.219 17.656 7.23 1 96.5 222 HIS B O 1
ATOM 5735 N N . THR B 1 223 ? 20.156 16.281 5.676 1 96.75 223 THR B N 1
ATOM 5736 C CA . THR B 1 223 ? 20.5 15.219 6.609 1 96.75 223 THR B CA 1
ATOM 5737 C C . THR B 1 223 ? 21.75 15.586 7.414 1 96.75 223 THR B C 1
ATOM 5739 O O . THR B 1 223 ? 22.703 16.109 6.863 1 96.75 223 THR B O 1
ATOM 5742 N N . GLU B 1 224 ? 21.672 15.344 8.688 1 96.12 224 GLU B N 1
ATOM 5743 C CA . GLU B 1 224 ? 22.891 15.477 9.477 1 96.12 224 GLU B CA 1
ATOM 5744 C C . GLU B 1 224 ? 24 14.586 8.945 1 96.12 224 GLU B C 1
ATOM 5746 O O . GLU B 1 224 ? 23.781 13.414 8.633 1 96.12 224 GLU B O 1
ATOM 5751 N N . PRO B 1 225 ? 25.234 15.117 8.867 1 96.25 225 PRO B N 1
ATOM 5752 C CA . PRO B 1 225 ? 26.328 14.359 8.234 1 96.25 225 PRO B CA 1
ATOM 5753 C C . PRO B 1 225 ? 26.516 12.969 8.844 1 96.25 225 PRO B C 1
ATOM 5755 O O . PRO B 1 225 ? 26.75 12 8.117 1 96.25 225 PRO B O 1
ATOM 5758 N N . GLY B 1 226 ? 26.359 12.836 10.086 1 97.06 226 GLY B N 1
ATOM 5759 C CA . GLY B 1 226 ? 26.562 11.562 10.766 1 97.06 226 GLY B CA 1
ATOM 5760 C C . GLY B 1 226 ? 25.484 10.539 10.438 1 97.06 226 GLY B C 1
ATOM 5761 O O . GLY B 1 226 ? 25.672 9.344 10.68 1 97.06 226 GLY B O 1
ATOM 5762 N N . SER B 1 227 ? 24.391 10.984 9.844 1 97.62 227 SER B N 1
ATOM 5763 C CA . SER B 1 227 ? 23.266 10.102 9.578 1 97.62 227 SER B CA 1
ATOM 5764 C C . SER B 1 227 ? 23.25 9.641 8.125 1 97.62 227 SER B C 1
ATOM 5766 O O . SER B 1 227 ? 22.453 8.766 7.758 1 97.62 227 SER B O 1
ATOM 5768 N N . VAL B 1 228 ? 24.125 10.188 7.273 1 97.44 228 VAL B N 1
ATOM 5769 C CA . VAL B 1 228 ? 24.141 9.828 5.859 1 97.44 228 VAL B CA 1
ATOM 5770 C C . VAL B 1 228 ? 24.547 8.367 5.699 1 97.44 228 VAL B C 1
ATOM 5772 O O . VAL B 1 228 ? 25.578 7.938 6.215 1 97.44 228 VAL B O 1
ATOM 5775 N N . GLY B 1 229 ? 23.688 7.543 5.02 1 97.12 229 GLY B N 1
ATOM 5776 C CA . GLY B 1 229 ? 23.953 6.133 4.777 1 97.12 229 GLY B CA 1
ATOM 5777 C C . GLY B 1 229 ? 23.297 5.219 5.797 1 97.12 229 GLY B C 1
ATOM 5778 O O . GLY B 1 229 ? 23.297 3.996 5.637 1 97.12 229 GLY B O 1
ATOM 5779 N N . ARG B 1 230 ? 22.609 5.832 6.773 1 96.94 230 ARG B N 1
ATOM 5780 C CA . ARG B 1 230 ? 22.062 5.066 7.887 1 96.94 230 ARG B CA 1
ATOM 5781 C C . ARG B 1 230 ? 20.953 4.125 7.414 1 96.94 230 ARG B C 1
ATOM 5783 O O . ARG B 1 230 ? 20.75 3.066 8.008 1 96.94 230 ARG B O 1
ATOM 5790 N N . ALA B 1 231 ? 20.266 4.461 6.414 1 97.06 231 ALA B N 1
ATOM 5791 C CA . ALA B 1 231 ? 19.125 3.676 5.965 1 97.06 231 ALA B CA 1
ATOM 5792 C C . ALA B 1 231 ? 19.578 2.457 5.164 1 97.06 231 ALA B C 1
ATOM 5794 O O . ALA B 1 231 ? 18.781 1.571 4.863 1 97.06 231 ALA B O 1
ATOM 5795 N N . GLY B 1 232 ? 20.844 2.381 4.828 1 94.19 232 GLY B N 1
ATOM 5796 C CA . GLY B 1 232 ? 21.359 1.229 4.109 1 94.19 232 GLY B CA 1
ATOM 5797 C C . GLY B 1 232 ? 21.938 1.583 2.748 1 94.19 232 GLY B C 1
ATOM 5798 O O . GLY B 1 232 ? 21.922 2.748 2.348 1 94.19 232 GLY B O 1
ATOM 5799 N N . ARG B 1 233 ? 22.391 0.533 2.062 1 91.38 233 ARG B N 1
ATOM 5800 C CA . ARG B 1 233 ? 23.078 0.714 0.784 1 91.38 233 ARG B CA 1
ATOM 5801 C C . ARG B 1 233 ? 22.094 1.143 -0.301 1 91.38 233 ARG B C 1
ATOM 5803 O O . ARG B 1 233 ? 20.969 0.645 -0.357 1 91.38 233 ARG B O 1
ATOM 5810 N N . TRP B 1 234 ? 22.5 2.127 -1.055 1 91.69 234 TRP B N 1
ATOM 5811 C CA . TRP B 1 234 ? 21.812 2.584 -2.256 1 91.69 234 TRP B CA 1
ATOM 5812 C C . TRP B 1 234 ? 20.5 3.285 -1.9 1 91.69 234 TRP B C 1
ATOM 5814 O O . TRP B 1 234 ? 19.625 3.455 -2.754 1 91.69 234 TRP B O 1
ATOM 5824 N N . GLN B 1 235 ? 20.359 3.625 -0.624 1 95.94 235 GLN B N 1
ATOM 5825 C CA . GLN B 1 235 ? 19.188 4.383 -0.21 1 95.94 235 GLN B CA 1
ATOM 5826 C C . GLN B 1 235 ? 19.406 5.883 -0.376 1 95.94 235 GLN B C 1
ATOM 5828 O O . GLN B 1 235 ? 20.422 6.305 -0.948 1 95.94 235 GLN B O 1
ATOM 5833 N N . SER B 1 236 ? 18.516 6.719 0.021 1 96.38 236 SER B N 1
ATOM 5834 C CA . SER B 1 236 ? 18.578 8.156 -0.217 1 96.38 236 SER B CA 1
ATOM 5835 C C . SER B 1 236 ? 18.781 8.922 1.086 1 96.38 236 SER B C 1
ATOM 5837 O O . SER B 1 236 ? 18.531 8.391 2.17 1 96.38 236 SER B O 1
ATOM 5839 N N . ARG B 1 237 ? 19.25 10.156 0.943 1 96.62 237 ARG B N 1
ATOM 5840 C CA . ARG B 1 237 ? 19.359 11.047 2.094 1 96.62 237 ARG B CA 1
ATOM 5841 C C . ARG B 1 237 ? 17.984 11.258 2.74 1 96.62 237 ARG B C 1
ATOM 5843 O O . ARG B 1 237 ? 17.891 11.422 3.959 1 96.62 237 ARG B O 1
ATOM 5850 N N . TYR B 1 238 ? 16.984 11.266 1.913 1 97.56 238 TYR B N 1
ATOM 5851 C CA . TYR B 1 238 ? 15.633 11.367 2.453 1 97.56 238 TYR B CA 1
ATOM 5852 C C . TYR B 1 238 ? 15.344 10.203 3.4 1 97.56 238 TYR B C 1
ATOM 5854 O O . TYR B 1 238 ? 14.781 10.406 4.48 1 97.56 238 TYR B O 1
ATOM 5862 N N . HIS B 1 239 ? 15.734 8.977 3.004 1 98.19 239 HIS B N 1
ATOM 5863 C CA . HIS B 1 239 ? 15.531 7.801 3.844 1 98.19 239 HIS B CA 1
ATOM 5864 C C . HIS B 1 239 ? 16.344 7.902 5.133 1 98.19 239 HIS B C 1
ATOM 5866 O O . HIS B 1 239 ? 15.859 7.527 6.203 1 98.19 239 HIS B O 1
ATOM 5872 N N . ASP B 1 240 ? 17.562 8.398 5.008 1 98.44 240 ASP B N 1
ATOM 5873 C CA . ASP B 1 240 ? 18.406 8.609 6.188 1 98.44 240 ASP B CA 1
ATOM 5874 C C . ASP B 1 240 ? 17.734 9.57 7.168 1 98.44 240 ASP B C 1
ATOM 5876 O O . ASP B 1 240 ? 17.719 9.328 8.375 1 98.44 240 ASP B O 1
ATOM 5880 N N . THR B 1 241 ? 17.188 10.633 6.629 1 98.44 241 THR B N 1
ATOM 5881 C CA . THR B 1 241 ? 16.562 11.648 7.461 1 98.44 241 THR B CA 1
ATOM 5882 C C . THR B 1 241 ? 15.266 11.117 8.078 1 98.44 241 THR B C 1
ATOM 5884 O O . THR B 1 241 ? 14.914 11.492 9.203 1 98.44 241 THR B O 1
ATOM 5887 N N . MET B 1 242 ? 14.594 10.195 7.363 1 98.38 242 MET B N 1
ATOM 5888 C CA . MET B 1 242 ? 13.398 9.57 7.93 1 98.38 242 MET B CA 1
ATOM 5889 C C . MET B 1 242 ? 13.742 8.82 9.211 1 98.38 242 MET B C 1
ATOM 5891 O O . MET B 1 242 ? 12.945 8.789 10.148 1 98.38 242 MET B O 1
ATOM 5895 N N . LEU B 1 243 ? 14.883 8.172 9.266 1 98.56 243 LEU B N 1
ATOM 5896 C CA . LEU B 1 243 ? 15.32 7.473 10.469 1 98.56 243 LEU B CA 1
ATOM 5897 C C . LEU B 1 243 ? 15.602 8.461 11.594 1 98.56 243 LEU B C 1
ATOM 5899 O O . LEU B 1 243 ? 15.289 8.188 12.758 1 98.56 243 LEU B O 1
ATOM 5903 N N . ASP B 1 244 ? 16.203 9.648 11.25 1 98.5 244 ASP B N 1
ATOM 5904 C CA . ASP B 1 244 ? 16.406 10.703 12.242 1 98.5 244 ASP B CA 1
ATOM 5905 C C . ASP B 1 244 ? 15.062 11.188 12.805 1 98.5 244 ASP B C 1
ATOM 5907 O O . ASP B 1 244 ? 14.93 11.398 14.008 1 98.5 244 ASP B O 1
ATOM 5911 N N . HIS B 1 245 ? 14.172 11.375 11.883 1 98.62 245 HIS B N 1
ATOM 5912 C CA . HIS B 1 245 ? 12.836 11.797 12.297 1 98.62 245 HIS B CA 1
ATOM 5913 C C . HIS B 1 245 ? 12.195 10.766 13.219 1 98.62 245 HIS B C 1
ATOM 5915 O O . HIS B 1 245 ? 11.594 11.125 14.234 1 98.62 245 HIS B O 1
ATOM 5921 N N . ASP B 1 246 ? 12.305 9.484 12.898 1 98.75 246 ASP B N 1
ATOM 5922 C CA . ASP B 1 246 ? 11.797 8.414 13.75 1 98.75 246 ASP B CA 1
ATOM 5923 C C . ASP B 1 246 ? 12.422 8.477 15.141 1 98.75 246 ASP B C 1
ATOM 5925 O O . ASP B 1 246 ? 11.734 8.297 16.141 1 98.75 246 ASP B O 1
ATOM 5929 N N . ASP B 1 247 ? 13.727 8.703 15.219 1 98.75 247 ASP B N 1
ATOM 5930 C CA . ASP B 1 247 ? 14.422 8.844 16.5 1 98.75 247 ASP B CA 1
ATOM 5931 C C . ASP B 1 247 ? 13.859 10.008 17.312 1 98.75 247 ASP B C 1
ATOM 5933 O O . ASP B 1 247 ? 13.734 9.922 18.531 1 98.75 247 ASP B O 1
ATOM 5937 N N . THR B 1 248 ? 13.586 11.062 16.578 1 98.69 248 THR B N 1
ATOM 5938 C CA . THR B 1 248 ? 13.008 12.227 17.234 1 98.69 248 THR B CA 1
ATOM 5939 C C . THR B 1 248 ? 11.664 11.875 17.891 1 98.69 248 THR B C 1
ATOM 5941 O O . THR B 1 248 ? 11.422 12.227 19.047 1 98.69 248 THR B O 1
ATOM 5944 N N . VAL B 1 249 ? 10.82 11.164 17.172 1 98.88 249 VAL B N 1
ATOM 5945 C CA . VAL B 1 249 ? 9.539 10.719 17.719 1 98.88 249 VAL B CA 1
ATOM 5946 C C . VAL B 1 249 ? 9.781 9.82 18.938 1 98.88 249 VAL B C 1
ATOM 5948 O O . VAL B 1 249 ? 9.133 9.992 19.969 1 98.88 249 VAL B O 1
ATOM 5951 N N . GLY B 1 250 ? 10.703 8.93 18.812 1 98.88 250 GLY B N 1
ATOM 5952 C CA . GLY B 1 250 ? 11.047 8.047 19.922 1 98.88 250 GLY B CA 1
ATOM 5953 C C . GLY B 1 250 ? 11.469 8.797 21.172 1 98.88 250 GLY B C 1
ATOM 5954 O O . GLY B 1 250 ? 11.086 8.43 22.281 1 98.88 250 GLY B O 1
ATOM 5955 N N . SER B 1 251 ? 12.25 9.828 21 1 98.81 251 SER B N 1
ATOM 5956 C CA . SER B 1 251 ? 12.742 10.594 22.141 1 98.81 251 SER B CA 1
ATOM 5957 C C . SER B 1 251 ? 11.602 11.289 22.875 1 98.81 251 SER B C 1
ATOM 5959 O O . SER B 1 251 ? 11.648 11.438 24.094 1 98.81 251 SER B O 1
ATOM 5961 N N . MET B 1 252 ? 10.586 11.734 22.156 1 98.94 252 MET B N 1
ATOM 5962 C CA . MET B 1 252 ? 9.43 12.352 22.797 1 98.94 252 MET B CA 1
ATOM 5963 C C . MET B 1 252 ? 8.617 11.32 23.562 1 98.94 252 MET B C 1
ATOM 5965 O O . MET B 1 252 ? 8.125 11.602 24.656 1 98.94 252 MET B O 1
ATOM 5969 N N . LEU B 1 253 ? 8.445 10.125 22.953 1 98.88 253 LEU B N 1
ATOM 5970 C CA . LEU B 1 253 ? 7.746 9.047 23.656 1 98.88 253 LEU B CA 1
ATOM 5971 C C . LEU B 1 253 ? 8.5 8.641 24.922 1 98.88 253 LEU B C 1
ATOM 5973 O O . LEU B 1 253 ? 7.895 8.43 25.969 1 98.88 253 LEU B O 1
ATOM 5977 N N . ASP B 1 254 ? 9.828 8.555 24.828 1 98.81 254 ASP B N 1
ATOM 5978 C CA . ASP B 1 254 ? 10.664 8.227 25.969 1 98.81 254 ASP B CA 1
ATOM 5979 C C . ASP B 1 254 ? 10.516 9.266 27.078 1 98.81 254 ASP B C 1
ATOM 5981 O O . ASP B 1 254 ? 10.547 8.922 28.266 1 98.81 254 ASP B O 1
ATOM 5985 N N . LEU B 1 255 ? 10.43 10.523 26.672 1 98.88 255 LEU B N 1
ATOM 5986 C CA . LEU B 1 255 ? 10.227 11.586 27.641 1 98.88 255 LEU B CA 1
ATOM 5987 C C . LEU B 1 255 ? 8.977 11.328 28.484 1 98.88 255 LEU B C 1
ATOM 5989 O O . LEU B 1 255 ? 8.992 11.5 29.703 1 98.88 255 LEU B O 1
ATOM 5993 N N . LEU B 1 256 ? 7.887 10.953 27.812 1 98.75 256 LEU B N 1
ATOM 5994 C CA . LEU B 1 256 ? 6.641 10.68 28.516 1 98.75 256 LEU B CA 1
ATOM 5995 C C . LEU B 1 256 ? 6.824 9.531 29.516 1 98.75 256 LEU B C 1
ATOM 5997 O O . LEU B 1 256 ? 6.293 9.578 30.625 1 98.75 256 LEU B O 1
ATOM 6001 N N . ASP B 1 257 ? 7.547 8.492 29.094 1 98.44 257 ASP B N 1
ATOM 6002 C CA . ASP B 1 257 ? 7.848 7.375 29.984 1 98.44 257 ASP B CA 1
ATOM 6003 C C . ASP B 1 257 ? 8.688 7.836 31.188 1 98.44 257 ASP B C 1
ATOM 6005 O O . ASP B 1 257 ? 8.398 7.469 32.312 1 98.44 257 ASP B O 1
ATOM 6009 N N . GLU B 1 258 ? 9.688 8.648 30.906 1 98.5 258 GLU B N 1
ATOM 6010 C CA . GLU B 1 258 ? 10.594 9.156 31.938 1 98.5 258 GLU B CA 1
ATOM 6011 C C . GLU B 1 258 ? 9.836 9.961 33 1 98.5 258 GLU B C 1
ATOM 6013 O O . GLU B 1 258 ? 10.125 9.852 34.188 1 98.5 258 GLU B O 1
ATOM 6018 N N . LEU B 1 259 ? 8.891 10.711 32.562 1 98.44 259 LEU B N 1
ATOM 6019 C CA . LEU B 1 259 ? 8.125 11.578 33.438 1 98.44 259 LEU B CA 1
ATOM 6020 C C . LEU B 1 259 ? 6.992 10.812 34.125 1 98.44 259 LEU B C 1
ATOM 6022 O O . LEU B 1 259 ? 6.324 11.344 35 1 98.44 259 LEU B O 1
ATOM 6026 N N . GLY B 1 260 ? 6.719 9.586 33.688 1 98 260 GLY B N 1
ATOM 6027 C CA . GLY B 1 260 ? 5.66 8.766 34.25 1 98 260 GLY B CA 1
ATOM 6028 C C . GLY B 1 260 ? 4.27 9.242 33.875 1 98 260 GLY B C 1
ATOM 6029 O O . GLY B 1 260 ? 3.324 9.086 34.656 1 98 260 GLY B O 1
ATOM 6030 N N . ILE B 1 261 ? 4.16 9.883 32.688 1 98.12 261 ILE B N 1
ATOM 6031 C CA . ILE B 1 261 ? 2.865 10.461 32.344 1 98.12 261 ILE B CA 1
ATOM 6032 C C . ILE B 1 261 ? 2.348 9.828 31.062 1 98.12 261 ILE B C 1
ATOM 6034 O O . ILE B 1 261 ? 1.427 10.352 30.438 1 98.12 261 ILE B O 1
ATOM 6038 N N . ALA B 1 262 ? 2.91 8.734 30.562 1 97.94 262 ALA B N 1
ATOM 6039 C CA . ALA B 1 262 ? 2.535 8.094 29.297 1 97.94 262 ALA B CA 1
ATOM 6040 C C . ALA B 1 262 ? 1.062 7.695 29.29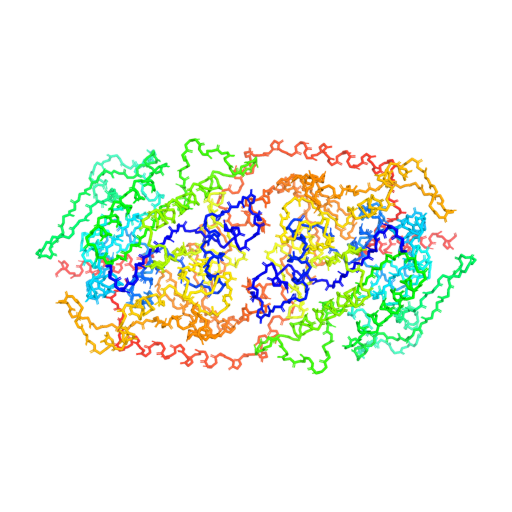7 1 97.94 262 ALA B C 1
ATOM 6042 O O . ALA B 1 262 ? 0.365 7.859 28.297 1 97.94 262 ALA B O 1
ATOM 6043 N N . GLU B 1 263 ? 0.531 7.188 30.406 1 97.06 263 GLU B N 1
ATOM 6044 C CA . GLU B 1 263 ? -0.843 6.699 30.484 1 97.06 263 GLU B CA 1
ATOM 6045 C C . GLU B 1 263 ? -1.839 7.855 30.484 1 97.06 263 GLU B C 1
ATOM 6047 O O . GLU B 1 263 ? -3.01 7.676 30.156 1 97.06 263 GLU B O 1
ATOM 6052 N N . ASN B 1 264 ? -1.355 8.992 30.875 1 97.94 264 ASN B N 1
ATOM 6053 C CA . ASN B 1 264 ? -2.221 10.164 30.906 1 97.94 264 ASN B CA 1
ATOM 6054 C C . ASN B 1 264 ? -1.914 11.133 29.766 1 97.94 264 ASN B C 1
ATOM 6056 O O . ASN B 1 264 ? -2.062 12.344 29.922 1 97.94 264 ASN B O 1
ATOM 6060 N N . THR B 1 265 ? -1.315 10.68 28.672 1 98.75 265 THR B N 1
ATOM 6061 C CA . THR B 1 265 ? -1 11.539 27.531 1 98.75 265 THR B CA 1
ATOM 6062 C C . THR B 1 265 ? -1.531 10.93 26.25 1 98.75 265 THR B C 1
ATOM 6064 O O . THR B 1 265 ? -1.223 9.781 25.922 1 98.75 265 THR B O 1
ATOM 6067 N N . ILE B 1 266 ? -2.361 11.664 25.531 1 98.81 266 ILE B N 1
ATOM 6068 C CA . ILE B 1 266 ? -2.734 11.32 24.156 1 98.81 266 ILE B CA 1
ATOM 6069 C C . ILE B 1 266 ? -1.615 11.727 23.203 1 98.81 266 ILE B C 1
ATOM 6071 O O . ILE B 1 266 ? -1.18 12.883 23.203 1 98.81 266 ILE B O 1
ATOM 6075 N N . VAL B 1 267 ? -1.093 10.766 22.469 1 98.94 267 VAL B N 1
ATOM 6076 C CA . VAL B 1 267 ? -0.106 11.047 21.422 1 98.94 267 VAL B CA 1
ATOM 6077 C C . VAL B 1 267 ? -0.716 10.789 20.047 1 98.94 267 VAL B C 1
ATOM 6079 O O . VAL B 1 267 ? -1.265 9.719 19.797 1 98.94 267 VAL B O 1
ATOM 6082 N N . MET B 1 268 ? -0.688 11.734 19.234 1 98.88 268 MET B N 1
ATOM 6083 C CA . MET B 1 268 ? -1.122 11.586 17.859 1 98.88 268 MET B CA 1
ATOM 6084 C C . MET B 1 268 ? 0.017 11.891 16.891 1 98.88 268 MET B C 1
ATOM 6086 O O . MET B 1 268 ? 0.72 12.891 17.047 1 98.88 268 MET B O 1
ATOM 6090 N N . TYR B 1 269 ? 0.292 11 15.945 1 98.94 269 TYR B N 1
ATOM 6091 C CA . TYR B 1 269 ? 1.286 11.195 14.898 1 98.94 269 TYR B CA 1
ATOM 6092 C C . TYR B 1 269 ? 0.622 11.32 13.531 1 98.94 269 TYR B C 1
ATOM 6094 O O . TYR B 1 269 ? -0.265 10.531 13.195 1 98.94 269 TYR B O 1
ATOM 6102 N N . SER B 1 270 ? 1.048 12.266 12.727 1 98.81 270 SER B N 1
ATOM 6103 C CA . SER B 1 270 ? 0.573 12.406 11.352 1 98.81 270 SER B CA 1
ATOM 6104 C C . SER B 1 270 ? 1.468 13.344 10.555 1 98.81 270 SER B C 1
ATOM 6106 O O . SER B 1 270 ? 2.674 13.414 10.789 1 98.81 270 SER B O 1
ATOM 6108 N N . THR B 1 271 ? 0.933 13.852 9.453 1 98.56 271 THR B N 1
ATOM 6109 C CA . THR B 1 271 ? 1.533 14.828 8.555 1 98.56 271 THR B CA 1
ATOM 6110 C C . THR B 1 271 ? 0.481 15.805 8.031 1 98.56 271 THR B C 1
ATOM 6112 O O . THR B 1 271 ? -0.708 15.648 8.32 1 98.56 271 THR B O 1
ATOM 6115 N N . ASP B 1 272 ? 0.902 16.812 7.371 1 97.19 272 ASP B N 1
ATOM 6116 C CA . ASP B 1 272 ? 0.008 17.906 7.039 1 97.19 272 ASP B CA 1
ATOM 6117 C C . ASP B 1 272 ? -0.702 17.656 5.711 1 97.19 272 ASP B C 1
ATOM 6119 O O . ASP B 1 272 ? -1.775 18.219 5.461 1 97.19 272 ASP B O 1
ATOM 6123 N N . ASN B 1 273 ? -0.165 16.984 4.824 1 97.75 273 ASN B N 1
ATOM 6124 C CA . ASN B 1 273 ? -0.698 16.672 3.504 1 97.75 273 ASN B CA 1
ATOM 6125 C C . ASN B 1 273 ? 0.016 15.469 2.887 1 97.75 273 ASN B C 1
ATOM 6127 O O . ASN B 1 273 ? 0.915 14.891 3.502 1 97.75 273 ASN B O 1
ATOM 6131 N N . GLY B 1 274 ? -0.468 15.031 1.722 1 97.06 274 GLY B N 1
ATOM 6132 C CA . GLY B 1 274 ? 0.238 14 0.974 1 97.06 274 GLY B CA 1
ATOM 6133 C C . GLY B 1 274 ? 1.617 14.438 0.516 1 97.06 274 GLY B C 1
ATOM 6134 O O . GLY B 1 274 ? 1.968 15.617 0.618 1 97.06 274 GLY B O 1
ATOM 6135 N N . PRO B 1 275 ? 2.373 13.5 -0.024 1 97.12 275 PRO B N 1
ATOM 6136 C CA . PRO B 1 275 ? 3.779 13.797 -0.308 1 97.12 275 PRO B CA 1
ATOM 6137 C C . PRO B 1 275 ? 3.965 14.594 -1.594 1 97.12 275 PRO B C 1
ATOM 6139 O O . PRO B 1 275 ? 3.074 14.617 -2.445 1 97.12 275 PRO B O 1
ATOM 6142 N N . HIS B 1 276 ? 5.074 15.273 -1.61 1 95.69 276 HIS B N 1
ATOM 6143 C CA . HIS B 1 276 ? 5.566 15.969 -2.797 1 95.69 276 HIS B CA 1
ATOM 6144 C C . HIS B 1 276 ? 6.406 15.039 -3.668 1 95.69 276 HIS B C 1
ATOM 6146 O O . HIS B 1 276 ? 7.609 15.25 -3.824 1 95.69 276 HIS B O 1
ATOM 6152 N N . MET B 1 277 ? 5.773 14.141 -4.434 1 96.38 277 MET B N 1
ATOM 6153 C CA . MET B 1 277 ? 6.465 13.039 -5.094 1 96.38 277 MET B CA 1
ATOM 6154 C C . MET B 1 277 ? 7.293 13.539 -6.273 1 96.38 277 MET B C 1
ATOM 6156 O O . MET B 1 277 ? 8.242 12.883 -6.695 1 96.38 277 MET B O 1
ATOM 6160 N N . ASN B 1 278 ? 6.969 14.719 -6.805 1 96.94 278 ASN B N 1
ATOM 6161 C CA . ASN B 1 278 ? 7.684 15.227 -7.969 1 96.94 278 ASN B CA 1
ATOM 6162 C C . ASN B 1 278 ? 9.109 15.648 -7.609 1 96.94 278 ASN B C 1
ATOM 6164 O O . ASN B 1 278 ? 9.93 15.883 -8.5 1 96.94 278 ASN B O 1
ATOM 6168 N N . SER B 1 279 ? 9.43 15.633 -6.289 1 96.25 279 SER B N 1
ATOM 6169 C CA . SER B 1 279 ? 10.773 15.961 -5.844 1 96.25 279 SER B CA 1
ATOM 6170 C C . SER B 1 279 ? 11.617 14.711 -5.637 1 96.25 279 SER B C 1
ATOM 6172 O O . SER B 1 279 ? 12.742 14.781 -5.133 1 96.25 279 SER B O 1
ATOM 6174 N N . TRP B 1 280 ? 11.195 13.562 -6 1 95.62 280 TRP B N 1
ATOM 6175 C CA . TRP B 1 280 ? 11.977 12.336 -5.906 1 95.62 280 TRP B CA 1
ATOM 6176 C C . TRP B 1 280 ? 13.359 12.516 -6.531 1 95.62 280 TRP B C 1
ATOM 6178 O O . TRP B 1 280 ? 13.484 13.117 -7.602 1 95.62 280 TRP B O 1
ATOM 6188 N N . PRO B 1 281 ? 14.406 11.984 -5.781 1 95.75 281 PRO B N 1
ATOM 6189 C CA . PRO B 1 281 ? 14.359 11.016 -4.68 1 95.75 281 PRO B CA 1
ATOM 6190 C C . PRO B 1 281 ? 14.242 11.688 -3.314 1 95.75 281 PRO B C 1
ATOM 6192 O O . PRO B 1 281 ? 14.203 11 -2.289 1 95.75 281 PRO B O 1
ATOM 6195 N N . ASP B 1 282 ? 14.148 13.016 -3.227 1 95.56 282 ASP B N 1
ATOM 6196 C CA . ASP B 1 282 ? 13.945 13.75 -1.98 1 95.56 282 ASP B CA 1
ATOM 6197 C C . ASP B 1 282 ? 12.453 13.969 -1.714 1 95.56 282 ASP B C 1
ATOM 6199 O O . ASP B 1 282 ? 11.984 15.109 -1.693 1 95.56 282 ASP B O 1
ATOM 6203 N N . ALA B 1 283 ? 11.734 12.836 -1.513 1 95.75 283 ALA B N 1
ATOM 6204 C CA . ALA B 1 283 ? 10.281 12.938 -1.412 1 95.75 283 ALA B CA 1
ATOM 6205 C C . ALA B 1 283 ? 9.703 11.758 -0.635 1 95.75 283 ALA B C 1
ATOM 6207 O O . ALA B 1 283 ? 10.32 10.695 -0.556 1 95.75 283 ALA B O 1
ATOM 6208 N N . GLY B 1 284 ? 8.531 11.969 -0.046 1 96.75 284 GLY B N 1
ATOM 6209 C CA . GLY B 1 284 ? 7.746 10.859 0.485 1 96.75 284 GLY B CA 1
ATOM 6210 C C . GLY B 1 284 ? 7.102 10.016 -0.596 1 96.75 284 GLY B C 1
ATOM 6211 O O . GLY B 1 284 ? 7.258 10.297 -1.786 1 96.75 284 GLY B O 1
ATOM 6212 N N . MET B 1 285 ? 6.484 8.922 -0.181 1 98 285 MET B N 1
ATOM 6213 C CA . MET B 1 285 ? 5.852 7.984 -1.104 1 98 285 MET B CA 1
ATOM 6214 C C . MET B 1 285 ? 4.484 7.547 -0.591 1 98 285 MET B C 1
ATOM 6216 O O . MET B 1 285 ? 4.301 7.367 0.614 1 98 285 MET B O 1
ATOM 6220 N N . THR B 1 286 ? 3.512 7.414 -1.48 1 98.31 286 THR B N 1
ATOM 6221 C CA . THR B 1 286 ? 2.16 6.949 -1.187 1 98.31 286 THR B CA 1
ATOM 6222 C C . THR B 1 286 ? 1.668 5.996 -2.271 1 98.31 286 THR B C 1
ATOM 6224 O O . THR B 1 286 ? 2.07 6.109 -3.432 1 98.31 286 THR B O 1
ATOM 6227 N N . PRO B 1 287 ? 0.855 5.004 -1.917 1 98 287 PRO B N 1
ATOM 6228 C CA . PRO B 1 287 ? 0.295 4.141 -2.959 1 98 287 PRO B CA 1
ATOM 6229 C C . PRO B 1 287 ? -0.864 4.793 -3.707 1 98 287 PRO B C 1
ATOM 6231 O O . PRO B 1 287 ? -1.317 4.27 -4.727 1 98 287 PRO B O 1
ATOM 6234 N N . PHE B 1 288 ? -1.372 5.883 -3.248 1 98.56 288 PHE B N 1
ATOM 6235 C CA . PHE B 1 288 ? -2.58 6.5 -3.779 1 98.56 288 PHE B CA 1
ATOM 6236 C C . PHE B 1 288 ? -2.258 7.367 -4.988 1 98.56 288 PHE B C 1
ATOM 6238 O O . PHE B 1 288 ? -1.102 7.734 -5.207 1 98.56 288 PHE B O 1
ATOM 6245 N N . ARG B 1 289 ? -3.27 7.625 -5.734 1 97.69 289 ARG B N 1
ATOM 6246 C CA . ARG B 1 289 ? -3.135 8.336 -7.004 1 97.69 289 ARG B CA 1
ATOM 6247 C C . ARG B 1 289 ? -2.662 9.766 -6.781 1 97.69 289 ARG B C 1
ATOM 6249 O O . ARG B 1 289 ? -3.225 10.492 -5.961 1 97.69 289 ARG B O 1
ATOM 6256 N N . ASN B 1 290 ? -1.647 10.148 -7.531 1 97.56 290 ASN B N 1
ATOM 6257 C CA . ASN B 1 290 ? -1.108 11.508 -7.613 1 97.56 290 ASN B CA 1
ATOM 6258 C C . ASN B 1 290 ? -0.456 11.93 -6.297 1 97.56 290 ASN B C 1
ATOM 6260 O O . ASN B 1 290 ? 0.167 11.109 -5.617 1 97.56 290 ASN B O 1
ATOM 6264 N N . GLU B 1 291 ? -0.383 13.195 -6.082 1 97.62 291 GLU B N 1
ATOM 6265 C CA . GLU B 1 291 ? 0.426 13.758 -5.004 1 97.62 291 GLU B CA 1
ATOM 6266 C C . GLU B 1 291 ? -0.129 15.102 -4.535 1 97.62 291 GLU B C 1
ATOM 6268 O O . GLU B 1 291 ? -1.212 15.508 -4.957 1 97.62 291 GLU B O 1
ATOM 6273 N N . LYS B 1 292 ? 0.576 15.703 -3.615 1 96.19 292 LYS B N 1
ATOM 6274 C CA . LYS B 1 292 ? 0.311 17.047 -3.105 1 96.19 292 LYS B CA 1
ATOM 6275 C C . LYS B 1 292 ? -0.161 17.969 -4.223 1 96.19 292 LYS B C 1
ATOM 6277 O O . LYS B 1 292 ? 0.342 17.906 -5.348 1 96.19 292 LYS B O 1
ATOM 6282 N N . ASN B 1 293 ? -1.181 18.859 -3.879 1 96.25 293 ASN B N 1
ATOM 6283 C CA . ASN B 1 293 ? -1.692 19.922 -4.75 1 96.25 293 ASN B CA 1
ATOM 6284 C C . ASN B 1 293 ? -2.533 19.344 -5.887 1 96.25 293 ASN B C 1
ATOM 6286 O O . ASN B 1 293 ? -2.562 19.906 -6.984 1 96.25 293 ASN B O 1
ATOM 6290 N N . SER B 1 294 ? -3.166 18.203 -5.719 1 97.56 294 SER B N 1
ATOM 6291 C CA . SER B 1 294 ? -4.105 17.609 -6.668 1 97.56 294 SER B CA 1
ATOM 6292 C C . SER B 1 294 ? -5.434 17.281 -5.996 1 97.56 294 SER B C 1
ATOM 6294 O O . SER B 1 294 ? -5.602 17.5 -4.797 1 97.56 294 SER B O 1
ATOM 6296 N N . ASN B 1 295 ? -6.41 16.781 -6.781 1 97.69 295 ASN B N 1
ATOM 6297 C CA . ASN B 1 295 ? -7.715 16.406 -6.242 1 97.69 295 ASN B CA 1
ATOM 6298 C C . ASN B 1 295 ? -7.781 14.93 -5.879 1 97.69 295 ASN B C 1
ATOM 6300 O O . ASN B 1 295 ? -8.828 14.438 -5.457 1 97.69 295 ASN B O 1
ATOM 6304 N N . TRP B 1 296 ? -6.691 14.195 -6.07 1 98.62 296 TRP B N 1
ATOM 6305 C CA . TRP B 1 296 ? -6.699 12.742 -5.93 1 98.62 296 TRP B CA 1
ATOM 6306 C C . TRP B 1 296 ? -6.301 12.328 -4.516 1 98.62 296 TRP B C 1
ATOM 6308 O O . TRP B 1 296 ? -5.777 13.141 -3.752 1 98.62 296 TRP B O 1
ATOM 6318 N N . GLU B 1 297 ? -6.52 11.039 -4.137 1 98.75 297 GLU B N 1
ATOM 6319 C CA . GLU B 1 297 ? -6.309 10.539 -2.781 1 98.75 297 GLU B CA 1
ATOM 6320 C C . GLU B 1 297 ? -4.863 10.742 -2.334 1 98.75 297 GLU B C 1
ATOM 6322 O O . GLU B 1 297 ? -4.598 10.953 -1.149 1 98.75 297 GLU B O 1
ATOM 6327 N N . GLY B 1 298 ? -3.924 10.758 -3.234 1 98.44 298 GLY B N 1
ATOM 6328 C CA . GLY B 1 298 ? -2.523 10.906 -2.873 1 98.44 298 GLY B CA 1
ATOM 6329 C C . GLY B 1 298 ? -2.219 12.234 -2.203 1 98.44 298 GLY B C 1
ATOM 6330 O O . GLY B 1 298 ? -1.208 12.367 -1.508 1 98.44 298 GLY B O 1
ATOM 6331 N N . ALA B 1 299 ? -3.08 13.203 -2.43 1 98.31 299 ALA B N 1
ATOM 6332 C CA . ALA B 1 299 ? -2.875 14.531 -1.844 1 98.31 299 ALA B CA 1
ATOM 6333 C C . ALA B 1 299 ? -3.469 14.602 -0.439 1 98.31 299 ALA B C 1
ATOM 6335 O O . ALA B 1 299 ? -2.992 15.367 0.402 1 98.31 299 ALA B O 1
ATOM 6336 N N . TYR B 1 300 ? -4.5 13.781 -0.194 1 98.56 300 TYR B N 1
ATOM 6337 C CA . TYR B 1 300 ? -5.324 14.039 0.979 1 98.56 300 TYR B CA 1
ATOM 6338 C C . TYR B 1 300 ? -5.191 12.922 2.002 1 98.56 300 TYR B C 1
ATOM 6340 O O . TYR B 1 300 ? -5.41 13.133 3.197 1 98.56 300 TYR B O 1
ATOM 6348 N N . ARG B 1 301 ? -5.004 11.664 1.563 1 98.44 301 ARG B N 1
ATOM 6349 C CA . ARG B 1 301 ? -4.941 10.531 2.477 1 98.44 301 ARG B CA 1
ATOM 6350 C C . ARG B 1 301 ? -3.533 10.359 3.039 1 98.44 301 ARG B C 1
ATOM 6352 O O . ARG B 1 301 ? -2.584 10.125 2.287 1 98.44 301 ARG B O 1
ATOM 6359 N N . VAL B 1 302 ? -3.449 10.477 4.352 1 98.75 302 VAL B N 1
ATOM 6360 C CA . VAL B 1 302 ? -2.133 10.523 4.98 1 98.75 302 VAL B CA 1
ATOM 6361 C C . VAL B 1 302 ? -2.072 9.523 6.133 1 98.75 302 VAL B C 1
ATOM 6363 O O . VAL B 1 302 ? -3.098 8.961 6.535 1 98.75 302 VAL B O 1
ATOM 6366 N N . PRO B 1 303 ? -0.831 9.172 6.625 1 98.75 303 PRO B N 1
ATOM 6367 C CA . PRO B 1 303 ? -0.74 8.344 7.832 1 98.75 303 PRO B CA 1
ATOM 6368 C C . PRO B 1 303 ? -1.238 9.062 9.086 1 98.75 303 PRO B C 1
ATOM 6370 O O . PRO B 1 303 ? -1.04 10.273 9.219 1 98.75 303 PRO B O 1
ATOM 6373 N N . ALA B 1 304 ? -1.851 8.32 9.906 1 98.88 304 ALA B N 1
ATOM 6374 C CA . ALA B 1 304 ? -2.279 8.844 11.203 1 98.88 304 ALA B CA 1
ATOM 6375 C C . ALA B 1 304 ? -2.371 7.73 12.242 1 98.88 304 ALA B C 1
ATOM 6377 O O . ALA B 1 304 ? -2.912 6.656 11.961 1 98.88 304 ALA B O 1
ATOM 6378 N N . LEU B 1 305 ? -1.779 7.93 13.383 1 98.94 305 LEU B N 1
ATOM 6379 C CA . LEU B 1 305 ? -1.716 7.023 14.523 1 98.94 305 LEU B CA 1
ATOM 6380 C C . LEU B 1 305 ? -2.064 7.754 15.82 1 98.94 305 LEU B C 1
ATOM 6382 O O . LEU B 1 305 ? -1.722 8.93 15.984 1 98.94 305 LEU B O 1
ATOM 6386 N N . VAL B 1 306 ? -2.744 7.113 16.719 1 98.88 306 VAL B N 1
ATOM 6387 C CA . VAL B 1 306 ? -3.072 7.707 18.016 1 98.88 306 VAL B CA 1
ATOM 6388 C C . VAL B 1 306 ? -2.879 6.672 19.125 1 98.88 306 VAL B C 1
ATOM 6390 O O . VAL B 1 306 ? -3.258 5.508 18.969 1 98.88 306 VAL B O 1
ATOM 6393 N N . ARG B 1 307 ? -2.25 7.094 20.172 1 98.75 307 ARG B N 1
ATOM 6394 C CA . ARG B 1 307 ? -2.049 6.23 21.344 1 98.75 307 ARG B CA 1
ATOM 6395 C C . ARG B 1 307 ? -2.521 6.914 22.625 1 98.75 307 ARG B C 1
ATOM 6397 O O . ARG B 1 307 ? -2.281 8.109 22.812 1 98.75 307 ARG B O 1
ATOM 6404 N N . TRP B 1 308 ? -3.25 6.305 23.391 1 98.56 308 TRP B N 1
ATOM 6405 C CA . TRP B 1 308 ? -3.707 6.676 24.734 1 98.56 308 TRP B CA 1
ATOM 6406 C C . TRP B 1 308 ? -3.896 5.438 25.609 1 98.56 308 TRP B C 1
ATOM 6408 O O . TRP B 1 308 ? -5.016 4.941 25.75 1 98.56 308 TRP B O 1
ATOM 6418 N N . PRO B 1 309 ? -2.742 4.98 26.219 1 97.44 309 PRO B N 1
ATOM 6419 C CA . PRO B 1 309 ? -2.797 3.717 26.969 1 97.44 309 PRO B CA 1
ATOM 6420 C C . PRO B 1 309 ? -3.922 3.688 28 1 97.44 309 PRO B C 1
ATOM 6422 O O . PRO B 1 309 ? -4.141 4.676 28.703 1 97.44 309 PRO B O 1
ATOM 6425 N N . GLY B 1 310 ? -4.621 2.537 28.031 1 96.56 310 GLY B N 1
ATOM 6426 C CA . GLY B 1 310 ? -5.719 2.363 28.953 1 96.56 310 GLY B CA 1
ATOM 6427 C C . GLY B 1 310 ? -7.051 2.855 28.422 1 96.56 310 GLY B C 1
ATOM 6428 O O . GLY B 1 310 ? -8.102 2.549 28.969 1 96.56 310 GLY B O 1
ATOM 6429 N N . HIS B 1 311 ? -7.012 3.582 27.344 1 97.69 311 HIS B N 1
ATOM 6430 C CA . HIS B 1 311 ? -8.242 4.137 26.781 1 97.69 311 HIS B CA 1
ATOM 6431 C C . HIS B 1 311 ? -8.453 3.658 25.359 1 97.69 311 HIS B C 1
ATOM 6433 O O . HIS B 1 311 ? -9.586 3.35 24.969 1 97.69 311 HIS B O 1
ATOM 6439 N N . ILE B 1 312 ? -7.402 3.613 24.547 1 98.19 312 ILE B N 1
ATOM 6440 C CA . ILE B 1 312 ? -7.441 3.113 23.188 1 98.19 312 ILE B CA 1
ATOM 6441 C C . ILE B 1 312 ? -6.891 1.69 23.141 1 98.19 312 ILE B C 1
ATOM 6443 O O . ILE B 1 312 ? -5.781 1.431 23.609 1 98.19 312 ILE B O 1
ATOM 6447 N N . PRO B 1 313 ? -7.672 0.757 22.625 1 97.19 313 PRO B N 1
ATOM 6448 C CA . PRO B 1 313 ? -7.148 -0.605 22.516 1 97.19 313 PRO B CA 1
ATOM 6449 C C . PRO B 1 313 ? -5.871 -0.681 21.688 1 97.19 313 PRO B C 1
ATOM 6451 O O . PRO B 1 313 ? -5.852 -0.216 20.547 1 97.19 313 PRO B O 1
ATOM 6454 N N . ALA B 1 314 ? -4.848 -1.299 22.25 1 97.5 314 ALA B N 1
ATOM 6455 C CA . ALA B 1 314 ? -3.551 -1.395 21.578 1 97.5 314 ALA B CA 1
ATOM 6456 C C . ALA B 1 314 ? -3.646 -2.242 20.312 1 97.5 314 ALA B C 1
ATOM 6458 O O . ALA B 1 314 ? -4.34 -3.262 20.297 1 97.5 314 ALA B O 1
ATOM 6459 N N . GLY B 1 315 ? -2.973 -1.791 19.297 1 97 315 GLY B N 1
ATOM 6460 C CA . GLY B 1 315 ? -2.855 -2.557 18.062 1 97 315 GLY B CA 1
ATOM 6461 C C . GLY B 1 315 ? -4.117 -2.533 17.219 1 97 315 GLY B C 1
ATOM 6462 O O . GLY B 1 315 ? -4.301 -3.375 16.344 1 97 315 GLY B O 1
ATOM 6463 N N . SER B 1 316 ? -5.031 -1.599 17.422 1 97.31 316 SER B N 1
ATOM 6464 C CA . SER B 1 316 ? -6.281 -1.537 16.672 1 97.31 316 SER B CA 1
ATOM 6465 C C . SER B 1 316 ? -6.082 -0.853 15.328 1 97.31 316 SER B C 1
ATOM 6467 O O . SER B 1 316 ? -5.156 -0.058 15.156 1 97.31 316 SER B O 1
ATOM 6469 N N . VAL B 1 317 ? -6.883 -1.254 14.359 1 97.88 317 VAL B N 1
ATOM 6470 C CA . VAL B 1 317 ? -6.949 -0.627 13.039 1 97.88 317 VAL B CA 1
ATOM 6471 C C . VAL B 1 317 ? -8.375 -0.15 12.766 1 97.88 317 VAL B C 1
ATOM 6473 O O . VAL B 1 317 ? -9.336 -0.894 12.977 1 97.88 317 VAL B O 1
ATOM 6476 N N . ARG B 1 318 ? -8.516 1.093 12.422 1 98.38 318 ARG B N 1
ATOM 6477 C CA . ARG B 1 318 ? -9.812 1.662 12.086 1 98.38 318 ARG B CA 1
ATOM 6478 C C . ARG B 1 318 ? -9.852 2.111 10.625 1 98.38 318 ARG B C 1
ATOM 6480 O O . ARG B 1 318 ? -8.961 2.824 10.164 1 98.38 318 ARG B O 1
ATOM 6487 N N . ASN B 1 319 ? -10.914 1.717 9.906 1 97.94 319 ASN B N 1
ATOM 6488 C CA . ASN B 1 319 ? -11 1.984 8.477 1 97.94 319 ASN B CA 1
ATOM 6489 C C . ASN B 1 319 ? -12.039 3.055 8.164 1 97.94 319 ASN B C 1
ATOM 6491 O O . ASN B 1 319 ? -12.266 3.391 7 1 97.94 319 ASN B O 1
ATOM 6495 N N . GLY B 1 320 ? -12.695 3.617 9.188 1 98.12 320 GLY B N 1
ATOM 6496 C CA . GLY B 1 320 ? -13.641 4.695 8.953 1 98.12 320 GLY B CA 1
ATOM 6497 C C . GLY B 1 320 ? -12.977 6.008 8.594 1 98.12 320 GLY B C 1
ATOM 6498 O O . GLY B 1 320 ? -11.758 6.152 8.734 1 98.12 320 GLY B O 1
ATOM 6499 N N . ILE B 1 321 ? -13.797 6.969 8.086 1 98.56 321 ILE B N 1
ATOM 6500 C CA . ILE B 1 321 ? -13.281 8.266 7.652 1 98.56 321 ILE B CA 1
ATOM 6501 C C . ILE B 1 321 ? -12.969 9.125 8.867 1 98.56 321 ILE B C 1
ATOM 6503 O O . ILE B 1 321 ? -13.82 9.336 9.734 1 98.56 321 ILE B O 1
ATOM 6507 N N . VAL B 1 322 ? -11.781 9.555 9.016 1 98.81 322 VAL B N 1
ATOM 6508 C CA . VAL B 1 322 ? -11.328 10.523 10.008 1 98.81 322 VAL B CA 1
ATOM 6509 C C . VAL B 1 322 ? -10.555 11.648 9.32 1 98.81 322 VAL B C 1
ATOM 6511 O O . VAL B 1 322 ? -9.984 11.445 8.242 1 98.81 322 VAL B O 1
ATOM 6514 N N . SER B 1 323 ? -10.57 12.844 9.867 1 98.69 323 SER B N 1
ATOM 6515 C CA . SER B 1 323 ? -9.875 13.969 9.242 1 98.69 323 SER B CA 1
ATOM 6516 C C . SER B 1 323 ? -9.164 14.828 10.289 1 98.69 323 SER B C 1
ATOM 6518 O O . SER B 1 323 ? -9.477 14.742 11.477 1 98.69 323 SER B O 1
ATOM 6520 N N . HIS B 1 324 ? -8.211 15.617 9.828 1 98.75 324 HIS B N 1
ATOM 6521 C CA . HIS B 1 324 ? -7.574 16.609 10.672 1 98.75 324 HIS B CA 1
ATOM 6522 C C . HIS B 1 324 ? -8.609 17.5 11.359 1 98.75 324 HIS B C 1
ATOM 6524 O O . HIS B 1 324 ? -8.461 17.844 12.531 1 98.75 324 HIS B O 1
ATOM 6530 N N . ALA B 1 325 ? -9.695 17.781 10.711 1 98.44 325 ALA B N 1
ATOM 6531 C CA . ALA B 1 325 ? -10.703 18.719 11.203 1 98.44 325 ALA B CA 1
ATOM 6532 C C . ALA B 1 325 ? -11.43 18.141 12.422 1 98.44 325 ALA B C 1
ATOM 6534 O O . ALA B 1 325 ? -12.117 18.859 13.141 1 98.44 325 ALA B O 1
ATOM 6535 N N . ASP B 1 326 ? -11.281 16.891 12.664 1 98.88 326 ASP B N 1
ATOM 6536 C CA . ASP B 1 326 ? -12.047 16.219 13.711 1 98.88 326 ASP B CA 1
ATOM 6537 C C . ASP B 1 326 ? -11.422 16.453 15.078 1 98.88 326 ASP B C 1
ATOM 6539 O O . ASP B 1 326 ? -12.07 16.234 16.109 1 98.88 326 ASP B O 1
ATOM 6543 N N . TRP B 1 327 ? -10.203 16.891 15.133 1 98.88 327 TRP B N 1
ATOM 6544 C CA . TRP B 1 327 ? -9.445 16.844 16.375 1 98.88 327 TRP B CA 1
ATOM 6545 C C . TRP B 1 327 ? -9.852 17.969 17.312 1 98.88 327 TRP B C 1
ATOM 6547 O O . TRP B 1 327 ? -9.797 17.828 18.531 1 98.88 327 TRP B O 1
ATOM 6557 N N . PHE B 1 328 ? -10.289 19.172 16.734 1 98.81 328 PHE B N 1
ATOM 6558 C CA . PHE B 1 328 ? -10.781 20.266 17.578 1 98.81 328 PHE B CA 1
ATOM 6559 C C . PHE B 1 328 ? -11.898 19.781 18.484 1 98.81 328 PHE B C 1
ATOM 6561 O O . PHE B 1 328 ? -11.797 19.891 19.719 1 98.81 328 PHE B O 1
ATOM 6568 N N . VAL B 1 329 ? -12.898 19.156 17.922 1 98.75 329 VAL B N 1
ATOM 6569 C CA . VAL B 1 329 ? -14.062 18.688 18.672 1 98.75 329 VAL B CA 1
ATOM 6570 C C . VAL B 1 329 ? -13.672 17.5 19.547 1 98.75 329 VAL B C 1
ATOM 6572 O O . VAL B 1 329 ? -14.094 17.406 20.703 1 98.75 329 VAL B O 1
ATOM 6575 N N . THR B 1 330 ? -12.82 16.594 19.047 1 98.88 330 THR B N 1
ATOM 6576 C CA . THR B 1 330 ? -12.438 15.375 19.75 1 98.88 330 THR B CA 1
ATOM 6577 C C . THR B 1 330 ? -11.633 15.703 21 1 98.88 330 THR B C 1
ATOM 6579 O O . THR B 1 330 ? -11.922 15.18 22.078 1 98.88 330 THR B O 1
ATOM 6582 N N . LEU B 1 331 ? -10.617 16.594 20.906 1 98.81 331 LEU B N 1
ATOM 6583 C CA . LEU B 1 331 ? -9.773 16.922 22.047 1 98.81 331 LEU B CA 1
ATOM 6584 C C . LEU B 1 331 ? -10.562 17.703 23.094 1 98.81 331 LEU B C 1
ATOM 6586 O O . LEU B 1 331 ? -10.32 17.562 24.297 1 98.81 331 LEU B O 1
ATOM 6590 N N . LEU B 1 332 ? -11.516 18.547 22.688 1 98.62 332 LEU B N 1
ATOM 6591 C CA . LEU B 1 332 ? -12.328 19.266 23.656 1 98.62 332 LEU B CA 1
ATOM 6592 C C . LEU B 1 332 ? -13.305 18.312 24.359 1 98.62 332 LEU B C 1
ATOM 6594 O O . LEU B 1 332 ? -13.625 18.5 25.531 1 98.62 332 LEU B O 1
ATOM 6598 N N . SER B 1 333 ? -13.742 17.312 23.594 1 98.31 333 SER B N 1
ATOM 6599 C CA . SER B 1 333 ? -14.516 16.266 24.25 1 98.31 333 SER B CA 1
ATOM 6600 C C . SER B 1 333 ? -13.711 15.578 25.344 1 98.31 333 SER B C 1
ATOM 6602 O O . SER B 1 333 ? -14.219 15.352 26.453 1 98.31 333 SER B O 1
ATOM 6604 N N . VAL B 1 334 ? -12.484 15.297 25.109 1 97.62 334 VAL B N 1
ATOM 6605 C CA . VAL B 1 334 ? -11.578 14.688 26.094 1 97.62 334 VAL B CA 1
ATOM 6606 C C . VAL B 1 334 ? -11.414 15.625 27.281 1 97.62 334 VAL B C 1
ATOM 6608 O O . VAL B 1 334 ? -11.328 15.172 28.422 1 97.62 334 VAL B O 1
ATOM 6611 N N . ALA B 1 335 ? -11.398 16.938 27.016 1 97 335 ALA B N 1
ATOM 6612 C CA . ALA B 1 335 ? -11.164 17.953 28.047 1 97 335 ALA B CA 1
ATOM 6613 C C . ALA B 1 335 ? -12.445 18.266 28.812 1 97 335 ALA B C 1
ATOM 6615 O O . ALA B 1 335 ? -12.445 19.094 29.719 1 97 335 ALA B O 1
ATOM 6616 N N . GLY B 1 336 ? -13.578 17.656 28.422 1 96 336 GLY B N 1
ATOM 6617 C CA . GLY B 1 336 ? -14.812 17.812 29.188 1 96 336 GLY B CA 1
ATOM 6618 C C . GLY B 1 336 ? -15.789 18.781 28.547 1 96 336 GLY B C 1
ATOM 6619 O O . GLY B 1 336 ? -16.734 19.219 29.188 1 96 336 GLY B O 1
ATOM 6620 N N . VAL B 1 337 ? -15.547 19.156 27.281 1 97.69 337 VAL B N 1
ATOM 6621 C CA . VAL B 1 337 ? -16.438 20.078 26.578 1 97.69 337 VAL B CA 1
ATOM 6622 C C . VAL B 1 337 ? -16.906 19.453 25.266 1 97.69 337 VAL B C 1
ATOM 6624 O O . VAL B 1 337 ? -16.578 19.938 24.188 1 97.69 337 VAL B O 1
ATOM 6627 N N . PRO B 1 338 ? -17.797 18.469 25.328 1 97.44 338 PRO B N 1
ATOM 6628 C CA . PRO B 1 338 ? -18.203 17.719 24.125 1 97.44 338 PRO B CA 1
ATOM 6629 C C . PRO B 1 338 ? -19.109 18.531 23.219 1 97.44 338 PRO B C 1
ATOM 6631 O O . PRO B 1 338 ? -19.359 18.141 22.078 1 97.44 338 PRO B O 1
ATOM 6634 N N . ASP B 1 339 ? -19.656 19.688 23.734 1 98.19 339 ASP B N 1
ATOM 6635 C CA . ASP B 1 339 ? -20.625 20.438 22.969 1 98.19 339 ASP B CA 1
ATOM 6636 C C . ASP B 1 339 ? -20 21.672 22.344 1 98.19 339 ASP B C 1
ATOM 6638 O O . ASP B 1 339 ? -20.688 22.656 22.047 1 98.19 339 ASP B O 1
ATOM 6642 N N . ILE B 1 340 ? -18.625 21.688 22.172 1 98.44 340 ILE B N 1
ATOM 6643 C CA . ILE B 1 340 ? -17.891 22.875 21.75 1 98.44 340 ILE B CA 1
ATOM 6644 C C . ILE B 1 340 ? -18.375 23.328 20.375 1 98.44 340 ILE B C 1
ATOM 6646 O O . ILE B 1 340 ? -18.453 24.516 20.094 1 98.44 340 ILE B O 1
ATOM 6650 N N . ALA B 1 341 ? -18.641 22.406 19.453 1 98.31 341 ALA B N 1
ATOM 6651 C CA . ALA B 1 341 ? -19.094 22.766 18.109 1 98.31 341 ALA B CA 1
ATOM 6652 C C . ALA B 1 341 ? -20.406 23.531 18.141 1 98.31 341 ALA B C 1
ATOM 6654 O O . ALA B 1 341 ? -20.562 24.547 17.453 1 98.31 341 ALA B O 1
ATOM 6655 N N . GLU B 1 342 ? -21.312 23.078 18.969 1 98.19 342 GLU B N 1
ATOM 6656 C CA . GLU B 1 342 ? -22.594 23.734 19.125 1 98.19 342 GLU B CA 1
ATOM 6657 C C . GLU B 1 342 ? -22.438 25.109 19.766 1 98.19 342 GLU B C 1
ATOM 6659 O O . GLU B 1 342 ? -23.062 26.078 19.344 1 98.19 342 GLU B O 1
ATOM 6664 N N . ARG B 1 343 ? -21.594 25.188 20.734 1 98.25 343 ARG B N 1
ATOM 6665 C CA . ARG B 1 343 ? -21.359 26.453 21.422 1 98.25 343 ARG B CA 1
ATOM 6666 C C . ARG B 1 343 ? -20.766 27.5 20.484 1 98.25 343 ARG B C 1
ATOM 6668 O O . ARG B 1 343 ? -21.203 28.656 20.484 1 98.25 343 ARG B O 1
ATOM 6675 N N . LEU B 1 344 ? -19.844 27.062 19.719 1 98.38 344 LEU B N 1
ATOM 6676 C CA . LEU B 1 344 ? -19.188 27.984 18.812 1 98.38 344 LEU B CA 1
ATOM 6677 C C . LEU B 1 344 ? -20.141 28.406 17.688 1 98.38 344 LEU B C 1
ATOM 6679 O O . LEU B 1 344 ? -20.109 29.547 17.234 1 98.38 344 LEU B O 1
ATOM 6683 N N . ARG B 1 345 ? -20.953 27.484 17.234 1 97.44 345 ARG B N 1
ATOM 6684 C CA . ARG B 1 345 ? -21.938 27.828 16.219 1 97.44 345 ARG B CA 1
ATOM 6685 C C . ARG B 1 345 ? -22.906 28.891 16.719 1 97.44 345 ARG B C 1
ATOM 6687 O O . ARG B 1 345 ? -23.281 29.797 15.977 1 97.44 345 ARG B O 1
ATOM 6694 N N . ALA B 1 346 ? -23.266 28.859 18 1 97.56 346 ALA B N 1
ATOM 6695 C CA . ALA B 1 346 ? -24.188 29.797 18.625 1 97.56 346 ALA B CA 1
ATOM 6696 C C . ALA B 1 346 ? -23.469 31.094 19 1 97.56 346 ALA B C 1
ATOM 6698 O O . ALA B 1 346 ? -24.094 32.156 19.094 1 97.56 346 ALA B O 1
ATOM 6699 N N . GLY B 1 347 ? -22.297 31.031 19.172 1 97.56 347 GLY B N 1
ATOM 6700 C CA . GLY B 1 347 ? -21.484 32.094 19.734 1 97.56 347 GLY B CA 1
ATOM 6701 C C . GLY B 1 347 ? -21.125 31.875 21.188 1 97.56 347 GLY B C 1
ATOM 6702 O O . GLY B 1 347 ? -22 31.625 22.016 1 97.56 347 GLY B O 1
ATOM 6703 N N . THR B 1 348 ? -19.859 31.859 21.453 1 97.56 348 THR B N 1
ATOM 6704 C CA . THR B 1 348 ? -19.422 31.672 22.828 1 97.56 348 THR B CA 1
ATOM 6705 C C . THR B 1 348 ? -18.078 32.344 23.062 1 97.56 348 THR B C 1
ATOM 6707 O O . THR B 1 348 ? -17.438 32.812 22.109 1 97.56 348 THR B O 1
ATOM 6710 N N . GLU B 1 349 ? -17.797 32.5 24.266 1 96.56 349 GLU B N 1
ATOM 6711 C CA . GLU B 1 349 ? -16.516 33.094 24.641 1 96.56 349 GLU B CA 1
ATOM 6712 C C . GLU B 1 349 ? -15.516 32 25.016 1 96.56 349 GLU B C 1
ATOM 6714 O O . GLU B 1 349 ? -15.852 31.047 25.719 1 96.56 349 GLU B O 1
ATOM 6719 N N . LEU B 1 350 ? -14.359 32.094 24.453 1 95.44 350 LEU B N 1
ATOM 6720 C CA . LEU B 1 350 ? -13.227 31.266 24.844 1 95.44 350 LEU B CA 1
ATOM 6721 C C . LEU B 1 350 ? -12.062 32.125 25.328 1 95.44 350 LEU B C 1
ATOM 6723 O O . LEU B 1 350 ? -11.508 32.906 24.562 1 95.44 350 LEU B O 1
ATOM 6727 N N . ASN B 1 351 ? -11.688 31.922 26.562 1 89.56 351 ASN B N 1
ATOM 6728 C CA . ASN B 1 351 ? -10.555 32.625 27.156 1 89.56 351 ASN B CA 1
ATOM 6729 C C . ASN B 1 351 ? -10.672 34.156 26.953 1 89.56 351 ASN B C 1
ATOM 6731 O O . ASN B 1 351 ? -9.719 34.812 26.531 1 89.56 351 ASN B O 1
ATOM 6735 N N . GLY B 1 352 ? -11.812 34.719 27 1 88.75 352 GLY B N 1
ATOM 6736 C CA . GLY B 1 352 ? -12.047 36.156 27.016 1 88.75 352 GLY B CA 1
ATOM 6737 C C . GLY B 1 352 ? -12.375 36.719 25.641 1 88.75 352 GLY B C 1
ATOM 6738 O O . GLY B 1 352 ? -12.641 37.906 25.516 1 88.75 352 GLY B O 1
ATOM 6739 N N . THR B 1 353 ? -12.375 35.906 24.672 1 93.38 353 THR B N 1
ATOM 6740 C CA . THR B 1 353 ? -12.672 36.375 23.312 1 93.38 353 THR B CA 1
ATOM 6741 C C . THR B 1 353 ? -13.945 35.688 22.781 1 93.38 353 THR B C 1
ATOM 6743 O O . THR B 1 353 ? -14.117 34.469 22.938 1 93.38 353 THR B O 1
ATOM 6746 N N . ALA B 1 354 ? -14.797 36.469 22.172 1 96.62 354 ALA B N 1
ATOM 6747 C CA . ALA B 1 354 ? -16.031 35.938 21.594 1 96.62 354 ALA B CA 1
ATOM 6748 C C . ALA B 1 354 ? -15.781 35.375 20.203 1 96.62 354 ALA B C 1
ATOM 6750 O O . ALA B 1 354 ? -15.102 35.969 19.391 1 96.62 354 ALA B O 1
ATOM 6751 N N . TYR B 1 355 ? -16.266 34.156 20.031 1 97.38 355 TYR B N 1
ATOM 6752 C CA . TYR B 1 355 ? -16.156 33.469 18.75 1 97.38 355 TYR B CA 1
ATOM 6753 C C . TYR B 1 355 ? -17.516 33 18.266 1 97.38 355 TYR B C 1
ATOM 6755 O O . TYR B 1 355 ? -18.375 32.625 19.062 1 97.38 355 TYR B O 1
ATOM 6763 N N . LYS B 1 356 ? -17.719 33.062 16.984 1 97.75 356 LYS B N 1
ATOM 6764 C CA . LYS B 1 356 ? -18.844 32.438 16.297 1 97.75 356 LYS B CA 1
ATOM 6765 C C . LYS B 1 356 ? -18.422 31.828 14.953 1 97.75 356 LYS B C 1
ATOM 6767 O O . LYS B 1 356 ? -18.266 32.562 13.969 1 97.75 356 LYS B O 1
ATOM 6772 N N . VAL B 1 357 ? -18.219 30.531 15 1 97.75 357 VAL B N 1
ATOM 6773 C CA . VAL B 1 357 ? -17.734 29.844 13.805 1 97.75 357 VAL B CA 1
ATOM 6774 C C . VAL B 1 357 ? -18.453 28.5 13.656 1 97.75 357 VAL B C 1
ATOM 6776 O O . VAL B 1 357 ? -19.078 28.016 14.602 1 97.75 357 VAL B O 1
ATOM 6779 N N . HIS B 1 358 ? -18.438 28 12.461 1 97.19 358 HIS B N 1
ATOM 6780 C CA . HIS B 1 358 ? -18.906 26.656 12.148 1 97.19 358 HIS B CA 1
ATOM 6781 C C . HIS B 1 358 ? -17.75 25.656 12.062 1 97.19 358 HIS B C 1
ATOM 6783 O O . HIS B 1 358 ? -16.969 25.688 11.109 1 97.19 358 HIS B O 1
ATOM 6789 N N . LEU B 1 359 ? -17.578 24.766 13.047 1 98.12 359 LEU B N 1
ATOM 6790 C CA . LEU B 1 359 ? -16.609 23.688 12.953 1 98.12 359 LEU B CA 1
ATOM 6791 C C . LEU B 1 359 ? -17.078 22.594 12.016 1 98.12 359 LEU B C 1
ATOM 6793 O O . LEU B 1 359 ? -18.281 22.312 11.93 1 98.12 359 LEU B O 1
ATOM 6797 N N . ASP B 1 360 ? -16.172 22 11.32 1 97.56 360 ASP B N 1
ATOM 6798 C CA . ASP B 1 360 ? -16.484 20.938 10.359 1 97.56 360 ASP B CA 1
ATOM 6799 C C . ASP B 1 360 ? -16.047 19.578 10.891 1 97.56 360 ASP B C 1
ATOM 6801 O O . ASP B 1 360 ? -16.062 18.594 10.148 1 97.56 360 ASP B O 1
ATOM 6805 N N . GLY B 1 361 ? -15.586 19.516 12.102 1 97.94 361 GLY B N 1
ATOM 6806 C CA . GLY B 1 361 ? -15.102 18.281 12.703 1 97.94 361 GLY B CA 1
ATOM 6807 C C . GLY B 1 361 ? -16.188 17.516 13.453 1 97.94 361 GLY B C 1
ATOM 6808 O O . GLY B 1 361 ? -17.219 18.094 13.805 1 97.94 361 GLY B O 1
ATOM 6809 N N . TYR B 1 362 ? -15.938 16.234 13.641 1 98.25 362 TYR B N 1
ATOM 6810 C CA . TYR B 1 362 ? -16.781 15.32 14.398 1 98.25 362 TYR B CA 1
ATOM 6811 C C . TYR B 1 362 ? -16.016 14.734 15.586 1 98.25 362 TYR B C 1
ATOM 6813 O O . TYR B 1 362 ? -14.82 14.477 15.492 1 98.25 362 TYR B O 1
ATOM 6821 N N . ASP B 1 363 ? -16.734 14.578 16.688 1 98.75 363 ASP B N 1
ATOM 6822 C CA . ASP B 1 363 ? -16.109 13.969 17.859 1 98.75 363 ASP B CA 1
ATOM 6823 C C . ASP B 1 363 ? -15.805 12.5 17.609 1 98.75 363 ASP B C 1
ATOM 6825 O O . ASP B 1 363 ? -16.703 11.656 17.625 1 98.75 363 ASP B O 1
ATOM 6829 N N . GLN B 1 364 ? -14.523 12.148 17.484 1 98.81 364 GLN B N 1
ATOM 6830 C CA . GLN B 1 364 ? -14.078 10.797 17.141 1 98.81 364 GLN B CA 1
ATOM 6831 C C . GLN B 1 364 ? -13.797 9.984 18.406 1 98.81 364 GLN B C 1
ATOM 6833 O O . GLN B 1 364 ? -13.414 8.812 18.312 1 98.81 364 GLN B O 1
ATOM 6838 N N . LEU B 1 365 ? -13.953 10.523 19.594 1 98.56 365 LEU B N 1
ATOM 6839 C CA . LEU B 1 365 ? -13.539 9.891 20.828 1 98.56 365 LEU B CA 1
ATOM 6840 C C . LEU B 1 365 ? -14.188 8.516 21 1 98.56 365 LEU B C 1
ATOM 6842 O O . LEU B 1 365 ? -13.492 7.523 21.219 1 98.56 365 LEU B O 1
ATOM 6846 N N . PRO B 1 366 ? -15.531 8.336 20.781 1 98.5 366 PRO B N 1
ATOM 6847 C CA . PRO B 1 366 ? -16.109 7 20.891 1 98.5 366 PRO B CA 1
ATOM 6848 C C . PRO B 1 366 ? -15.531 6.016 19.875 1 98.5 366 PRO B C 1
ATOM 6850 O O . PRO B 1 366 ? -15.375 4.832 20.172 1 98.5 366 PRO B O 1
ATOM 6853 N N . TYR B 1 367 ? -15.211 6.516 18.719 1 98.38 367 TYR B N 1
ATOM 6854 C CA . TYR B 1 367 ? -14.688 5.684 17.641 1 98.38 367 TYR B CA 1
ATOM 6855 C C . TYR B 1 367 ? -13.266 5.219 17.953 1 98.38 367 TYR B C 1
ATOM 6857 O O . TYR B 1 367 ? -12.961 4.027 17.859 1 98.38 367 TYR B O 1
ATOM 6865 N N . ILE B 1 368 ? -12.406 6.133 18.406 1 98 368 ILE B N 1
ATOM 6866 C CA . ILE B 1 368 ? -10.992 5.828 18.609 1 98 368 ILE B CA 1
ATOM 6867 C C . ILE B 1 368 ? -10.82 4.973 19.859 1 98 368 ILE B C 1
ATOM 6869 O O . ILE B 1 368 ? -9.898 4.156 19.938 1 98 368 ILE B O 1
ATOM 6873 N N . THR B 1 369 ? -11.742 5.035 20.859 1 97.69 369 THR B N 1
ATOM 6874 C CA . THR B 1 369 ? -11.641 4.285 22.109 1 97.69 369 THR B CA 1
ATOM 6875 C C . THR B 1 369 ? -12.32 2.93 21.984 1 97.69 369 THR B C 1
ATOM 6877 O O . THR B 1 369 ? -12.273 2.115 22.906 1 97.69 369 THR B O 1
ATOM 6880 N N . GLY B 1 370 ? -13.031 2.713 20.922 1 97 370 GLY B N 1
ATOM 6881 C CA . GLY B 1 370 ? -13.664 1.425 20.688 1 97 370 GLY B CA 1
ATOM 6882 C C . GLY B 1 370 ? -15.062 1.332 21.266 1 97 370 GLY B C 1
ATOM 6883 O O . GLY B 1 370 ? -15.648 0.247 21.312 1 97 370 GLY B O 1
ATOM 6884 N N . GLN B 1 371 ? -15.578 2.434 21.688 1 97.12 371 GLN B N 1
ATOM 6885 C CA . GLN B 1 371 ? -16.953 2.439 22.172 1 97.12 371 GLN B CA 1
ATOM 6886 C C . GLN B 1 371 ? -17.953 2.193 21.047 1 97.12 371 GLN B C 1
ATOM 6888 O O . GLN B 1 371 ? -19.031 1.652 21.266 1 97.12 371 GLN B O 1
ATOM 6893 N N . THR B 1 372 ? -17.594 2.65 19.844 1 97.12 372 THR B N 1
ATOM 6894 C CA . THR B 1 372 ? -18.344 2.352 18.625 1 97.12 372 THR B CA 1
ATOM 6895 C C . THR B 1 372 ? -17.406 1.921 17.5 1 97.12 372 THR B C 1
ATOM 6897 O O . THR B 1 372 ? -16.219 2.256 17.516 1 97.12 372 THR B O 1
ATOM 6900 N N . ASP B 1 373 ? -17.969 1.183 16.562 1 94.94 373 ASP B N 1
ATOM 6901 C CA . ASP B 1 373 ? -17.188 0.69 15.445 1 94.94 373 ASP B CA 1
ATOM 6902 C C . ASP B 1 373 ? -17.328 1.598 14.227 1 94.94 373 ASP B C 1
ATOM 6904 O O . ASP B 1 373 ? -16.672 1.382 13.203 1 94.94 373 ASP B O 1
ATOM 6908 N N . GLU B 1 374 ? -18.094 2.596 14.367 1 96.38 374 GLU B N 1
ATOM 6909 C CA . GLU B 1 374 ? -18.375 3.471 13.227 1 96.38 374 GLU B CA 1
ATOM 6910 C C . GLU B 1 374 ? -17.875 4.887 13.492 1 96.38 374 GLU B C 1
ATOM 6912 O O . GLU B 1 374 ? -18.125 5.453 14.555 1 96.38 374 GLU B O 1
ATOM 6917 N N . SER B 1 375 ? -17.109 5.387 12.539 1 98.19 375 SER B N 1
ATOM 6918 C CA . SER B 1 375 ? -16.766 6.805 12.602 1 98.19 375 SER B CA 1
ATOM 6919 C C . SER B 1 375 ? -18 7.68 12.43 1 98.19 375 SER B C 1
ATOM 6921 O O . SER B 1 375 ? -18.859 7.387 11.602 1 98.19 375 SER B O 1
ATOM 6923 N N . PRO B 1 376 ? -18.078 8.727 13.227 1 98.31 376 PRO B N 1
ATOM 6924 C CA . PRO B 1 376 ? -19.203 9.641 13.016 1 98.31 376 PRO B CA 1
ATOM 6925 C C . PRO B 1 376 ? -19.062 10.461 11.734 1 98.31 376 PRO B C 1
ATOM 6927 O O . PRO B 1 376 ? -20.031 11.07 11.281 1 98.31 376 PRO B O 1
ATOM 6930 N N . ARG B 1 377 ? -17.922 10.57 11.133 1 98 377 ARG B N 1
ATOM 6931 C CA . ARG B 1 377 ? -17.734 11.258 9.859 1 98 377 ARG B CA 1
ATOM 6932 C C . ARG B 1 377 ? -18.094 10.352 8.688 1 98 377 ARG B C 1
ATOM 6934 O O . ARG B 1 377 ? -17.484 9.281 8.531 1 98 377 ARG B O 1
ATOM 6941 N N . THR B 1 378 ? -18.969 10.797 7.844 1 96.5 378 THR B N 1
ATOM 6942 C CA . THR B 1 378 ? -19.406 9.969 6.723 1 96.5 378 THR B CA 1
ATOM 6943 C C . THR B 1 378 ? -19 10.602 5.395 1 96.5 378 THR B C 1
ATOM 6945 O O . THR B 1 378 ? -19.219 10.023 4.328 1 96.5 378 THR B O 1
ATOM 6948 N N . HIS B 1 379 ? -18.406 11.844 5.48 1 96.88 379 HIS B N 1
ATOM 6949 C CA . HIS B 1 379 ? -18.062 12.523 4.242 1 96.88 379 HIS B CA 1
ATOM 6950 C C . HIS B 1 379 ? -16.766 13.312 4.379 1 96.88 379 HIS B C 1
ATOM 6952 O O . HIS B 1 379 ? -16.281 13.516 5.492 1 96.88 379 HIS B O 1
ATOM 6958 N N . PHE B 1 380 ? -16.219 13.719 3.314 1 98 380 PHE B N 1
ATOM 6959 C CA . PHE B 1 380 ? -15.078 14.617 3.217 1 98 380 PHE B CA 1
ATOM 6960 C C . PHE B 1 380 ? -15.172 15.484 1.964 1 98 380 PHE B C 1
ATOM 6962 O O . PHE B 1 380 ? -15.438 14.977 0.873 1 98 380 PHE B O 1
ATOM 6969 N N . PHE B 1 381 ? -15.039 16.797 2.084 1 96.88 381 PHE B N 1
ATOM 6970 C CA . PHE B 1 381 ? -14.992 17.734 0.968 1 96.88 381 PHE B CA 1
ATOM 6971 C C . PHE B 1 381 ? -13.555 18.031 0.572 1 96.88 381 PHE B C 1
ATOM 6973 O O . PHE B 1 381 ? -12.766 18.531 1.388 1 96.88 381 PHE B O 1
ATOM 6980 N N . TYR B 1 382 ? -13.25 17.734 -0.66 1 97.44 382 TYR B N 1
ATOM 6981 C CA . TYR B 1 382 ? -11.93 18.031 -1.2 1 97.44 382 TYR B CA 1
ATOM 6982 C C . TYR B 1 382 ? -11.859 19.469 -1.718 1 97.44 382 TYR B C 1
ATOM 6984 O O . TYR B 1 382 ? -12.539 19.828 -2.686 1 97.44 382 TYR B O 1
ATOM 6992 N N . VAL B 1 383 ? -10.992 20.234 -1.107 1 95.44 383 VAL B N 1
ATOM 6993 C CA . VAL B 1 383 ? -10.859 21.641 -1.483 1 95.44 383 VAL B CA 1
ATOM 6994 C C . VAL B 1 383 ? -9.469 21.891 -2.057 1 95.44 383 VAL B C 1
ATOM 6996 O O . VAL B 1 383 ? -8.461 21.469 -1.476 1 95.44 383 VAL B O 1
ATOM 6999 N N . SER B 1 384 ? -9.406 22.562 -3.207 1 95.06 384 SER B N 1
ATOM 7000 C CA . SER B 1 384 ? -8.125 22.828 -3.857 1 95.06 384 SER B CA 1
ATOM 7001 C C . SER B 1 384 ? -7.406 24 -3.199 1 95.06 384 SER B C 1
ATOM 7003 O O . SER B 1 384 ? -7.957 24.656 -2.318 1 95.06 384 SER B O 1
ATOM 7005 N N . ASP B 1 385 ? -6.191 24.219 -3.645 1 93 385 ASP B N 1
ATOM 7006 C CA . ASP B 1 385 ? -5.398 25.328 -3.125 1 93 385 ASP B CA 1
ATOM 7007 C C . ASP B 1 385 ? -5.98 26.672 -3.559 1 93 385 ASP B C 1
ATOM 7009 O O . ASP B 1 385 ? -5.703 27.703 -2.943 1 93 385 ASP B O 1
ATOM 7013 N N . ASP B 1 386 ? -6.91 26.672 -4.531 1 89.25 386 ASP B N 1
ATOM 7014 C CA . ASP B 1 386 ? -7.586 27.891 -4.969 1 89.25 386 ASP B CA 1
ATOM 7015 C C . ASP B 1 386 ? -8.953 28.031 -4.297 1 89.25 386 ASP B C 1
ATOM 7017 O O . ASP B 1 386 ? -9.695 28.984 -4.578 1 89.25 386 ASP B O 1
ATOM 7021 N N . GLY B 1 387 ? -9.258 27.094 -3.508 1 90.06 387 GLY B N 1
ATOM 7022 C CA . GLY B 1 387 ? -10.5 27.188 -2.75 1 90.06 387 GLY B CA 1
ATOM 7023 C C . GLY B 1 387 ? -11.688 26.594 -3.486 1 90.06 387 GLY B C 1
ATOM 7024 O O . GLY B 1 387 ? -12.836 26.922 -3.17 1 90.06 387 GLY B O 1
ATOM 7025 N N . ASP B 1 388 ? -11.43 25.75 -4.492 1 90.75 388 ASP B N 1
ATOM 7026 C CA . ASP B 1 388 ? -12.516 25.094 -5.215 1 90.75 388 ASP B CA 1
ATOM 7027 C C . ASP B 1 388 ? -12.883 23.766 -4.555 1 90.75 388 ASP B C 1
ATOM 7029 O O . ASP B 1 388 ? -12.008 23.047 -4.066 1 90.75 388 ASP B O 1
ATOM 7033 N N . LEU B 1 389 ? -14.125 23.516 -4.492 1 93.56 389 LEU B N 1
ATOM 7034 C CA . LEU B 1 389 ? -14.547 22.172 -4.152 1 93.56 389 LEU B CA 1
ATOM 7035 C C . LEU B 1 389 ? -14.312 21.219 -5.324 1 93.56 389 LEU B C 1
ATOM 7037 O O . LEU B 1 389 ? -15.039 21.266 -6.32 1 93.56 389 LEU B O 1
ATOM 7041 N N . THR B 1 390 ? -13.367 20.328 -5.223 1 96.44 390 THR B N 1
ATOM 7042 C CA . THR B 1 390 ? -12.984 19.5 -6.367 1 96.44 390 THR B CA 1
ATOM 7043 C C . THR B 1 390 ? -13.68 18.141 -6.32 1 96.44 390 THR B C 1
ATOM 7045 O O . THR B 1 390 ? -13.852 17.5 -7.352 1 96.44 390 THR B O 1
ATOM 7048 N N . ALA B 1 391 ? -14.031 17.688 -5.133 1 97.62 391 ALA B N 1
ATOM 7049 C CA . ALA B 1 391 ? -14.633 16.359 -5 1 97.62 391 ALA B CA 1
ATOM 7050 C C . ALA B 1 391 ? -15.375 16.219 -3.674 1 97.62 391 ALA B C 1
ATOM 7052 O O . ALA B 1 391 ? -15.242 17.078 -2.791 1 97.62 391 ALA B O 1
ATOM 7053 N N . LEU B 1 392 ? -16.188 15.234 -3.564 1 96.75 392 LEU B N 1
ATOM 7054 C CA . LEU B 1 392 ? -16.891 14.781 -2.373 1 96.75 392 LEU B CA 1
ATOM 7055 C C . LEU B 1 392 ? -16.688 13.289 -2.152 1 96.75 392 LEU B C 1
ATOM 7057 O O . LEU B 1 392 ? -16.906 12.492 -3.068 1 96.75 392 LEU B O 1
ATOM 7061 N N . ARG B 1 393 ? -16.203 12.938 -1.013 1 98.12 393 ARG B N 1
ATOM 7062 C CA . ARG B 1 393 ? -16.344 11.555 -0.569 1 98.12 393 ARG B CA 1
ATOM 7063 C C . ARG B 1 393 ? -17.547 11.398 0.357 1 98.12 393 ARG B C 1
ATOM 7065 O O . ARG B 1 393 ? -17.734 12.203 1.274 1 98.12 393 ARG B O 1
ATOM 7072 N N . PHE B 1 394 ? -18.375 10.5 0.112 1 96.38 394 PHE B N 1
ATOM 7073 C CA . PHE B 1 394 ? -19.453 10.062 1 1 96.38 394 PHE B CA 1
ATOM 7074 C C . PHE B 1 394 ? -19.453 8.547 1.131 1 96.38 394 PHE B C 1
ATOM 7076 O O . PHE B 1 394 ? -19.734 7.832 0.162 1 96.38 394 PHE B O 1
ATOM 7083 N N . ASP B 1 395 ? -19.203 8.07 2.369 1 95.69 395 ASP B N 1
ATOM 7084 C CA . ASP B 1 395 ? -19.062 6.633 2.604 1 95.69 395 ASP B CA 1
ATOM 7085 C C . ASP B 1 395 ? -18 6.027 1.701 1 95.69 395 ASP B C 1
ATOM 7087 O O . ASP B 1 395 ? -16.844 6.473 1.706 1 95.69 395 ASP B O 1
ATOM 7091 N N . ASN B 1 396 ? -18.375 5.082 0.757 1 96.62 396 ASN B N 1
ATOM 7092 C CA . ASN B 1 396 ? -17.406 4.445 -0.125 1 96.62 396 ASN B CA 1
ATOM 7093 C C . ASN B 1 396 ? -17.188 5.262 -1.396 1 96.62 396 ASN B C 1
ATOM 7095 O O . ASN B 1 396 ? -16.219 5.027 -2.127 1 96.62 396 ASN B O 1
ATOM 7099 N N . TRP B 1 397 ? -18 6.234 -1.614 1 97.25 397 TRP B N 1
ATOM 7100 C CA . TRP B 1 397 ? -18.109 6.852 -2.932 1 97.25 397 TRP B CA 1
ATOM 7101 C C . TRP B 1 397 ? -17.312 8.148 -2.984 1 97.25 397 TRP B C 1
ATOM 7103 O O . TRP B 1 397 ? -17.344 8.945 -2.043 1 97.25 397 TRP B O 1
ATOM 7113 N N . LYS B 1 398 ? -16.609 8.344 -4.031 1 98.38 398 LYS B N 1
ATOM 7114 C CA . LYS B 1 398 ? -15.992 9.633 -4.324 1 98.38 398 LYS B CA 1
ATOM 7115 C C . LYS B 1 398 ? -16.5 10.195 -5.648 1 98.38 398 LYS B C 1
ATOM 7117 O O . LYS B 1 398 ? -16.484 9.508 -6.668 1 98.38 398 LYS B O 1
ATOM 7122 N N . PHE B 1 399 ? -16.953 11.352 -5.613 1 96.56 399 PHE B N 1
ATOM 7123 C CA . PHE B 1 399 ? -17.391 12.117 -6.777 1 96.56 399 PHE B CA 1
ATOM 7124 C C . PHE B 1 399 ? -16.359 13.188 -7.133 1 96.56 399 PHE B C 1
ATOM 7126 O O . PHE B 1 399 ? -16.031 14.047 -6.309 1 96.56 399 PHE B O 1
ATOM 7133 N N . VAL B 1 400 ? -15.797 13.148 -8.328 1 97.69 400 VAL B N 1
ATOM 7134 C CA . VAL B 1 400 ? -14.82 14.141 -8.773 1 97.69 400 VAL B CA 1
ATOM 7135 C C . VAL B 1 400 ? -15.5 15.141 -9.711 1 97.69 400 VAL B C 1
ATOM 7137 O O . VAL B 1 400 ? -15.984 14.766 -10.781 1 97.69 400 VAL B O 1
ATOM 7140 N N . PHE B 1 401 ? -15.5 16.391 -9.312 1 95.38 401 PHE B N 1
ATOM 7141 C CA . PHE B 1 401 ? -16.109 17.453 -10.102 1 95.38 401 PHE B CA 1
ATOM 7142 C C . PHE B 1 401 ? -15.062 18.156 -10.969 1 95.38 401 PHE B C 1
ATOM 7144 O O . PHE B 1 401 ? -15.328 18.5 -12.117 1 95.38 401 PHE B O 1
ATOM 7151 N N . LEU B 1 402 ? -13.945 18.469 -10.367 1 96.19 402 LEU B N 1
ATOM 7152 C CA . LEU B 1 402 ? -12.789 19.062 -11.023 1 96.19 402 LEU B CA 1
ATOM 7153 C C . LEU B 1 402 ? -11.609 18.094 -11.031 1 96.19 402 LEU B C 1
ATOM 7155 O O . LEU B 1 402 ? -11.211 17.594 -9.984 1 96.19 402 LEU B O 1
ATOM 7159 N N . GLU B 1 403 ? -11.078 17.891 -12.219 1 97.06 403 GLU B N 1
ATOM 7160 C CA . GLU B 1 403 ? -10.07 16.844 -12.391 1 97.06 403 GLU B CA 1
ATOM 7161 C C . GLU B 1 403 ? -8.695 17.438 -12.688 1 97.06 403 GLU B C 1
ATOM 7163 O O . GLU B 1 403 ? -8.555 18.25 -13.594 1 97.06 403 GLU B O 1
ATOM 7168 N N . GLN B 1 404 ? -7.703 17.109 -11.875 1 97.75 404 GLN B N 1
ATOM 7169 C CA . GLN B 1 404 ? -6.309 17.312 -12.266 1 97.75 404 GLN B CA 1
ATOM 7170 C C . GLN B 1 404 ? -5.844 16.219 -13.219 1 97.75 404 GLN B C 1
ATOM 7172 O O . GLN B 1 404 ? -5.68 15.07 -12.82 1 97.75 404 GLN B O 1
ATOM 7177 N N . ARG B 1 405 ? -5.535 16.578 -14.453 1 96.69 405 ARG B N 1
ATOM 7178 C CA . ARG B 1 405 ? -5.23 15.586 -15.477 1 96.69 405 ARG B CA 1
ATOM 7179 C C . ARG B 1 405 ? -3.725 15.391 -15.617 1 96.69 405 ARG B C 1
ATOM 7181 O O . ARG B 1 405 ? -3.273 14.383 -16.156 1 96.69 405 ARG B O 1
ATOM 7188 N N . CYS B 1 406 ? -2.947 16.422 -15.125 1 96.25 406 CYS B N 1
ATOM 7189 C CA . CYS B 1 406 ? -1.497 16.266 -15.141 1 96.25 406 CYS B CA 1
ATOM 7190 C C . CYS B 1 406 ? -1.064 15.18 -14.156 1 96.25 406 CYS B C 1
ATOM 7192 O O . CYS B 1 406 ? -1.562 15.117 -13.031 1 96.25 406 CYS B O 1
ATOM 7194 N N . VAL B 1 407 ? -0.054 14.336 -14.562 1 94.06 407 VAL B N 1
ATOM 7195 C CA . VAL B 1 407 ? 0.201 13.125 -13.797 1 94.06 407 VAL B CA 1
ATOM 7196 C C . VAL B 1 407 ? 1.459 13.305 -12.945 1 94.06 407 VAL B C 1
ATOM 7198 O O . VAL B 1 407 ? 1.729 12.5 -12.047 1 94.06 407 VAL B O 1
ATOM 7201 N N . GLY B 1 408 ? 2.262 14.398 -13.266 1 95.38 408 GLY B N 1
ATOM 7202 C CA . GLY B 1 408 ? 3.477 14.508 -12.469 1 95.38 408 GLY B CA 1
ATOM 7203 C C . GLY B 1 408 ? 4.234 15.797 -12.719 1 95.38 408 GLY B C 1
ATOM 7204 O O . GLY B 1 408 ? 3.797 16.641 -13.492 1 95.38 408 GLY B O 1
ATOM 7205 N N . THR B 1 409 ? 5.309 15.891 -11.953 1 96.38 409 THR B N 1
ATOM 7206 C CA . THR B 1 409 ? 6.227 17.031 -12 1 96.38 409 THR B CA 1
ATOM 7207 C C . THR B 1 409 ? 5.555 18.297 -11.477 1 96.38 409 THR B C 1
ATOM 7209 O O . THR B 1 409 ? 4.434 18.234 -10.969 1 96.38 409 THR B O 1
ATOM 7212 N N . MET B 1 410 ? 6.281 19.344 -11.555 1 95.56 410 MET B N 1
ATOM 7213 C CA . MET B 1 410 ? 5.758 20.641 -11.141 1 95.56 410 MET B CA 1
ATOM 7214 C C . MET B 1 410 ? 4.641 21.094 -12.07 1 95.56 410 MET B C 1
ATOM 7216 O O . MET B 1 410 ? 3.902 22.031 -11.758 1 95.56 410 MET B O 1
ATOM 7220 N N . GLN B 1 411 ? 4.445 20.422 -13.172 1 96 411 GLN B N 1
ATOM 7221 C CA . GLN B 1 411 ? 3.359 20.734 -14.094 1 96 411 GLN B CA 1
ATOM 7222 C C . GLN B 1 411 ? 2 20.578 -13.414 1 96 411 GLN B C 1
ATOM 7224 O O . GLN B 1 411 ? 1.044 21.281 -13.773 1 96 411 GLN B O 1
ATOM 7229 N N . ILE B 1 412 ? 1.917 19.703 -12.414 1 96 412 ILE B N 1
ATOM 7230 C CA . ILE B 1 412 ? 0.684 19.531 -11.648 1 96 412 ILE B CA 1
ATOM 7231 C C . ILE B 1 412 ? 0.249 20.891 -11.078 1 96 412 ILE B C 1
ATOM 7233 O O . ILE B 1 412 ? -0.938 21.219 -11.086 1 96 412 ILE B O 1
ATOM 7237 N N . TRP B 1 413 ? 1.176 21.656 -10.625 1 92.5 413 TRP B N 1
ATOM 7238 C CA . TRP B 1 413 ? 0.91 22.953 -10.008 1 92.5 413 TRP B CA 1
ATOM 7239 C C . TRP B 1 413 ? 0.564 24 -11.055 1 92.5 413 TRP B C 1
ATOM 7241 O O . TRP B 1 413 ? -0.073 25.016 -10.75 1 92.5 413 TRP B O 1
ATOM 7251 N N . ALA B 1 414 ? 1.021 23.766 -12.289 1 93.56 414 ALA B N 1
ATOM 7252 C CA . ALA B 1 414 ? 0.891 24.766 -13.344 1 93.56 414 ALA B CA 1
ATOM 7253 C C . ALA B 1 414 ? -0.411 24.578 -14.117 1 93.56 414 ALA B C 1
ATOM 7255 O O . ALA B 1 414 ? -0.974 25.531 -14.648 1 93.56 414 ALA B O 1
ATOM 7256 N N . GLU B 1 415 ? -0.889 23.312 -14.188 1 95.12 415 GLU B N 1
ATOM 7257 C CA . GLU B 1 415 ? -2.039 23 -15.031 1 95.12 415 GLU B CA 1
ATOM 7258 C C . GLU B 1 415 ? -3.35 23.25 -14.289 1 95.12 415 GLU B C 1
ATOM 7260 O O . GLU B 1 415 ? -3.438 23.016 -13.078 1 95.12 415 GLU B O 1
ATOM 7265 N N . PRO B 1 416 ? -4.395 23.656 -14.969 1 93.62 416 PRO B N 1
ATOM 7266 C CA . PRO B 1 416 ? -5.688 23.906 -14.328 1 93.62 416 PRO B CA 1
ATOM 7267 C C . PRO B 1 416 ? -6.441 22.625 -13.992 1 93.62 416 PRO B C 1
ATOM 7269 O O . PRO B 1 416 ? -6.223 21.594 -14.617 1 93.62 416 PRO B O 1
ATOM 7272 N N . TYR B 1 417 ? -7.273 22.703 -13.039 1 94.69 417 TYR B N 1
ATOM 7273 C CA . TYR B 1 417 ? -8.305 21.688 -12.891 1 94.69 417 TYR B CA 1
ATOM 7274 C C . TYR B 1 417 ? -9.305 21.75 -14.047 1 94.69 417 TYR B C 1
ATOM 7276 O O . TYR B 1 417 ? -9.664 22.844 -14.5 1 94.69 417 TYR B O 1
ATOM 7284 N N . VAL B 1 418 ? -9.727 20.594 -14.531 1 95.94 418 VAL B N 1
ATOM 7285 C CA . VAL B 1 418 ? -10.711 20.531 -15.602 1 95.94 418 VAL B CA 1
ATOM 7286 C C . VAL B 1 418 ? -12.094 20.25 -15.016 1 95.94 418 VAL B C 1
ATOM 7288 O O . VAL B 1 418 ? -12.305 19.234 -14.352 1 95.94 418 VAL B O 1
ATOM 7291 N N . GLU B 1 419 ? -13 21.156 -15.211 1 94 419 GLU B N 1
ATOM 7292 C CA . GLU B 1 419 ? -14.383 20.922 -14.812 1 94 419 GLU B CA 1
ATOM 7293 C C . GLU B 1 419 ? -15.023 19.828 -15.664 1 94 419 GLU B C 1
ATOM 7295 O O . GLU B 1 419 ? -15.125 19.969 -16.891 1 94 419 GLU B O 1
ATOM 7300 N N . LEU B 1 420 ? -15.539 18.812 -15 1 93.38 420 LEU B N 1
ATOM 7301 C CA . LEU B 1 420 ? -16.125 17.688 -15.734 1 93.38 420 LEU B CA 1
ATOM 7302 C C . LEU B 1 420 ? -17.609 17.922 -15.984 1 93.38 420 LEU B C 1
ATOM 7304 O O . LEU B 1 420 ? -18.312 18.438 -15.117 1 93.38 420 LEU B O 1
ATOM 7308 N N . ARG B 1 421 ? -18.078 17.562 -17.188 1 90.81 421 ARG B N 1
ATOM 7309 C CA . ARG B 1 421 ? -19.5 17.625 -17.484 1 90.81 421 ARG B CA 1
ATOM 7310 C C . ARG B 1 421 ? -20.281 16.562 -16.734 1 90.81 421 ARG B C 1
ATOM 7312 O O . ARG B 1 421 ? -21.406 16.797 -16.297 1 90.81 421 ARG B O 1
ATOM 7319 N N . VAL B 1 422 ? -19.719 15.438 -16.641 1 91.69 422 VAL B N 1
ATOM 7320 C CA . VAL B 1 422 ? -20.172 14.367 -15.758 1 91.69 422 VAL B CA 1
ATOM 7321 C C . VAL B 1 422 ? -19.062 14.016 -14.758 1 91.69 422 VAL B C 1
ATOM 7323 O O . VAL B 1 422 ? -17.922 13.789 -15.148 1 91.69 422 VAL B O 1
ATOM 7326 N N . PRO B 1 423 ? -19.391 14.086 -13.492 1 94.44 423 PRO B N 1
ATOM 7327 C CA . PRO B 1 423 ? -18.359 13.742 -12.523 1 94.44 423 PRO B CA 1
ATOM 7328 C C . PRO B 1 423 ? -17.797 12.336 -12.719 1 94.44 423 PRO B C 1
ATOM 7330 O O . PRO B 1 423 ? -18.5 11.461 -13.234 1 94.44 423 PRO B O 1
ATOM 7333 N N . LYS B 1 424 ? -16.547 12.164 -12.406 1 97.62 424 LYS B N 1
ATOM 7334 C CA . LYS B 1 424 ? -16.062 10.797 -12.227 1 97.62 424 LYS B CA 1
ATOM 7335 C C . LYS B 1 424 ? -16.594 10.195 -10.922 1 97.62 424 LYS B C 1
ATOM 7337 O O . LYS B 1 424 ? -16.812 10.914 -9.945 1 97.62 424 LYS B O 1
ATOM 7342 N N . LEU B 1 425 ? -16.828 8.945 -10.953 1 96.75 425 LEU B N 1
ATOM 7343 C CA . LEU B 1 425 ? -17.344 8.211 -9.797 1 96.75 425 LEU B CA 1
ATOM 7344 C C . LEU B 1 425 ? -16.406 7.059 -9.43 1 96.75 425 LEU B C 1
ATOM 7346 O O . LEU B 1 425 ? -16.047 6.246 -10.289 1 96.75 425 LEU B O 1
ATOM 7350 N N . PHE B 1 426 ? -15.969 7.074 -8.219 1 98.31 426 PHE B N 1
ATOM 7351 C CA . PHE B 1 426 ? -15.164 5.969 -7.715 1 98.31 426 PHE B CA 1
ATOM 7352 C C . PHE B 1 426 ? -15.797 5.348 -6.477 1 98.31 426 PHE B C 1
ATOM 7354 O O . PHE B 1 426 ? -16.516 6.023 -5.734 1 98.31 426 PHE B O 1
ATOM 7361 N N . ASN B 1 427 ? -15.672 4.059 -6.285 1 98.12 427 ASN B N 1
ATOM 7362 C CA . ASN B 1 427 ? -15.836 3.371 -5.008 1 98.12 427 ASN B CA 1
ATOM 7363 C C . ASN B 1 427 ? -14.492 3.082 -4.352 1 98.12 427 ASN B C 1
ATOM 7365 O O . ASN B 1 427 ? -13.758 2.195 -4.793 1 98.12 427 ASN B O 1
ATOM 7369 N N . LEU B 1 428 ? -14.195 3.781 -3.268 1 98.19 428 LEU B N 1
ATOM 7370 C CA . LEU B 1 428 ? -12.852 3.793 -2.703 1 98.19 428 LEU B CA 1
ATOM 7371 C C . LEU B 1 428 ? -12.586 2.516 -1.913 1 98.19 428 LEU B C 1
ATOM 7373 O O . LEU B 1 428 ? -11.469 2.293 -1.445 1 98.19 428 LEU B O 1
ATOM 7377 N N . ARG B 1 429 ? -13.547 1.634 -1.749 1 97.81 429 ARG B N 1
ATOM 7378 C CA . ARG B 1 429 ? -13.297 0.319 -1.166 1 97.81 429 ARG B CA 1
ATOM 7379 C C . ARG B 1 429 ? -12.922 -0.696 -2.242 1 97.81 429 ARG B C 1
ATOM 7381 O O . ARG B 1 429 ? -12.125 -1.603 -1.999 1 97.81 429 ARG B O 1
ATOM 7388 N N . THR B 1 430 ? -13.469 -0.533 -3.49 1 96.75 430 THR B N 1
ATOM 7389 C CA . THR B 1 430 ? -13.164 -1.453 -4.582 1 96.75 430 THR B CA 1
ATOM 7390 C C . THR B 1 430 ? -12 -0.933 -5.422 1 96.75 430 THR B C 1
ATOM 7392 O O . THR B 1 430 ? -11.344 -1.701 -6.129 1 96.75 430 THR B O 1
ATOM 7395 N N . ASP B 1 431 ? -11.781 0.341 -5.355 1 97.69 431 ASP B N 1
ATOM 7396 C CA . ASP B 1 431 ? -10.711 1.004 -6.086 1 97.69 431 ASP B CA 1
ATOM 7397 C C . ASP B 1 431 ? -10.07 2.107 -5.246 1 97.69 431 ASP B C 1
ATOM 7399 O O . ASP B 1 431 ? -10.125 3.283 -5.609 1 97.69 431 ASP B O 1
ATOM 7403 N N . PRO B 1 432 ? -9.352 1.714 -4.191 1 97.94 432 PRO B N 1
ATOM 7404 C CA . PRO B 1 432 ? -8.805 2.727 -3.289 1 97.94 432 PRO B CA 1
ATOM 7405 C C . PRO B 1 432 ? -7.738 3.6 -3.953 1 97.94 432 PRO B C 1
ATOM 7407 O O . PRO B 1 432 ? -7.441 4.695 -3.469 1 97.94 432 PRO B O 1
ATOM 7410 N N . TYR B 1 433 ? -7.156 3.148 -5.082 1 98.12 433 TYR B N 1
ATOM 7411 C CA . TYR B 1 433 ? -6.074 3.869 -5.742 1 98.12 433 TYR B CA 1
ATOM 7412 C C . TYR B 1 433 ? -6.602 4.711 -6.898 1 98.12 433 TYR B C 1
ATOM 7414 O O . TYR B 1 433 ? -5.824 5.336 -7.625 1 98.12 433 TYR B O 1
ATOM 7422 N N . GLU B 1 434 ? -7.914 4.723 -7.105 1 98.06 434 GLU B N 1
ATOM 7423 C CA . GLU B 1 434 ? -8.602 5.543 -8.102 1 98.06 434 GLU B CA 1
ATOM 7424 C C . GLU B 1 434 ? -8.031 5.312 -9.492 1 98.06 434 GLU B C 1
ATOM 7426 O O . GLU B 1 434 ? -7.688 6.27 -10.195 1 98.06 434 GLU B O 1
ATOM 7431 N N . ARG B 1 435 ? -8.008 4.051 -9.914 1 97.38 435 ARG B N 1
ATOM 7432 C CA . ARG B 1 435 ? -7.363 3.717 -11.18 1 97.38 435 ARG B CA 1
ATOM 7433 C C . ARG B 1 435 ? -8.383 3.191 -12.188 1 97.38 435 ARG B C 1
ATOM 7435 O O . ARG B 1 435 ? -8.086 3.08 -13.383 1 97.38 435 ARG B O 1
ATOM 7442 N N . ALA B 1 436 ? -9.594 2.949 -11.781 1 97.38 436 ALA B N 1
ATOM 7443 C CA . ALA B 1 436 ? -10.555 2.215 -12.602 1 97.38 436 ALA B CA 1
ATOM 7444 C C . ALA B 1 436 ? -10.859 2.967 -13.891 1 97.38 436 ALA B C 1
ATOM 7446 O O . ALA B 1 436 ? -11.047 2.352 -14.945 1 97.38 436 ALA B O 1
ATOM 7447 N N . ASP B 1 437 ? -10.852 4.305 -13.82 1 97.12 437 ASP B N 1
ATOM 7448 C CA . ASP B 1 437 ? -11.203 5.082 -15.008 1 97.12 437 ASP B CA 1
ATOM 7449 C C . ASP B 1 437 ? -10.109 4.98 -16.078 1 97.12 437 ASP B C 1
ATOM 7451 O O . ASP B 1 437 ? -10.32 5.359 -17.219 1 97.12 437 ASP B O 1
ATOM 7455 N N . ILE B 1 438 ? -8.938 4.48 -15.695 1 95.88 438 ILE B N 1
ATOM 7456 C CA . ILE B 1 438 ? -7.789 4.355 -16.578 1 95.88 438 ILE B CA 1
ATOM 7457 C C . ILE B 1 438 ? -7.605 2.895 -16.984 1 95.88 438 ILE B C 1
ATOM 7459 O O . ILE B 1 438 ? -7.379 2.592 -18.156 1 95.88 438 ILE B O 1
ATOM 7463 N N . THR B 1 439 ? -7.785 1.963 -16.062 1 96.44 439 THR B N 1
ATOM 7464 C CA . THR B 1 439 ? -7.328 0.591 -16.25 1 96.44 439 THR B CA 1
ATOM 7465 C C . THR B 1 439 ? -8.484 -0.311 -16.672 1 96.44 439 THR B C 1
ATOM 7467 O O . THR B 1 439 ? -8.273 -1.319 -17.359 1 96.44 439 THR B O 1
ATOM 7470 N N . SER B 1 440 ? -9.703 0.001 -16.359 1 97.38 440 SER B N 1
ATOM 7471 C CA . SER B 1 440 ? -10.812 -0.937 -16.453 1 97.38 440 SER B CA 1
ATOM 7472 C C . SER B 1 440 ? -11.461 -0.892 -17.828 1 97.38 440 SER B C 1
ATOM 7474 O O . SER B 1 440 ? -11.727 0.189 -18.359 1 97.38 440 SER B O 1
ATOM 7476 N N . ASN B 1 441 ? -11.766 -2.074 -18.297 1 97.06 441 ASN B N 1
ATOM 7477 C CA . ASN B 1 441 ? -12.531 -2.191 -19.547 1 97.06 441 ASN B CA 1
ATOM 7478 C C . ASN B 1 441 ? -13.977 -1.757 -19.344 1 97.06 441 ASN B C 1
ATOM 7480 O O . ASN B 1 441 ? -14.672 -1.447 -20.328 1 97.06 441 ASN B O 1
ATOM 7484 N N . THR B 1 442 ? -14.438 -1.681 -18.094 1 95.81 442 THR B N 1
ATOM 7485 C CA . THR B 1 442 ? -15.875 -1.613 -17.844 1 95.81 442 THR B CA 1
ATOM 7486 C C . THR B 1 442 ? -16.219 -0.416 -16.969 1 95.81 442 THR B C 1
ATOM 7488 O O . THR B 1 442 ? -17.359 -0.284 -16.5 1 95.81 442 THR B O 1
ATOM 7491 N N . TYR B 1 443 ? -15.344 0.483 -16.703 1 97.38 443 TYR B N 1
ATOM 7492 C CA . TYR B 1 443 ? -15.547 1.582 -15.766 1 97.38 443 TYR B CA 1
ATOM 7493 C C . TYR B 1 443 ? -16.766 2.402 -16.141 1 97.38 443 TYR B C 1
ATOM 7495 O O . TYR B 1 443 ? -17.656 2.633 -15.32 1 97.38 443 TYR B O 1
ATOM 7503 N N . TYR B 1 444 ? -16.844 2.805 -17.344 1 95.69 444 TYR B N 1
ATOM 7504 C CA . TYR B 1 444 ? -17.922 3.707 -17.719 1 95.69 444 TYR B CA 1
ATOM 7505 C C . TYR B 1 444 ? -19.266 2.982 -17.75 1 95.69 444 TYR B C 1
ATOM 7507 O O . TYR B 1 444 ? -20.297 3.576 -17.438 1 95.69 444 TYR B O 1
ATOM 7515 N N . ASP B 1 445 ? -19.234 1.651 -18.094 1 96.44 445 ASP B N 1
ATOM 7516 C CA . ASP B 1 445 ? -20.453 0.854 -17.969 1 96.44 445 ASP B CA 1
ATOM 7517 C C . ASP B 1 445 ? -20.891 0.734 -16.516 1 96.44 445 ASP B C 1
ATOM 7519 O O . ASP B 1 445 ? -22.062 0.908 -16.188 1 96.44 445 ASP B O 1
ATOM 7523 N N . TRP B 1 446 ? -19.953 0.497 -15.633 1 96.69 446 TRP B N 1
ATOM 7524 C CA . TRP B 1 446 ? -20.203 0.436 -14.195 1 96.69 446 TRP B CA 1
ATOM 7525 C C . TRP B 1 446 ? -20.719 1.773 -13.68 1 96.69 446 TRP B C 1
ATOM 7527 O O . TRP B 1 446 ? -21.672 1.818 -12.906 1 96.69 446 TRP B O 1
ATOM 7537 N N . MET B 1 447 ? -20.141 2.881 -14.094 1 95 447 MET B N 1
ATOM 7538 C CA . MET B 1 447 ? -20.516 4.227 -13.664 1 95 447 MET B CA 1
ATOM 7539 C C . MET B 1 447 ? -21.938 4.547 -14.062 1 95 447 MET B C 1
ATOM 7541 O O . MET B 1 447 ? -22.703 5.094 -13.266 1 95 447 MET B O 1
ATOM 7545 N N . VAL B 1 448 ? -22.344 4.18 -15.266 1 93.56 448 VAL B N 1
ATOM 7546 C CA . VAL B 1 448 ? -23.688 4.48 -15.758 1 93.56 448 VAL B CA 1
ATOM 7547 C C . VAL B 1 448 ? -24.719 3.752 -14.906 1 93.56 448 VAL B C 1
ATOM 7549 O O . VAL B 1 448 ? -25.812 4.277 -14.656 1 93.56 448 VAL B O 1
ATOM 7552 N N . ASP B 1 449 ? -24.328 2.572 -14.391 1 94.75 449 ASP B N 1
ATOM 7553 C CA . ASP B 1 449 ? -25.219 1.806 -13.531 1 94.75 449 ASP B CA 1
ATOM 7554 C C . ASP B 1 449 ? -25.359 2.461 -12.164 1 94.75 449 ASP B C 1
ATOM 7556 O O . ASP B 1 449 ? -26.25 2.098 -11.383 1 94.75 449 ASP B O 1
ATOM 7560 N N . HIS B 1 450 ? -24.562 3.469 -11.867 1 94.5 450 HIS B N 1
ATOM 7561 C CA . HIS B 1 450 ? -24.578 4.078 -10.539 1 94.5 450 HIS B CA 1
ATOM 7562 C C . HIS B 1 450 ? -24.797 5.586 -10.625 1 94.5 450 HIS B C 1
ATOM 7564 O O . HIS B 1 450 ? -24.578 6.309 -9.656 1 94.5 450 HIS B O 1
ATOM 7570 N N . ILE B 1 451 ? -25.281 6.121 -11.695 1 89.81 451 ILE B N 1
ATOM 7571 C CA . ILE B 1 451 ? -25.438 7.551 -11.953 1 89.81 451 ILE B CA 1
ATOM 7572 C C . ILE B 1 451 ? -26.469 8.141 -10.992 1 89.81 451 ILE B C 1
ATOM 7574 O O . ILE B 1 451 ? -26.5 9.352 -10.773 1 89.81 451 ILE B O 1
ATOM 7578 N N . PHE B 1 452 ? -27.297 7.277 -10.414 1 90.19 452 PHE B N 1
ATOM 7579 C CA . PHE B 1 452 ? -28.344 7.719 -9.492 1 90.19 452 PHE B CA 1
ATOM 7580 C C . PHE B 1 452 ? -27.719 8.305 -8.227 1 90.19 452 PHE B C 1
ATOM 7582 O O . PHE B 1 452 ? -28.406 8.977 -7.449 1 90.19 452 PHE B O 1
ATOM 7589 N N . LEU B 1 453 ? -26.422 8.102 -8.031 1 92.81 453 LEU B N 1
ATOM 7590 C CA . LEU B 1 453 ? -25.734 8.617 -6.855 1 92.81 453 LEU B CA 1
ATOM 7591 C C . LEU B 1 453 ? -25.406 10.094 -7.023 1 92.81 453 LEU B C 1
ATOM 7593 O O . LEU B 1 453 ? -25.094 10.781 -6.047 1 92.81 453 LEU B O 1
ATOM 7597 N N . PHE B 1 454 ? -25.469 10.648 -8.219 1 89.38 454 PHE B N 1
ATOM 7598 C CA . PHE B 1 454 ? -25.016 12 -8.492 1 89.38 454 PHE B CA 1
ATOM 7599 C C . PHE B 1 454 ? -25.969 13.031 -7.914 1 89.38 454 PHE B C 1
ATOM 7601 O O . PHE B 1 454 ? -25.547 14.055 -7.379 1 89.38 454 PHE B O 1
ATOM 7608 N N . VAL B 1 455 ? -27.266 12.75 -7.961 1 84.94 455 VAL B N 1
ATOM 7609 C CA . VAL B 1 455 ? -28.25 13.727 -7.5 1 84.94 455 VAL B CA 1
ATOM 7610 C C . VAL B 1 455 ? -28.156 13.867 -5.98 1 84.94 455 VAL B C 1
ATOM 7612 O O . VAL B 1 455 ? -28.062 14.977 -5.457 1 84.94 455 VAL B O 1
ATOM 7615 N N . PRO B 1 456 ? -28.109 12.695 -5.258 1 87.12 456 PRO B N 1
ATOM 7616 C CA . PRO B 1 456 ? -27.922 12.844 -3.814 1 87.12 456 PRO B CA 1
ATOM 7617 C C . PRO B 1 456 ? -26.594 13.531 -3.467 1 87.12 456 PRO B C 1
ATOM 7619 O O . PRO B 1 456 ? -26.531 14.258 -2.473 1 87.12 456 PRO B O 1
ATOM 7622 N N . ALA B 1 457 ? -25.594 13.297 -4.18 1 87.5 457 ALA B N 1
ATOM 7623 C CA . ALA B 1 457 ? -24.328 13.977 -3.949 1 87.5 457 ALA B CA 1
ATOM 7624 C C . ALA B 1 457 ? -24.469 15.484 -4.102 1 87.5 457 ALA B C 1
ATOM 7626 O O . ALA B 1 457 ? -23.938 16.25 -3.293 1 87.5 457 ALA B O 1
ATOM 7627 N N . GLN B 1 458 ? -25.188 15.898 -5.117 1 84.69 458 GLN B N 1
ATOM 7628 C CA . GLN B 1 458 ? -25.438 17.312 -5.332 1 84.69 458 GLN B CA 1
ATOM 7629 C C . GLN B 1 458 ? -26.219 17.922 -4.16 1 84.69 458 GLN B C 1
ATOM 7631 O O . GLN B 1 458 ? -25.906 19.031 -3.709 1 84.69 458 GLN B O 1
ATOM 7636 N N . ALA B 1 459 ? -27.188 17.172 -3.719 1 84.94 459 ALA B N 1
ATOM 7637 C CA . ALA B 1 459 ? -27.984 17.625 -2.582 1 84.94 459 ALA B CA 1
ATOM 7638 C C . ALA B 1 459 ? -27.109 17.766 -1.333 1 84.94 459 ALA B C 1
ATOM 7640 O O . ALA B 1 459 ? -27.281 18.703 -0.549 1 84.94 459 ALA B O 1
ATOM 7641 N N . TYR B 1 460 ? -26.234 16.844 -1.22 1 89.75 460 TYR B N 1
ATOM 7642 C CA . TYR B 1 460 ? -25.344 16.891 -0.069 1 89.75 460 TYR B CA 1
ATOM 7643 C C . TYR B 1 460 ? -24.406 18.094 -0.155 1 89.75 460 TYR B C 1
ATOM 7645 O O . TYR B 1 460 ? -24.156 18.781 0.846 1 89.75 460 TYR B O 1
ATOM 7653 N N . VAL B 1 461 ? -23.859 18.359 -1.301 1 89.94 461 VAL B N 1
ATOM 7654 C CA . VAL B 1 461 ? -23 19.516 -1.525 1 89.94 461 VAL B CA 1
ATOM 7655 C C . VAL B 1 461 ? -23.781 20.797 -1.241 1 89.94 461 VAL B C 1
ATOM 7657 O O . VAL B 1 461 ? -23.25 21.75 -0.646 1 89.94 461 VAL B O 1
ATOM 7660 N N . ALA B 1 462 ? -25.047 20.844 -1.595 1 86.88 462 ALA B N 1
ATOM 7661 C CA . ALA B 1 462 ? -25.891 22 -1.353 1 86.88 462 ALA B CA 1
ATOM 7662 C C . ALA B 1 462 ? -26.016 22.281 0.141 1 86.88 462 ALA B C 1
ATOM 7664 O O . ALA B 1 462 ? -26.062 23.438 0.558 1 86.88 462 ALA B O 1
ATOM 7665 N N . LYS B 1 463 ? -26.047 21.25 0.834 1 87.25 463 LYS B N 1
ATOM 7666 C CA . LYS B 1 463 ? -26.125 21.422 2.281 1 87.25 463 LYS B CA 1
ATOM 7667 C C . LYS B 1 463 ? -24.891 22.125 2.818 1 87.25 463 LYS B C 1
ATOM 7669 O O . LYS B 1 463 ? -24.984 22.969 3.711 1 87.25 463 LYS B O 1
ATOM 7674 N N . MET B 1 464 ? -23.75 21.734 2.307 1 85.88 464 MET B N 1
ATOM 7675 C CA . MET B 1 464 ? -22.516 22.406 2.705 1 85.88 464 MET B CA 1
ATOM 7676 C C . MET B 1 464 ? -22.562 23.875 2.311 1 85.88 464 MET B C 1
ATOM 7678 O O . MET B 1 464 ? -22.188 24.75 3.1 1 85.88 464 MET B O 1
ATOM 7682 N N . LEU B 1 465 ? -23.062 24.156 1.157 1 85.19 465 LEU B N 1
ATOM 7683 C CA . LEU B 1 465 ? -23.141 25.516 0.671 1 85.19 465 LEU B CA 1
ATOM 7684 C C . LEU B 1 465 ? -24.047 26.359 1.563 1 85.19 465 LEU B C 1
ATOM 7686 O O . LEU B 1 465 ? -23.781 27.547 1.791 1 85.19 465 LEU B O 1
ATOM 7690 N N . GLU B 1 466 ? -25.094 25.766 2.051 1 88.38 466 GLU B N 1
ATOM 7691 C CA . GLU B 1 466 ? -25.984 26.453 2.969 1 88.38 466 GLU B CA 1
ATOM 7692 C C . GLU B 1 466 ? -25.266 26.875 4.242 1 88.38 466 GLU B C 1
ATOM 7694 O O . GLU B 1 466 ? -25.5 27.969 4.766 1 88.38 466 GLU B O 1
ATOM 7699 N N . THR B 1 467 ? -24.422 26.016 4.691 1 91.06 467 THR B N 1
ATOM 7700 C CA . THR B 1 467 ? -23.672 26.359 5.895 1 91.06 467 THR B CA 1
ATOM 7701 C C . THR B 1 467 ? -22.719 27.516 5.621 1 91.06 467 THR B C 1
ATOM 7703 O O . THR B 1 467 ? -22.406 28.297 6.523 1 91.06 467 THR B O 1
ATOM 7706 N N . LEU B 1 468 ? -22.297 27.656 4.43 1 88.19 468 LEU B N 1
ATOM 7707 C CA . LEU B 1 468 ? -21.391 28.734 4.066 1 88.19 468 LEU B CA 1
ATOM 7708 C C . LEU B 1 468 ? -22.125 30.062 3.998 1 88.19 468 LEU B C 1
ATOM 7710 O O . LEU B 1 468 ? -21.531 31.125 4.168 1 88.19 468 LEU B O 1
ATOM 7714 N N . VAL B 1 469 ? -23.391 29.953 3.721 1 88.38 469 VAL B N 1
ATOM 7715 C CA . VAL B 1 469 ? -24.219 31.156 3.754 1 88.38 469 VAL B CA 1
ATOM 7716 C C . VAL B 1 469 ? -24.328 31.672 5.188 1 88.38 469 VAL B C 1
ATOM 7718 O O . VAL B 1 469 ? -24.172 32.875 5.441 1 88.38 469 VAL B O 1
ATOM 7721 N N . GLU B 1 470 ? -24.531 30.781 6.047 1 90.69 470 GLU B N 1
ATOM 7722 C CA . GLU B 1 470 ? -24.656 31.141 7.461 1 90.69 470 GLU B CA 1
ATOM 7723 C C . GLU B 1 470 ? -23.312 31.547 8.047 1 90.69 470 GLU B C 1
ATOM 7725 O O . GLU B 1 470 ? -23.234 32.438 8.883 1 90.69 470 GLU B O 1
ATOM 7730 N N . PHE B 1 471 ? -22.312 30.875 7.648 1 94.75 471 PHE B N 1
ATOM 7731 C CA . PHE B 1 471 ? -20.953 31.125 8.078 1 94.75 471 PHE B CA 1
ATOM 7732 C C . PHE B 1 471 ? -20.031 31.328 6.883 1 94.75 471 PHE B C 1
ATOM 7734 O O . PHE B 1 471 ? -19.359 30.391 6.441 1 94.75 471 PHE B O 1
ATOM 7741 N N . PRO B 1 472 ? -19.922 32.5 6.414 1 89.75 472 PRO B N 1
ATOM 7742 C CA . PRO B 1 472 ? -19.156 32.75 5.188 1 89.75 472 PRO B CA 1
ATOM 7743 C C . PRO B 1 472 ? -17.656 32.594 5.387 1 89.75 472 PRO B C 1
ATOM 7745 O O . PRO B 1 472 ? -17.172 32.562 6.523 1 89.75 472 PRO B O 1
ATOM 7748 N N . GLN B 1 473 ? -16.984 32.5 4.316 1 91.06 473 GLN B N 1
ATOM 7749 C CA . GLN B 1 473 ? -15.531 32.375 4.293 1 91.06 473 GLN B CA 1
ATOM 7750 C C . GLN B 1 473 ? -14.875 33.562 5.023 1 91.06 473 GLN B C 1
ATOM 7752 O O . GLN B 1 473 ? -15.305 34.719 4.875 1 91.06 473 GLN B O 1
ATOM 7757 N N . ARG B 1 474 ? -13.867 33.25 5.812 1 90.38 474 ARG B N 1
ATOM 7758 C CA . ARG B 1 474 ? -13.164 34.219 6.625 1 90.38 474 ARG B CA 1
ATOM 7759 C C . ARG B 1 474 ? -12.391 35.219 5.75 1 90.38 474 ARG B C 1
ATOM 7761 O O . ARG B 1 474 ? -12.367 36.406 6.031 1 90.38 474 ARG B O 1
ATOM 7768 N N . GLN B 1 475 ? -11.719 34.688 4.754 1 86.75 475 GLN B N 1
ATOM 7769 C CA . GLN B 1 475 ? -10.891 35.438 3.824 1 86.75 475 GLN B CA 1
ATOM 7770 C C . GLN B 1 475 ? -10.742 34.719 2.496 1 86.75 475 GLN B C 1
ATOM 7772 O O . GLN B 1 475 ? -10.906 33.5 2.436 1 86.75 475 GLN B O 1
ATOM 7777 N N . LYS B 1 476 ? -10.492 35.438 1.475 1 81.69 476 LYS B N 1
ATOM 7778 C CA . LYS B 1 476 ? -10.328 34.844 0.159 1 81.69 476 LYS B CA 1
ATOM 7779 C C . LYS B 1 476 ? -9.023 34.062 0.071 1 81.69 476 LYS B C 1
ATOM 7781 O O . LYS B 1 476 ? -7.988 34.5 0.562 1 81.69 476 LYS B O 1
ATOM 7786 N N . SER B 1 477 ? -9.086 32.906 -0.592 1 82.06 477 SER B N 1
ATOM 7787 C CA . SER B 1 477 ? -7.895 32.094 -0.785 1 82.06 477 SER B CA 1
ATOM 7788 C C . SER B 1 477 ? -6.844 32.812 -1.618 1 82.06 477 SER B C 1
ATOM 7790 O O . SER B 1 477 ? -7.184 33.594 -2.516 1 82.06 477 SER B O 1
ATOM 7792 N N . ALA B 1 478 ? -5.625 32.5 -1.301 1 72.38 478 ALA B N 1
ATOM 7793 C CA . ALA B 1 478 ? -4.543 33.031 -2.127 1 72.38 478 ALA B CA 1
ATOM 7794 C C . ALA B 1 478 ? -4.5 32.344 -3.486 1 72.38 478 ALA B C 1
ATOM 7796 O O . ALA B 1 478 ? -5.02 31.219 -3.643 1 72.38 478 ALA B O 1
ATOM 7797 N N . SER B 1 479 ? -4.254 33.094 -4.605 1 66.44 479 SER B N 1
ATOM 7798 C CA . SER B 1 479 ? -4.078 32.531 -5.934 1 66.44 479 SER B CA 1
ATOM 7799 C C . SER B 1 479 ? -2.74 32.938 -6.543 1 66.44 479 SER B C 1
ATOM 7801 O O . SER B 1 479 ? -2.252 34.031 -6.301 1 66.44 479 SER B O 1
ATOM 7803 N N . PHE B 1 480 ? -2.094 31.969 -7.207 1 54.31 480 PHE B N 1
ATOM 7804 C CA . PHE B 1 480 ? -0.885 32.312 -7.953 1 54.31 480 PHE B CA 1
ATOM 7805 C C . PHE B 1 480 ? -1.236 32.906 -9.312 1 54.31 480 PHE B C 1
ATOM 7807 O O . PHE B 1 480 ? -0.347 33.312 -10.07 1 54.31 480 PHE B O 1
ATOM 7814 N N . SER B 1 481 ? -2.494 32.938 -9.516 1 55.22 481 SER B N 1
ATOM 7815 C CA . SER B 1 481 ? -2.908 33.406 -10.836 1 55.22 481 SER B CA 1
ATOM 7816 C C . SER B 1 481 ? -2.855 34.938 -10.93 1 55.22 481 SER B C 1
ATOM 7818 O O . SER B 1 481 ? -3.049 35.625 -9.938 1 55.22 481 SER B O 1
ATOM 7820 N N . MET B 1 482 ? -2.473 35.312 -12.031 1 48.09 482 MET B N 1
ATOM 7821 C CA . MET B 1 482 ? -2.361 36.719 -12.352 1 48.09 482 MET B CA 1
ATOM 7822 C C . MET B 1 482 ? -3.686 37.438 -12.117 1 48.09 482 MET B C 1
ATOM 7824 O O . MET B 1 482 ? -3.703 38.625 -11.734 1 48.09 482 MET B O 1
ATOM 7828 N N . ASP B 1 483 ? -4.719 36.75 -12.344 1 49.84 483 ASP B N 1
ATOM 7829 C CA . ASP B 1 483 ? -6.012 37.406 -12.195 1 49.84 483 ASP B CA 1
ATOM 7830 C C . ASP B 1 483 ? -6.242 37.844 -10.758 1 49.84 483 ASP B C 1
ATOM 7832 O O . ASP B 1 483 ? -6.703 38.969 -10.508 1 49.84 483 ASP B O 1
ATOM 7836 N N . GLN B 1 484 ? -5.922 37.094 -9.945 1 53.81 484 GLN B N 1
ATOM 7837 C CA . GLN B 1 484 ? -6.043 37.5 -8.547 1 53.81 484 GLN B CA 1
ATOM 7838 C C . GLN B 1 484 ? -5 38.562 -8.188 1 53.81 484 GLN B C 1
ATOM 7840 O O . GLN B 1 484 ? -5.281 39.5 -7.434 1 53.81 484 GLN B O 1
ATOM 7845 N N . VAL B 1 485 ? -3.822 38.375 -8.727 1 50.22 485 VAL B N 1
ATOM 7846 C CA . VAL B 1 485 ? -2.785 39.375 -8.523 1 50.22 485 VAL B CA 1
ATOM 7847 C C . VAL B 1 485 ? -3.25 40.719 -9.086 1 50.22 485 VAL B C 1
ATOM 7849 O O . VAL B 1 485 ? -3.117 41.75 -8.43 1 50.22 485 VAL B O 1
ATOM 7852 N N . MET B 1 486 ? -3.771 40.594 -10.242 1 50.97 486 MET B N 1
ATOM 7853 C CA . MET B 1 486 ? -4.215 41.812 -10.914 1 50.97 486 MET B CA 1
ATOM 7854 C C . MET B 1 486 ? -5.402 42.438 -10.188 1 50.97 486 MET B C 1
ATOM 7856 O O . MET B 1 486 ? -5.508 43.656 -10.086 1 50.97 486 MET B O 1
ATOM 7860 N N . ALA B 1 487 ? -6.328 41.688 -9.695 1 55.06 487 ALA B N 1
ATOM 7861 C CA . ALA B 1 487 ? -7.473 42.188 -8.945 1 55.06 487 ALA B CA 1
ATOM 7862 C C . ALA B 1 487 ? -7.02 42.906 -7.676 1 55.06 487 ALA B C 1
ATOM 7864 O O . ALA B 1 487 ? -7.535 43.969 -7.34 1 55.06 487 ALA B O 1
ATOM 7865 N N . LYS B 1 488 ? -6.035 42.406 -6.992 1 53.84 488 LYS B N 1
ATOM 7866 C CA . LYS B 1 488 ? -5.445 43.062 -5.812 1 53.84 488 LYS B CA 1
ATOM 7867 C C . LYS B 1 488 ? -4.773 44.375 -6.176 1 53.84 488 LYS B C 1
ATOM 7869 O O . LYS B 1 488 ? -4.848 45.344 -5.422 1 53.84 488 LYS B O 1
ATOM 7874 N N . LEU B 1 489 ? -4.148 44.375 -7.363 1 50.72 489 LEU B N 1
ATOM 7875 C CA . LEU B 1 489 ? -3.521 45.594 -7.848 1 50.72 489 LEU B CA 1
ATOM 7876 C C . LEU B 1 489 ? -4.57 46.656 -8.211 1 50.72 489 LEU B C 1
ATOM 7878 O O . LEU B 1 489 ? -4.375 47.844 -7.961 1 50.72 489 LEU B O 1
ATOM 7882 N N . ARG B 1 490 ? -5.559 46.125 -8.781 1 53.5 490 ARG B N 1
ATOM 7883 C CA . ARG B 1 490 ? -6.648 47.031 -9.133 1 53.5 490 ARG B CA 1
ATOM 7884 C C . ARG B 1 490 ? -7.324 47.594 -7.887 1 53.5 490 ARG B C 1
ATOM 7886 O O . ARG B 1 490 ? -7.664 48.781 -7.828 1 53.5 490 ARG B O 1
ATOM 7893 N N . ASP B 1 491 ? -7.598 46.719 -7.004 1 48.72 491 ASP B N 1
ATOM 7894 C CA . ASP B 1 491 ? -8.242 47.125 -5.762 1 48.72 491 ASP B CA 1
ATOM 7895 C C . ASP B 1 491 ? -7.344 48.094 -4.977 1 48.72 491 ASP B C 1
ATOM 7897 O O . ASP B 1 491 ? -7.832 48.969 -4.285 1 48.72 491 ASP B O 1
ATOM 7901 N N . ALA B 1 492 ? -6.098 48 -4.961 1 51.53 492 ALA B N 1
ATOM 7902 C CA . ALA B 1 492 ? -5.141 48.906 -4.328 1 51.53 492 ALA B CA 1
ATOM 7903 C C . ALA B 1 492 ? -5.137 50.25 -5.02 1 51.53 492 ALA B C 1
ATOM 7905 O O . ALA B 1 492 ? -4.988 51.281 -4.367 1 51.53 492 ALA B O 1
ATOM 7906 N N . THR B 1 493 ? -5.234 50.094 -6.246 1 48.53 493 THR B N 1
ATOM 7907 C CA . THR B 1 493 ? -5.289 51.344 -6.98 1 48.53 493 THR B CA 1
ATOM 7908 C C . THR B 1 493 ? -6.582 52.094 -6.668 1 48.53 493 THR B C 1
ATOM 7910 O O . THR B 1 493 ? -6.598 53.312 -6.633 1 48.53 493 THR B O 1
ATOM 7913 N N . THR B 1 494 ? -7.613 51.281 -6.477 1 45.16 494 THR B N 1
ATOM 7914 C CA . THR B 1 494 ? -8.859 51.969 -6.188 1 45.16 494 THR B CA 1
ATOM 7915 C C . THR B 1 494 ? -8.859 52.5 -4.758 1 45.16 494 THR B C 1
ATOM 7917 O O . THR B 1 494 ? -9.586 53.438 -4.441 1 45.16 494 THR B O 1
ATOM 7920 N N . ARG B 1 495 ? -8.203 52 -3.777 1 48.16 495 ARG B N 1
ATOM 7921 C CA . ARG B 1 495 ? -8.148 52.562 -2.438 1 48.16 495 ARG B CA 1
ATOM 7922 C C . ARG B 1 495 ? -7.211 53.781 -2.398 1 48.16 495 ARG B C 1
ATOM 7924 O O . ARG B 1 495 ? -7.176 54.5 -1.407 1 48.16 495 ARG B O 1
ATOM 7931 N N . SER B 1 496 ? -6.223 53.719 -3.258 1 40.25 496 SER B N 1
ATOM 7932 C CA . SER B 1 496 ? -5.348 54.875 -3.295 1 40.25 496 SER B CA 1
ATOM 7933 C C . SER B 1 496 ? -6.008 56.031 -4.039 1 40.25 496 SER B C 1
ATOM 7935 O O . SER B 1 496 ? -5.441 57.125 -4.121 1 40.25 496 SER B O 1
ATOM 7937 N N . SER B 1 497 ? -7.148 55.781 -4.574 1 35.94 497 SER B N 1
ATOM 7938 C CA . SER B 1 497 ? -7.82 57 -5.047 1 35.94 497 SER B CA 1
ATOM 7939 C C . SER B 1 497 ? -8.797 57.531 -4.004 1 35.94 497 SER B C 1
ATOM 7941 O O . SER B 1 497 ? -9.422 56.75 -3.275 1 35.94 497 SER B O 1
#

Solvent-accessible surface area (backbone atoms only — not comparable to full-atom values): 48917 Å² total; per-residue (Å²): 117,55,89,51,62,26,37,42,36,40,29,41,25,24,38,15,38,42,67,34,22,80,58,37,67,30,54,48,57,48,68,30,67,45,56,31,46,35,25,53,43,1,31,32,39,69,36,24,32,47,21,26,29,59,22,17,13,44,43,14,29,39,45,5,27,52,32,63,38,56,16,38,21,36,76,63,50,54,70,31,86,57,44,52,50,87,68,57,63,26,42,35,27,52,40,38,54,70,60,32,46,24,36,37,20,23,44,65,34,46,30,57,38,76,77,27,35,55,34,63,50,38,18,47,29,29,36,29,33,46,64,55,52,58,62,46,33,42,78,72,40,91,83,40,78,81,48,64,66,52,40,72,62,61,37,65,75,35,28,33,40,30,32,45,39,98,83,75,46,67,47,79,41,72,76,41,72,52,37,64,76,48,47,34,49,42,54,55,56,25,48,50,52,48,52,52,50,52,52,53,31,56,75,69,48,37,32,39,40,35,45,38,20,38,55,59,51,27,45,73,58,45,55,37,79,90,41,64,62,68,44,38,86,93,59,45,60,46,50,16,37,49,49,53,51,24,51,53,50,33,52,54,54,47,48,30,55,74,71,69,41,44,63,48,25,39,38,37,41,37,40,26,12,12,12,50,41,30,46,31,77,37,36,28,40,54,66,31,34,67,27,41,63,42,71,40,53,13,1,24,47,25,42,38,26,35,22,25,48,95,54,20,55,58,57,36,75,43,65,47,50,46,44,38,20,17,46,32,39,22,53,33,35,70,68,72,38,72,57,49,54,61,39,26,54,73,46,38,70,44,75,87,39,78,32,64,44,70,57,66,36,43,63,42,53,50,35,66,41,61,76,35,95,57,45,79,40,53,63,49,78,39,56,39,48,68,52,41,76,22,32,39,35,46,74,53,34,35,40,35,41,31,43,60,78,60,77,32,28,71,51,35,76,72,52,70,65,42,77,47,93,63,58,50,76,45,44,41,32,86,36,63,42,70,45,47,89,62,19,21,70,37,34,67,66,55,44,64,76,49,53,78,53,52,60,58,49,50,53,52,51,48,54,54,52,52,50,35,68,78,45,56,56,71,41,79,40,52,57,92,45,62,65,54,50,48,50,53,52,48,52,49,53,55,68,73,96,117,56,90,52,60,26,38,41,36,41,29,41,25,24,37,14,38,42,69,34,22,79,60,37,66,30,55,47,56,47,66,30,67,45,55,32,44,36,24,53,42,1,32,32,41,69,37,24,30,48,21,27,29,59,21,16,13,44,44,13,30,40,45,6,25,52,32,63,38,56,16,40,19,36,77,63,49,54,70,31,87,56,45,51,51,87,70,57,62,25,43,36,27,52,42,37,56,70,61,34,46,24,36,38,21,24,43,65,36,46,28,56,38,77,75,27,36,53,36,64,51,39,19,45,30,30,34,30,33,46,64,55,53,58,61,46,34,43,77,72,39,90,83,39,79,83,49,66,67,53,42,72,61,62,35,65,76,34,28,34,42,30,32,46,39,98,84,75,47,66,46,78,40,74,77,40,71,52,37,66,75,48,47,34,50,42,52,55,57,23,46,51,52,47,52,51,50,52,51,52,32,56,76,69,47,37,32,37,40,35,44,38,19,37,56,59,50,28,46,74,58,44,54,38,79,91,40,63,62,69,47,38,86,93,59,45,59,47,51,17,36,48,49,53,50,24,50,52,50,33,52,55,54,48,48,31,56,74,71,69,41,44,63,48,26,39,39,36,39,38,40,26,13,11,11,50,41,30,46,30,79,38,37,30,40,55,65,32,34,66,27,41,62,42,72,42,54,12,1,24,47,27,42,38,27,37,22,26,46,94,52,21,55,59,55,38,75,45,66,47,48,46,45,38,22,18,46,31,38,23,54,32,34,70,69,71,39,72,56,49,52,60,40,26,55,73,45,37,71,46,76,88,39,79,34,62,44,71,56,65,37,43,63,42,54,48,35,65,41,60,76,36,95,58,45,78,39,55,63,48,77,40,55,40,48,68,54,42,75,23,31,39,35,47,74,54,35,34,40,34,42,30,42,58,79,60,76,32,29,71,51,35,76,71,51,70,68,42,76,47,93,63,59,49,76,44,45,40,32,87,35,64,42,73,45,47,88,62,19,21,70,37,34,68,64,54,43,64,76,48,54,79,55,53,60,58,48,51,55,52,52,49,52,54,52,53,50,37,69,77,46,55,57,71,40,79,42,53,59,93,45,61,65,54,51,47,50,53,52,50,51,50,51,55,67,72,96

pLDDT: mean 94.09, std 9.96, range [35.94, 98.94]

Secondary structure (DSSP, 8-state):
--SSPEEEEEEESS--GGGSHHHHTTTTS---HHHHHHHHTSEEESSEE-BSSHHHHHHHHHH-S-HHHH---SPPPTT-S-S--TTS--HHHHHHTTT-EEEEEE---S-SSGGGSGGGTT-SEEEE-SS-HHHHTGGGSTTS---HHHHHHHSPP--EEEEE-TTS-EEEEE-----HHHHTTHHHHHHHHHHHHHHHHHHHT--EEEEEE--BTBSS----GGGTTTT-TT--HHHHHHHHHHHHHHHHHHHHHHHT-GGGEEEEEEESBS--GGGTTSS---SSSS-TTSSSHHHHB---EEE-TTTSPTTEEE-S-EETTHHHHHHHHHTT-TTHHHHHHH-EEETTEEE---------HHHHTTS-SS-S--EEEEE-TTS-EEEEEETTEEEEEEE----SSTHHHHSPPEEEEEEEEEETTT-TT--HHHH-SSHHHHHHTTGGGHHHHHHHHHHHHHHHHHS--SSPPP--SHHHHHHHHHHHHHH--/--SSPEEEEEEESS--GGGSHHHHTTTTS---HHHHHHHHTSEEESSEE-BSSHHHHHHHHHH-S-HHHH---SPPPTT-S-S--TTS--HHHHHHTTT-EEEEEE---S-SSGGGSGGGTT-SEEEE-SS-HHHHTGGGSTTS---HHHHHHHSPP--EEEEE-TTS-EEEEE-----HHHHTTHHHHHHHHHHHHHHHHHHHT--EEEEEE--BTBSS----GGGTTTT-TT--HHHHHHHHHHHHHHHHHHHHHHHT-GGGEEEEEEESBS--GGGTTSS---SSSS-TTSSSHHHHB---EEE-TTTSPTTEEE-S-EETTHHHHHHHHHTT-TTHHHHHHH-EEETTEEE---------HHHHTTS-SS-S--EEEEE-TTS-EEEEEETTEEEEEEE----SSTHHHHSPPEEEEEEEEEETTT-TT--HHHH-SSHHHHHHTTGGGHHHHHHHHHHHHHHHHHS--SSPPP--SHHHHHHHHHHHHHH--

InterPro domains:
  IPR000917 Sulfatase, N-terminal [PF00884] (5-337)
  IPR017850 Alkaline-phosphatase-like, core domain superfamily [G3DSA:3.40.720.10] (5-377)
  IPR017850 Alkaline-phosphatase-like, core domain superfamily [SSF53649] (2-484)
  IPR052701 Glycosaminoglycan & Ulvan Degrading Sulfatases [PTHR43751] (3-486)

Sequence (994 aa):
MSDKPNVLIIWGDDIGQSNLSCYSNGLMGYRTPNIDRVATEGVLFTDYYAEQSCTAGRAAFITGQNPYRTGLTKVGLPGAELGLQPQDPTIATALKAQGYATGQFGKNHLGDRDEHLPTMHGFDEFFGNLYHLNAEEEPELPDYPKDPEFRKKFGPRGVLHTWVNGDGTQRVEDTGPLTKKRMETCDDEFRNAAVDFIKRQHQAGIPFFVWFNTTHMHFRTHTEPGSVGRAGRWQSRYHDTMLDHDDTVGSMLDLLDELGIAENTIVMYSTDNGPHMNSWPDAGMTPFRNEKNSNWEGAYRVPALVRWPGHIPAGSVRNGIVSHADWFVTLLSVAGVPDIAERLRAGTELNGTAYKVHLDGYDQLPYITGQTDESPRTHFFYVSDDGDLTALRFDNWKFVFLEQRCVGTMQIWAEPYVELRVPKLFNLRTDPYERADITSNTYYDWMVDHIFLFVPAQAYVAKMLETLVEFPQRQKSASFSMDQVMAKLRDATTRSSMSDKPNVLIIWGDDIGQSNLSCYSNGLMGYRTPNIDRVATEGVLFTDYYAEQSCTAGRAAFITGQNPYRTGLTKVGLPGAELGLQPQDPTIATALKAQGYATGQFGKNHLGDRDEHLPTMHGFDEFFGNLYHLNAEEEPELPDYPKDPEFRKKFGPRGVLHTWVNGDGTQRVEDTGPLTKKRMETCDDEFRNAAVDFIKRQHQAGIPFFVWFNTTHMHFRTHTEPGSVGRAGRWQSRYHDTMLDHDDTVGSMLDLLDELGIAENTIVMYSTDNGPHMNSWPDAGMTPFRNEKNSNWEGAYRVPALVRWPGHIPAGSVRNGIVSHADWFVTLLSVAGVPDIAERLRAGTELNGTAYKVHLDGYDQLPYITGQTDESPRTHFFYVSDDGDLTALRFDNWKFVFLEQRCVGTMQIWAEPYVELRVPKLFNLRTDPYERADITSNTYYDWMVDHIFLFVPAQAYVAKMLETLVEFPQRQKSASFSMDQVMAKLRDATTRSS